Protein 2W5E (pdb70)

Solvent-accessible surface area: 39804 Å² total; per-residue (Å²): 202,41,34,24,12,43,119,22,58,21,22,0,2,1,5,0,25,14,118,139,35,135,8,0,0,0,1,6,53,71,12,0,0,0,0,20,109,14,3,34,159,31,77,110,4,58,0,20,20,42,44,34,97,20,124,6,111,22,84,49,88,22,182,43,82,0,0,0,0,58,14,18,44,80,2,19,10,83,20,82,2,126,29,23,165,104,60,50,57,67,17,0,2,3,2,0,24,0,105,86,21,4,1,1,2,3,4,66,11,114,64,122,72,92,56,0,26,5,61,8,49,7,101,71,54,3,24,0,0,0,0,2,8,21,52,2,56,2,3,0,0,2,23,85,41,112,35,112,72,2,12,1,24,17,8,52,95,111,17,26,120,145,217,31,38,27,13,43,121,23,65,21,23,0,2,0,8,0,28,10,123,140,34,136,10,1,0,0,1,5,53,84,11,0,0,0,0,21,110,15,1,38,158,41,95,114,4,56,0,18,23,41,44,39,94,20,145,4,123,22,84,47,77,24,184,49,79,0,0,0,0,50,15,16,44,69,2,19,10,83,20,77,2,126,27,21,170,105,61,49,60,65,16,0,2,2,3,0,25,0,110,89,22,2,1,1,3,3,4,64,17,118,70,119,68,95,54,0,22,7,60,6,47,8,97,70,57,7,26,0,0,0,0,2,8,20,47,4,57,1,3,0,0,2,21,83,44,106,37,110,71,2,12,0,25,23,7,51,90,109,16,25,123,143,219,40,33,28,8,34,124,20,62,19,19,0,2,1,8,0,27,12,119,140,34,138,12,1,0,0,1,5,52,68,12,0,0,0,0,20,111,13,2,36,155,41,96,98,4,58,0,21,20,38,45,38,98,20,122,3,121,22,85,48,80,24,184,45,80,0,0,0,0,51,13,17,47,80,2,19,10,84,18,76,3,128,28,22,167,95,59,45,55,69,19,0,2,7,2,0,25,5,118,78,22,1,6,0,14,3,7,67,11,146,65,127,73,87,45,0,20,6,72,16,94,22,99,60,59,11,22,0,0,0,0,3,6,18,42,4,57,2,4,0,0,5,23,79,41,106,35,151,64,1,15,0,23,16,11,53,89,105,17,24,117,146,197,35,28,23,8,41,128,20,60,17,14,0,1,1,7,0,27,14,122,140,35,140,13,2,0,0,1,5,49,68,11,0,0,0,0,22,110,13,2,36,160,42,95,99,4,57,0,20,20,39,46,39,98,22,126,5,119,25,85,49,80,23,185,45,79,0,0,0,0,53,15,18,46,81,2,20,10,79,19,73,2,128,30,24,170,100,60,48,62,67,18,0,2,6,2,0,27,5,113,97,24,1,7,0,6,3,4,67,16,113,59,127,68,96,57,0,27,6,64,12,70,17,96,61,53,8,27,0,0,0,0,2,7,20,47,2,57,1,3,0,0,2,20,81,36,106,34,134,69,1,12,0,23,20,11,59,89,106,17,25,117,141,211,38,38,25,9,42,132,18,66,19,15,0,2,1,8,0,28,11,123,140,36,136,12,2,0,1,1,4,50,64,11,0,0,0,0,18,108,14,2,37,155,42,89,94,4,57,0,22,20,36,47,37,102,21,126,3,121,21,84,48,84,20,186,43,79,0,0,0,0,52,15,17,41,81,2,21,11,77,19,75,2,125,29,26,168,108,59,54,46,65,22,0,2,0,1,0,23,2,115,83,21,2,0,0,1,4,5,67,14,138,62,98,69,90,60,0,30,7,62,5,53,14,105,65,55,4,23,0,0,0,0,3,6,20,50,3,63,2,4,0,0,2,19,79,46,104,42,110,69,2,14,0,19,16,10,56,86,106,16,24,118,144,210,38,36,26,8,37,124,21,66,19,19,0,1,0,7,0,27,9,121,140,34,138,10,1,0,0,2,6,55,75,11,0,0,0,0,18,111,13,2,37,161,40,93,97,4,55,0,23,21,40,48,38,95,23,125,4,120,22,84,49,82,23,182,45,81,0,0,0,0,52,15,16,42,85,1,20,10,83,17,73,1,130,28,25,169,95,60,45,64,66,14,0,1,3,2,0,24,0,94,98,23,1,2,0,3,3,4,68,21,116,80,106,75,93,55,0,23,8,60,5,57,9,101,66,54,6,20,0,0,0,0,2,5,22,49,4,64,2,4,0,0,0,22,76,27,99,25,119,71,0,17,0,21,18,8,53,95,111,15,26,116,144

Organism: Human astrovirus-1 (NCBI:txid12456)

B-factor: mean 33.21, std 6.85, range [11.83, 95.43]

Nearest PDB structures (foldseek):
  2w5e-assembly1_F  TM=1.006E+00  e=2.285E-31  Human astrovirus 1
  3k6z-assembly1_B  TM=8.024E-01  e=6.263E-09  Mycobacterium tuberculosis
  3k6z-assembly1_A  TM=7.981E-01  e=1.425E-08  Mycobacterium tuberculosis
  3lgw-assembly1_A  TM=7.487E-01  e=9.607E-07  Escherichia coli K-12
  7ca8-assembly1_B  TM=6.163E-01  e=4.561E-04  Severe acute respiratory syndrome coronavirus 2

Sequence (972 aa):
KHHHHHHIKPGALCVIDTPEGKGTGFFSGNDIVTAAHVVGNNTFVNVCYEGLMYEAKVRYMPEKDIAFITCPGDLHPTARLKLSKNPDYSCVTVMAYVNEDLVVSTAAAMVYGNTLSYAVRTQDGMSGAPVCDKYCRVLAVHQTNTGYTGGAVIIDPTDFHPKHHHHHHIKPGALCVIDTPEGKGTGFFSGNDIVTAAHVVGNNTFVNVCYEGLMYEAKVRYMPEKDIAFITCPGDLHPTARLKLSKNPDYSCVTVMAYVNEDLVVSTAAAMVYGNTLSYAVRTQDGMSGAPVCDKYCRVLAVHQTNTGYTGGAVIIDPTDFHPKHHHHHHIKPGALCVIDTPEGKGTGFFSGNDIVTAAHVVGNNTFVNVCYEGLMYEAKVRYMPEKDIAFITCPGDLHPTARLKLSKNPDYSCVTVMAYVNEDLVVSTAAAMVYGNTLSYAVRTQDGMSGAPVCDKYCRVLAVHQTNTGYTGGAVIIDPTDFHPKHHHHHHIKPGALCVIDTPEGKGTGFFSGNDIVTAAHVVGNNTFVNVCYEGLMYEAKVRYMPEKDIAFITCPGDLHPTARLKLSKNPDYSCVTVMAYVNEDLVVSTAAAMVYGNTLSYAVRTQDGMSGAPVCDKYCRVLAVHQTNTGYTGGAVIIDPTDFHPKHHHHHHIKPGALCVIDTPEGKGTGFFSGNDIVTAAHVVGNNTFVNVCYEGLMYEAKVRYMPEKDIAFITCPGDLHPTARLKLSKNPDYSCVTVMAYVNEDLVVSTAAAMVYGNTLSYAVRTQDGMSGAPVCDKYCRVLAVHQTNTGYTGGAVIIDPTDFHPKHHHHHHIKPGALCVIDTPEGKGTGFFSGNDIVTAAHVVGNNTFVNVCYEGLMYEAKVRYMPEKDIAFITCPGDLHPTARLKLSKNPDYSCVTVMAYVNEDLVVSTAAAMVYGNTLSYAVRTQDGMSGAPVCDKYCRVLAVHQTNTGYTGGAVIIDPTDFHP

Radius of gyration: 29.02 Å; Cα contacts (8 Å, |Δi|>4): 2688; chains: 6; bounding box: 69×80×77 Å

Secondary structure (DSSP, 8-state):
---------GGGEEEEEETTEEEEEEEETTEEEEEHHHHTT-SEEEEEETTEEEEEEEEE--SSSEEEEEPPTT---S---PBPSS--TTEEEEEEEETTEEEEEEEEEEEETTEEEEE-S-SS--TT-EEE-TTS-EEEEEEEEETTEEEEEE--GGGG--/---------GGGEEEEEETTEEEEEEEETTEEEEEHHHHTT-SEEEEEETTEEEEEEEEE--SSSEEEEEPPTT---S--PPBPSS--TTEEEEEEEETTEEEEEEEEEEEETTEEEEE-S-SS--TT-EEE-TTS-EEEEEEEEETTEEEEEE--GGGS--/---------GGGEEEEEETTEEEEEEEETTEEEEEHHHHTT-SEEEEEETTEEEEEEEEE--SSSEEEEEPPTT---S--PPBPSS---SEEEEEEEETTEEEEEEEEEEEETTEEEEE-S--S--TT-EEE-TTS-EEEEEEEESSSEEEEEE--GGGG--/---------GGGEEEEE-SS-EEEEEEETTEEEEEHHHHTT-SEEEEEETTEEEEEEEEE--SSSEEEEEPPTT---S--PPBPSS--TTEEEEEEEETTEEEEEEEEEEEETTEEEEE-S-SS--TT-EEE-TTS-EEEEEEEEETTEEEEEE--GGGG--/---------GGGEEEEEETTEEEEEEEETTEEEEEHHHHTT-SEEEEEETTEEEEEEEEE--SSSEEEEEPPTT---S--PPBPSS---SEEEEEEEETTEEEEEEEEEE--TTEEEEE-S-SS--TT-EEE-TTS-EEEEEEEESSSEEEEEEP-GGGG--/---------GGGEEEEEETTEEEEEEEETTEEEEEHHHHTT-SEEEEEETTEEEEEEEEE--SSSEEEEEPPTT---S----B-SS--TTEEEEEEEETTEEEEEEEEEEEETTEEEEE-S-SS--TT-EEE-TTS-EEEEEEEEETTEEEEEE--GGGG--

Foldseek 3Di:
DDQQFADACLLQKKWKDDPVGIEIWGAADQWTKFFQVRCDPPQWIWIAHPRDIDIWGWDDDDPHRMTIIGHDPPDDGPDHAAADPDDDLQKWWWWTCFPPDIDIDIFGWDDDPQKIKTFAPDQGHHGGIFIGDRHRHGQFGWHHDDGRMTMTGGDDPVRNDD/DDQQFADACLLQWKWKADPVGIEIWGAADQWIKFFQVRCPPPQWIWIGHPHDIDIWGWDDDDPHRMTIIGHDPPDDTPDHAAADPDDDQQKWWWWADFPNDIDIDIFGWDDDPQKIKTFADDQGHHGGIFIGDRHRHGQFGWHHDDGRMTMTGGDDPVRVDD/DDLQFADADPLQKKWKQDPVGIAIWGAADQKIKFFQVRCPPPQWIWIGHPHDIDIWGWDDDDPHRMTIIGRDPPDDGPDHAAADPDDDLQKWWWWADFPPDIDIDIFGWDDDDQKIKTFAPDQTHHGGIFIGGRHRHGQFGWHHDDGRMTITGGDDPVRVDD/DDLQFADACLLQKKKKDDPVGIAIWGAADQWIKFFLVRCPPPQWIWIGHPHDIDIWGWDDDDPHRMTIIGDDPVDDGPDHAAADPPDDLQKWWWWADQPNDIDIDIFGWDDDPQKIKTFAPDQGDHGGIFIGDRHRHGFFGWHHDDPRMTMTGGDDPVRNDD/DDLQFADADLLQKKKKADPVGIEIWGAADQWIKFFQVRCDPPQWIWIGHPHDIDIWGWDDDDPHRMTIIGHDPPDDTPDHAAADPDDDQQKWWWWADFPNDIDIDIFGWDDPDQKIKTFAPDQGHHGQIFIGDSHRHGQFGWHHDDDRMTMTGGDDPVRNDD/DDQQFADACLLQKKKKADPVGIAIWGAADQWTKFFQVRCDPHQWIWIGHPHDIDIWGWDDDDPHRMTIIGHPPPDDTPDHAAADPDDDLQKWWWWADFPPDIDIDIFGWDDDPQKIKTFADDQGHHGGIFIGDSHRHGQFGWHHDDGRMTMTGGDDPVRPDD

GO terms:
  GO:0008236 serine-type peptidase activity (F, IMP)

Structure (mmCIF, N/CA/C/O backbone):
data_2W5E
#
_entry.id   2W5E
#
_cell.length_a   135.047
_cell.length_b   135.047
_cell.length_c   189.955
_cell.angle_alpha   90.00
_cell.angle_beta   90.00
_cell.angle_gamma   120.00
#
_symmetry.space_group_name_H-M   'P 31 2 1'
#
loop_
_entity.id
_entity.type
_entity.pdbx_description
1 polymer 'PUTATIVE SERINE PROTEASE'
2 non-polymer 'CADMIUM ION'
3 non-polymer 'CHLORIDE ION'
4 water water
#
loop_
_atom_site.group_PDB
_atom_site.id
_atom_site.type_symbol
_atom_site.label_atom_id
_atom_site.label_alt_id
_atom_site.label_comp_id
_atom_site.label_asym_id
_atom_site.label_entity_id
_atom_site.label_seq_id
_atom_site.pdbx_PDB_ins_code
_atom_site.Cartn_x
_atom_site.Cartn_y
_atom_site.Cartn_z
_atom_site.occupancy
_atom_site.B_iso_or_equiv
_atom_site.auth_seq_id
_atom_site.auth_comp_id
_atom_site.auth_asym_id
_atom_site.auth_atom_id
_atom_site.pdbx_PDB_model_num
ATOM 1 N N . LYS A 1 1 ? 82.354 15.515 16.473 1.00 35.17 -7 LYS A N 1
ATOM 2 C CA . LYS A 1 1 ? 83.258 15.303 15.298 1.00 35.38 -7 LYS A CA 1
ATOM 3 C C . LYS A 1 1 ? 82.621 14.434 14.208 1.00 34.39 -7 LYS A C 1
ATOM 4 O O . LYS A 1 1 ? 82.102 13.345 14.474 1.00 34.42 -7 LYS A O 1
ATOM 10 N N . HIS A 1 2 ? 82.657 14.944 12.983 1.00 33.20 -6 HIS A N 1
ATOM 11 C CA . HIS A 1 2 ? 82.059 14.270 11.834 1.00 31.96 -6 HIS A CA 1
ATOM 12 C C . HIS A 1 2 ? 82.963 14.366 10.612 1.00 31.02 -6 HIS A C 1
ATOM 13 O O . HIS A 1 2 ? 83.770 15.294 10.491 1.00 30.71 -6 HIS A O 1
ATOM 20 N N . HIS A 1 3 ? 82.823 13.398 9.710 1.00 29.87 -5 HIS A N 1
ATOM 21 C CA . HIS A 1 3 ? 83.549 13.414 8.449 1.00 28.74 -5 HIS A CA 1
ATOM 22 C C . HIS A 1 3 ? 82.811 14.275 7.432 1.00 27.99 -5 HIS A C 1
ATOM 23 O O . HIS A 1 3 ? 81.853 13.823 6.784 1.00 27.83 -5 HIS A O 1
ATOM 30 N N . HIS A 1 4 ? 83.244 15.531 7.323 1.00 26.87 -4 HIS A N 1
ATOM 31 C CA . HIS A 1 4 ? 82.661 16.466 6.368 1.00 25.76 -4 HIS A CA 1
ATOM 32 C C . HIS A 1 4 ? 83.561 16.563 5.133 1.00 25.37 -4 HIS A C 1
ATOM 33 O O . HIS A 1 4 ? 84.438 17.417 5.044 1.00 24.00 -4 HIS A O 1
ATOM 40 N N . HIS A 1 5 ? 83.347 15.648 4.187 1.00 24.23 -3 HIS A N 1
ATOM 41 C CA . HIS A 1 5 ? 84.217 15.513 3.017 1.00 23.70 -3 HIS A CA 1
ATOM 42 C C . HIS A 1 5 ? 83.733 16.330 1.812 1.00 23.50 -3 HIS A C 1
ATOM 43 O O . HIS A 1 5 ? 82.596 16.815 1.794 1.00 23.26 -3 HIS A O 1
ATOM 50 N N . HIS A 1 6 ? 84.596 16.467 0.807 1.00 23.61 -2 HIS A N 1
ATOM 51 C CA . HIS A 1 6 ? 84.371 17.412 -0.291 1.00 24.11 -2 HIS A CA 1
ATOM 52 C C . HIS A 1 6 ? 84.633 16.833 -1.686 1.00 24.49 -2 HIS A C 1
ATOM 53 O O . HIS A 1 6 ? 85.291 15.795 -1.831 1.00 24.02 -2 HIS A O 1
ATOM 60 N N . HIS A 1 7 ? 84.110 17.526 -2.699 1.00 24.94 -1 HIS A N 1
ATOM 61 C CA . HIS A 1 7 ? 84.277 17.158 -4.116 1.00 25.66 -1 HIS A CA 1
ATOM 62 C C . HIS A 1 7 ? 83.903 15.696 -4.392 1.00 25.44 -1 HIS A C 1
ATOM 63 O O . HIS A 1 7 ? 84.645 14.946 -5.035 1.00 25.04 -1 HIS A O 1
ATOM 70 N N . ILE A 1 8 ? 82.742 15.315 -3.869 1.00 25.01 432 ILE A N 1
ATOM 71 C CA . ILE A 1 8 ? 82.170 13.998 -4.083 1.00 25.03 432 ILE A CA 1
ATOM 72 C C . ILE A 1 8 ? 81.462 14.037 -5.432 1.00 24.65 432 ILE A C 1
ATOM 73 O O . ILE A 1 8 ? 80.528 14.822 -5.637 1.00 24.01 432 ILE A O 1
ATOM 78 N N . LYS A 1 9 ? 81.936 13.206 -6.357 1.00 24.37 433 LYS A N 1
ATOM 79 C CA . LYS A 1 9 ? 81.501 13.280 -7.751 1.00 24.63 433 LYS A CA 1
ATOM 80 C C . LYS A 1 9 ? 80.885 11.963 -8.255 1.00 24.28 433 LYS A C 1
ATOM 81 O O . LYS A 1 9 ? 81.570 11.174 -8.895 1.00 24.22 433 LYS A O 1
ATOM 87 N N . PRO A 1 10 ? 79.588 11.729 -7.968 1.00 24.33 434 PRO A N 1
ATOM 88 C CA . PRO A 1 10 ? 78.910 10.507 -8.417 1.00 24.18 434 PRO A CA 1
ATOM 89 C C . PRO A 1 10 ? 78.786 10.413 -9.942 1.00 24.06 434 PRO A C 1
ATOM 90 O O . PRO A 1 10 ? 78.644 9.312 -10.476 1.00 23.71 434 PRO A O 1
ATOM 94 N N . GLY A 1 11 ? 78.850 11.560 -10.623 1.00 23.63 435 GLY A N 1
ATOM 95 C CA . GLY A 1 11 ? 78.882 11.617 -12.086 1.00 23.10 435 GLY A CA 1
ATOM 96 C C . GLY A 1 11 ? 80.137 11.020 -12.705 1.00 22.68 435 GLY A C 1
ATOM 97 O O . GLY A 1 11 ? 80.204 10.835 -13.920 1.00 22.98 435 GLY A O 1
ATOM 98 N N . ALA A 1 12 ? 81.129 10.715 -11.872 1.00 21.95 436 ALA A N 1
ATOM 99 C CA . ALA A 1 12 ? 82.352 10.071 -12.329 1.00 21.88 436 ALA A CA 1
ATOM 100 C C . ALA A 1 12 ? 82.254 8.544 -12.266 1.00 21.67 436 ALA A C 1
ATOM 101 O O . ALA A 1 12 ? 83.230 7.855 -12.534 1.00 21.40 436 ALA A O 1
ATOM 103 N N . LEU A 1 13 ? 81.076 8.038 -11.908 1.00 21.88 437 LEU A N 1
ATOM 104 C CA . LEU A 1 13 ? 80.843 6.597 -11.789 1.00 22.49 437 LEU A CA 1
ATOM 105 C C . LEU A 1 13 ? 80.117 6.019 -13.001 1.00 22.41 437 LEU A C 1
ATOM 106 O O . LEU A 1 13 ? 79.298 6.687 -13.626 1.00 22.02 437 LEU A O 1
ATOM 111 N N . CYS A 1 14 ? 80.413 4.761 -13.309 1.00 22.94 438 CYS A N 1
ATOM 112 C CA . CYS A 1 14 ? 79.632 4.007 -14.280 1.00 23.56 438 CYS A CA 1
ATOM 113 C C . CYS A 1 14 ? 79.446 2.575 -13.779 1.00 24.07 438 CYS A C 1
ATOM 114 O O . CYS A 1 14 ? 80.026 2.180 -12.763 1.00 23.91 438 CYS A O 1
ATOM 117 N N . VAL A 1 15 ? 78.632 1.806 -14.488 1.00 24.67 439 VAL A N 1
ATOM 118 C CA . VAL A 1 15 ? 78.430 0.395 -14.151 1.00 25.77 439 VAL A CA 1
ATOM 119 C C . VAL A 1 15 ? 79.077 -0.474 -15.230 1.00 26.47 439 VAL A C 1
ATOM 120 O O . VAL A 1 15 ? 78.883 -0.231 -16.422 1.00 26.32 439 VAL A O 1
ATOM 124 N N . ILE A 1 16 ? 79.871 -1.456 -14.802 1.00 27.31 440 ILE A N 1
ATOM 125 C CA . ILE A 1 16 ? 80.469 -2.435 -15.709 1.00 28.62 440 ILE A CA 1
ATOM 126 C C . ILE A 1 16 ? 79.631 -3.721 -15.689 1.00 29.65 440 ILE A C 1
ATOM 127 O O . ILE A 1 16 ? 79.365 -4.281 -14.620 1.00 29.29 440 ILE A O 1
ATOM 132 N N . ASP A 1 17 ? 79.217 -4.166 -16.874 1.00 30.54 441 ASP A N 1
ATOM 133 C CA . ASP A 1 17 ? 78.365 -5.341 -17.035 1.00 31.98 441 ASP A CA 1
ATOM 134 C C . ASP A 1 17 ? 79.089 -6.427 -17.840 1.00 32.39 441 ASP A C 1
ATOM 135 O O . ASP A 1 17 ? 79.617 -6.161 -18.921 1.00 32.17 441 ASP A O 1
ATOM 140 N N . THR A 1 18 ? 79.136 -7.635 -17.276 1.00 33.19 442 THR A N 1
ATOM 141 C CA . THR A 1 18 ? 79.698 -8.819 -17.936 1.00 34.00 442 THR A CA 1
ATOM 142 C C . THR A 1 18 ? 78.743 -10.008 -17.734 1.00 34.44 442 THR A C 1
ATOM 143 O O . THR A 1 18 ? 77.797 -9.906 -16.947 1.00 34.01 442 THR A O 1
ATOM 147 N N . PRO A 1 19 ? 78.983 -11.138 -18.440 1.00 35.08 443 PRO A N 1
ATOM 148 C CA . PRO A 1 19 ? 78.140 -12.320 -18.208 1.00 35.67 443 PRO A CA 1
ATOM 149 C C . PRO A 1 19 ? 78.214 -12.865 -16.774 1.00 35.93 443 PRO A C 1
ATOM 150 O O . PRO A 1 19 ? 77.291 -13.553 -16.333 1.00 36.10 443 PRO A O 1
ATOM 154 N N . GLU A 1 20 ? 79.292 -12.554 -16.058 1.00 36.21 444 GLU A N 1
ATOM 155 C CA . GLU A 1 20 ? 79.473 -13.034 -14.684 1.00 36.61 444 GLU A CA 1
ATOM 156 C C . GLU A 1 20 ? 78.792 -12.160 -13.631 1.00 36.37 444 GLU A C 1
ATOM 157 O O . GLU A 1 20 ? 78.626 -12.584 -12.485 1.00 36.61 444 GLU A O 1
ATOM 163 N N . GLY A 1 21 ? 78.407 -10.944 -14.014 1.00 35.77 445 GLY A N 1
ATOM 164 C CA . GLY A 1 21 ? 77.758 -10.017 -13.091 1.00 34.75 445 GLY A CA 1
ATOM 165 C C . GLY A 1 21 ? 78.101 -8.560 -13.347 1.00 34.22 445 GLY A C 1
ATOM 166 O O . GLY A 1 21 ? 78.518 -8.192 -14.448 1.00 33.68 445 GLY A O 1
ATOM 167 N N . LYS A 1 22 ? 77.923 -7.733 -12.318 1.00 33.19 446 LYS A N 1
ATOM 168 C CA . LYS A 1 22 ? 78.103 -6.286 -12.448 1.00 32.44 446 LYS A CA 1
ATOM 169 C C . LYS A 1 22 ? 79.033 -5.706 -11.388 1.00 31.49 446 LYS A C 1
ATOM 170 O O . LYS A 1 22 ? 79.112 -6.211 -10.264 1.00 30.89 446 LYS A O 1
ATOM 176 N N . GLY A 1 23 ? 79.737 -4.641 -11.760 1.00 30.11 447 GLY A N 1
ATOM 177 C CA . GLY A 1 23 ? 80.612 -3.941 -10.828 1.00 28.72 447 GLY A CA 1
ATOM 178 C C . GLY A 1 23 ? 80.563 -2.446 -11.059 1.00 27.54 447 GLY A C 1
ATOM 179 O O . GLY A 1 23 ? 79.863 -1.972 -11.958 1.00 27.06 447 GLY A O 1
ATOM 180 N N . THR A 1 24 ? 81.314 -1.710 -10.246 1.00 26.31 448 THR A N 1
ATOM 181 C CA . THR A 1 24 ? 81.428 -0.263 -10.390 1.00 25.08 448 THR A CA 1
ATOM 182 C C . THR A 1 24 ? 82.716 0.081 -11.139 1.00 24.57 448 THR A C 1
ATOM 183 O O . THR A 1 24 ? 83.757 -0.557 -10.946 1.00 24.11 448 THR A O 1
ATOM 187 N N . GLY A 1 25 ? 82.629 1.080 -12.012 1.00 23.75 449 GLY A N 1
ATOM 188 C CA . GLY A 1 25 ? 83.803 1.642 -12.660 1.00 23.23 449 GLY A CA 1
ATOM 189 C C . GLY A 1 25 ? 83.839 3.143 -12.419 1.00 22.73 449 GLY A C 1
ATOM 190 O O . GLY A 1 25 ? 82.846 3.734 -12.000 1.00 22.71 449 GLY A O 1
ATOM 191 N N . PHE A 1 26 ? 84.981 3.762 -12.679 1.00 22.64 450 PHE A N 1
ATOM 192 C CA . PHE A 1 26 ? 85.072 5.214 -12.583 1.00 22.69 450 PHE A CA 1
ATOM 193 C C . PHE A 1 26 ? 85.995 5.819 -13.631 1.00 22.92 450 PHE A C 1
ATOM 194 O O . PHE A 1 26 ? 86.998 5.219 -14.024 1.00 22.75 450 PHE A O 1
ATOM 202 N N . PHE A 1 27 ? 85.643 7.026 -14.063 1.00 23.72 451 PHE A N 1
ATOM 203 C CA . PHE A 1 27 ? 86.369 7.724 -15.105 1.00 24.08 451 PHE A CA 1
ATOM 204 C C . PHE A 1 27 ? 87.577 8.436 -14.514 1.00 24.78 451 PHE A C 1
ATOM 205 O O . PHE A 1 27 ? 87.471 9.134 -13.493 1.00 24.85 451 PHE A O 1
ATOM 213 N N . SER A 1 28 ? 88.723 8.231 -15.154 1.00 25.46 452 SER A N 1
ATOM 214 C CA . SER A 1 28 ? 89.969 8.896 -14.791 1.00 26.55 452 SER A CA 1
ATOM 215 C C . SER A 1 28 ? 90.828 9.019 -16.046 1.00 27.24 452 SER A C 1
ATOM 216 O O . SER A 1 28 ? 91.114 8.019 -16.721 1.00 26.92 452 SER A O 1
ATOM 219 N N . GLY A 1 29 ? 91.226 10.250 -16.360 1.00 27.97 453 GLY A N 1
ATOM 220 C CA . GLY A 1 29 ? 91.872 10.546 -17.634 1.00 28.68 453 GLY A CA 1
ATOM 221 C C . GLY A 1 29 ? 90.986 10.103 -18.782 1.00 28.83 453 GLY A C 1
ATOM 222 O O . GLY A 1 29 ? 89.802 10.443 -18.827 1.00 28.84 453 GLY A O 1
ATOM 223 N N . ASN A 1 30 ? 91.558 9.323 -19.695 1.00 29.27 454 ASN A N 1
ATOM 224 C CA . ASN A 1 30 ? 90.809 8.754 -20.815 1.00 29.90 454 ASN A CA 1
ATOM 225 C C . ASN A 1 30 ? 90.365 7.310 -20.542 1.00 29.56 454 ASN A C 1
ATOM 226 O O . ASN A 1 30 ? 89.958 6.588 -21.453 1.00 29.70 454 ASN A O 1
ATOM 231 N N . ASP A 1 31 ? 90.430 6.901 -19.278 1.00 29.13 455 ASP A N 1
ATOM 232 C CA . ASP A 1 31 ? 90.131 5.525 -18.901 1.00 28.43 455 ASP A CA 1
ATOM 233 C C . ASP A 1 31 ? 88.866 5.375 -18.069 1.00 27.84 455 ASP A C 1
ATOM 234 O O . ASP A 1 31 ? 88.343 6.346 -17.517 1.00 27.01 455 ASP A O 1
ATOM 239 N N . ILE A 1 32 ? 88.384 4.134 -18.008 1.00 27.05 456 ILE A N 1
ATOM 240 C CA . ILE A 1 32 ? 87.460 3.692 -16.982 1.00 26.45 456 ILE A CA 1
ATOM 241 C C . ILE A 1 32 ? 88.245 2.689 -16.132 1.00 26.61 456 ILE A C 1
ATOM 242 O O . ILE A 1 32 ? 88.786 1.702 -16.656 1.00 26.34 456 ILE A O 1
ATOM 247 N N . VAL A 1 33 ? 88.326 2.961 -14.831 1.00 26.05 457 VAL A N 1
ATOM 248 C CA . VAL A 1 33 ? 89.088 2.132 -13.898 1.00 25.90 457 VAL A CA 1
ATOM 249 C C . VAL A 1 33 ? 88.130 1.262 -13.081 1.00 25.79 457 VAL A C 1
ATOM 250 O O . VAL A 1 33 ? 87.070 1.728 -12.659 1.00 25.28 457 VAL A O 1
ATOM 254 N N . THR A 1 34 ? 88.500 -0.002 -12.882 1.00 25.70 458 THR A N 1
ATOM 255 C CA . THR A 1 34 ? 87.723 -0.918 -12.031 1.00 25.97 458 THR A CA 1
ATOM 256 C C . THR A 1 34 ? 88.633 -1.976 -11.395 1.00 26.36 458 THR A C 1
ATOM 257 O O . THR A 1 34 ? 89.855 -1.919 -11.553 1.00 25.96 458 THR A O 1
ATOM 261 N N . ALA A 1 35 ? 88.041 -2.915 -10.658 1.00 26.98 459 ALA A N 1
ATOM 262 C CA . ALA A 1 35 ? 88.786 -4.035 -10.079 1.00 27.86 459 ALA A CA 1
ATOM 263 C C . ALA A 1 35 ? 88.959 -5.136 -11.124 1.00 28.36 459 ALA A C 1
ATOM 264 O O . ALA A 1 35 ? 88.078 -5.348 -11.958 1.00 28.14 459 ALA A O 1
ATOM 266 N N . ALA A 1 36 ? 90.088 -5.835 -11.073 1.00 29.23 460 ALA A N 1
ATOM 267 C CA . ALA A 1 36 ? 90.381 -6.896 -12.037 1.00 30.19 460 ALA A CA 1
ATOM 268 C C . ALA A 1 36 ? 89.258 -7.933 -12.142 1.00 30.69 460 ALA A C 1
ATOM 269 O O . ALA A 1 36 ? 88.890 -8.339 -13.244 1.00 30.61 460 ALA A O 1
ATOM 271 N N . HIS A 1 37 ? 88.698 -8.344 -11.006 1.00 31.53 461 HIS A N 1
ATOM 272 C CA . HIS A 1 37 ? 87.668 -9.392 -11.016 1.00 32.44 461 HIS A CA 1
ATOM 273 C C . HIS A 1 37 ? 86.306 -8.952 -11.575 1.00 32.65 461 HIS A C 1
ATOM 274 O O . HIS A 1 37 ? 85.467 -9.791 -11.890 1.00 32.46 461 HIS A O 1
ATOM 281 N N . VAL A 1 38 ? 86.096 -7.642 -11.701 1.00 32.76 462 VAL A N 1
ATOM 282 C CA . VAL A 1 38 ? 84.889 -7.111 -12.346 1.00 33.10 462 VAL A CA 1
ATOM 283 C C . VAL A 1 38 ? 84.950 -7.354 -13.861 1.00 33.65 462 VAL A C 1
ATOM 284 O O . VAL A 1 38 ? 83.944 -7.681 -14.495 1.00 33.22 462 VAL A O 1
ATOM 288 N N . VAL A 1 39 ? 86.146 -7.197 -14.415 1.00 34.19 463 VAL A N 1
ATOM 289 C CA . VAL A 1 39 ? 86.405 -7.420 -15.834 1.00 35.26 463 VAL A CA 1
ATOM 290 C C . VAL A 1 39 ? 86.507 -8.924 -16.146 1.00 35.84 463 VAL A C 1
ATOM 291 O O . VAL A 1 39 ? 85.983 -9.392 -17.165 1.00 35.56 463 VAL A O 1
ATOM 295 N N . GLY A 1 40 ? 87.163 -9.668 -15.255 1.00 36.26 464 GLY A N 1
ATOM 296 C CA . GLY A 1 40 ? 87.361 -11.110 -15.423 1.00 37.06 464 GLY A CA 1
ATOM 297 C C . GLY A 1 40 ? 88.125 -11.430 -16.695 1.00 37.44 464 GLY A C 1
ATOM 298 O O . GLY A 1 40 ? 89.163 -10.826 -16.970 1.00 37.27 464 GLY A O 1
ATOM 299 N N . ASN A 1 41 ? 87.595 -12.373 -17.472 1.00 37.90 465 ASN A N 1
ATOM 300 C CA . ASN A 1 41 ? 88.203 -12.784 -18.741 1.00 38.36 465 ASN A CA 1
ATOM 301 C C . ASN A 1 41 ? 87.451 -12.230 -19.957 1.00 38.26 465 ASN A C 1
ATOM 302 O O . ASN A 1 41 ? 87.384 -12.868 -21.010 1.00 37.96 465 ASN A O 1
ATOM 307 N N . ASN A 1 42 ? 86.886 -11.037 -19.792 1.00 37.94 466 ASN A N 1
ATOM 308 C CA . ASN A 1 42 ? 86.175 -10.352 -20.860 1.00 37.80 466 ASN A CA 1
ATOM 309 C C . ASN A 1 42 ? 87.003 -9.176 -21.377 1.00 37.51 466 ASN A C 1
ATOM 310 O O . ASN A 1 42 ? 87.078 -8.139 -20.717 1.00 36.91 466 ASN A O 1
ATOM 315 N N . THR A 1 43 ? 87.612 -9.358 -22.529 1.00 36.98 467 THR A N 1
ATOM 316 C CA . THR A 1 43 ? 88.305 -8.319 -23.241 1.00 36.70 467 THR A CA 1
ATOM 317 C C . THR A 1 43 ? 87.433 -7.128 -23.609 1.00 36.02 467 THR A C 1
ATOM 318 O O . THR A 1 43 ? 87.840 -6.024 -23.556 1.00 35.70 467 THR A O 1
ATOM 322 N N . PHE A 1 44 ? 86.220 -7.412 -23.966 1.00 35.19 468 PHE A N 1
ATOM 323 C CA . PHE A 1 44 ? 85.172 -6.422 -24.183 1.00 34.78 468 PHE A CA 1
ATOM 324 C C . PHE A 1 44 ? 84.115 -6.508 -23.084 1.00 34.07 468 PHE A C 1
ATOM 325 O O . PHE A 1 44 ? 83.585 -7.587 -22.795 1.00 33.48 468 PHE A O 1
ATOM 333 N N . VAL A 1 45 ? 83.819 -5.363 -22.474 1.00 33.01 469 VAL A N 1
ATOM 334 C CA . VAL A 1 45 ? 82.791 -5.279 -21.440 1.00 32.22 469 VAL A CA 1
ATOM 335 C C . VAL A 1 45 ? 81.702 -4.286 -21.845 1.00 31.83 469 VAL A C 1
ATOM 336 O O . VAL A 1 45 ? 81.908 -3.450 -22.732 1.00 31.40 469 VAL A O 1
ATOM 340 N N . ASN A 1 46 ? 80.541 -4.401 -21.212 1.00 30.81 470 ASN A N 1
ATOM 341 C CA . ASN A 1 46 ? 79.513 -3.384 -21.333 1.00 30.74 470 ASN A CA 1
ATOM 342 C C . ASN A 1 46 ? 79.691 -2.330 -20.241 1.00 30.13 470 ASN A C 1
ATOM 343 O O . ASN A 1 46 ? 80.020 -2.654 -19.097 1.00 29.40 470 ASN A O 1
ATOM 348 N N . VAL A 1 47 ? 79.503 -1.072 -20.619 1.00 29.60 471 VAL A N 1
ATOM 349 C CA . VAL A 1 47 ? 79.552 0.050 -19.681 1.00 28.98 471 VAL A CA 1
ATOM 350 C C . VAL A 1 47 ? 78.217 0.766 -19.765 1.00 28.48 471 VAL A C 1
ATOM 351 O O . VAL A 1 47 ? 77.753 1.085 -20.852 1.00 28.11 471 VAL A O 1
ATOM 355 N N . CYS A 1 48 ? 77.589 0.998 -18.619 1.00 28.15 472 CYS A N 1
ATOM 356 C CA . CYS A 1 48 ? 76.327 1.717 -18.584 1.00 27.76 472 CYS A CA 1
ATOM 357 C C . CYS A 1 48 ? 76.533 3.078 -17.927 1.00 27.49 472 CYS A C 1
ATOM 358 O O . CYS A 1 48 ? 77.057 3.158 -16.815 1.00 27.31 472 CYS A O 1
ATOM 361 N N . TYR A 1 49 ? 76.136 4.138 -18.628 1.00 26.85 473 TYR A N 1
ATOM 362 C CA . TYR A 1 49 ? 76.265 5.508 -18.119 1.00 26.51 473 TYR A CA 1
ATOM 363 C C . TYR A 1 49 ? 75.069 6.343 -18.542 1.00 26.47 473 TYR A C 1
ATOM 364 O O . TYR A 1 49 ? 74.724 6.401 -19.734 1.00 26.08 473 TYR A O 1
ATOM 373 N N . GLU A 1 50 ? 74.432 6.972 -17.555 1.00 26.31 474 GLU A N 1
ATOM 374 C CA . GLU A 1 50 ? 73.223 7.775 -17.769 1.00 26.45 474 GLU A CA 1
ATOM 375 C C . GLU A 1 50 ? 72.169 7.032 -18.615 1.00 27.02 474 GLU A C 1
ATOM 376 O O . GLU A 1 50 ? 71.466 7.626 -19.433 1.00 26.66 474 GLU A O 1
ATOM 382 N N . GLY A 1 51 ? 72.075 5.721 -18.399 1.00 27.57 475 GLY A N 1
ATOM 383 C CA . GLY A 1 51 ? 71.044 4.898 -19.034 1.00 28.76 475 GLY A CA 1
ATOM 384 C C . GLY A 1 51 ? 71.394 4.319 -20.401 1.00 29.37 475 GLY A C 1
ATOM 385 O O . GLY A 1 51 ? 70.625 3.528 -20.953 1.00 29.49 475 GLY A O 1
ATOM 386 N N . LEU A 1 52 ? 72.540 4.713 -20.953 1.00 29.63 476 LEU A N 1
ATOM 387 C CA . LEU A 1 52 ? 72.991 4.178 -22.237 1.00 30.33 476 LEU A CA 1
ATOM 388 C C . LEU A 1 52 ? 74.113 3.146 -22.069 1.00 30.78 476 LEU A C 1
ATOM 389 O O . LEU A 1 52 ? 75.086 3.379 -21.354 1.00 30.33 476 LEU A O 1
ATOM 394 N N . MET A 1 53 ? 73.950 1.998 -22.725 1.00 31.47 477 MET A N 1
ATOM 395 C CA . MET A 1 53 ? 74.952 0.936 -22.703 1.00 32.31 477 MET A CA 1
ATOM 396 C C . MET A 1 53 ? 75.954 1.109 -23.836 1.00 32.01 477 MET A C 1
ATOM 397 O O . MET A 1 53 ? 75.573 1.352 -24.978 1.00 31.57 477 MET A O 1
ATOM 402 N N . TYR A 1 54 ? 77.234 0.986 -23.499 1.00 31.82 478 TYR A N 1
ATOM 403 C CA . TYR A 1 54 ? 78.327 1.082 -24.458 1.00 32.24 478 TYR A CA 1
ATOM 404 C C . TYR A 1 54 ? 79.168 -0.183 -24.391 1.00 32.88 478 TYR A C 1
ATOM 405 O O . TYR A 1 54 ? 79.332 -0.765 -23.319 1.00 32.68 478 TYR A O 1
ATOM 414 N N . GLU A 1 55 ? 79.716 -0.593 -25.529 1.00 33.40 479 GLU A N 1
ATOM 415 C CA . GLU A 1 55 ? 80.753 -1.614 -25.540 1.00 34.52 479 GLU A CA 1
ATOM 416 C C . GLU A 1 55 ? 82.099 -0.915 -25.407 1.00 34.35 479 GLU A C 1
ATOM 417 O O . GLU A 1 55 ? 82.327 0.120 -26.034 1.00 34.27 479 GLU A O 1
ATOM 423 N N . ALA A 1 56 ? 82.974 -1.472 -24.577 1.00 34.16 480 ALA A N 1
ATOM 424 C CA . ALA A 1 56 ? 84.284 -0.887 -24.325 1.00 34.66 480 ALA A CA 1
ATOM 425 C C . ALA A 1 56 ? 85.333 -1.982 -24.197 1.00 34.78 480 ALA A C 1
ATOM 426 O O . ALA A 1 56 ? 85.026 -3.086 -23.762 1.00 34.66 480 ALA A O 1
ATOM 428 N N . LYS A 1 57 ? 86.567 -1.662 -24.567 1.00 35.23 481 LYS A N 1
ATOM 429 C CA . LYS A 1 57 ? 87.647 -2.638 -24.589 1.00 36.15 481 LYS A CA 1
ATOM 430 C C . LYS A 1 57 ? 88.646 -2.435 -23.459 1.00 36.24 481 LYS A C 1
ATOM 431 O O . LYS A 1 57 ? 89.135 -1.322 -23.239 1.00 35.77 481 LYS A O 1
ATOM 437 N N . VAL A 1 58 ? 88.953 -3.524 -22.757 1.00 36.58 482 VAL A N 1
ATOM 438 C CA . VAL A 1 58 ? 90.011 -3.526 -21.750 1.00 37.35 482 VAL A CA 1
ATOM 439 C C . VAL A 1 58 ? 91.328 -3.106 -22.407 1.00 37.90 482 VAL A C 1
ATOM 440 O O . VAL A 1 58 ? 91.684 -3.615 -23.470 1.00 37.86 482 VAL A O 1
ATOM 444 N N . ARG A 1 59 ? 92.021 -2.159 -21.778 1.00 38.53 483 ARG A N 1
ATOM 445 C CA . ARG A 1 59 ? 93.290 -1.629 -22.284 1.00 39.32 483 ARG A CA 1
ATOM 446 C C . ARG A 1 59 ? 94.505 -2.304 -21.643 1.00 39.81 483 ARG A C 1
ATOM 447 O O . ARG A 1 59 ? 95.440 -2.699 -22.343 1.00 40.03 483 ARG A O 1
ATOM 455 N N . TYR A 1 60 ? 94.485 -2.439 -20.317 1.00 40.30 484 TYR A N 1
ATOM 456 C CA . TYR A 1 60 ? 95.675 -2.837 -19.564 1.00 40.87 484 TYR A CA 1
ATOM 457 C C . TYR A 1 60 ? 95.334 -3.484 -18.218 1.00 41.25 484 TYR A C 1
ATOM 458 O O . TYR A 1 60 ? 94.490 -2.982 -17.470 1.00 41.05 484 TYR A O 1
ATOM 467 N N . MET A 1 61 ? 95.997 -4.604 -17.936 1.00 41.84 485 MET A N 1
ATOM 468 C CA . MET A 1 61 ? 95.824 -5.352 -16.694 1.00 42.61 485 MET A CA 1
ATOM 469 C C . MET A 1 61 ? 97.172 -5.473 -15.985 1.00 42.78 485 MET A C 1
ATOM 470 O O . MET A 1 61 ? 97.922 -6.411 -16.253 1.00 42.82 485 MET A O 1
ATOM 475 N N . PRO A 1 62 ? 97.488 -4.529 -15.078 1.00 43.02 486 PRO A N 1
ATOM 476 C CA . PRO A 1 62 ? 98.763 -4.589 -14.354 1.00 43.18 486 PRO A CA 1
ATOM 477 C C . PRO A 1 62 ? 98.814 -5.723 -13.326 1.00 43.36 486 PRO A C 1
ATOM 478 O O . PRO A 1 62 ? 97.855 -6.487 -13.194 1.00 43.25 486 PRO A O 1
ATOM 482 N N . GLU A 1 63 ? 99.935 -5.823 -12.613 1.00 43.63 487 GLU A N 1
ATOM 483 C CA . GLU A 1 63 ? 100.112 -6.815 -11.551 1.00 43.90 487 GLU A CA 1
ATOM 484 C C . GLU A 1 63 ? 99.091 -6.615 -10.431 1.00 43.20 487 GLU A C 1
ATOM 485 O O . GLU A 1 63 ? 98.549 -7.589 -9.905 1.00 43.30 487 GLU A O 1
ATOM 491 N N . LYS A 1 64 ? 98.831 -5.352 -10.079 1.00 42.42 488 LYS A N 1
ATOM 492 C CA . LYS A 1 64 ? 97.769 -5.005 -9.131 1.00 41.55 488 LYS A CA 1
ATOM 493 C C . LYS A 1 64 ? 96.407 -5.458 -9.649 1.00 40.72 488 LYS A C 1
ATOM 494 O O . LYS A 1 64 ? 96.174 -5.477 -10.859 1.00 40.42 488 LYS A O 1
ATOM 500 N N . ASP A 1 65 ? 95.517 -5.814 -8.727 1.00 39.60 489 ASP A N 1
ATOM 501 C CA . ASP A 1 65 ? 94.186 -6.305 -9.069 1.00 38.96 489 ASP A CA 1
ATOM 502 C C . ASP A 1 65 ? 93.257 -5.173 -9.532 1.00 38.16 489 ASP A C 1
ATOM 503 O O . ASP A 1 65 ? 92.158 -4.988 -9.007 1.00 37.86 489 ASP A O 1
ATOM 508 N N . ILE A 1 66 ? 93.725 -4.427 -10.529 1.00 37.18 490 ILE A N 1
ATOM 509 C CA . ILE A 1 66 ? 93.000 -3.299 -11.100 1.00 36.70 490 ILE A CA 1
ATOM 510 C C . ILE A 1 66 ? 92.965 -3.472 -12.622 1.00 35.82 490 ILE A C 1
ATOM 511 O O . ILE A 1 66 ? 93.871 -4.067 -13.205 1.00 35.64 490 ILE A O 1
ATOM 516 N N . ALA A 1 67 ? 91.907 -2.968 -13.250 1.00 34.91 491 ALA A N 1
ATOM 517 C CA . ALA A 1 67 ? 91.756 -3.025 -14.703 1.00 34.03 491 ALA A CA 1
ATOM 518 C C . ALA A 1 67 ? 91.537 -1.632 -15.298 1.00 33.45 491 ALA A C 1
ATOM 519 O O . ALA A 1 67 ? 90.803 -0.816 -14.741 1.00 32.80 491 ALA A O 1
ATOM 521 N N . PHE A 1 68 ? 92.183 -1.373 -16.432 1.00 32.72 492 PHE A N 1
ATOM 522 C CA . PHE A 1 68 ? 92.009 -0.118 -17.155 1.00 31.97 492 PHE A CA 1
ATOM 523 C C . PHE A 1 68 ? 91.302 -0.364 -18.484 1.00 31.47 492 PHE A C 1
ATOM 524 O O . PHE A 1 68 ? 91.767 -1.146 -19.314 1.00 30.84 492 PHE A O 1
ATOM 532 N N . ILE A 1 69 ? 90.177 0.317 -18.662 1.00 30.76 493 ILE A N 1
ATOM 533 C CA . ILE A 1 69 ? 89.334 0.191 -19.840 1.00 30.44 493 ILE A CA 1
ATOM 534 C C . ILE A 1 69 ? 89.360 1.518 -20.608 1.00 30.33 493 ILE A C 1
ATOM 535 O O . ILE A 1 69 ? 89.199 2.579 -20.013 1.00 30.03 493 ILE A O 1
ATOM 540 N N . THR A 1 70 ? 89.568 1.458 -21.924 1.00 29.90 494 THR A N 1
ATOM 541 C CA . THR A 1 70 ? 89.507 2.657 -22.766 1.00 29.59 494 THR A CA 1
ATOM 542 C C . THR A 1 70 ? 88.081 3.215 -22.776 1.00 29.04 494 THR A C 1
ATOM 543 O O . THR A 1 70 ? 87.130 2.493 -23.087 1.00 28.93 494 THR A O 1
ATOM 547 N N . CYS A 1 71 ? 87.923 4.484 -22.392 1.00 28.25 495 CYS A N 1
ATOM 548 C CA . CYS A 1 71 ? 86.605 5.116 -22.436 1.00 28.10 495 CYS A CA 1
ATOM 549 C C . CYS A 1 71 ? 86.144 5.224 -23.885 1.00 28.30 495 CYS A C 1
ATOM 550 O O . CYS A 1 71 ? 86.893 5.716 -24.733 1.00 28.56 495 CYS A O 1
ATOM 553 N N . PRO A 1 72 ? 84.925 4.734 -24.180 1.00 28.44 496 PRO A N 1
ATOM 554 C CA . PRO A 1 72 ? 84.344 4.869 -25.515 1.00 28.43 496 PRO A CA 1
ATOM 555 C C . PRO A 1 72 ? 84.351 6.322 -25.989 1.00 28.40 496 PRO A C 1
ATOM 556 O O . PRO A 1 72 ? 84.102 7.233 -25.194 1.00 28.26 496 PRO A O 1
ATOM 560 N N . GLY A 1 73 ? 84.633 6.519 -27.275 1.00 28.13 497 GLY A N 1
ATOM 561 C CA . GLY A 1 73 ? 84.757 7.855 -27.860 1.00 27.97 497 GLY A CA 1
ATOM 562 C C . GLY A 1 73 ? 83.495 8.692 -27.793 1.00 27.78 497 GLY A C 1
ATOM 563 O O . GLY A 1 73 ? 83.565 9.923 -27.740 1.00 28.37 497 GLY A O 1
ATOM 564 N N . ASP A 1 74 ? 82.345 8.025 -27.790 1.00 27.43 498 ASP A N 1
ATOM 565 C CA . ASP A 1 74 ? 81.047 8.693 -27.714 1.00 27.36 498 ASP A CA 1
ATOM 566 C C . ASP A 1 74 ? 80.492 8.827 -26.285 1.00 26.65 498 ASP A C 1
ATOM 567 O O . ASP A 1 74 ? 79.422 9.407 -26.086 1.00 26.39 498 ASP A O 1
ATOM 572 N N . LEU A 1 75 ? 81.219 8.284 -25.309 1.00 25.94 499 LEU A N 1
ATOM 573 C CA . LEU A 1 75 ? 80.868 8.426 -23.892 1.00 25.20 499 LEU A CA 1
ATOM 574 C C . LEU A 1 75 ? 81.565 9.652 -23.296 1.00 24.60 499 LEU A C 1
ATOM 575 O O . LEU A 1 75 ? 82.781 9.658 -23.112 1.00 23.92 499 LEU A O 1
ATOM 580 N N . HIS A 1 76 ? 80.773 10.675 -22.990 1.00 24.25 500 HIS A N 1
ATOM 581 C CA . HIS A 1 76 ? 81.295 11.950 -22.493 1.00 24.12 500 HIS A CA 1
ATOM 582 C C . HIS A 1 76 ? 80.848 12.153 -21.042 1.00 24.07 500 HIS A C 1
ATOM 583 O O . HIS A 1 76 ? 79.755 12.678 -20.799 1.00 23.85 500 HIS A O 1
ATOM 590 N N . PRO A 1 77 ? 81.680 11.709 -20.074 1.00 24.42 501 PRO A N 1
ATOM 591 C CA . PRO A 1 77 ? 81.283 11.761 -18.673 1.00 25.09 501 PRO A CA 1
ATOM 592 C C . PRO A 1 77 ? 81.288 13.194 -18.158 1.00 25.58 501 PRO A C 1
ATOM 593 O O . PRO A 1 77 ? 82.089 14.007 -18.610 1.00 25.44 501 PRO A O 1
ATOM 597 N N . THR A 1 78 ? 80.393 13.483 -17.222 1.00 26.14 502 THR A N 1
ATOM 598 C CA . THR A 1 78 ? 80.257 14.822 -16.653 1.00 26.73 502 THR A CA 1
ATOM 599 C C . THR A 1 78 ? 81.329 15.133 -15.605 1.00 27.14 502 THR A C 1
ATOM 600 O O . THR A 1 78 ? 81.515 16.293 -15.226 1.00 27.04 502 THR A O 1
ATOM 604 N N . ALA A 1 79 ? 82.022 14.092 -15.141 1.00 27.12 503 ALA A N 1
ATOM 605 C CA . ALA A 1 79 ? 83.064 14.216 -14.124 1.00 27.35 503 ALA A CA 1
ATOM 606 C C . ALA A 1 79 ? 84.071 13.087 -14.243 1.00 27.68 503 ALA A C 1
ATOM 607 O O . ALA A 1 79 ? 83.737 11.984 -14.687 1.00 27.25 503 ALA A O 1
ATOM 609 N N . ARG A 1 80 ? 85.308 13.381 -13.854 1.00 28.07 504 ARG A N 1
ATOM 610 C CA . ARG A 1 80 ? 86.365 12.387 -13.769 1.00 28.88 504 ARG A CA 1
ATOM 611 C C . ARG A 1 80 ? 87.089 12.574 -12.449 1.00 29.41 504 ARG A C 1
ATOM 612 O O . ARG A 1 80 ? 87.046 13.657 -11.850 1.00 29.58 504 ARG A O 1
ATOM 620 N N . LEU A 1 81 ? 87.772 11.525 -12.014 1.00 29.79 505 LEU A N 1
ATOM 621 C CA . LEU A 1 81 ? 88.493 11.552 -10.756 1.00 30.49 505 LEU A CA 1
ATOM 622 C C . LEU A 1 81 ? 89.992 11.673 -10.983 1.00 31.28 505 LEU A C 1
ATOM 623 O O . LEU A 1 81 ? 90.556 11.018 -11.855 1.00 31.20 505 LEU A O 1
ATOM 628 N N . LYS A 1 82 ? 90.625 12.527 -10.190 1.00 32.40 506 LYS A N 1
ATOM 629 C CA . LYS A 1 82 ? 92.074 12.669 -10.217 1.00 34.06 506 LYS A CA 1
ATOM 630 C C . LYS A 1 82 ? 92.704 11.924 -9.047 1.00 34.51 506 LYS A C 1
ATOM 631 O O . LYS A 1 82 ? 92.048 11.669 -8.037 1.00 34.09 506 LYS A O 1
ATOM 637 N N . LEU A 1 83 ? 93.969 11.547 -9.199 1.00 35.79 507 LEU A N 1
ATOM 638 C CA . LEU A 1 83 ? 94.699 10.898 -8.117 1.00 37.41 507 LEU A CA 1
ATOM 639 C C . LEU A 1 83 ? 95.299 11.933 -7.175 1.00 38.67 507 LEU A C 1
ATOM 640 O O . LEU A 1 83 ? 95.526 13.082 -7.567 1.00 38.56 507 LEU A O 1
ATOM 645 N N . SER A 1 84 ? 95.542 11.529 -5.932 1.00 40.23 508 SER A N 1
ATOM 646 C CA . SER A 1 84 ? 96.066 12.456 -4.934 1.00 41.99 508 SER A CA 1
ATOM 647 C C . SER A 1 84 ? 97.571 12.640 -5.044 1.00 42.84 508 SER A C 1
ATOM 648 O O . SER A 1 84 ? 98.314 11.679 -5.265 1.00 43.17 508 SER A O 1
ATOM 651 N N . LYS A 1 85 ? 98.005 13.887 -4.878 1.00 44.08 509 LYS A N 1
ATOM 652 C CA . LYS A 1 85 ? 99.423 14.231 -4.856 1.00 44.97 509 LYS A CA 1
ATOM 653 C C . LYS A 1 85 ? 99.999 13.955 -3.468 1.00 45.14 509 LYS A C 1
ATOM 654 O O . LYS A 1 85 ? 101.058 13.332 -3.340 1.00 45.57 509 LYS A O 1
ATOM 660 N N . ASN A 1 86 ? 99.293 14.426 -2.437 1.00 45.16 510 ASN A N 1
ATOM 661 C CA . ASN A 1 86 ? 99.696 14.235 -1.040 1.00 44.93 510 ASN A CA 1
ATOM 662 C C . ASN A 1 86 ? 98.609 13.484 -0.266 1.00 44.26 510 ASN A C 1
ATOM 663 O O . ASN A 1 86 ? 97.788 14.110 0.415 1.00 44.49 510 ASN A O 1
ATOM 668 N N . PRO A 1 87 ? 98.597 12.140 -0.374 1.00 43.39 511 PRO A N 1
ATOM 669 C CA . PRO A 1 87 ? 97.509 11.298 0.135 1.00 42.66 511 PRO A CA 1
ATOM 670 C C . PRO A 1 87 ? 97.410 11.210 1.660 1.00 41.88 511 PRO A C 1
ATOM 671 O O . PRO A 1 87 ? 98.352 10.770 2.325 1.00 41.91 511 PRO A O 1
ATOM 675 N N . ASP A 1 88 ? 96.268 11.642 2.193 1.00 40.81 512 ASP A N 1
ATOM 676 C CA . ASP A 1 88 ? 95.911 11.393 3.585 1.00 39.79 512 ASP A CA 1
ATOM 677 C C . ASP A 1 88 ? 94.994 10.164 3.648 1.00 39.01 512 ASP A C 1
ATOM 678 O O . ASP A 1 88 ? 93.823 10.226 3.256 1.00 38.77 512 ASP A O 1
ATOM 683 N N . TYR A 1 89 ? 95.540 9.055 4.141 1.00 37.81 513 TYR A N 1
ATOM 684 C CA . TYR A 1 89 ? 94.807 7.794 4.212 1.00 36.85 513 TYR A CA 1
ATOM 685 C C . TYR A 1 89 ? 93.985 7.628 5.492 1.00 35.79 513 TYR A C 1
ATOM 686 O O . TYR A 1 89 ? 93.360 6.584 5.690 1.00 35.80 513 TYR A O 1
ATOM 695 N N . SER A 1 90 ? 93.986 8.647 6.354 1.00 34.47 514 SER A N 1
ATOM 696 C CA . SER A 1 90 ? 93.307 8.553 7.653 1.00 33.14 514 SER A CA 1
ATOM 697 C C . SER A 1 90 ? 91.783 8.508 7.549 1.00 31.81 514 SER A C 1
ATOM 698 O O . SER A 1 90 ? 91.130 7.882 8.384 1.00 31.56 514 SER A O 1
ATOM 701 N N . CYS A 1 91 ? 91.223 9.187 6.547 1.00 30.59 515 CYS A N 1
ATOM 702 C CA . CYS A 1 91 ? 89.789 9.061 6.244 1.00 29.43 515 CYS A CA 1
ATOM 703 C C . CYS A 1 91 ? 89.448 9.108 4.746 1.00 27.99 515 CYS A C 1
ATOM 704 O O . CYS A 1 91 ? 90.213 9.638 3.934 1.00 27.36 515 CYS A O 1
ATOM 707 N N . VAL A 1 92 ? 88.296 8.530 4.402 1.00 26.60 516 VAL A N 1
ATOM 708 C CA . VAL A 1 92 ? 87.930 8.269 3.005 1.00 25.26 516 VAL A CA 1
ATOM 709 C C . VAL A 1 92 ? 86.462 8.552 2.727 1.00 24.56 516 VAL A C 1
ATOM 710 O O . VAL A 1 92 ? 85.653 8.623 3.651 1.00 24.41 516 VAL A O 1
ATOM 714 N N . THR A 1 93 ? 86.145 8.730 1.446 1.00 24.02 517 THR A N 1
ATOM 715 C CA . THR A 1 93 ? 84.779 8.686 0.936 1.00 23.49 517 THR A CA 1
ATOM 716 C C . THR A 1 93 ? 84.759 7.543 -0.088 1.00 23.54 517 THR A C 1
ATOM 717 O O . THR A 1 93 ? 85.592 7.504 -0.995 1.00 23.55 517 THR A O 1
ATOM 721 N N . VAL A 1 94 ? 83.839 6.600 0.083 1.00 23.87 518 VAL A N 1
ATOM 722 C CA . VAL A 1 94 ? 83.685 5.497 -0.874 1.00 24.19 518 VAL A CA 1
ATOM 723 C C . VAL A 1 94 ? 82.371 5.664 -1.635 1.00 24.27 518 VAL A C 1
ATOM 724 O O . VAL A 1 94 ? 81.318 5.825 -1.021 1.00 23.86 518 VAL A O 1
ATOM 728 N N . MET A 1 95 ? 82.446 5.636 -2.969 1.00 24.64 519 MET A N 1
ATOM 729 C CA . MET A 1 95 ? 81.268 5.787 -3.835 1.00 25.22 519 MET A CA 1
ATOM 730 C C . MET A 1 95 ? 81.125 4.555 -4.709 1.00 24.83 519 MET A C 1
ATOM 731 O O . MET A 1 95 ? 82.064 4.192 -5.419 1.00 24.67 519 MET A O 1
ATOM 736 N N . ALA A 1 96 ? 79.949 3.937 -4.678 1.00 25.00 520 ALA A N 1
ATOM 737 C CA . ALA A 1 96 ? 79.705 2.692 -5.401 1.00 25.30 520 ALA A CA 1
ATOM 738 C C . ALA A 1 96 ? 78.285 2.611 -5.940 1.00 25.63 520 ALA A C 1
ATOM 739 O O . ALA A 1 96 ? 77.366 3.241 -5.403 1.00 25.43 520 ALA A O 1
ATOM 741 N N . TYR A 1 97 ? 78.115 1.843 -7.015 1.00 25.94 521 TYR A N 1
ATOM 742 C CA . TYR A 1 97 ? 76.792 1.415 -7.438 1.00 26.54 521 TYR A CA 1
ATOM 743 C C . TYR A 1 97 ? 76.523 0.037 -6.850 1.00 26.77 521 TYR A C 1
ATOM 744 O O . TYR A 1 97 ? 77.247 -0.918 -7.117 1.00 26.50 521 TYR A O 1
ATOM 753 N N . VAL A 1 98 ? 75.496 -0.037 -6.014 1.00 27.37 522 VAL A N 1
ATOM 754 C CA . VAL A 1 98 ? 75.114 -1.277 -5.360 1.00 28.08 522 VAL A CA 1
ATOM 755 C C . VAL A 1 98 ? 73.735 -1.620 -5.886 1.00 28.11 522 VAL A C 1
ATOM 756 O O . VAL A 1 98 ? 72.762 -0.939 -5.572 1.00 27.68 522 VAL A O 1
ATOM 760 N N . ASN A 1 99 ? 73.666 -2.669 -6.705 1.00 28.66 523 ASN A N 1
ATOM 761 C CA . ASN A 1 99 ? 72.465 -2.971 -7.475 1.00 29.24 523 ASN A CA 1
ATOM 762 C C . ASN A 1 99 ? 72.049 -1.730 -8.279 1.00 29.17 523 ASN A C 1
ATOM 763 O O . ASN A 1 99 ? 72.875 -1.182 -9.003 1.00 29.15 523 ASN A O 1
ATOM 768 N N . GLU A 1 100 ? 70.817 -1.255 -8.147 1.00 29.02 524 GLU A N 1
ATOM 769 C CA . GLU A 1 100 ? 70.412 -0.078 -8.929 1.00 29.39 524 GLU A CA 1
ATOM 770 C C . GLU A 1 100 ? 70.756 1.279 -8.291 1.00 28.53 524 GLU A C 1
ATOM 771 O O . GLU A 1 100 ? 70.526 2.325 -8.902 1.00 28.03 524 GLU A O 1
ATOM 777 N N . ASP A 1 101 ? 71.326 1.252 -7.088 1.00 27.56 525 ASP A N 1
ATOM 778 C CA . ASP A 1 101 ? 71.453 2.460 -6.266 1.00 27.18 525 ASP A CA 1
ATOM 779 C C . ASP A 1 101 ? 72.877 2.965 -6.107 1.00 25.99 525 ASP A C 1
ATOM 780 O O . ASP A 1 101 ? 73.819 2.183 -5.977 1.00 25.17 525 ASP A O 1
ATOM 785 N N . LEU A 1 102 ? 73.015 4.288 -6.097 1.00 25.13 526 LEU A N 1
ATOM 786 C CA . LEU A 1 102 ? 74.233 4.917 -5.613 1.00 24.50 526 LEU A CA 1
ATOM 787 C C . LEU A 1 102 ? 74.303 4.755 -4.089 1.00 23.88 526 LEU A C 1
ATOM 788 O O . LEU A 1 102 ? 73.311 4.965 -3.403 1.00 23.21 526 LEU A O 1
ATOM 793 N N . VAL A 1 103 ? 75.471 4.369 -3.580 1.00 23.81 527 VAL A N 1
ATOM 794 C CA . VAL A 1 103 ? 75.748 4.397 -2.136 1.00 24.29 527 VAL A CA 1
ATOM 795 C C . VAL A 1 103 ? 77.080 5.106 -1.888 1.00 24.39 527 VAL A C 1
ATOM 796 O O . VAL A 1 103 ? 78.129 4.658 -2.361 1.00 24.32 527 VAL A O 1
ATOM 800 N N . VAL A 1 104 ? 77.018 6.211 -1.148 1.00 24.34 528 VAL A N 1
ATOM 801 C CA . VAL A 1 104 ? 78.204 6.996 -0.796 1.00 24.46 528 VAL A CA 1
ATOM 802 C C . VAL A 1 104 ? 78.322 7.097 0.726 1.00 24.74 528 VAL A C 1
ATOM 803 O O . VAL A 1 104 ? 77.352 7.449 1.412 1.00 24.51 528 VAL A O 1
ATOM 807 N N . SER A 1 105 ? 79.505 6.777 1.247 1.00 25.22 529 SER A N 1
ATOM 808 C CA . SER A 1 105 ? 79.758 6.901 2.680 1.00 26.13 529 SER A CA 1
ATOM 809 C C . SER A 1 105 ? 81.205 7.255 3.013 1.00 26.33 529 SER A C 1
ATOM 810 O O . SER A 1 105 ? 82.131 6.944 2.254 1.00 26.52 529 SER A O 1
ATOM 813 N N . THR A 1 106 ? 81.380 7.922 4.152 1.00 26.51 530 THR A N 1
ATOM 814 C CA . THR A 1 106 ? 82.701 8.247 4.679 1.00 26.93 530 THR A CA 1
ATOM 815 C C . THR A 1 106 ? 83.107 7.210 5.721 1.00 27.27 530 THR A C 1
ATOM 816 O O . THR A 1 106 ? 82.260 6.472 6.231 1.00 27.53 530 THR A O 1
ATOM 820 N N . ALA A 1 107 ? 84.402 7.155 6.029 1.00 27.53 531 ALA A N 1
ATOM 821 C CA . ALA A 1 107 ? 84.921 6.261 7.059 1.00 28.05 531 ALA A CA 1
ATOM 822 C C . ALA A 1 107 ? 86.352 6.608 7.425 1.00 28.47 531 ALA A C 1
ATOM 823 O O . ALA A 1 107 ? 87.107 7.104 6.597 1.00 28.55 531 ALA A O 1
ATOM 825 N N . ALA A 1 108 ? 86.728 6.333 8.670 1.00 29.31 532 ALA A N 1
ATOM 826 C CA . ALA A 1 108 ? 88.134 6.274 9.032 1.00 30.15 532 ALA A CA 1
ATOM 827 C C . ALA A 1 108 ? 88.750 5.071 8.322 1.00 30.83 532 ALA A C 1
ATOM 828 O O . ALA A 1 108 ? 88.083 4.050 8.125 1.00 30.77 532 ALA A O 1
ATOM 830 N N . ALA A 1 109 ? 90.010 5.200 7.917 1.00 31.85 533 ALA A N 1
ATOM 831 C CA . ALA A 1 109 ? 90.689 4.131 7.189 1.00 33.30 533 ALA A CA 1
ATOM 832 C C . ALA A 1 109 ? 92.091 3.849 7.727 1.00 34.63 533 ALA A C 1
ATOM 833 O O . ALA A 1 109 ? 92.682 4.684 8.418 1.00 34.33 533 ALA A O 1
ATOM 835 N N . MET A 1 110 ? 92.608 2.666 7.403 1.00 36.74 534 MET A N 1
ATOM 836 C CA . MET A 1 110 ? 93.945 2.254 7.816 1.00 39.58 534 MET A CA 1
ATOM 837 C C . MET A 1 110 ? 94.699 1.586 6.675 1.00 39.91 534 MET A C 1
ATOM 838 O O . MET A 1 110 ? 94.111 0.855 5.876 1.00 40.03 534 MET A O 1
ATOM 843 N N . VAL A 1 111 ? 96.003 1.846 6.612 1.00 40.98 535 VAL A N 1
ATOM 844 C CA . VAL A 1 111 ? 96.868 1.288 5.579 1.00 41.96 535 VAL A CA 1
ATOM 845 C C . VAL A 1 111 ? 97.641 0.081 6.105 1.00 42.73 535 VAL A C 1
ATOM 846 O O . VAL A 1 111 ? 98.253 0.137 7.176 1.00 42.95 535 VAL A O 1
ATOM 850 N N . TYR A 1 112 ? 97.600 -1.006 5.340 1.00 43.64 536 TYR A N 1
ATOM 851 C CA . TYR A 1 112 ? 98.376 -2.205 5.628 1.00 44.54 536 TYR A CA 1
ATOM 852 C C . TYR A 1 112 ? 99.095 -2.608 4.345 1.00 44.52 536 TYR A C 1
ATOM 853 O O . TYR A 1 112 ? 98.591 -3.422 3.568 1.00 44.79 536 TYR A O 1
ATOM 862 N N . GLY A 1 113 ? 100.264 -2.012 4.117 1.00 44.29 537 GLY A N 1
ATOM 863 C CA . GLY A 1 113 ? 101.015 -2.218 2.882 1.00 43.92 537 GLY A CA 1
ATOM 864 C C . GLY A 1 113 ? 100.367 -1.497 1.714 1.00 43.60 537 GLY A C 1
ATOM 865 O O . GLY A 1 113 ? 100.275 -0.268 1.710 1.00 43.71 537 GLY A O 1
ATOM 866 N N . ASN A 1 114 ? 99.920 -2.268 0.723 1.00 43.13 538 ASN A N 1
ATOM 867 C CA . ASN A 1 114 ? 99.200 -1.728 -0.434 1.00 42.54 538 ASN A CA 1
ATOM 868 C C . ASN A 1 114 ? 97.682 -1.793 -0.267 1.00 41.60 538 ASN A C 1
ATOM 869 O O . ASN A 1 114 ? 96.932 -1.516 -1.206 1.00 41.50 538 ASN A O 1
ATOM 874 N N . THR A 1 115 ? 97.244 -2.146 0.938 1.00 40.33 539 THR A N 1
ATOM 875 C CA . THR A 1 115 ? 95.833 -2.364 1.232 1.00 39.20 539 THR A CA 1
ATOM 876 C C . THR A 1 115 ? 95.276 -1.297 2.171 1.00 38.25 539 THR A C 1
ATOM 877 O O . THR A 1 115 ? 95.886 -0.960 3.190 1.00 38.22 539 THR A O 1
ATOM 881 N N . LEU A 1 116 ? 94.110 -0.774 1.809 1.00 36.98 540 LEU A N 1
ATOM 882 C CA . LEU A 1 116 ? 93.387 0.193 2.620 1.00 35.83 540 LEU A CA 1
ATOM 883 C C . LEU A 1 116 ? 92.140 -0.486 3.186 1.00 35.26 540 LEU A C 1
ATOM 884 O O . LEU A 1 116 ? 91.378 -1.106 2.442 1.00 35.02 540 LEU A O 1
ATOM 889 N N . SER A 1 117 ? 91.957 -0.395 4.503 1.00 34.44 541 SER A N 1
ATOM 890 C CA . SER A 1 117 ? 90.781 -0.950 5.177 1.00 33.71 541 SER A CA 1
ATOM 891 C C . SER A 1 117 ? 89.925 0.150 5.777 1.00 32.97 541 SER A C 1
ATOM 892 O O . SER A 1 117 ? 90.446 1.142 6.279 1.00 32.82 541 SER A O 1
ATOM 895 N N . TYR A 1 118 ? 88.609 -0.046 5.729 1.00 32.16 542 TYR A N 1
ATOM 896 C CA . TYR A 1 118 ? 87.637 0.982 6.095 1.00 31.73 542 TYR A CA 1
ATOM 897 C C . TYR A 1 118 ? 86.277 0.335 6.290 1.00 32.11 542 TYR A C 1
ATOM 898 O O . TYR A 1 118 ? 85.963 -0.681 5.656 1.00 31.87 542 TYR A O 1
ATOM 907 N N . ALA A 1 119 ? 85.473 0.930 7.163 1.00 32.48 543 ALA A N 1
ATOM 908 C CA . ALA A 1 119 ? 84.100 0.497 7.371 1.00 33.14 543 ALA A CA 1
ATOM 909 C C . ALA A 1 119 ? 83.269 0.769 6.116 1.00 33.77 543 ALA A C 1
ATOM 910 O O . ALA A 1 119 ? 83.453 1.797 5.449 1.00 33.56 543 ALA A O 1
ATOM 912 N N . VAL A 1 120 ? 82.376 -0.165 5.793 1.00 34.51 544 VAL A N 1
ATOM 913 C CA . VAL A 1 120 ? 81.458 -0.008 4.659 1.00 35.42 544 VAL A CA 1
ATOM 914 C C . VAL A 1 120 ? 80.007 -0.122 5.121 1.00 36.16 544 VAL A C 1
ATOM 915 O O . VAL A 1 120 ? 79.725 -0.722 6.156 1.00 36.15 544 VAL A O 1
ATOM 919 N N . ARG A 1 121 ? 79.096 0.463 4.350 1.00 37.28 545 ARG A N 1
ATOM 920 C CA . ARG A 1 121 ? 77.685 0.507 4.723 1.00 38.52 545 ARG A CA 1
ATOM 921 C C . ARG A 1 121 ? 76.875 -0.682 4.200 1.00 39.40 545 ARG A C 1
ATOM 922 O O . ARG A 1 121 ? 75.747 -0.915 4.647 1.00 39.72 545 ARG A O 1
ATOM 930 N N . THR A 1 122 ? 77.445 -1.425 3.257 1.00 40.29 546 THR A N 1
ATOM 931 C CA . THR A 1 122 ? 76.808 -2.650 2.774 1.00 41.34 546 THR A CA 1
ATOM 932 C C . THR A 1 122 ? 77.800 -3.802 2.649 1.00 41.89 546 THR A C 1
ATOM 933 O O . THR A 1 122 ? 79.000 -3.589 2.458 1.00 41.94 546 THR A O 1
ATOM 937 N N . GLN A 1 123 ? 77.289 -5.022 2.784 1.00 42.74 547 GLN A N 1
ATOM 938 C CA . GLN A 1 123 ? 78.085 -6.218 2.539 1.00 43.69 547 GLN A CA 1
ATOM 939 C C . GLN A 1 123 ? 78.018 -6.558 1.052 1.00 43.93 547 GLN A C 1
ATOM 940 O O . GLN A 1 123 ? 78.834 -7.329 0.547 1.00 44.45 547 GLN A O 1
ATOM 946 N N . ASP A 1 124 ? 77.050 -5.949 0.364 1.00 44.21 548 ASP A N 1
ATOM 947 C CA . ASP A 1 124 ? 76.794 -6.170 -1.066 1.00 44.24 548 ASP A CA 1
ATOM 948 C C . ASP A 1 124 ? 77.944 -5.763 -1.994 1.00 43.33 548 ASP A C 1
ATOM 949 O O . ASP A 1 124 ? 78.995 -5.304 -1.545 1.00 43.89 548 ASP A O 1
ATOM 954 N N . GLY A 1 125 ? 77.715 -5.930 -3.296 1.00 42.30 549 GLY A N 1
ATOM 955 C CA . GLY A 1 125 ? 78.725 -5.714 -4.325 1.00 40.44 549 GLY A CA 1
ATOM 956 C C . GLY A 1 125 ? 79.210 -4.286 -4.510 1.00 39.23 549 GLY A C 1
ATOM 957 O O . GLY A 1 125 ? 78.539 -3.462 -5.137 1.00 38.98 549 GLY A O 1
ATOM 958 N N . MET A 1 126 ? 80.396 -4.011 -3.976 1.00 37.82 550 MET A N 1
ATOM 959 C CA . MET A 1 126 ? 81.053 -2.718 -4.157 1.00 36.53 550 MET A CA 1
ATOM 960 C C . MET A 1 126 ? 82.317 -2.813 -5.010 1.00 34.80 550 MET A C 1
ATOM 961 O O . MET A 1 126 ? 83.053 -1.830 -5.131 1.00 34.12 550 MET A O 1
ATOM 966 N N . SER A 1 127 ? 82.570 -3.987 -5.595 1.00 33.00 551 SER A N 1
ATOM 967 C CA . SER A 1 127 ? 83.795 -4.222 -6.368 1.00 31.58 551 SER A CA 1
ATOM 968 C C . SER A 1 127 ? 84.015 -3.146 -7.431 1.00 30.19 551 SER A C 1
ATOM 969 O O . SER A 1 127 ? 83.096 -2.813 -8.182 1.00 29.50 551 SER A O 1
ATOM 972 N N . GLY A 1 128 ? 85.234 -2.608 -7.471 1.00 28.84 552 GLY A N 1
ATOM 973 C CA . GLY A 1 128 ? 85.620 -1.584 -8.443 1.00 27.51 552 GLY A CA 1
ATOM 974 C C . GLY A 1 128 ? 85.445 -0.144 -7.970 1.00 26.62 552 GLY A C 1
ATOM 975 O O . GLY A 1 128 ? 86.009 0.776 -8.564 1.00 26.26 552 GLY A O 1
ATOM 976 N N . ALA A 1 129 ? 84.675 0.048 -6.901 1.00 25.64 553 ALA A N 1
ATOM 977 C CA . ALA A 1 129 ? 84.369 1.385 -6.371 1.00 24.85 553 ALA A CA 1
ATOM 978 C C . ALA A 1 129 ? 85.623 2.199 -6.041 1.00 24.25 553 ALA A C 1
ATOM 979 O O . ALA A 1 129 ? 86.555 1.686 -5.419 1.00 23.74 553 ALA A O 1
ATOM 981 N N . PRO A 1 130 ? 85.645 3.480 -6.453 1.00 23.92 554 PRO A N 1
ATOM 982 C CA . PRO A 1 130 ? 86.761 4.334 -6.076 1.00 23.60 554 PRO A CA 1
ATOM 983 C C . PRO A 1 130 ? 86.715 4.645 -4.577 1.00 23.50 554 PRO A C 1
ATOM 984 O O . PRO A 1 130 ? 85.645 4.929 -4.026 1.00 23.20 554 PRO A O 1
ATOM 988 N N . VAL A 1 131 ? 87.868 4.554 -3.930 1.00 23.56 555 VAL A N 1
ATOM 989 C CA . VAL A 1 131 ? 88.013 4.982 -2.545 1.00 23.79 555 VAL A CA 1
ATOM 990 C C . VAL A 1 131 ? 88.784 6.295 -2.582 1.00 23.77 555 VAL A C 1
ATOM 991 O O . VAL A 1 131 ? 89.950 6.312 -2.955 1.00 23.86 555 VAL A O 1
ATOM 995 N N . CYS A 1 132 ? 88.116 7.386 -2.212 1.00 24.15 556 CYS A N 1
ATOM 996 C CA . CYS A 1 132 ? 88.680 8.740 -2.336 1.00 24.62 556 CYS A CA 1
ATOM 997 C C . CYS A 1 132 ? 89.123 9.329 -0.997 1.00 24.58 556 CYS A C 1
ATOM 998 O O . CYS A 1 132 ? 88.682 8.877 0.046 1.00 23.55 556 CYS A O 1
ATOM 1001 N N . ASP A 1 133 ? 89.999 10.337 -1.037 1.00 25.13 557 ASP A N 1
ATOM 1002 C CA . ASP A 1 133 ? 90.339 11.106 0.166 1.00 25.77 557 ASP A CA 1
ATOM 1003 C C . ASP A 1 133 ? 89.237 12.124 0.491 1.00 25.90 557 ASP A C 1
ATOM 1004 O O . ASP A 1 133 ? 88.203 12.157 -0.177 1.00 25.34 557 ASP A O 1
ATOM 1009 N N . LYS A 1 134 ? 89.465 12.952 1.512 1.00 26.45 558 LYS A N 1
ATOM 1010 C CA . LYS A 1 134 ? 88.473 13.950 1.957 1.00 27.25 558 LYS A CA 1
ATOM 1011 C C . LYS A 1 134 ? 88.217 15.059 0.934 1.00 26.87 558 LYS A C 1
ATOM 1012 O O . LYS A 1 134 ? 87.274 15.835 1.079 1.00 26.52 558 LYS A O 1
ATOM 1018 N N . TYR A 1 135 ? 89.065 15.122 -0.087 1.00 27.14 559 TYR A N 1
ATOM 1019 C CA . TYR A 1 135 ? 88.938 16.107 -1.158 1.00 27.87 559 TYR A CA 1
ATOM 1020 C C . TYR A 1 135 ? 88.483 15.498 -2.492 1.00 27.95 559 TYR A C 1
ATOM 1021 O O . TYR A 1 135 ? 88.515 16.162 -3.532 1.00 27.56 559 TYR A O 1
ATOM 1030 N N . CYS A 1 136 ? 88.063 14.233 -2.453 1.00 27.95 560 CYS A N 1
ATOM 1031 C CA . CYS A 1 136 ? 87.478 13.576 -3.621 1.00 27.91 560 CYS A CA 1
ATOM 1032 C C . CYS A 1 136 ? 88.457 13.069 -4.666 1.00 28.08 560 CYS A C 1
ATOM 1033 O O . CYS A 1 136 ? 88.063 12.777 -5.794 1.00 28.32 560 CYS A O 1
ATOM 1034 N N . ARG A 1 137 ? 89.727 12.949 -4.290 1.00 28.47 561 ARG A N 1
ATOM 1035 C CA . ARG A 1 137 ? 90.750 12.358 -5.154 1.00 29.00 561 ARG A CA 1
ATOM 1036 C C . ARG A 1 137 ? 90.897 10.866 -4.851 1.00 28.56 561 ARG A C 1
ATOM 1037 O O . ARG A 1 137 ? 90.917 10.474 -3.685 1.00 28.22 561 ARG A O 1
ATOM 1045 N N . VAL A 1 138 ? 91.010 10.045 -5.895 1.00 28.57 562 VAL A N 1
ATOM 1046 C CA . VAL A 1 138 ? 91.075 8.582 -5.739 1.00 28.62 562 VAL A CA 1
ATOM 1047 C C . VAL A 1 138 ? 92.370 8.136 -5.082 1.00 28.58 562 VAL A C 1
ATOM 1048 O O . VAL A 1 138 ? 93.460 8.502 -5.527 1.00 28.84 562 VAL A O 1
ATOM 1052 N N . LEU A 1 139 ? 92.233 7.336 -4.028 1.00 28.35 563 LEU A N 1
ATOM 1053 C CA . LEU A 1 139 ? 93.369 6.730 -3.339 1.00 28.25 563 LEU A CA 1
ATOM 1054 C C . LEU A 1 139 ? 93.519 5.252 -3.691 1.00 28.01 563 LEU A C 1
ATOM 1055 O O . LEU A 1 139 ? 94.629 4.718 -3.699 1.00 28.02 563 LEU A O 1
ATOM 1060 N N . ALA A 1 140 ? 92.391 4.595 -3.957 1.00 27.66 564 ALA A N 1
ATOM 1061 C CA . ALA A 1 140 ? 92.349 3.137 -4.054 1.00 27.32 564 ALA A CA 1
ATOM 1062 C C . ALA A 1 140 ? 91.104 2.627 -4.783 1.00 26.93 564 ALA A C 1
ATOM 1063 O O . ALA A 1 140 ? 90.159 3.375 -5.014 1.00 26.19 564 ALA A O 1
ATOM 1065 N N . VAL A 1 141 ? 91.123 1.341 -5.130 1.00 27.11 565 VAL A N 1
ATOM 1066 C CA . VAL A 1 141 ? 90.000 0.673 -5.802 1.00 27.39 565 VAL A CA 1
ATOM 1067 C C . VAL A 1 141 ? 89.453 -0.464 -4.922 1.00 27.71 565 VAL A C 1
ATOM 1068 O O . VAL A 1 141 ? 90.188 -1.395 -4.588 1.00 27.49 565 VAL A O 1
ATOM 1072 N N . HIS A 1 142 ? 88.206 -0.392 -4.548 1.00 28.37 566 HIS A N 1
ATOM 1073 C CA . HIS A 1 142 ? 87.613 -1.360 -3.684 1.00 29.43 566 HIS A CA 1
ATOM 1074 C C . HIS A 1 142 ? 87.616 -2.790 -4.234 1.00 30.24 566 HIS A C 1
ATOM 1075 O O . HIS A 1 142 ? 87.232 -3.030 -5.321 1.00 29.87 566 HIS A O 1
ATOM 1082 N N . GLN A 1 143 ? 88.070 -3.722 -3.432 1.00 31.30 567 GLN A N 1
ATOM 1083 C CA . GLN A 1 143 ? 88.297 -5.100 -3.868 1.00 32.68 567 GLN A CA 1
ATOM 1084 C C . GLN A 1 143 ? 87.336 -6.096 -3.231 1.00 33.59 567 GLN A C 1
ATOM 1085 O O . GLN A 1 143 ? 86.713 -6.895 -3.931 1.00 33.85 567 GLN A O 1
ATOM 1091 N N . THR A 1 144 ? 87.216 -6.046 -1.905 1.00 34.58 568 THR A N 1
ATOM 1092 C CA . THR A 1 144 ? 86.472 -7.066 -1.170 1.00 35.73 568 THR A CA 1
ATOM 1093 C C . THR A 1 144 ? 85.979 -6.583 0.194 1.00 35.99 568 THR A C 1
ATOM 1094 O O . THR A 1 144 ? 86.313 -5.481 0.636 1.00 35.78 568 THR A O 1
ATOM 1098 N N . ASN A 1 145 ? 85.175 -7.414 0.850 1.00 36.59 569 ASN A N 1
ATOM 1099 C CA . ASN A 1 145 ? 84.750 -7.149 2.221 1.00 37.31 569 ASN A CA 1
ATOM 1100 C C . ASN A 1 145 ? 84.649 -8.403 3.076 1.00 37.49 569 ASN A C 1
ATOM 1101 O O . A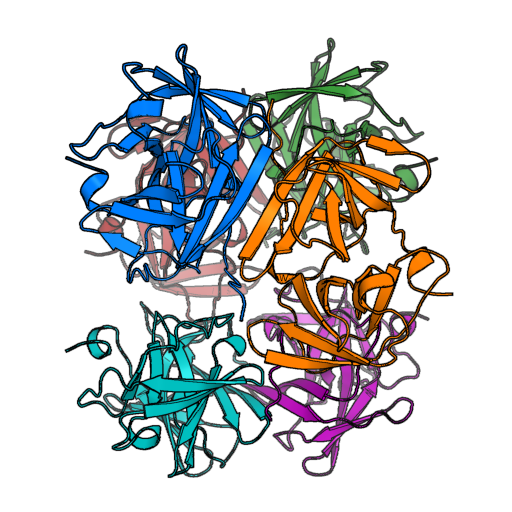SN A 1 145 ? 84.392 -9.497 2.565 1.00 37.63 569 ASN A O 1
ATOM 1106 N N . THR A 1 146 ? 84.883 -8.236 4.376 1.00 37.56 570 THR A N 1
ATOM 1107 C CA . THR A 1 146 ? 84.553 -9.259 5.361 1.00 37.76 570 THR A CA 1
ATOM 1108 C C . THR A 1 146 ? 83.582 -8.608 6.337 1.00 37.55 570 THR A C 1
ATOM 1109 O O . THR A 1 146 ? 83.988 -7.859 7.225 1.00 37.76 570 THR A O 1
ATOM 1113 N N . GLY A 1 147 ? 82.294 -8.876 6.139 1.00 37.70 571 GLY A N 1
ATOM 1114 C CA . GLY A 1 147 ? 81.235 -8.193 6.879 1.00 37.65 571 GLY A CA 1
ATOM 1115 C C . GLY A 1 147 ? 81.106 -6.745 6.441 1.00 37.57 571 GLY A C 1
ATOM 1116 O O . GLY A 1 147 ? 80.944 -6.459 5.250 1.00 37.62 571 GLY A O 1
ATOM 1117 N N . TYR A 1 148 ? 81.182 -5.833 7.407 1.00 37.32 572 TYR A N 1
ATOM 1118 C CA . TYR A 1 148 ? 81.123 -4.399 7.120 1.00 37.07 572 TYR A CA 1
ATOM 1119 C C . TYR A 1 148 ? 82.501 -3.729 7.128 1.00 36.32 572 TYR A C 1
ATOM 1120 O O . TYR A 1 148 ? 82.606 -2.508 7.280 1.00 36.20 572 TYR A O 1
ATOM 1129 N N . THR A 1 149 ? 83.552 -4.531 6.961 1.00 35.21 573 THR A N 1
ATOM 1130 C CA . THR A 1 149 ? 84.899 -4.004 6.749 1.00 34.43 573 THR A CA 1
ATOM 1131 C C . THR A 1 149 ? 85.292 -4.197 5.288 1.00 33.91 573 THR A C 1
ATOM 1132 O O . THR A 1 149 ? 85.382 -5.330 4.809 1.00 33.84 573 THR A O 1
ATOM 1136 N N . GLY A 1 150 ? 85.518 -3.085 4.589 1.00 33.16 574 GLY A N 1
ATOM 1137 C CA . GLY A 1 150 ? 85.945 -3.114 3.192 1.00 32.53 574 GLY A CA 1
ATOM 1138 C C . GLY A 1 150 ? 87.453 -3.074 3.044 1.00 32.28 574 GLY A C 1
ATOM 1139 O O . GLY A 1 150 ? 88.159 -2.589 3.928 1.00 32.34 574 GLY A O 1
ATOM 1140 N N . GLY A 1 151 ? 87.942 -3.591 1.920 1.00 31.88 575 GLY A N 1
ATOM 1141 C CA . GLY A 1 151 ? 89.367 -3.578 1.594 1.00 31.78 575 GLY A CA 1
ATOM 1142 C C . GLY A 1 151 ? 89.616 -3.166 0.153 1.00 31.91 575 GLY A C 1
ATOM 1143 O O . GLY A 1 151 ? 88.932 -3.626 -0.762 1.00 31.67 575 GLY A O 1
ATOM 1144 N N . ALA A 1 152 ? 90.599 -2.294 -0.046 1.00 32.01 576 ALA A N 1
ATOM 1145 C CA . ALA A 1 152 ? 90.908 -1.761 -1.370 1.00 32.51 576 ALA A CA 1
ATOM 1146 C C . ALA A 1 152 ? 92.401 -1.821 -1.649 1.00 32.85 576 ALA A C 1
ATOM 1147 O O . ALA A 1 152 ? 93.202 -1.830 -0.721 1.00 32.87 576 ALA A O 1
ATOM 1149 N N . VAL A 1 153 ? 92.769 -1.878 -2.928 1.00 33.57 577 VAL A N 1
ATOM 1150 C CA . VAL A 1 153 ? 94.173 -1.787 -3.332 1.00 34.52 577 VAL A CA 1
ATOM 1151 C C . VAL A 1 153 ? 94.508 -0.348 -3.714 1.00 34.81 577 VAL A C 1
ATOM 1152 O O . VAL A 1 153 ? 93.849 0.242 -4.576 1.00 34.57 577 VAL A O 1
ATOM 1156 N N . ILE A 1 154 ? 95.532 0.201 -3.064 1.00 35.57 578 ILE A N 1
ATOM 1157 C CA . ILE A 1 154 ? 96.024 1.552 -3.347 1.00 36.62 578 ILE A CA 1
ATOM 1158 C C . ILE A 1 154 ? 96.497 1.690 -4.799 1.00 37.16 578 ILE A C 1
ATOM 1159 O O . ILE A 1 154 ? 97.169 0.803 -5.336 1.00 37.08 578 ILE A O 1
ATOM 1164 N N . ILE A 1 155 ? 96.121 2.804 -5.422 1.00 37.79 579 ILE A N 1
ATOM 1165 C CA . ILE A 1 155 ? 96.486 3.096 -6.803 1.00 38.72 579 ILE A CA 1
ATOM 1166 C C . ILE A 1 155 ? 97.421 4.308 -6.865 1.00 39.47 579 ILE A C 1
ATOM 1167 O O . ILE A 1 155 ? 97.298 5.241 -6.067 1.00 39.59 579 ILE A O 1
ATOM 1172 N N . ASP A 1 156 ? 98.368 4.276 -7.798 1.00 40.45 580 ASP A N 1
ATOM 1173 C CA . ASP A 1 156 ? 99.220 5.434 -8.074 1.00 41.63 580 ASP A CA 1
ATOM 1174 C C . ASP A 1 156 ? 99.413 5.623 -9.592 1.00 41.96 580 ASP A C 1
ATOM 1175 O O . ASP A 1 156 ? 99.084 4.720 -10.364 1.00 41.79 580 ASP A O 1
ATOM 1180 N N . PRO A 1 157 ? 99.904 6.806 -10.027 1.00 42.45 581 PRO A N 1
ATOM 1181 C CA . PRO A 1 157 ? 100.018 7.101 -11.463 1.00 42.80 581 PRO A CA 1
ATOM 1182 C C . PRO A 1 157 ? 100.840 6.105 -12.297 1.00 43.13 581 PRO A C 1
ATOM 1183 O O . PRO A 1 157 ? 100.632 6.019 -13.512 1.00 43.25 581 PRO A O 1
ATOM 1187 N N . THR A 1 158 ? 101.747 5.362 -11.661 1.00 43.31 582 THR A N 1
ATOM 1188 C CA . THR A 1 158 ? 102.592 4.403 -12.380 1.00 43.61 582 THR A CA 1
ATOM 1189 C C . THR A 1 158 ? 101.852 3.108 -12.716 1.00 43.74 582 THR A C 1
ATOM 1190 O O . THR A 1 158 ? 102.348 2.290 -13.495 1.00 43.80 582 THR A O 1
ATOM 1194 N N . ASP A 1 159 ? 100.671 2.928 -12.125 1.00 43.72 583 ASP A N 1
ATOM 1195 C CA . ASP A 1 159 ? 99.845 1.745 -12.366 1.00 43.75 583 ASP A CA 1
ATOM 1196 C C . ASP A 1 159 ? 99.113 1.795 -13.703 1.00 43.69 583 ASP A C 1
ATOM 1197 O O . ASP A 1 159 ? 98.709 0.756 -14.227 1.00 43.74 583 ASP A O 1
ATOM 1202 N N . PHE A 1 160 ? 98.954 3.002 -14.242 1.00 43.74 584 PHE A N 1
ATOM 1203 C CA . PHE A 1 160 ? 98.202 3.243 -15.477 1.00 43.95 584 PHE A CA 1
ATOM 1204 C C . PHE A 1 160 ? 98.846 2.659 -16.740 1.00 44.32 584 PHE A C 1
ATOM 1205 O O . PHE A 1 160 ? 98.149 2.383 -17.719 1.00 44.33 584 PHE A O 1
ATOM 1213 N N . HIS A 1 161 ? 100.167 2.484 -16.719 1.00 44.75 585 HIS A N 1
ATOM 1214 C CA . HIS A 1 161 ? 100.914 2.063 -17.910 1.00 45.25 585 HIS A CA 1
ATOM 1215 C C . HIS A 1 161 ? 102.055 1.092 -17.595 1.00 45.64 585 HIS A C 1
ATOM 1216 O O . HIS A 1 161 ? 102.641 1.154 -16.510 1.00 45.78 585 HIS A O 1
ATOM 1223 N N . PRO A 1 162 ? 102.374 0.188 -18.546 1.00 46.01 586 PRO A N 1
ATOM 1224 C CA . PRO A 1 162 ? 103.515 -0.704 -18.365 1.00 46.24 586 PRO A CA 1
ATOM 1225 C C . PRO A 1 162 ? 104.824 0.011 -18.685 1.00 46.49 586 PRO A C 1
ATOM 1226 O O . PRO A 1 162 ? 105.509 0.472 -17.774 1.00 46.91 586 PRO A O 1
ATOM 1230 N N . LYS B 1 1 ? 69.309 -0.868 -15.310 1.00 35.60 -7 LYS B N 1
ATOM 1231 C CA . LYS B 1 1 ? 68.514 0.265 -14.742 1.00 35.40 -7 LYS B CA 1
ATOM 1232 C C . LYS B 1 1 ? 69.101 0.774 -13.422 1.00 34.57 -7 LYS B C 1
ATOM 1233 O O . LYS B 1 1 ? 68.943 0.143 -12.383 1.00 35.08 -7 LYS B O 1
ATOM 1239 N N . HIS B 1 2 ? 69.777 1.915 -13.467 1.00 33.52 -6 HIS B N 1
ATOM 1240 C CA . HIS B 1 2 ? 70.369 2.497 -12.267 1.00 32.24 -6 HIS B CA 1
ATOM 1241 C C . HIS B 1 2 ? 69.864 3.911 -12.024 1.00 31.33 -6 HIS B C 1
ATOM 1242 O O . HIS B 1 2 ? 69.401 4.578 -12.952 1.00 31.39 -6 HIS B O 1
ATOM 1249 N N . HIS B 1 3 ? 69.951 4.354 -10.772 1.00 30.05 -5 HIS B N 1
ATOM 1250 C CA . HIS B 1 3 ? 69.596 5.716 -10.396 1.00 28.92 -5 HIS B CA 1
ATOM 1251 C C . HIS B 1 3 ? 70.803 6.651 -10.497 1.00 28.11 -5 HIS B C 1
ATOM 1252 O O . HIS B 1 3 ? 71.664 6.676 -9.611 1.00 28.51 -5 HIS B O 1
ATOM 1259 N N . HIS B 1 4 ? 70.850 7.416 -11.582 1.00 26.73 -4 HIS B N 1
ATOM 1260 C CA . HIS B 1 4 ? 71.941 8.358 -11.835 1.00 25.32 -4 HIS B CA 1
ATOM 1261 C C . HIS B 1 4 ? 71.450 9.779 -11.530 1.00 24.57 -4 HIS B C 1
ATOM 1262 O O . HIS B 1 4 ? 70.964 10.487 -12.410 1.00 23.67 -4 HIS B O 1
ATOM 1269 N N . HIS B 1 5 ? 71.556 10.168 -10.258 1.00 23.74 -3 HIS B N 1
ATOM 1270 C CA . HIS B 1 5 ? 70.994 11.430 -9.777 1.00 23.60 -3 HIS B CA 1
ATOM 1271 C C . HIS B 1 5 ? 72.027 12.556 -9.781 1.00 23.24 -3 HIS B C 1
ATOM 1272 O O . HIS B 1 5 ? 73.216 12.308 -9.957 1.00 22.72 -3 HIS B O 1
ATOM 1279 N N . HIS B 1 6 ? 71.557 13.785 -9.582 1.00 23.34 -2 HIS B N 1
ATOM 1280 C CA . HIS B 1 6 ? 72.389 14.967 -9.798 1.00 23.75 -2 HIS B CA 1
ATOM 1281 C C . HIS B 1 6 ? 72.255 16.016 -8.690 1.00 24.03 -2 HIS B C 1
ATOM 1282 O O . HIS B 1 6 ? 71.297 15.996 -7.904 1.00 23.90 -2 HIS B O 1
ATOM 1289 N N . HIS B 1 7 ? 73.234 16.918 -8.655 1.00 24.60 -1 HIS B N 1
ATOM 1290 C CA . HIS B 1 7 ? 73.299 18.041 -7.709 1.00 25.15 -1 HIS B CA 1
ATOM 1291 C C . HIS B 1 7 ? 73.175 17.585 -6.256 1.00 24.83 -1 HIS B C 1
ATOM 1292 O O . HIS B 1 7 ? 72.389 18.125 -5.469 1.00 24.55 -1 HIS B O 1
ATOM 1299 N N . ILE B 1 8 ? 73.966 16.564 -5.931 1.00 24.64 432 ILE B N 1
ATOM 1300 C CA . ILE B 1 8 ? 74.029 16.005 -4.586 1.00 25.11 432 ILE B CA 1
ATOM 1301 C C . ILE B 1 8 ? 74.986 16.874 -3.779 1.00 24.62 432 ILE B C 1
ATOM 1302 O O . ILE B 1 8 ? 76.161 16.988 -4.113 1.00 24.32 432 ILE B O 1
ATOM 1307 N N . LYS B 1 9 ? 74.469 17.481 -2.717 1.00 24.86 433 LYS B N 1
ATOM 1308 C CA . LYS B 1 9 ? 75.200 18.525 -2.000 1.00 24.98 433 LYS B CA 1
ATOM 1309 C C . LYS B 1 9 ? 75.339 18.221 -0.509 1.00 24.68 433 LYS B C 1
ATOM 1310 O O . LYS B 1 9 ? 74.538 18.695 0.302 1.00 24.84 433 LYS B O 1
ATOM 1316 N N . PRO B 1 10 ? 76.359 17.422 -0.141 1.00 24.60 434 PRO B N 1
ATOM 1317 C CA . PRO B 1 10 ? 76.586 17.065 1.260 1.00 24.45 434 PRO B CA 1
ATOM 1318 C C . PRO B 1 10 ? 76.980 18.257 2.134 1.00 24.42 434 PRO B C 1
ATOM 1319 O O . PRO B 1 10 ? 76.896 18.169 3.359 1.00 24.29 434 PRO B O 1
ATOM 1323 N N . GLY B 1 11 ? 77.404 19.353 1.501 1.00 24.54 435 GLY B N 1
ATOM 1324 C CA . GLY B 1 11 ? 77.775 20.584 2.207 1.00 23.96 435 GLY B CA 1
ATOM 1325 C C . GLY B 1 11 ? 76.575 21.384 2.671 1.00 23.67 435 GLY B C 1
ATOM 1326 O O . GLY B 1 11 ? 76.719 22.348 3.427 1.00 23.85 435 GLY B O 1
ATOM 1327 N N . ALA B 1 12 ? 75.388 20.987 2.215 1.00 22.87 436 ALA B N 1
ATOM 1328 C CA . ALA B 1 12 ? 74.140 21.544 2.711 1.00 22.20 436 ALA B CA 1
ATOM 1329 C C . ALA B 1 12 ? 73.679 20.884 4.015 1.00 22.02 436 ALA B C 1
ATOM 1330 O O . ALA B 1 12 ? 72.639 21.239 4.547 1.00 21.62 436 ALA B O 1
ATOM 1332 N N . LEU B 1 13 ? 74.457 19.934 4.525 1.00 22.16 437 LEU B N 1
ATOM 1333 C CA . LEU B 1 13 ? 74.098 19.228 5.758 1.00 22.77 437 LEU B CA 1
ATOM 1334 C C . LEU B 1 13 ? 74.810 19.788 6.983 1.00 22.89 437 LEU B C 1
ATOM 1335 O O . LEU B 1 13 ? 75.944 20.248 6.897 1.00 22.46 437 LEU B O 1
ATOM 1340 N N . CYS B 1 14 ? 74.132 19.719 8.124 1.00 23.70 438 CYS B N 1
ATOM 1341 C CA . CYS B 1 14 ? 74.739 19.995 9.424 1.00 24.25 438 CYS B CA 1
ATOM 1342 C C . CYS B 1 14 ? 74.214 18.986 10.450 1.00 25.00 438 CYS B C 1
ATOM 1343 O O . CYS B 1 14 ? 73.313 18.196 10.156 1.00 24.86 438 CYS B O 1
ATOM 1346 N N . VAL B 1 15 ? 74.795 18.998 11.645 1.00 25.86 439 VAL B N 1
ATOM 1347 C CA . VAL B 1 15 ? 74.297 18.170 12.739 1.00 26.76 439 VAL B CA 1
ATOM 1348 C C . VAL B 1 15 ? 73.621 19.058 13.790 1.00 27.78 439 VAL B C 1
ATOM 1349 O O . VAL B 1 15 ? 74.184 20.090 14.205 1.00 27.41 439 VAL B O 1
ATOM 1353 N N . ILE B 1 16 ? 72.408 18.669 14.185 1.00 28.68 440 ILE B N 1
ATOM 1354 C CA . I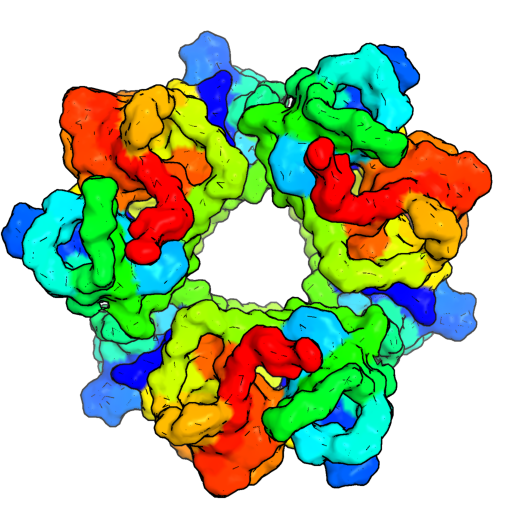LE B 1 16 ? 71.666 19.346 15.250 1.00 29.86 440 ILE B CA 1
ATOM 1355 C C . ILE B 1 16 ? 71.916 18.594 16.560 1.00 30.96 440 ILE B C 1
ATOM 1356 O O . ILE B 1 16 ? 71.837 17.364 16.601 1.00 30.85 440 ILE B O 1
ATOM 1361 N N . ASP B 1 17 ? 72.239 19.342 17.615 1.00 31.98 441 ASP B N 1
ATOM 1362 C CA . ASP B 1 17 ? 72.499 18.776 18.938 1.00 33.24 441 ASP B CA 1
ATOM 1363 C C . ASP B 1 17 ? 71.595 19.425 19.983 1.00 33.84 441 ASP B C 1
ATOM 1364 O O . ASP B 1 17 ? 71.463 20.653 20.031 1.00 33.57 441 ASP B O 1
ATOM 1369 N N . THR B 1 18 ? 70.952 18.580 20.789 1.00 34.65 442 THR B N 1
ATOM 1370 C CA . THR B 1 18 ? 70.118 19.008 21.912 1.00 35.42 442 THR B CA 1
ATOM 1371 C C . THR B 1 18 ? 70.468 18.144 23.129 1.00 36.09 442 THR B C 1
ATOM 1372 O O . THR B 1 18 ? 71.156 17.126 22.983 1.00 35.97 442 THR B O 1
ATOM 1376 N N . PRO B 1 19 ? 70.008 18.545 24.337 1.00 36.71 443 PRO B N 1
ATOM 1377 C CA . PRO B 1 19 ? 70.224 17.701 25.519 1.00 37.16 443 PRO B CA 1
ATOM 1378 C C . PRO B 1 19 ? 69.674 16.281 25.347 1.00 37.40 443 PRO B C 1
ATOM 1379 O O . PRO B 1 19 ? 70.268 15.329 25.858 1.00 37.75 443 PRO B O 1
ATOM 1383 N N . GLU B 1 20 ? 68.572 16.150 24.607 1.00 37.72 444 GLU B N 1
ATOM 1384 C CA . GLU B 1 20 ? 67.896 14.861 24.393 1.00 37.99 444 GLU B CA 1
ATOM 1385 C C . GLU B 1 20 ? 68.551 13.950 23.346 1.00 37.67 444 GLU B C 1
ATOM 1386 O O . GLU B 1 20 ? 68.361 12.731 23.376 1.00 37.90 444 GLU B O 1
ATOM 1392 N N . GLY B 1 21 ? 69.310 14.534 22.419 1.00 37.09 445 GLY B N 1
ATOM 1393 C CA . GLY B 1 21 ? 69.969 13.754 21.366 1.00 36.13 445 GLY B CA 1
ATOM 1394 C C . GLY B 1 21 ? 70.413 14.569 20.161 1.00 35.47 445 GLY B C 1
ATOM 1395 O O . GLY B 1 21 ? 70.468 15.801 20.220 1.00 35.46 445 GLY B O 1
ATOM 1396 N N . LYS B 1 22 ? 70.739 13.874 19.071 1.00 34.61 446 LYS B N 1
ATOM 1397 C CA . LYS B 1 22 ? 71.224 14.511 17.839 1.00 33.89 446 LYS B CA 1
ATOM 1398 C C . LYS B 1 22 ? 70.386 14.128 16.620 1.00 32.83 446 LYS B C 1
ATOM 1399 O O . LYS B 1 22 ? 69.795 13.041 16.573 1.00 32.94 446 LYS B O 1
ATOM 1405 N N . GLY B 1 23 ? 70.349 15.026 15.636 1.00 31.32 447 GLY B N 1
ATOM 1406 C CA . GLY B 1 23 ? 69.721 14.757 14.341 1.00 29.49 447 GLY B CA 1
ATOM 1407 C C . GLY B 1 23 ? 70.509 15.361 13.186 1.00 28.20 447 GLY B C 1
ATOM 1408 O O . GLY B 1 23 ? 71.567 15.964 13.385 1.00 27.81 447 GLY B O 1
ATOM 1409 N N . THR B 1 24 ? 69.997 15.182 11.973 1.00 26.98 448 THR B N 1
ATOM 1410 C CA . THR B 1 24 ? 70.556 15.824 10.788 1.00 25.80 448 THR B CA 1
ATOM 1411 C C . THR B 1 24 ? 69.739 17.074 10.501 1.00 25.18 448 THR B C 1
ATOM 1412 O O . THR B 1 24 ? 68.522 17.068 10.651 1.00 24.75 448 THR B O 1
ATOM 1416 N N . GLY B 1 25 ? 70.420 18.146 10.104 1.00 24.58 449 GLY B N 1
ATOM 1417 C CA . GLY B 1 25 ? 69.756 19.358 9.632 1.00 23.82 449 GLY B CA 1
ATOM 1418 C C . GLY B 1 25 ? 70.229 19.696 8.225 1.00 23.40 449 GLY B C 1
ATOM 1419 O O . GLY B 1 25 ? 71.244 19.170 7.767 1.00 22.96 449 GLY B O 1
ATOM 1420 N N . PHE B 1 26 ? 69.488 20.556 7.530 1.00 22.70 450 PHE B N 1
ATOM 1421 C CA . PHE B 1 26 ? 69.915 21.020 6.212 1.00 22.86 450 PHE B CA 1
ATOM 1422 C C . PHE B 1 26 ? 69.569 22.477 5.956 1.00 22.87 450 PHE B C 1
ATOM 1423 O O . PHE B 1 26 ? 68.530 22.956 6.395 1.00 22.97 450 PHE B O 1
ATOM 1431 N N . PHE B 1 27 ? 70.459 23.175 5.251 1.00 23.50 451 PHE B N 1
ATOM 1432 C CA . PHE B 1 27 ? 70.276 24.597 4.963 1.00 23.64 451 PHE B CA 1
ATOM 1433 C C . PHE B 1 27 ? 69.352 24.790 3.774 1.00 24.27 451 PHE B C 1
ATOM 1434 O O . PHE B 1 27 ? 69.521 24.149 2.738 1.00 24.36 451 PHE B O 1
ATOM 1442 N N . SER B 1 28 ? 68.365 25.659 3.948 1.00 25.02 452 SER B N 1
ATOM 1443 C CA . SER B 1 28 ? 67.452 26.049 2.882 1.00 26.44 452 SER B CA 1
ATOM 1444 C C . SER B 1 28 ? 67.028 27.485 3.149 1.00 26.90 452 SER B C 1
ATOM 1445 O O . SER B 1 28 ? 66.477 27.782 4.206 1.00 26.99 452 SER B O 1
ATOM 1448 N N . GLY B 1 29 ? 67.302 28.371 2.194 1.00 27.98 453 GLY B N 1
ATOM 1449 C CA . GLY B 1 29 ? 67.053 29.811 2.373 1.00 28.69 453 GLY B CA 1
ATOM 1450 C C . GLY B 1 29 ? 67.866 30.359 3.529 1.00 28.86 453 GLY B C 1
ATOM 1451 O O . GLY B 1 29 ? 69.077 30.158 3.587 1.00 29.03 453 GLY B O 1
ATOM 1452 N N . ASN B 1 30 ? 67.198 31.046 4.453 1.00 29.66 454 ASN B N 1
ATOM 1453 C CA . ASN B 1 30 ? 67.845 31.535 5.675 1.00 30.11 454 ASN B CA 1
ATOM 1454 C C . ASN B 1 30 ? 67.662 30.566 6.856 1.00 29.83 454 ASN B C 1
ATOM 1455 O O . ASN B 1 30 ? 68.033 30.872 8.000 1.00 29.93 454 ASN B O 1
ATOM 1460 N N . ASP B 1 31 ? 67.108 29.390 6.566 1.00 29.11 455 ASP B N 1
ATOM 1461 C CA . ASP B 1 31 ? 66.773 28.418 7.600 1.00 28.70 455 ASP B CA 1
ATOM 1462 C C . ASP B 1 31 ? 67.711 27.217 7.653 1.00 27.93 455 ASP B C 1
ATOM 1463 O O . ASP B 1 31 ? 68.457 26.930 6.705 1.00 27.31 455 ASP B O 1
ATOM 1468 N N . ILE B 1 32 ? 67.691 26.561 8.811 1.00 27.28 456 ILE B N 1
ATOM 1469 C CA . ILE B 1 32 ? 68.144 25.192 8.973 1.00 26.61 456 ILE B CA 1
ATOM 1470 C C . ILE B 1 32 ? 66.866 24.388 9.231 1.00 26.76 456 ILE B C 1
ATOM 1471 O O . ILE B 1 32 ? 66.059 24.746 10.105 1.00 26.76 456 ILE B O 1
ATOM 1476 N N . VAL B 1 33 ? 66.675 23.327 8.449 1.00 26.42 457 VAL B N 1
ATOM 1477 C CA . VAL B 1 33 ? 65.453 22.521 8.489 1.00 26.20 457 VAL B CA 1
ATOM 1478 C C . VAL B 1 33 ? 65.775 21.136 9.051 1.00 26.04 457 VAL B C 1
ATOM 1479 O O . VAL B 1 33 ? 66.826 20.569 8.761 1.00 25.59 457 VAL B O 1
ATOM 1483 N N . THR B 1 34 ? 64.871 20.606 9.871 1.00 26.08 458 THR B N 1
ATOM 1484 C CA . THR B 1 34 ? 65.046 19.282 10.466 1.00 26.11 458 THR B CA 1
ATOM 1485 C C . THR B 1 34 ? 63.675 18.688 10.831 1.00 26.34 458 THR B C 1
ATOM 1486 O O . THR B 1 34 ? 62.636 19.312 10.590 1.00 25.66 458 THR B O 1
ATOM 1490 N N . ALA B 1 35 ? 63.680 17.482 11.390 1.00 27.09 459 ALA B N 1
ATOM 1491 C CA . ALA B 1 35 ? 62.448 16.860 11.877 1.00 28.12 459 ALA B CA 1
ATOM 1492 C C . ALA B 1 35 ? 62.052 17.510 13.202 1.00 28.78 459 ALA B C 1
ATOM 1493 O O . ALA B 1 35 ? 62.916 17.816 14.025 1.00 28.43 459 ALA B O 1
ATOM 1495 N N . ALA B 1 36 ? 60.751 17.718 13.397 1.00 29.73 460 ALA B N 1
ATOM 1496 C CA . ALA B 1 36 ? 60.231 18.325 14.633 1.00 30.78 460 ALA B CA 1
ATOM 1497 C C . ALA B 1 36 ? 60.740 17.643 15.897 1.00 31.38 460 ALA B C 1
ATOM 1498 O O . ALA B 1 36 ? 61.102 18.314 16.865 1.00 31.56 460 ALA B O 1
ATOM 1500 N N . HIS B 1 37 ? 60.791 16.312 15.879 1.00 32.04 461 HIS B N 1
ATOM 1501 C CA . HIS B 1 37 ? 61.168 15.553 17.071 1.00 32.95 461 HIS B CA 1
ATOM 1502 C C . HIS B 1 37 ? 62.649 15.676 17.448 1.00 33.40 461 HIS B C 1
ATOM 1503 O O . HIS B 1 37 ? 63.021 15.401 18.588 1.00 33.68 461 HIS B O 1
ATOM 1510 N N . VAL B 1 38 ? 63.482 16.098 16.496 1.00 33.69 462 VAL B N 1
ATOM 1511 C CA . VAL B 1 38 ? 64.884 16.429 16.775 1.00 34.11 462 VAL B CA 1
ATOM 1512 C C . VAL B 1 38 ? 64.953 17.650 17.707 1.00 34.61 462 VAL B C 1
ATOM 1513 O O . VAL B 1 38 ? 65.726 17.669 18.663 1.00 34.44 462 VAL B O 1
ATOM 1517 N N . VAL B 1 39 ? 64.120 18.647 17.417 1.00 35.26 463 VAL B N 1
ATOM 1518 C CA . VAL B 1 39 ? 64.066 19.895 18.177 1.00 36.34 463 VAL B CA 1
ATOM 1519 C C . VAL B 1 39 ? 63.267 19.751 19.474 1.00 37.04 463 VAL B C 1
ATOM 1520 O O . VAL B 1 39 ? 63.670 20.282 20.515 1.00 37.12 463 VAL B O 1
ATOM 1524 N N . GLY B 1 40 ? 62.144 19.035 19.405 1.00 37.62 464 GLY B N 1
ATOM 1525 C CA . GLY B 1 40 ? 61.255 18.865 20.553 1.00 38.31 464 GLY B CA 1
ATOM 1526 C C . GLY B 1 40 ? 60.702 20.191 21.041 1.00 38.82 464 GLY B C 1
ATOM 1527 O O . GLY B 1 40 ? 60.187 20.982 20.249 1.00 38.96 464 GLY B O 1
ATOM 1528 N N . ASN B 1 41 ? 60.822 20.434 22.345 1.00 39.33 465 ASN B N 1
ATOM 1529 C CA . ASN B 1 41 ? 60.309 21.659 22.965 1.00 39.87 465 ASN B CA 1
ATOM 1530 C C . ASN B 1 41 ? 61.349 22.773 23.101 1.00 39.80 465 ASN B C 1
ATOM 1531 O O . ASN B 1 41 ? 61.040 23.864 23.601 1.00 39.79 465 ASN B O 1
ATOM 1536 N N . ASN B 1 42 ? 62.570 22.496 22.648 1.00 39.49 466 ASN B N 1
ATOM 1537 C CA . ASN B 1 42 ? 63.674 23.451 22.729 1.00 39.12 466 ASN B CA 1
ATOM 1538 C C . ASN B 1 42 ? 63.435 24.746 21.959 1.00 38.72 466 ASN B C 1
ATOM 1539 O O . ASN B 1 42 ? 62.834 24.749 20.881 1.00 38.76 466 ASN B O 1
ATOM 1544 N N . THR B 1 43 ? 63.898 25.848 22.543 1.00 38.11 467 THR B N 1
ATOM 1545 C CA . THR B 1 43 ? 63.821 27.162 21.916 1.00 37.48 467 THR B CA 1
ATOM 1546 C C . THR B 1 43 ? 65.129 27.474 21.192 1.00 36.72 467 THR B C 1
ATOM 1547 O O . THR B 1 43 ? 65.153 28.251 20.239 1.00 36.55 467 THR B O 1
ATOM 1551 N N . PHE B 1 44 ? 66.210 26.864 21.666 1.00 35.98 468 PHE B N 1
ATOM 1552 C CA . PHE B 1 44 ? 67.519 26.981 21.043 1.00 35.49 468 PHE B CA 1
ATOM 1553 C C . PHE B 1 44 ? 68.136 25.600 20.883 1.00 34.84 468 PHE B C 1
ATOM 1554 O O . PHE B 1 44 ? 67.906 24.712 21.706 1.00 34.60 468 PHE B O 1
ATOM 1562 N N . VAL B 1 45 ? 68.913 25.427 19.816 1.00 33.85 469 VAL B N 1
ATOM 1563 C CA . VAL B 1 45 ? 69.628 24.176 19.558 1.00 32.98 469 VAL B CA 1
ATOM 1564 C C . VAL B 1 45 ? 71.092 24.438 19.214 1.00 32.47 469 VAL B C 1
ATOM 1565 O O . VAL B 1 45 ? 71.447 25.530 18.765 1.00 32.31 469 VAL B O 1
ATOM 1569 N N . ASN B 1 46 ? 71.937 23.435 19.434 1.00 31.69 470 ASN B N 1
ATOM 1570 C CA . ASN B 1 46 ? 73.315 23.488 18.976 1.00 31.42 470 ASN B CA 1
ATOM 1571 C C . ASN B 1 46 ? 73.419 22.987 17.531 1.00 30.88 470 ASN B C 1
ATOM 1572 O O . ASN B 1 46 ? 72.787 21.992 17.158 1.00 30.47 470 ASN B O 1
ATOM 1577 N N . VAL B 1 47 ? 74.200 23.696 16.722 1.00 30.12 471 VAL B N 1
ATOM 1578 C CA . VAL B 1 47 ? 74.410 23.325 15.323 1.00 29.45 471 VAL B CA 1
ATOM 1579 C C . VAL B 1 47 ? 75.897 23.120 15.083 1.00 29.24 471 VAL B C 1
ATOM 1580 O O . VAL B 1 47 ? 76.716 23.991 15.410 1.00 28.87 471 VAL B O 1
ATOM 1584 N N . CYS B 1 48 ? 76.240 21.964 14.529 1.00 28.32 472 CYS B N 1
ATOM 1585 C CA . CYS B 1 48 ? 77.616 21.655 14.188 1.00 27.90 472 CYS B CA 1
ATOM 1586 C C . CYS B 1 48 ? 77.819 21.667 12.673 1.00 27.60 472 CYS B C 1
ATOM 1587 O O . CYS B 1 48 ? 77.085 21.004 11.932 1.00 27.21 472 CYS B O 1
ATOM 1590 N N . TYR B 1 49 ? 78.798 22.446 12.216 1.00 27.05 473 TYR B N 1
ATOM 1591 C CA . TYR B 1 49 ? 79.102 22.556 10.785 1.00 26.77 473 TYR B CA 1
ATOM 1592 C C . TYR B 1 49 ? 80.585 22.811 10.589 1.00 26.98 473 TYR B C 1
ATOM 1593 O O . TYR B 1 49 ? 81.136 23.749 11.160 1.00 26.52 473 TYR B O 1
ATOM 1602 N N . GLU B 1 50 ? 81.214 21.951 9.788 1.00 26.88 474 GLU B N 1
ATOM 1603 C CA . GLU B 1 50 ? 82.650 21.981 9.517 1.00 27.08 474 GLU B CA 1
ATOM 1604 C C . GLU B 1 50 ? 83.520 22.071 10.788 1.00 27.73 474 GLU B C 1
ATOM 1605 O O . GLU B 1 50 ? 84.575 22.722 10.798 1.00 27.24 474 GLU B O 1
ATOM 1611 N N . GLY B 1 51 ? 83.062 21.405 11.851 1.00 27.79 475 GLY B N 1
ATOM 1612 C CA . GLY B 1 51 ? 83.809 21.314 13.107 1.00 28.78 475 GLY B CA 1
ATOM 1613 C C . GLY B 1 51 ? 83.578 22.415 14.138 1.00 29.36 475 GLY B C 1
ATOM 1614 O O . GLY B 1 51 ? 84.198 22.400 15.202 1.00 29.43 475 GLY B O 1
ATOM 1615 N N . LEU B 1 52 ? 82.700 23.368 13.832 1.00 29.92 476 LEU B N 1
ATOM 1616 C CA . LEU B 1 52 ? 82.384 24.455 14.765 1.00 30.60 476 LEU B CA 1
ATOM 1617 C C . LEU B 1 52 ? 80.933 24.386 15.236 1.00 31.01 476 LEU B C 1
ATOM 1618 O O . LEU B 1 52 ? 80.013 24.234 14.424 1.00 30.68 476 LEU B O 1
ATOM 1623 N N . MET B 1 53 ? 80.733 24.464 16.533 1.00 31.53 477 MET B N 1
ATOM 1624 C CA . MET B 1 53 ? 79.409 24.537 17.102 1.00 32.46 477 MET B CA 1
ATOM 1625 C C . MET B 1 53 ? 78.829 25.920 17.269 1.00 32.37 477 MET B C 1
ATOM 1626 O O . MET B 1 53 ? 79.487 26.812 17.726 1.00 32.05 477 MET B O 1
ATOM 1631 N N . TYR B 1 54 ? 77.583 26.066 16.891 1.00 32.13 478 TYR B N 1
ATOM 1632 C CA . TYR B 1 54 ? 76.877 27.332 16.991 1.00 32.53 478 TYR B CA 1
ATOM 1633 C C . TYR B 1 54 ? 75.636 27.135 17.851 1.00 33.25 478 TYR B C 1
ATOM 1634 O O . TYR B 1 54 ? 75.120 26.017 17.961 1.00 33.04 478 TYR B O 1
ATOM 1643 N N . GLU B 1 55 ? 75.165 28.221 18.456 1.00 33.67 479 GLU B N 1
ATOM 1644 C CA . GLU B 1 55 ? 73.849 28.250 19.076 1.00 34.85 479 GLU B CA 1
ATOM 1645 C C . GLU B 1 55 ? 72.881 28.883 18.087 1.00 34.68 479 GLU B C 1
ATOM 1646 O O . GLU B 1 55 ? 73.190 29.905 17.466 1.00 34.77 479 GLU B O 1
ATOM 1652 N N . ALA B 1 56 ? 71.721 28.262 17.923 1.00 34.73 480 ALA B N 1
ATOM 1653 C CA . ALA B 1 56 ? 70.743 28.722 16.948 1.00 35.00 480 ALA B CA 1
ATOM 1654 C C . ALA B 1 56 ? 69.336 28.726 17.530 1.00 35.29 480 ALA B C 1
ATOM 1655 O O . ALA B 1 56 ? 68.978 27.843 18.302 1.00 35.08 480 ALA B O 1
ATOM 1657 N N . LYS B 1 57 ? 68.547 29.725 17.140 1.00 35.86 481 LYS B N 1
ATOM 1658 C CA . LYS B 1 57 ? 67.187 29.892 17.635 1.00 36.70 481 LYS B CA 1
ATOM 1659 C C . LYS B 1 57 ? 66.154 29.218 16.731 1.00 36.79 481 LYS B C 1
ATOM 1660 O O . LYS B 1 57 ? 66.173 29.394 15.510 1.00 36.49 481 LYS B O 1
ATOM 1666 N N . VAL B 1 58 ? 65.250 28.457 17.348 1.00 37.05 482 VAL B N 1
ATOM 1667 C CA . VAL B 1 58 ? 64.119 27.859 16.643 1.00 37.59 482 VAL B CA 1
ATOM 1668 C C . VAL B 1 58 ? 63.167 28.969 16.199 1.00 38.00 482 VAL B C 1
ATOM 1669 O O . VAL B 1 58 ? 62.737 29.791 17.012 1.00 38.16 482 VAL B O 1
ATOM 1673 N N . ARG B 1 59 ? 62.861 28.994 14.905 1.00 38.41 483 ARG B N 1
ATOM 1674 C CA . ARG B 1 59 ? 62.012 30.029 14.324 1.00 39.08 483 ARG B CA 1
ATOM 1675 C C . ARG B 1 59 ? 60.531 29.643 14.271 1.00 39.52 483 ARG B C 1
ATOM 1676 O O . ARG B 1 59 ? 59.669 30.424 14.680 1.00 39.34 483 ARG B O 1
ATOM 1684 N N . TYR B 1 60 ? 60.235 28.447 13.766 1.00 40.10 484 TYR B N 1
ATOM 1685 C CA . TYR B 1 60 ? 58.852 28.074 13.468 1.00 40.77 484 TYR B CA 1
ATOM 1686 C C . TYR B 1 60 ? 58.610 26.567 13.534 1.00 41.24 484 TYR B C 1
ATOM 1687 O O . TYR B 1 60 ? 59.381 25.772 12.986 1.00 40.79 484 TYR B O 1
ATOM 1696 N N . MET B 1 61 ? 57.534 26.196 14.225 1.00 41.74 485 MET B N 1
ATOM 1697 C CA . MET B 1 61 ? 57.120 24.806 14.365 1.00 42.57 485 MET B CA 1
ATOM 1698 C C . MET B 1 61 ? 55.679 24.676 13.880 1.00 42.81 485 MET B C 1
ATOM 1699 O O . MET B 1 61 ? 54.743 24.916 14.647 1.00 42.92 485 MET B O 1
ATOM 1704 N N . PRO B 1 62 ? 55.491 24.314 12.597 1.00 43.05 486 PRO B N 1
ATOM 1705 C CA . PRO B 1 62 ? 54.145 24.124 12.053 1.00 43.15 486 PRO B CA 1
ATOM 1706 C C . PRO B 1 62 ? 53.499 22.833 12.562 1.00 43.34 486 PRO B C 1
ATOM 1707 O O . PRO B 1 62 ? 54.107 22.107 13.357 1.00 43.27 486 PRO B O 1
ATOM 1711 N N . GLU B 1 63 ? 52.279 22.555 12.100 1.00 43.54 487 GLU B N 1
ATOM 1712 C CA . GLU B 1 63 ? 51.566 21.327 12.458 1.00 43.84 487 GLU B CA 1
ATOM 1713 C C . GLU B 1 63 ? 52.283 20.075 11.930 1.00 43.09 487 GLU B C 1
ATOM 1714 O O . GLU B 1 63 ? 52.362 19.065 12.633 1.00 43.13 487 GLU B O 1
ATOM 1720 N N . LYS B 1 64 ? 52.807 20.156 10.704 1.00 42.44 488 LYS B N 1
ATOM 1721 C CA . LYS B 1 64 ? 53.690 19.122 10.139 1.00 41.64 488 LYS B CA 1
ATOM 1722 C C . LYS B 1 64 ? 54.900 18.855 11.031 1.00 40.82 488 LYS B C 1
ATOM 1723 O O . LYS B 1 64 ? 55.394 19.759 11.707 1.00 40.66 488 LYS B O 1
ATOM 1729 N N . ASP B 1 65 ? 55.383 17.615 11.015 1.00 39.84 489 ASP B N 1
ATOM 1730 C CA . ASP B 1 65 ? 56.519 17.213 11.840 1.00 38.99 489 ASP B CA 1
ATOM 1731 C C . ASP B 1 65 ? 57.859 17.712 11.279 1.00 38.09 489 ASP B C 1
ATOM 1732 O O . ASP B 1 65 ? 58.813 16.944 11.134 1.00 37.61 489 ASP B O 1
ATOM 1737 N N . ILE B 1 66 ? 57.912 19.008 10.979 1.00 37.15 490 ILE B N 1
ATOM 1738 C CA . ILE B 1 66 ? 59.125 19.682 10.511 1.00 36.56 490 ILE B CA 1
ATOM 1739 C C . ILE B 1 66 ? 59.421 20.882 11.427 1.00 35.99 490 ILE B C 1
ATOM 1740 O O . ILE B 1 66 ? 58.505 21.468 12.009 1.00 36.03 490 ILE B O 1
ATOM 1745 N N . ALA B 1 67 ? 60.699 21.222 11.565 1.00 35.01 491 ALA B N 1
ATOM 1746 C CA . ALA B 1 67 ? 61.126 22.363 12.376 1.00 34.13 491 ALA B CA 1
ATOM 1747 C C . ALA B 1 67 ? 61.998 23.315 11.561 1.00 33.53 491 ALA B C 1
ATOM 1748 O O . ALA B 1 67 ? 62.844 22.875 10.780 1.00 33.20 491 ALA B O 1
ATOM 1750 N N . PHE B 1 68 ? 61.788 24.616 11.753 1.00 32.88 492 PHE B N 1
ATOM 1751 C CA . PHE B 1 68 ? 62.591 25.641 11.089 1.00 32.16 492 PHE B CA 1
ATOM 1752 C C . PHE B 1 68 ? 63.421 26.428 12.100 1.00 31.83 492 PHE B C 1
ATOM 1753 O O . PHE B 1 68 ? 62.882 27.030 13.036 1.00 31.65 492 PHE B O 1
ATOM 1761 N N . ILE B 1 69 ? 64.734 26.402 11.897 1.00 30.98 493 ILE B N 1
ATOM 1762 C CA . ILE B 1 69 ? 65.711 27.034 12.775 1.00 30.50 493 ILE B CA 1
ATOM 1763 C C . ILE B 1 69 ? 66.394 28.166 11.998 1.00 30.38 493 ILE B C 1
ATOM 1764 O O . ILE B 1 69 ? 66.852 27.951 10.873 1.00 30.08 493 ILE B O 1
ATOM 1769 N N . THR B 1 70 ? 66.458 29.364 12.585 1.00 29.89 494 THR B N 1
ATOM 1770 C CA . THR B 1 70 ? 67.171 30.481 11.961 1.00 29.42 494 THR B CA 1
ATOM 1771 C C . THR B 1 70 ? 68.660 30.153 11.886 1.00 28.63 494 THR B C 1
ATOM 1772 O O . THR B 1 70 ? 69.280 29.854 12.904 1.00 28.20 494 THR B O 1
ATOM 1776 N N . CYS B 1 71 ? 69.224 30.180 10.680 1.00 28.00 495 CYS B N 1
ATOM 1777 C CA . CYS B 1 71 ? 70.656 29.928 10.515 1.00 27.98 495 CYS B CA 1
ATOM 1778 C C . CYS B 1 71 ? 71.436 31.051 11.213 1.00 28.06 495 CYS B C 1
ATOM 1779 O O . CYS B 1 71 ? 71.140 32.227 10.991 1.00 27.68 495 CYS B O 1
ATOM 1782 N N . PRO B 1 72 ? 72.404 30.688 12.081 1.00 28.37 496 PRO B N 1
ATOM 1783 C CA . PRO B 1 72 ? 73.229 31.696 12.753 1.00 28.49 496 PRO B CA 1
ATOM 1784 C C . PRO B 1 72 ? 73.888 32.621 11.731 1.00 28.36 496 PRO B C 1
ATOM 1785 O O . PRO B 1 72 ? 74.283 32.167 10.655 1.00 28.38 496 PRO B O 1
ATOM 1789 N N . GLY B 1 73 ? 73.983 33.906 12.065 1.00 28.19 497 GLY B N 1
ATOM 1790 C CA . GLY B 1 73 ? 74.538 34.911 11.163 1.00 27.83 497 GLY B CA 1
ATOM 1791 C C . GLY B 1 73 ? 75.979 34.674 10.745 1.00 27.53 497 GLY B C 1
ATOM 1792 O O . GLY B 1 73 ? 76.378 35.075 9.650 1.00 27.55 497 GLY B O 1
ATOM 1793 N N . ASP B 1 74 ? 76.753 34.025 11.617 1.00 27.20 498 ASP B N 1
ATOM 1794 C CA . ASP B 1 74 ? 78.163 33.726 11.368 1.00 27.25 498 ASP B CA 1
ATOM 1795 C C . ASP B 1 74 ? 78.417 32.346 10.738 1.00 26.60 498 ASP B C 1
ATOM 1796 O O . ASP B 1 74 ? 79.560 31.996 10.426 1.00 26.15 498 ASP B O 1
ATOM 1801 N N . LEU B 1 75 ? 77.351 31.570 10.566 1.00 25.87 499 LEU B N 1
ATOM 1802 C CA . LEU B 1 75 ? 77.433 30.270 9.886 1.00 25.26 499 LEU B CA 1
ATOM 1803 C C . LEU B 1 75 ? 77.116 30.462 8.402 1.00 24.58 499 LEU B C 1
ATOM 1804 O O . LEU B 1 75 ? 75.967 30.715 8.038 1.00 24.51 499 LEU B O 1
ATOM 1809 N N . HIS B 1 76 ? 78.141 30.352 7.560 1.00 24.37 500 HIS B N 1
ATOM 1810 C CA . HIS B 1 76 ? 78.009 30.604 6.123 1.00 24.16 500 HIS B CA 1
ATOM 1811 C C . HIS B 1 76 ? 78.157 29.295 5.340 1.00 24.47 500 HIS B C 1
ATOM 1812 O O . HIS B 1 76 ? 79.274 28.906 4.992 1.00 24.38 500 HIS B O 1
ATOM 1819 N N . PRO B 1 77 ? 77.026 28.612 5.063 1.00 24.83 501 PRO B N 1
ATOM 1820 C CA . PRO B 1 77 ? 77.105 27.275 4.461 1.00 25.26 501 PRO B CA 1
ATOM 1821 C C . PRO B 1 77 ? 77.579 27.327 3.005 1.00 25.72 501 PRO B C 1
ATOM 1822 O O . PRO B 1 77 ? 77.298 28.297 2.297 1.00 25.96 501 PRO B O 1
ATOM 1826 N N . THR B 1 78 ? 78.296 26.293 2.575 1.00 26.15 502 THR B N 1
ATOM 1827 C CA . THR B 1 78 ? 78.830 26.230 1.213 1.00 26.67 502 THR B CA 1
ATOM 1828 C C . THR B 1 78 ? 77.769 25.815 0.197 1.00 27.00 502 THR B C 1
ATOM 1829 O O . THR B 1 78 ? 77.980 25.939 -1.009 1.00 26.98 502 THR B O 1
ATOM 1833 N N . ALA B 1 79 ? 76.636 25.318 0.694 1.00 27.26 503 ALA B N 1
ATOM 1834 C CA . ALA B 1 79 ? 75.535 24.868 -0.148 1.00 27.54 503 ALA B CA 1
ATOM 1835 C C . ALA B 1 79 ? 74.219 24.908 0.611 1.00 27.77 503 ALA B C 1
ATOM 1836 O O . ALA B 1 79 ? 74.190 24.750 1.836 1.00 27.65 503 ALA B O 1
ATOM 1838 N N . ARG B 1 80 ? 73.140 25.137 -0.126 1.00 28.01 504 ARG B N 1
ATOM 1839 C CA . ARG B 1 80 ? 71.779 25.111 0.411 1.00 28.89 504 ARG B CA 1
ATOM 1840 C C . ARG B 1 80 ? 70.875 24.331 -0.531 1.00 29.24 504 ARG B C 1
ATOM 1841 O O . ARG B 1 80 ? 71.145 24.242 -1.730 1.00 29.11 504 ARG B O 1
ATOM 1849 N N . LEU B 1 81 ? 69.784 23.799 0.008 1.00 29.70 505 LEU B N 1
ATOM 1850 C CA . LEU B 1 81 ? 68.822 23.064 -0.801 1.00 30.29 505 LEU B CA 1
ATOM 1851 C C . LEU B 1 81 ? 67.631 23.936 -1.176 1.00 31.10 505 LEU B C 1
ATOM 1852 O O . LEU B 1 81 ? 67.100 24.674 -0.343 1.00 31.14 505 LEU B O 1
ATOM 1857 N N . LYS B 1 82 ? 67.240 23.860 -2.445 1.00 31.97 506 LYS B N 1
ATOM 1858 C CA . LYS B 1 82 ? 66.013 24.488 -2.920 1.00 33.39 506 LYS B CA 1
ATOM 1859 C C . LYS B 1 82 ? 64.906 23.443 -2.986 1.00 34.16 506 LYS B C 1
ATOM 1860 O O . LYS B 1 82 ? 65.179 22.248 -3.065 1.00 33.78 506 LYS B O 1
ATOM 1866 N N . LEU B 1 83 ? 63.662 23.894 -2.934 1.00 35.44 507 LEU B N 1
ATOM 1867 C CA . LEU B 1 83 ? 62.520 23.002 -3.083 1.00 37.29 507 LEU B CA 1
ATOM 1868 C C . LEU B 1 83 ? 62.196 22.797 -4.562 1.00 38.40 507 LEU B C 1
ATOM 1869 O O . LEU B 1 83 ? 62.586 23.605 -5.405 1.00 38.28 507 LEU B O 1
ATOM 1874 N N . SER B 1 84 ? 61.505 21.703 -4.874 1.00 40.09 508 SER B N 1
ATOM 1875 C CA . SER B 1 84 ? 61.158 21.392 -6.260 1.00 41.65 508 SER B CA 1
ATOM 1876 C C . SER B 1 84 ? 59.884 22.106 -6.696 1.00 42.33 508 SER B C 1
ATOM 1877 O O . SER B 1 84 ? 58.908 22.162 -5.949 1.00 42.55 508 SER B O 1
ATOM 1880 N N . LYS B 1 85 ? 59.914 22.657 -7.906 1.00 43.39 509 LYS B N 1
ATOM 1881 C CA . LYS B 1 85 ? 58.739 23.267 -8.523 1.00 44.46 509 LYS B CA 1
ATOM 1882 C C . LYS B 1 85 ? 57.855 22.195 -9.178 1.00 44.51 509 LYS B C 1
ATOM 1883 O O . LYS B 1 85 ? 56.628 22.212 -9.021 1.00 44.89 509 LYS B O 1
ATOM 1889 N N . ASN B 1 86 ? 58.490 21.270 -9.902 1.00 44.32 510 ASN B N 1
ATOM 1890 C CA . ASN B 1 86 ? 57.809 20.135 -10.535 1.00 44.10 510 ASN B CA 1
ATOM 1891 C C . ASN B 1 86 ? 58.258 18.806 -9.911 1.00 43.46 510 ASN B C 1
ATOM 1892 O O . ASN B 1 86 ? 59.093 18.103 -10.486 1.00 43.65 510 ASN B O 1
ATOM 1897 N N . PRO B 1 87 ? 57.707 18.457 -8.733 1.00 42.81 511 PRO B N 1
ATOM 1898 C CA . PRO B 1 87 ? 58.228 17.337 -7.943 1.00 42.13 511 PRO B CA 1
ATOM 1899 C C . PRO B 1 87 ? 57.927 15.953 -8.522 1.00 41.36 511 PRO B C 1
ATOM 1900 O O . PRO B 1 87 ? 56.761 15.590 -8.704 1.00 41.36 511 PRO B O 1
ATOM 1904 N N . ASP B 1 88 ? 58.986 15.198 -8.807 1.00 40.32 512 ASP B N 1
ATOM 1905 C CA . ASP B 1 88 ? 58.863 13.787 -9.155 1.00 39.30 512 ASP B CA 1
ATOM 1906 C C . ASP B 1 88 ? 59.257 12.943 -7.943 1.00 38.39 512 ASP B C 1
ATOM 1907 O O . ASP B 1 88 ? 60.440 12.843 -7.600 1.00 38.20 512 ASP B O 1
ATOM 1912 N N . TYR B 1 89 ? 58.257 12.339 -7.307 1.00 37.28 513 TYR B N 1
ATOM 1913 C CA . TYR B 1 89 ? 58.464 11.542 -6.098 1.00 36.22 513 TYR B CA 1
ATOM 1914 C C . TYR B 1 89 ? 58.898 10.095 -6.359 1.00 35.01 513 TYR B C 1
ATOM 1915 O O . TYR B 1 89 ? 59.112 9.339 -5.409 1.00 34.96 513 TYR B O 1
ATOM 1924 N N . SER B 1 90 ? 59.036 9.722 -7.632 1.00 33.49 514 SER B N 1
ATOM 1925 C CA . SER B 1 90 ? 59.309 8.325 -8.022 1.00 32.37 514 SER B CA 1
ATOM 1926 C C . SER B 1 90 ? 60.700 7.833 -7.632 1.00 31.18 514 SER B C 1
ATOM 1927 O O . SER B 1 90 ? 60.900 6.638 -7.415 1.00 30.94 514 SER B O 1
ATOM 1930 N N . CYS B 1 91 ? 61.663 8.748 -7.558 1.00 29.62 515 CYS B N 1
ATOM 1931 C CA . CYS B 1 91 ? 62.981 8.396 -7.047 1.00 28.69 515 CYS B CA 1
ATOM 1932 C C . CYS B 1 91 ? 63.657 9.543 -6.297 1.00 27.21 515 CYS B C 1
ATOM 1933 O O . CYS B 1 91 ? 63.358 10.715 -6.527 1.00 26.79 515 CYS B O 1
ATOM 1936 N N . VAL B 1 92 ? 64.548 9.180 -5.383 1.00 25.51 516 VAL B N 1
ATOM 1937 C CA . VAL B 1 92 ? 65.082 10.120 -4.407 1.00 24.23 516 VAL B CA 1
ATOM 1938 C C . VAL B 1 92 ? 66.571 9.919 -4.174 1.00 23.58 516 VAL B C 1
ATOM 1939 O O . VAL B 1 92 ? 67.137 8.881 -4.542 1.00 22.50 516 VAL B O 1
ATOM 1943 N N . THR B 1 93 ? 67.190 10.945 -3.589 1.00 22.93 517 THR B N 1
ATOM 1944 C CA . THR B 1 93 ? 68.517 10.865 -2.998 1.00 22.66 517 THR B CA 1
ATOM 1945 C C . THR B 1 93 ? 68.363 11.277 -1.528 1.00 22.82 517 THR B C 1
ATOM 1946 O O . THR B 1 93 ? 67.780 12.322 -1.236 1.00 22.57 517 THR B O 1
ATOM 1950 N N . VAL B 1 94 ? 68.857 10.449 -0.611 1.00 22.96 518 VAL B N 1
ATOM 1951 C CA . VAL B 1 94 ? 68.796 10.761 0.823 1.00 23.56 518 VAL B CA 1
ATOM 1952 C C . VAL B 1 94 ? 70.202 11.024 1.349 1.00 23.64 518 VAL B C 1
ATOM 1953 O O . VAL B 1 94 ? 71.115 10.237 1.100 1.00 23.09 518 VAL B O 1
ATOM 1957 N N . MET B 1 95 ? 70.373 12.137 2.066 1.00 23.82 519 MET B N 1
ATOM 1958 C CA . MET B 1 95 ? 71.680 12.505 2.622 1.00 24.58 519 MET B CA 1
ATOM 1959 C C . MET B 1 95 ? 71.558 12.702 4.125 1.00 24.07 519 MET B C 1
ATOM 1960 O O . MET B 1 95 ? 70.633 13.365 4.585 1.00 23.75 519 MET B O 1
ATOM 1965 N N . ALA B 1 96 ? 72.501 12.141 4.875 1.00 24.18 520 ALA B N 1
ATOM 1966 C CA . ALA B 1 96 ? 72.438 12.156 6.334 1.00 24.53 520 ALA B CA 1
ATOM 1967 C C . ALA B 1 96 ? 73.805 12.019 6.981 1.00 24.83 520 ALA B C 1
ATOM 1968 O O . ALA B 1 96 ? 74.722 11.407 6.417 1.00 24.54 520 ALA B O 1
ATOM 1970 N N . TYR B 1 97 ? 73.929 12.600 8.171 1.00 25.26 521 TYR B N 1
ATOM 1971 C CA . TYR B 1 97 ? 75.006 12.248 9.080 1.00 26.31 521 TYR B CA 1
ATOM 1972 C C . TYR B 1 97 ? 74.503 11.148 10.014 1.00 26.80 521 TYR B C 1
ATOM 1973 O O . TYR B 1 97 ? 73.475 11.297 10.676 1.00 27.05 521 TYR B O 1
ATOM 1982 N N . VAL B 1 98 ? 75.214 10.031 10.025 1.00 27.22 522 VAL B N 1
ATOM 1983 C CA . VAL B 1 98 ? 74.845 8.888 10.849 1.00 27.91 522 VAL B CA 1
ATOM 1984 C C . VAL B 1 98 ? 76.052 8.618 11.724 1.00 28.15 522 VAL B C 1
ATOM 1985 O O . VAL B 1 98 ? 77.099 8.181 11.239 1.00 27.80 522 VAL B O 1
ATOM 1989 N N . ASN B 1 99 ? 75.904 8.915 13.013 1.00 28.83 523 ASN B N 1
ATOM 1990 C CA . ASN B 1 99 ? 77.033 8.963 13.933 1.00 29.50 523 ASN B CA 1
ATOM 1991 C C . ASN B 1 99 ? 78.098 9.914 13.374 1.00 29.39 523 ASN B C 1
ATOM 1992 O O . ASN B 1 99 ? 77.807 11.088 13.175 1.00 29.48 523 ASN B O 1
ATOM 1997 N N . GLU B 1 100 ? 79.300 9.420 13.100 1.00 29.38 524 GLU B N 1
ATOM 1998 C CA . GLU B 1 100 ? 80.389 10.270 12.606 1.00 30.13 524 GLU B CA 1
ATOM 1999 C C . GLU B 1 100 ? 80.407 10.414 11.080 1.00 29.06 524 GLU B C 1
ATOM 2000 O O . GLU B 1 100 ? 81.134 11.257 10.538 1.00 29.04 524 GLU B O 1
ATOM 2006 N N . ASP B 1 101 ? 79.599 9.603 10.398 1.00 27.93 525 ASP B N 1
ATOM 2007 C CA . ASP B 1 101 ? 79.734 9.408 8.951 1.00 27.23 525 ASP B CA 1
ATOM 2008 C C . ASP B 1 101 ? 78.659 10.057 8.092 1.00 26.14 525 ASP B C 1
ATOM 2009 O O . ASP B 1 101 ? 77.498 10.140 8.484 1.00 25.60 525 ASP B O 1
ATOM 2014 N N . LEU B 1 102 ? 79.062 10.483 6.898 1.00 25.13 526 LEU B N 1
ATOM 2015 C CA . LEU B 1 102 ? 78.110 10.857 5.866 1.00 24.92 526 LEU B CA 1
ATOM 2016 C C . LEU B 1 102 ? 77.571 9.571 5.237 1.00 24.22 526 LEU B C 1
ATOM 2017 O O . LEU B 1 102 ? 78.332 8.652 4.962 1.00 23.75 526 LEU B O 1
ATOM 2022 N N . VAL B 1 103 ? 76.263 9.511 5.031 1.00 24.32 527 VAL B N 1
ATOM 2023 C CA . VAL B 1 103 ? 75.659 8.408 4.282 1.00 24.29 527 VAL B CA 1
ATOM 2024 C C . VAL B 1 103 ? 74.709 8.985 3.240 1.00 24.30 527 VAL B C 1
ATOM 2025 O O . VAL B 1 103 ? 73.722 9.652 3.579 1.00 24.50 527 VAL B O 1
ATOM 2029 N N . VAL B 1 104 ? 75.027 8.733 1.975 1.00 23.95 528 VAL B N 1
ATOM 2030 C CA . VAL B 1 104 ? 74.203 9.166 0.853 1.00 23.94 528 VAL B CA 1
ATOM 2031 C C . VAL B 1 104 ? 73.773 7.944 0.047 1.00 24.22 528 VAL B C 1
ATOM 2032 O O . VAL B 1 104 ? 74.591 7.072 -0.253 1.00 23.74 528 VAL B O 1
ATOM 2036 N N . SER B 1 105 ? 72.481 7.874 -0.272 1.00 24.58 529 SER B N 1
ATOM 2037 C CA . SER B 1 105 ? 71.971 6.800 -1.116 1.00 25.41 529 SER B CA 1
ATOM 2038 C C . SER B 1 105 ? 70.796 7.242 -1.970 1.00 25.48 529 SER B C 1
ATOM 2039 O O . SER B 1 105 ? 69.993 8.090 -1.566 1.00 25.70 529 SER B O 1
ATOM 2042 N N . THR B 1 106 ? 70.706 6.659 -3.159 1.00 25.67 530 THR B N 1
ATOM 2043 C CA . THR B 1 106 ? 69.534 6.832 -3.996 1.00 25.85 530 THR B CA 1
ATOM 2044 C C . THR B 1 106 ? 68.567 5.682 -3.727 1.00 26.40 530 THR B C 1
ATOM 2045 O O . THR B 1 106 ? 68.977 4.613 -3.279 1.00 26.57 530 THR B O 1
ATOM 2049 N N . ALA B 1 107 ? 67.287 5.910 -3.994 1.00 26.74 531 ALA B N 1
ATOM 2050 C CA . ALA B 1 107 ? 66.277 4.863 -3.908 1.00 27.46 531 ALA B CA 1
ATOM 2051 C C . ALA B 1 107 ? 65.077 5.256 -4.755 1.00 28.11 531 ALA B C 1
ATOM 2052 O O . ALA B 1 107 ? 64.868 6.436 -5.027 1.00 27.62 531 ALA B O 1
ATOM 2054 N N . ALA B 1 108 ? 64.302 4.260 -5.187 1.00 28.67 532 ALA B N 1
ATOM 2055 C CA . ALA B 1 108 ? 62.962 4.513 -5.694 1.00 29.47 532 ALA B CA 1
ATOM 2056 C C . ALA B 1 108 ? 62.075 4.721 -4.479 1.00 29.95 532 ALA B C 1
ATOM 2057 O O . ALA B 1 108 ? 62.353 4.184 -3.409 1.00 30.02 532 ALA B O 1
ATOM 2059 N N . ALA B 1 109 ? 61.027 5.520 -4.628 1.00 30.82 533 ALA B N 1
ATOM 2060 C CA . ALA B 1 109 ? 60.172 5.857 -3.496 1.00 32.00 533 ALA B CA 1
ATOM 2061 C C . ALA B 1 109 ? 58.691 5.762 -3.846 1.00 32.83 533 ALA B C 1
ATOM 2062 O O . ALA B 1 109 ? 58.322 5.873 -5.011 1.00 32.51 533 ALA B O 1
ATOM 2064 N N . MET B 1 110 ? 57.857 5.551 -2.828 1.00 34.11 534 MET B N 1
ATOM 2065 C CA . MET B 1 110 ? 56.396 5.532 -3.000 1.00 36.19 534 MET B CA 1
ATOM 2066 C C . MET B 1 110 ? 55.680 6.501 -2.063 1.00 36.04 534 MET B C 1
ATOM 2067 O O . MET B 1 110 ? 56.077 6.681 -0.912 1.00 36.03 534 MET B O 1
ATOM 2072 N N . VAL B 1 111 ? 54.621 7.118 -2.579 1.00 36.83 535 VAL B N 1
ATOM 2073 C CA . VAL B 1 111 ? 53.846 8.121 -1.852 1.00 37.60 535 VAL B CA 1
ATOM 2074 C C . VAL B 1 111 ? 52.609 7.508 -1.187 1.00 38.19 535 VAL B C 1
ATOM 2075 O O . VAL B 1 111 ? 51.896 6.717 -1.806 1.00 37.97 535 VAL B O 1
ATOM 2079 N N . TYR B 1 112 ? 52.377 7.872 0.076 1.00 39.13 536 TYR B N 1
ATOM 2080 C CA . TYR B 1 112 ? 51.116 7.594 0.775 1.00 40.11 536 TYR B CA 1
ATOM 2081 C C . TYR B 1 112 ? 50.639 8.857 1.469 1.00 40.19 536 TYR B C 1
ATOM 2082 O O . TYR B 1 112 ? 51.107 9.186 2.562 1.00 40.43 536 TYR B O 1
ATOM 2091 N N . GLY B 1 113 ? 49.709 9.562 0.833 1.00 40.30 537 GLY B N 1
ATOM 2092 C CA . GLY B 1 113 ? 49.214 10.829 1.360 1.00 40.48 537 GLY B CA 1
ATOM 2093 C C . GLY B 1 113 ? 50.325 11.857 1.423 1.00 40.48 537 GLY B C 1
ATOM 2094 O O . GLY B 1 113 ? 50.890 12.228 0.393 1.00 40.71 537 GLY B O 1
ATOM 2095 N N . ASN B 1 114 ? 50.641 12.297 2.640 1.00 40.53 538 ASN B N 1
ATOM 2096 C CA . ASN B 1 114 ? 51.684 13.294 2.889 1.00 40.56 538 ASN B CA 1
ATOM 2097 C C . ASN B 1 114 ? 53.048 12.660 3.148 1.00 39.86 538 ASN B C 1
ATOM 2098 O O . ASN B 1 114 ? 54.023 13.363 3.429 1.00 39.58 538 ASN B O 1
ATOM 2103 N N . THR B 1 115 ? 53.109 11.335 3.048 1.00 39.01 539 THR B N 1
ATOM 2104 C CA . THR B 1 115 ? 54.287 10.571 3.448 1.00 38.31 539 THR B CA 1
ATOM 2105 C C . THR B 1 115 ? 54.995 9.919 2.255 1.00 37.37 539 THR B C 1
ATOM 2106 O O . THR B 1 115 ? 54.369 9.594 1.244 1.00 37.46 539 THR B O 1
ATOM 2110 N N . LEU B 1 116 ? 56.305 9.739 2.394 1.00 36.12 540 LEU B N 1
ATOM 2111 C CA . LEU B 1 116 ? 57.137 9.093 1.395 1.00 35.21 540 LEU B CA 1
ATOM 2112 C C . LEU B 1 116 ? 57.809 7.877 2.037 1.00 34.47 540 LEU B C 1
ATOM 2113 O O . LEU B 1 116 ? 58.253 7.952 3.183 1.00 34.11 540 LEU B O 1
ATOM 2118 N N . SER B 1 117 ? 57.861 6.761 1.308 1.00 33.60 541 SER B N 1
ATOM 2119 C CA . SER B 1 117 ? 58.595 5.562 1.744 1.00 32.61 541 SER B CA 1
ATOM 2120 C C . SER B 1 117 ? 59.654 5.170 0.735 1.00 31.84 541 SER B C 1
ATOM 2121 O O . SER B 1 117 ? 59.420 5.225 -0.468 1.00 31.76 541 SER B O 1
ATOM 2124 N N . TYR B 1 118 ? 60.811 4.749 1.238 1.00 30.92 542 TYR B N 1
ATOM 2125 C CA . TYR B 1 118 ? 61.984 4.466 0.419 1.00 30.48 542 TYR B CA 1
ATOM 2126 C C . TYR B 1 118 ? 62.930 3.602 1.243 1.00 30.66 542 TYR B C 1
ATOM 2127 O O . TYR B 1 118 ? 62.867 3.606 2.474 1.00 30.62 542 TYR B O 1
ATOM 2136 N N . ALA B 1 119 ? 63.808 2.874 0.565 1.00 30.82 543 ALA B N 1
ATOM 2137 C CA . ALA B 1 119 ? 64.855 2.106 1.230 1.00 31.50 543 ALA B CA 1
ATOM 2138 C C . ALA B 1 119 ? 65.980 3.010 1.750 1.00 32.04 543 ALA B C 1
ATOM 2139 O O . ALA B 1 119 ? 66.344 4.000 1.101 1.00 31.54 543 ALA B O 1
ATOM 2141 N N . VAL B 1 120 ? 66.513 2.660 2.921 1.00 32.52 544 VAL B N 1
ATOM 2142 C CA . VAL B 1 120 ? 67.689 3.324 3.504 1.00 33.19 544 VAL B CA 1
ATOM 2143 C C . VAL B 1 120 ? 68.816 2.313 3.731 1.00 33.58 544 VAL B C 1
ATOM 2144 O O . VAL B 1 120 ? 68.582 1.098 3.727 1.00 33.32 544 VAL B O 1
ATOM 2148 N N . ARG B 1 121 ? 70.029 2.818 3.937 1.00 33.22 545 ARG B N 1
ATOM 2149 C CA . ARG B 1 121 ? 71.219 1.973 4.015 1.00 33.86 545 ARG B CA 1
ATOM 2150 C C . ARG B 1 121 ? 71.719 1.732 5.441 1.00 34.22 545 ARG B C 1
ATOM 2151 O O . ARG B 1 121 ? 72.713 1.039 5.649 1.00 34.40 545 ARG B O 1
ATOM 2159 N N . THR B 1 122 ? 71.029 2.317 6.414 1.00 34.93 546 THR B N 1
ATOM 2160 C CA . THR B 1 122 ? 71.350 2.127 7.827 1.00 35.88 546 THR B CA 1
ATOM 2161 C C . THR B 1 122 ? 70.082 2.183 8.669 1.00 36.34 546 THR B C 1
ATOM 2162 O O . THR B 1 122 ? 69.099 2.818 8.286 1.00 36.30 546 THR B O 1
ATOM 2166 N N . GLN B 1 123 ? 70.113 1.505 9.812 1.00 37.40 547 GLN B N 1
ATOM 2167 C CA . GLN B 1 123 ? 68.998 1.515 10.754 1.00 38.44 547 GLN B CA 1
ATOM 2168 C C . GLN B 1 123 ? 69.241 2.541 11.850 1.00 38.95 547 GLN B C 1
ATOM 2169 O O . GLN B 1 123 ? 68.319 2.907 12.582 1.00 39.47 547 GLN B O 1
ATOM 2175 N N . ASP B 1 124 ? 70.487 3.002 11.956 1.00 39.38 548 ASP B N 1
ATOM 2176 C CA . ASP B 1 124 ? 70.859 4.043 12.919 1.00 39.81 548 ASP B CA 1
ATOM 2177 C C . ASP B 1 124 ? 70.166 5.373 12.599 1.00 39.40 548 ASP B C 1
ATOM 2178 O O . ASP B 1 124 ? 69.397 5.466 11.640 1.00 39.82 548 ASP B O 1
ATOM 2183 N N . GLY B 1 125 ? 70.435 6.390 13.411 1.00 39.09 549 GLY B N 1
ATOM 2184 C CA . GLY B 1 125 ? 69.715 7.662 13.336 1.00 38.25 549 GLY B CA 1
ATOM 2185 C C . GLY B 1 125 ? 69.897 8.478 12.069 1.00 37.33 549 GLY B C 1
ATOM 2186 O O . GLY B 1 125 ? 71.012 8.873 11.733 1.00 37.62 549 GLY B O 1
ATOM 2187 N N . MET B 1 126 ? 68.782 8.743 11.388 1.00 36.59 550 MET B N 1
ATOM 2188 C CA . MET B 1 126 ? 68.746 9.576 10.182 1.00 35.46 550 MET B CA 1
ATOM 2189 C C . MET B 1 126 ? 67.755 10.742 10.304 1.00 34.12 550 MET B C 1
ATOM 2190 O O . MET B 1 126 ? 67.537 11.475 9.341 1.00 33.24 550 MET B O 1
ATOM 2195 N N . SER B 1 127 ? 67.148 10.900 11.481 1.00 32.63 551 SER B N 1
ATOM 2196 C CA . SER B 1 127 ? 66.093 11.896 11.684 1.00 31.54 551 SER B CA 1
ATOM 2197 C C . SER B 1 127 ? 66.516 13.282 11.190 1.00 30.27 551 SER B C 1
ATOM 2198 O O . SER B 1 127 ? 67.611 13.754 11.516 1.00 29.69 551 SER B O 1
ATOM 2201 N N . GLY B 1 128 ? 65.650 13.906 10.395 1.00 28.80 552 GLY B N 1
ATOM 2202 C CA . GLY B 1 128 ? 65.893 15.243 9.848 1.00 27.53 552 GLY B CA 1
ATOM 2203 C C . GLY B 1 128 ? 66.517 15.287 8.458 1.00 26.55 552 GLY B C 1
ATOM 2204 O O . GLY B 1 128 ? 66.458 16.319 7.786 1.00 26.14 552 GLY B O 1
ATOM 2205 N N . ALA B 1 129 ? 67.116 14.177 8.030 1.00 25.33 553 ALA B N 1
ATOM 2206 C CA . ALA B 1 129 ? 67.743 14.078 6.703 1.00 24.54 553 ALA B CA 1
ATOM 2207 C C . ALA B 1 129 ? 66.849 14.596 5.570 1.00 23.87 553 ALA B C 1
ATOM 2208 O O . ALA B 1 129 ? 65.649 14.294 5.529 1.00 23.32 553 ALA B O 1
ATOM 2210 N N . PRO B 1 130 ? 67.425 15.399 4.656 1.00 23.30 554 PRO B N 1
ATOM 2211 C CA . PRO B 1 130 ? 66.670 15.814 3.480 1.00 23.21 554 PRO B CA 1
ATOM 2212 C C . PRO B 1 130 ? 66.515 14.646 2.500 1.00 23.00 554 PRO B C 1
ATOM 2213 O O . PRO B 1 130 ? 67.460 13.897 2.270 1.00 22.93 554 PRO B O 1
ATOM 2217 N N . VAL B 1 131 ? 65.315 14.494 1.960 1.00 23.21 555 VAL B N 1
ATOM 2218 C CA . VAL B 1 131 ? 65.043 13.531 0.902 1.00 23.27 555 VAL B CA 1
ATOM 2219 C C . VAL B 1 131 ? 64.838 14.348 -0.373 1.00 23.24 555 VAL B C 1
ATOM 2220 O O . VAL B 1 131 ? 63.862 15.082 -0.493 1.00 23.54 555 VAL B O 1
ATOM 2224 N N . CYS B 1 132 ? 65.787 14.244 -1.298 1.00 23.78 556 CYS B N 1
ATOM 2225 C CA . CYS B 1 132 ? 65.809 15.080 -2.495 1.00 24.27 556 CYS B CA 1
ATOM 2226 C C . CYS B 1 132 ? 65.358 14.321 -3.729 1.00 24.66 556 CYS B C 1
ATOM 2227 O O . CYS B 1 132 ? 65.449 13.096 -3.763 1.00 24.43 556 CYS B O 1
ATOM 2230 N N . ASP B 1 133 ? 64.892 15.055 -4.743 1.00 24.95 557 ASP B N 1
ATOM 2231 C CA . ASP B 1 133 ? 64.629 14.476 -6.060 1.00 25.37 557 ASP B CA 1
ATOM 2232 C C . ASP B 1 133 ? 65.931 14.169 -6.823 1.00 25.45 557 ASP B C 1
ATOM 2233 O O . ASP B 1 133 ? 67.029 14.388 -6.301 1.00 25.28 557 ASP B O 1
ATOM 2238 N N . LYS B 1 134 ? 65.800 13.674 -8.053 1.00 25.83 558 LYS B N 1
ATOM 2239 C CA . LYS B 1 134 ? 66.951 13.277 -8.889 1.00 26.84 558 LYS B CA 1
ATOM 2240 C C . LYS B 1 134 ? 67.825 14.461 -9.309 1.00 26.27 558 LYS B C 1
ATOM 2241 O O . LYS B 1 134 ? 68.918 14.275 -9.835 1.00 25.67 558 LYS B O 1
ATOM 2247 N N . TYR B 1 135 ? 67.311 15.669 -9.093 1.00 26.88 559 TYR B N 1
ATOM 2248 C CA . TYR B 1 135 ? 68.031 16.909 -9.392 1.00 27.45 559 TYR B CA 1
ATOM 2249 C C . TYR B 1 135 ? 68.540 17.635 -8.135 1.00 27.70 559 TYR B C 1
ATOM 2250 O O . TYR B 1 135 ? 69.086 18.739 -8.230 1.00 27.24 559 TYR B O 1
ATOM 2259 N N . CYS B 1 136 ? 68.362 17.014 -6.968 1.00 27.47 560 CYS B N 1
ATOM 2260 C CA . CYS B 1 136 ? 68.905 17.545 -5.712 1.00 27.37 560 CYS B CA 1
ATOM 2261 C C . CYS B 1 136 ? 68.055 18.578 -4.987 1.00 27.60 560 CYS B C 1
ATOM 2262 O O . CYS B 1 136 ? 68.516 19.211 -4.037 1.00 27.69 560 CYS B O 1
ATOM 2263 N N . ARG B 1 137 ? 66.842 18.786 -5.424 1.00 27.88 561 ARG B N 1
ATOM 2264 C CA . ARG B 1 137 ? 65.904 19.615 -4.725 1.00 28.62 561 ARG B CA 1
ATOM 2265 C C . ARG B 1 137 ? 65.169 18.826 -3.661 1.00 28.37 561 ARG B C 1
ATOM 2266 O O . ARG B 1 137 ? 64.784 17.739 -3.894 1.00 28.18 561 ARG B O 1
ATOM 2274 N N . VAL B 1 138 ? 64.977 19.412 -2.507 1.00 28.18 562 VAL B N 1
ATOM 2275 C CA . VAL B 1 138 ? 64.381 18.700 -1.372 1.00 28.27 562 VAL B CA 1
ATOM 2276 C C . VAL B 1 138 ? 62.862 18.501 -1.537 1.00 28.38 562 VAL B C 1
ATOM 2277 O O . VAL B 1 138 ? 62.122 19.448 -1.820 1.00 28.12 562 VAL B O 1
ATOM 2281 N N . LEU B 1 139 ? 62.429 17.248 -1.384 1.00 28.16 563 LEU B N 1
ATOM 2282 C CA . LEU B 1 139 ? 61.020 16.869 -1.470 1.00 28.05 563 LEU B CA 1
ATOM 2283 C C . LEU B 1 139 ? 60.405 16.645 -0.096 1.00 27.73 563 LEU B C 1
ATOM 2284 O O . LEU B 1 139 ? 59.207 16.840 0.087 1.00 27.87 563 LEU B O 1
ATOM 2289 N N . ALA B 1 140 ? 61.227 16.215 0.860 1.00 27.65 564 ALA B N 1
ATOM 2290 C CA . ALA B 1 140 ? 60.725 15.697 2.129 1.00 27.37 564 ALA B CA 1
ATOM 2291 C C . ALA B 1 140 ? 61.789 15.685 3.220 1.00 27.33 564 ALA B C 1
ATOM 2292 O O . ALA B 1 140 ? 62.984 15.816 2.939 1.00 27.03 564 ALA B O 1
ATOM 2294 N N . VAL B 1 141 ? 61.339 15.499 4.462 1.00 27.32 565 VAL B N 1
ATOM 2295 C CA . VAL B 1 141 ? 62.217 15.413 5.624 1.00 27.53 565 VAL B CA 1
ATOM 2296 C C . VAL B 1 141 ? 62.089 14.039 6.291 1.00 27.90 565 VAL B C 1
ATOM 2297 O O . VAL B 1 141 ? 61.007 13.670 6.753 1.00 27.57 565 VAL B O 1
ATOM 2301 N N . HIS B 1 142 ? 63.168 13.308 6.378 1.00 28.26 566 HIS B N 1
ATOM 2302 C CA . HIS B 1 142 ? 63.173 11.992 6.953 1.00 29.28 566 HIS B CA 1
ATOM 2303 C C . HIS B 1 142 ? 62.750 12.003 8.417 1.00 30.09 566 HIS B C 1
ATOM 2304 O O . HIS B 1 142 ? 63.229 12.769 9.191 1.00 29.52 566 HIS B O 1
ATOM 2311 N N . GLN B 1 143 ? 61.824 11.139 8.753 1.00 30.85 567 GLN B N 1
ATOM 2312 C CA . GLN B 1 143 ? 61.241 11.087 10.083 1.00 32.15 567 GLN B CA 1
ATOM 2313 C C . GLN B 1 143 ? 61.712 9.852 10.841 1.00 33.15 567 GLN B C 1
ATOM 2314 O O . GLN B 1 143 ? 62.325 9.953 11.906 1.00 33.27 567 GLN B O 1
ATOM 2320 N N . THR B 1 144 ? 61.440 8.680 10.275 1.00 33.80 568 THR B N 1
ATOM 2321 C CA . THR B 1 144 ? 61.660 7.434 10.991 1.00 34.83 568 THR B CA 1
ATOM 2322 C C . THR B 1 144 ? 62.026 6.285 10.049 1.00 34.97 568 THR B C 1
ATOM 2323 O O . THR B 1 144 ? 61.926 6.412 8.828 1.00 34.80 568 THR B O 1
ATOM 2327 N N . ASN B 1 145 ? 62.470 5.177 10.632 1.00 35.48 569 ASN B N 1
ATOM 2328 C CA . ASN B 1 145 ? 62.693 3.944 9.887 1.00 35.94 569 ASN B CA 1
ATOM 2329 C C . ASN B 1 145 ? 62.121 2.727 10.614 1.00 35.89 569 ASN B C 1
ATOM 2330 O O . ASN B 1 145 ? 62.058 2.700 11.846 1.00 35.94 569 ASN B O 1
ATOM 2335 N N . THR B 1 146 ? 61.682 1.742 9.835 1.00 35.45 570 THR B N 1
ATOM 2336 C CA . THR B 1 146 ? 61.345 0.416 10.350 1.00 35.11 570 THR B CA 1
ATOM 2337 C C . THR B 1 146 ? 62.245 -0.554 9.600 1.00 34.26 570 THR B C 1
ATOM 2338 O O . THR B 1 146 ? 62.048 -0.796 8.409 1.00 34.11 570 THR B O 1
ATOM 2342 N N . GLY B 1 147 ? 63.251 -1.082 10.290 1.00 33.12 571 GLY B N 1
ATOM 2343 C CA . GLY B 1 147 ? 64.337 -1.802 9.630 1.00 32.25 571 GLY B CA 1
ATOM 2344 C C . GLY B 1 147 ? 64.985 -0.896 8.593 1.00 31.75 571 GLY B C 1
ATOM 2345 O O . GLY B 1 147 ? 65.328 0.246 8.898 1.00 31.05 571 GLY B O 1
ATOM 2346 N N . TYR B 1 148 ? 65.108 -1.392 7.362 1.00 31.36 572 TYR B N 1
ATOM 2347 C CA . TYR B 1 148 ? 65.744 -0.643 6.276 1.00 31.33 572 TYR B CA 1
ATOM 2348 C C . TYR B 1 148 ? 64.769 0.131 5.383 1.00 31.03 572 TYR B C 1
ATOM 2349 O O . TYR B 1 148 ? 65.138 0.568 4.292 1.00 30.63 572 TYR B O 1
ATOM 2358 N N . THR B 1 149 ? 63.534 0.293 5.850 1.00 31.17 573 THR B N 1
ATOM 2359 C CA . THR B 1 149 ? 62.538 1.103 5.156 1.00 31.47 573 THR B CA 1
ATOM 2360 C C . THR B 1 149 ? 62.421 2.450 5.861 1.00 31.34 573 THR B C 1
ATOM 2361 O O . THR B 1 149 ? 62.125 2.511 7.055 1.00 31.00 573 THR B O 1
ATOM 2365 N N . GLY B 1 150 ? 62.669 3.521 5.111 1.00 31.27 574 GLY B N 1
ATOM 2366 C CA . GLY B 1 150 ? 62.596 4.883 5.641 1.00 30.93 574 GLY B CA 1
ATOM 2367 C C . GLY B 1 150 ? 61.253 5.527 5.374 1.00 30.98 574 GLY B C 1
ATOM 2368 O O . GLY B 1 150 ? 60.531 5.124 4.459 1.00 30.68 574 GLY B O 1
ATOM 2369 N N . GLY B 1 151 ? 60.921 6.530 6.182 1.00 30.78 575 GLY B N 1
ATOM 2370 C CA . GLY B 1 151 ? 59.696 7.297 6.014 1.00 30.98 575 GLY B CA 1
ATOM 2371 C C . GLY B 1 151 ? 59.939 8.776 6.253 1.00 31.24 575 GLY B C 1
ATOM 2372 O O . GLY B 1 151 ? 60.591 9.155 7.227 1.00 30.46 575 GLY B O 1
ATOM 2373 N N . ALA B 1 152 ? 59.410 9.600 5.352 1.00 31.57 576 ALA B N 1
ATOM 2374 C CA . ALA B 1 152 ? 59.574 11.050 5.407 1.00 32.12 576 ALA B CA 1
ATOM 2375 C C . ALA B 1 152 ? 58.240 11.769 5.212 1.00 32.55 576 ALA B C 1
ATOM 2376 O O . ALA B 1 152 ? 57.294 11.198 4.665 1.00 32.38 576 ALA B O 1
ATOM 2378 N N . VAL B 1 153 ? 58.168 13.020 5.663 1.00 33.18 577 VAL B N 1
ATOM 2379 C CA . VAL B 1 153 ? 57.000 13.874 5.436 1.00 34.00 577 VAL B CA 1
ATOM 2380 C C . VAL B 1 153 ? 57.318 14.899 4.349 1.00 34.48 577 VAL B C 1
ATOM 2381 O O . VAL B 1 153 ? 58.340 15.587 4.421 1.00 34.05 577 VAL B O 1
ATOM 2385 N N . ILE B 1 154 ? 56.434 14.993 3.353 1.00 35.46 578 ILE B N 1
ATOM 2386 C CA . ILE B 1 154 ? 56.587 15.927 2.234 1.00 36.52 578 ILE B CA 1
ATOM 2387 C C . ILE B 1 154 ? 56.580 17.381 2.711 1.00 37.06 578 ILE B C 1
ATOM 2388 O O . ILE B 1 154 ? 55.753 17.770 3.539 1.00 37.07 578 ILE B O 1
ATOM 2393 N N . ILE B 1 155 ? 57.525 18.163 2.191 1.00 37.87 579 ILE B N 1
ATOM 2394 C CA . ILE B 1 155 ? 57.645 19.593 2.489 1.00 38.82 579 ILE B CA 1
ATOM 2395 C C . ILE B 1 155 ? 57.296 20.414 1.242 1.00 39.51 579 ILE B C 1
ATOM 2396 O O . ILE B 1 155 ? 57.637 20.032 0.120 1.00 39.62 579 ILE B O 1
ATOM 2401 N N . ASP B 1 156 ? 56.587 21.522 1.433 1.00 40.45 580 ASP B N 1
ATOM 2402 C CA . ASP B 1 156 ? 56.339 22.457 0.339 1.00 41.53 580 ASP B CA 1
ATOM 2403 C C . ASP B 1 156 ? 56.545 23.901 0.822 1.00 41.83 580 ASP B C 1
ATOM 2404 O O . ASP B 1 156 ? 56.575 24.136 2.032 1.00 41.63 580 ASP B O 1
ATOM 2409 N N . PRO B 1 157 ? 56.715 24.862 -0.114 1.00 42.35 581 PRO B N 1
ATOM 2410 C CA . PRO B 1 157 ? 57.025 26.256 0.244 1.00 42.81 581 PRO B CA 1
ATOM 2411 C C . PRO B 1 157 ? 56.130 26.875 1.324 1.00 43.11 581 PRO B C 1
ATOM 2412 O O . PRO B 1 157 ? 56.606 27.701 2.105 1.00 43.21 581 PRO B O 1
ATOM 2416 N N . THR B 1 158 ? 54.863 26.463 1.378 1.00 43.43 582 THR B N 1
ATOM 2417 C CA . THR B 1 158 ? 53.899 27.019 2.336 1.00 43.68 582 THR B CA 1
ATOM 2418 C C . THR B 1 158 ? 54.151 26.589 3.786 1.00 43.79 582 THR B C 1
ATOM 2419 O O . THR B 1 158 ? 53.592 27.179 4.717 1.00 43.88 582 THR B O 1
ATOM 2423 N N . ASP B 1 159 ? 54.989 25.569 3.973 1.00 43.71 583 ASP B N 1
ATOM 2424 C CA . ASP B 1 159 ? 55.331 25.082 5.310 1.00 43.66 583 ASP B CA 1
ATOM 2425 C C . ASP B 1 159 ? 56.272 26.025 6.062 1.00 43.69 583 ASP B C 1
ATOM 2426 O O . ASP B 1 159 ? 56.308 26.011 7.290 1.00 43.77 583 ASP B O 1
ATOM 2431 N N . PHE B 1 160 ? 57.016 26.840 5.318 1.00 43.78 584 PHE B N 1
ATOM 2432 C CA . PHE B 1 160 ? 58.040 27.729 5.879 1.00 43.84 584 PHE B CA 1
ATOM 2433 C C . PHE B 1 160 ? 57.492 28.851 6.770 1.00 44.20 584 PHE B C 1
ATOM 2434 O O . PHE B 1 160 ? 58.163 29.280 7.714 1.00 44.15 584 PHE B O 1
ATOM 2442 N N . HIS B 1 161 ? 56.286 29.325 6.468 1.00 44.55 585 HIS B N 1
ATOM 2443 C CA . HIS B 1 161 ? 55.689 30.435 7.209 1.00 45.12 585 HIS B CA 1
ATOM 2444 C C . HIS B 1 161 ? 54.211 30.193 7.515 1.00 45.45 585 HIS B C 1
ATOM 2445 O O . HIS B 1 161 ? 53.514 29.553 6.723 1.00 45.44 585 HIS B O 1
ATOM 2452 N N . PRO B 1 162 ? 53.728 30.702 8.668 1.00 45.86 586 PRO B N 1
ATOM 2453 C CA . PRO B 1 162 ? 52.299 30.622 8.972 1.00 46.12 586 PRO B CA 1
ATOM 2454 C C . PRO B 1 162 ? 51.499 31.657 8.189 1.00 46.35 586 PRO B C 1
ATOM 2455 O O . PRO B 1 162 ? 50.507 31.311 7.545 1.00 46.76 586 PRO B O 1
ATOM 2459 N N . LYS C 1 1 ? 83.398 45.895 -36.277 1.00 36.03 -7 LYS C N 1
ATOM 2460 C CA . LYS C 1 1 ? 82.270 45.345 -35.468 1.00 36.18 -7 LYS C CA 1
ATOM 2461 C C . LYS C 1 1 ? 82.098 43.850 -35.696 1.00 34.91 -7 LYS C C 1
ATOM 2462 O O . LYS C 1 1 ? 82.043 43.381 -36.833 1.00 35.18 -7 LYS C O 1
ATOM 2468 N N . HIS C 1 2 ? 82.008 43.115 -34.599 1.00 33.66 -6 HIS C N 1
ATOM 2469 C CA . HIS C 1 2 ? 81.744 41.686 -34.639 1.00 32.51 -6 HIS C CA 1
ATOM 2470 C C . HIS C 1 2 ? 80.714 41.358 -33.578 1.00 31.54 -6 HIS C C 1
ATOM 2471 O O . HIS C 1 2 ? 80.587 42.076 -32.583 1.00 31.33 -6 HIS C O 1
ATOM 2478 N N . HIS C 1 3 ? 79.945 40.302 -33.817 1.00 30.39 -5 HIS C N 1
ATOM 2479 C CA . HIS C 1 3 ? 78.992 39.831 -32.832 1.00 29.24 -5 HIS C CA 1
ATOM 2480 C C . HIS C 1 3 ? 79.727 38.920 -31.867 1.00 28.77 -5 HIS C C 1
ATOM 2481 O O . HIS C 1 3 ? 79.968 37.745 -32.169 1.00 29.03 -5 HIS C O 1
ATOM 2488 N N . HIS C 1 4 ? 80.098 39.471 -30.717 1.00 27.53 -4 HIS C N 1
ATOM 2489 C CA . HIS C 1 4 ? 80.772 38.702 -29.677 1.00 26.66 -4 HIS C CA 1
ATOM 2490 C C . HIS C 1 4 ? 79.754 38.280 -28.616 1.00 26.30 -4 HIS C C 1
ATOM 2491 O O . HIS C 1 4 ? 79.523 38.985 -27.642 1.00 26.02 -4 HIS C O 1
ATOM 2498 N N . HIS C 1 5 ? 79.129 37.125 -28.836 1.00 25.54 -3 HIS C N 1
ATOM 2499 C CA . HIS C 1 5 ? 78.001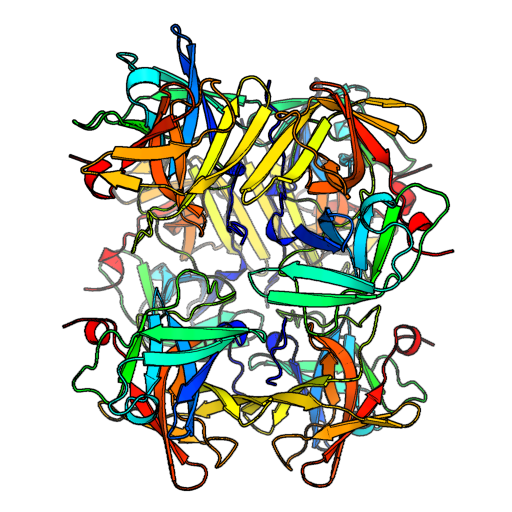 36.687 -28.025 1.00 24.97 -3 HIS C CA 1
ATOM 2500 C C . HIS C 1 5 ? 78.460 35.740 -26.910 1.00 24.79 -3 HIS C C 1
ATOM 2501 O O . HIS C 1 5 ? 79.604 35.298 -26.918 1.00 24.52 -3 HIS C O 1
ATOM 2508 N N . HIS C 1 6 ? 77.573 35.460 -25.952 1.00 24.96 -2 HIS C N 1
ATOM 2509 C CA . HIS C 1 6 ? 77.935 34.708 -24.730 1.00 25.35 -2 HIS C CA 1
ATOM 2510 C C . HIS C 1 6 ? 76.931 33.623 -24.334 1.00 25.55 -2 HIS C C 1
ATOM 2511 O O . HIS C 1 6 ? 75.835 33.543 -24.893 1.00 25.30 -2 HIS C O 1
ATOM 2518 N N . HIS C 1 7 ? 77.334 32.803 -23.360 1.00 26.24 -1 HIS C N 1
ATOM 2519 C CA . HIS C 1 7 ? 76.529 31.695 -22.812 1.00 26.87 -1 HIS C CA 1
ATOM 2520 C C . HIS C 1 7 ? 75.829 30.834 -23.868 1.00 26.60 -1 HIS C C 1
ATOM 2521 O O . HIS C 1 7 ? 74.623 30.604 -23.808 1.00 26.67 -1 HIS C O 1
ATOM 2528 N N . ILE C 1 8 ? 76.610 30.367 -24.833 1.00 26.57 432 ILE C N 1
ATOM 2529 C CA . ILE C 1 8 ? 76.118 29.474 -25.878 1.00 26.74 432 ILE C CA 1
ATOM 2530 C C . ILE C 1 8 ? 76.182 28.033 -25.365 1.00 26.33 432 ILE C C 1
ATOM 2531 O O . ILE C 1 8 ? 77.253 27.542 -25.003 1.00 26.30 432 ILE C O 1
ATOM 2536 N N . LYS C 1 9 ? 75.032 27.366 -25.329 1.00 26.25 433 LYS C N 1
ATOM 2537 C CA . LYS C 1 9 ? 74.927 26.060 -24.672 1.00 26.20 433 LYS C CA 1
ATOM 2538 C C . LYS C 1 9 ? 74.395 24.934 -25.575 1.00 25.71 433 LYS C C 1
ATOM 2539 O O . LYS C 1 9 ? 73.201 24.641 -25.563 1.00 25.73 433 LYS C O 1
ATOM 2545 N N . PRO C 1 10 ? 75.285 24.294 -26.361 1.00 25.80 434 PRO C N 1
ATOM 2546 C CA . PRO C 1 10 ? 74.900 23.172 -27.237 1.00 25.53 434 PRO C CA 1
ATOM 2547 C C . PRO C 1 10 ? 74.336 21.966 -26.479 1.00 25.38 434 PRO C C 1
ATOM 2548 O O . PRO C 1 10 ? 73.649 21.134 -27.076 1.00 25.36 434 PRO C O 1
ATOM 2552 N N . GLY C 1 11 ? 74.631 21.878 -25.180 1.00 25.21 435 GLY C N 1
ATOM 2553 C CA . GLY C 1 11 ? 74.120 20.810 -24.323 1.00 24.59 435 GLY C CA 1
ATOM 2554 C C . GLY C 1 11 ? 72.635 20.933 -24.049 1.00 24.35 435 GLY C C 1
ATOM 2555 O O . GLY C 1 11 ? 72.012 20.004 -23.543 1.00 24.37 435 GLY C O 1
ATOM 2556 N N . ALA C 1 12 ? 72.067 22.089 -24.388 1.00 23.90 436 ALA C N 1
ATOM 2557 C CA . ALA C 1 12 ? 70.637 22.307 -24.270 1.00 23.48 436 ALA C CA 1
ATOM 2558 C C . ALA C 1 12 ? 69.872 21.885 -25.534 1.00 23.66 436 ALA C C 1
ATOM 2559 O O . ALA C 1 12 ? 68.655 22.076 -25.614 1.00 23.21 436 ALA C O 1
ATOM 2561 N N . LEU C 1 13 ? 70.586 21.304 -26.501 1.00 23.64 437 LEU C N 1
ATOM 2562 C CA . LEU C 1 13 ? 69.985 20.876 -27.773 1.00 24.05 437 LEU C CA 1
ATOM 2563 C C . LEU C 1 13 ? 69.766 19.374 -27.830 1.00 24.32 437 LEU C C 1
ATOM 2564 O O . LEU C 1 13 ? 70.544 18.604 -27.268 1.00 24.03 437 LEU C O 1
ATOM 2569 N N . CYS C 1 14 ? 68.704 18.980 -28.530 1.00 24.88 438 CYS C N 1
ATOM 2570 C CA . CYS C 1 14 ? 68.434 17.582 -28.852 1.00 25.52 438 CYS C CA 1
ATOM 2571 C C . CYS C 1 14 ? 67.798 17.470 -30.245 1.00 25.68 438 CYS C C 1
ATOM 2572 O O . CYS C 1 14 ? 67.408 18.471 -30.837 1.00 25.42 438 CYS C O 1
ATOM 2575 N N . VAL C 1 15 ? 67.702 16.249 -30.763 1.00 26.64 439 VAL C N 1
ATOM 2576 C CA . VAL C 1 15 ? 67.055 16.017 -32.060 1.00 27.34 439 VAL C CA 1
ATOM 2577 C C . VAL C 1 15 ? 65.707 15.334 -31.844 1.00 28.18 439 VAL C C 1
ATOM 2578 O O . VAL C 1 15 ? 65.612 14.363 -31.089 1.00 28.19 439 VAL C O 1
ATOM 2582 N N . ILE C 1 16 ? 64.667 15.872 -32.478 1.00 29.17 440 ILE C N 1
ATOM 2583 C CA . ILE C 1 16 ? 63.326 15.287 -32.438 1.00 30.05 440 ILE C CA 1
ATOM 2584 C C . ILE C 1 16 ? 63.124 14.433 -33.693 1.00 31.03 440 ILE C C 1
ATOM 2585 O O . ILE C 1 16 ? 63.419 14.878 -34.800 1.00 31.06 440 ILE C O 1
ATOM 2590 N N . ASP C 1 17 ? 62.626 13.214 -33.507 1.00 32.15 441 ASP C N 1
ATOM 2591 C CA . ASP C 1 17 ? 62.418 12.274 -34.610 1.00 33.65 441 ASP C CA 1
ATOM 2592 C C . ASP C 1 17 ? 60.960 11.843 -34.693 1.00 34.27 441 ASP C C 1
ATOM 2593 O O . ASP C 1 17 ? 60.373 11.405 -33.700 1.00 34.33 441 ASP C O 1
ATOM 2598 N N . THR C 1 18 ? 60.377 11.994 -35.879 1.00 35.13 442 THR C N 1
ATOM 2599 C CA . THR C 1 18 ? 59.008 11.551 -36.141 1.00 35.86 442 THR C CA 1
ATOM 2600 C C . THR C 1 18 ? 58.972 10.717 -37.434 1.00 36.34 442 THR C C 1
ATOM 2601 O O . THR C 1 18 ? 59.961 10.682 -38.171 1.00 36.18 442 THR C O 1
ATOM 2605 N N . PRO C 1 19 ? 57.848 10.019 -37.699 1.00 37.03 443 PRO C N 1
ATOM 2606 C CA . PRO C 1 19 ? 57.695 9.305 -38.980 1.00 37.48 443 PRO C CA 1
ATOM 2607 C C . PRO C 1 19 ? 57.869 10.203 -40.214 1.00 37.90 443 PRO C C 1
ATOM 2608 O O . PRO C 1 19 ? 58.253 9.718 -41.283 1.00 38.22 443 PRO C O 1
ATOM 2612 N N . GLU C 1 20 ? 57.599 11.498 -40.057 1.00 38.28 444 GLU C N 1
ATOM 2613 C CA . GLU C 1 20 ? 57.673 12.457 -41.161 1.00 38.37 444 GLU C CA 1
ATOM 2614 C C . GLU C 1 20 ? 59.067 13.068 -41.342 1.00 38.21 444 GLU C C 1
ATOM 2615 O O . GLU C 1 20 ? 59.378 13.620 -42.406 1.00 38.28 444 GLU C O 1
ATOM 2621 N N . GLY C 1 21 ? 59.902 12.972 -40.307 1.00 37.75 445 GLY C N 1
ATOM 2622 C CA . GLY C 1 21 ? 61.278 13.460 -40.381 1.00 36.94 445 GLY C CA 1
ATOM 2623 C C . GLY C 1 21 ? 61.852 13.925 -39.053 1.00 36.39 445 GLY C C 1
ATOM 2624 O O . GLY C 1 21 ? 61.334 13.577 -37.988 1.00 36.60 445 GLY C O 1
ATOM 2625 N N . LYS C 1 22 ? 62.922 14.716 -39.132 1.00 35.60 446 LYS C N 1
ATOM 2626 C CA . LYS C 1 22 ? 63.655 15.200 -37.961 1.00 34.60 446 LYS C CA 1
ATOM 2627 C C . LYS C 1 22 ? 63.617 16.730 -37.819 1.00 33.65 446 LYS C C 1
ATOM 2628 O O . LYS C 1 22 ? 63.310 17.453 -38.774 1.00 33.73 446 LYS C O 1
ATOM 2634 N N . GLY C 1 23 ? 63.937 17.207 -36.616 1.00 32.17 447 GLY C N 1
ATOM 2635 C CA . GLY C 1 23 ? 64.069 18.635 -36.331 1.00 30.27 447 GLY C CA 1
ATOM 2636 C C . GLY C 1 23 ? 64.880 18.856 -35.065 1.00 29.03 447 GLY C C 1
ATOM 2637 O O . GLY C 1 23 ? 65.316 17.896 -34.427 1.00 28.93 447 GLY C O 1
ATOM 2638 N N . THR C 1 24 ? 65.101 20.119 -34.708 1.00 27.73 448 THR C N 1
ATOM 2639 C CA . THR C 1 24 ? 65.842 20.449 -33.491 1.00 26.23 448 THR C CA 1
ATOM 2640 C C . THR C 1 24 ? 64.873 20.741 -32.354 1.00 25.88 448 THR C C 1
ATOM 2641 O O . THR C 1 24 ? 63.791 21.302 -32.562 1.00 25.80 448 THR C O 1
ATOM 2645 N N . GLY C 1 25 ? 65.260 20.332 -31.153 1.00 25.18 449 GLY C N 1
ATOM 2646 C CA . GLY C 1 25 ? 64.525 20.674 -29.947 1.00 24.74 449 GLY C CA 1
ATOM 2647 C C . GLY C 1 25 ? 65.487 21.272 -28.941 1.00 24.12 449 GLY C C 1
ATOM 2648 O O . GLY C 1 25 ? 66.707 21.133 -29.077 1.00 24.36 449 GLY C O 1
ATOM 2649 N N . PHE C 1 26 ? 64.945 21.941 -27.931 1.00 23.89 450 PHE C N 1
ATOM 2650 C CA . PHE C 1 26 ? 65.782 22.473 -26.864 1.00 23.35 450 PHE C CA 1
ATOM 2651 C C . PHE C 1 26 ? 65.128 22.366 -25.488 1.00 23.35 450 PHE C C 1
ATOM 2652 O O . PHE C 1 26 ? 63.905 22.442 -25.353 1.00 23.42 450 PHE C O 1
ATOM 2660 N N . PHE C 1 27 ? 65.962 22.159 -24.475 1.00 23.57 451 PHE C N 1
ATOM 2661 C CA . PHE C 1 27 ? 65.500 21.986 -23.108 1.00 24.02 451 PHE C CA 1
ATOM 2662 C C . PHE C 1 27 ? 65.289 23.344 -22.454 1.00 24.62 451 PHE C C 1
ATOM 2663 O O . PHE C 1 27 ? 66.153 24.219 -22.525 1.00 24.50 451 PHE C O 1
ATOM 2671 N N . SER C 1 28 ? 64.128 23.501 -21.830 1.00 25.60 452 SER C N 1
ATOM 2672 C CA . SER C 1 28 ? 63.777 24.693 -21.071 1.00 26.74 452 SER C CA 1
ATOM 2673 C C . SER C 1 28 ? 62.781 24.277 -19.999 1.00 27.30 452 SER C C 1
ATOM 2674 O O . SER C 1 28 ? 61.711 23.756 -20.311 1.00 27.57 452 SER C O 1
ATOM 2677 N N . GLY C 1 29 ? 63.138 24.502 -18.738 1.00 28.08 453 GLY C N 1
ATOM 2678 C CA . GLY C 1 29 ? 62.335 24.028 -17.611 1.00 28.83 453 GLY C CA 1
ATOM 2679 C C . GLY C 1 29 ? 62.285 22.513 -17.617 1.00 29.12 453 GLY C C 1
ATOM 2680 O O . GLY C 1 29 ? 63.313 21.859 -17.790 1.00 29.42 453 GLY C O 1
ATOM 2681 N N . ASN C 1 30 ? 61.087 21.962 -17.452 1.00 29.56 454 ASN C N 1
ATOM 2682 C CA . ASN C 1 30 ? 60.869 20.518 -17.539 1.00 30.13 454 ASN C CA 1
ATOM 2683 C C . ASN C 1 30 ? 60.399 20.096 -18.936 1.00 29.86 454 ASN C C 1
ATOM 2684 O O . ASN C 1 30 ? 59.894 18.989 -19.130 1.00 29.83 454 ASN C O 1
ATOM 2689 N N . ASP C 1 31 ? 60.580 20.985 -19.908 1.00 29.63 455 ASP C N 1
ATOM 2690 C CA . ASP C 1 31 ? 60.088 20.757 -21.261 1.00 29.35 455 ASP C CA 1
ATOM 2691 C C . ASP C 1 31 ? 61.194 20.607 -22.297 1.00 28.80 455 ASP C C 1
ATOM 2692 O O . ASP C 1 31 ? 62.329 21.032 -22.087 1.00 28.37 455 ASP C O 1
ATOM 2697 N N . ILE C 1 32 ? 60.843 19.969 -23.410 1.00 28.42 456 ILE C N 1
ATOM 2698 C CA . ILE C 1 32 ? 61.586 20.105 -24.653 1.00 27.80 456 ILE C CA 1
ATOM 2699 C C . ILE C 1 32 ? 60.727 20.973 -25.574 1.00 27.64 456 ILE C C 1
ATOM 2700 O O . ILE C 1 32 ? 59.537 20.703 -25.770 1.00 27.89 456 ILE C O 1
ATOM 2705 N N . VAL C 1 33 ? 61.327 22.031 -26.109 1.00 27.39 457 VAL C N 1
ATOM 2706 C CA . VAL C 1 33 ? 60.606 22.983 -26.948 1.00 27.36 457 VAL C CA 1
ATOM 2707 C C . VAL C 1 33 ? 61.034 22.824 -28.407 1.00 27.02 457 VAL C C 1
ATOM 2708 O O . VAL C 1 33 ? 62.210 22.610 -28.691 1.00 26.89 457 VAL C O 1
ATOM 2712 N N . THR C 1 34 ? 60.068 22.907 -29.322 1.00 27.02 458 THR C N 1
ATOM 2713 C CA . THR C 1 34 ? 60.351 22.829 -30.759 1.00 27.11 458 THR C CA 1
ATOM 2714 C C . THR C 1 34 ? 59.291 23.588 -31.580 1.00 27.44 458 THR C C 1
ATOM 2715 O O . THR C 1 34 ? 58.371 24.186 -31.013 1.00 27.13 458 THR C O 1
ATOM 2719 N N . ALA C 1 35 ? 59.434 23.572 -32.905 1.00 27.97 459 ALA C N 1
ATOM 2720 C CA . ALA C 1 35 ? 58.426 24.149 -33.793 1.00 28.77 459 ALA C CA 1
ATOM 2721 C C . ALA C 1 35 ? 57.252 23.181 -33.940 1.00 29.40 459 ALA C C 1
ATOM 2722 O O . ALA C 1 35 ? 57.435 21.961 -33.939 1.00 29.43 459 ALA C O 1
ATOM 2724 N N . ALA C 1 36 ? 56.044 23.729 -34.049 1.00 30.44 460 ALA C N 1
ATOM 2725 C CA . ALA C 1 36 ? 54.828 22.911 -34.130 1.00 31.32 460 ALA C CA 1
ATOM 2726 C C . ALA C 1 36 ? 54.849 21.888 -35.266 1.00 32.02 460 ALA C C 1
ATOM 2727 O O . ALA C 1 36 ? 54.375 20.763 -35.093 1.00 32.36 460 ALA C O 1
ATOM 2729 N N . HIS C 1 37 ? 55.409 22.270 -36.414 1.00 32.82 461 HIS C N 1
ATOM 2730 C CA . HIS C 1 37 ? 55.390 21.404 -37.598 1.00 33.60 461 HIS C CA 1
ATOM 2731 C C . HIS C 1 37 ? 56.364 20.228 -37.521 1.00 34.06 461 HIS C C 1
ATOM 2732 O O . HIS C 1 37 ? 56.234 19.265 -38.281 1.00 34.01 461 HIS C O 1
ATOM 2739 N N . VAL C 1 38 ? 57.333 20.312 -36.608 1.00 34.47 462 VAL C N 1
ATOM 2740 C CA . VAL C 1 38 ? 58.231 19.189 -36.324 1.00 34.89 462 VAL C CA 1
ATOM 2741 C C . VAL C 1 38 ? 57.437 18.062 -35.658 1.00 35.46 462 VAL C C 1
ATOM 2742 O O . VAL C 1 38 ? 57.651 16.883 -35.948 1.00 35.80 462 VAL C O 1
ATOM 2746 N N . VAL C 1 39 ? 56.507 18.444 -34.787 1.00 36.04 463 VAL C N 1
ATOM 2747 C CA . VAL C 1 39 ? 55.670 17.505 -34.049 1.00 36.92 463 VAL C CA 1
ATOM 2748 C C . VAL C 1 39 ? 54.439 17.098 -34.869 1.00 37.71 463 VAL C C 1
ATOM 2749 O O . VAL C 1 39 ? 54.123 15.911 -34.972 1.00 37.93 463 VAL C O 1
ATOM 2753 N N . GLY C 1 40 ? 53.761 18.087 -35.451 1.00 38.41 464 GLY C N 1
ATOM 2754 C CA . GLY C 1 40 ? 52.580 17.854 -36.279 1.00 39.18 464 GLY C CA 1
ATOM 2755 C C . GLY C 1 40 ? 51.384 17.429 -35.457 1.00 39.60 464 GLY C C 1
ATOM 2756 O O . GLY C 1 40 ? 50.951 18.151 -34.556 1.00 39.98 464 GLY C O 1
ATOM 2757 N N . ASN C 1 41 ? 50.851 16.252 -35.771 1.00 40.15 465 ASN C N 1
ATOM 2758 C CA . ASN C 1 41 ? 49.724 15.693 -35.030 1.00 40.58 465 ASN C CA 1
ATOM 2759 C C . ASN C 1 41 ? 50.115 14.456 -34.217 1.00 40.49 465 ASN C C 1
ATOM 2760 O O . ASN C 1 41 ? 49.255 13.791 -33.630 1.00 40.79 465 ASN C O 1
ATOM 2765 N N . ASN C 1 42 ? 51.416 14.158 -34.188 1.00 40.32 466 ASN C N 1
ATOM 2766 C CA . ASN C 1 42 ? 51.960 13.098 -33.338 1.00 40.09 466 ASN C CA 1
ATOM 2767 C C . ASN C 1 42 ? 51.710 13.384 -31.860 1.00 39.72 466 ASN C C 1
ATOM 2768 O O . ASN C 1 42 ? 51.885 14.516 -31.398 1.00 40.18 466 ASN C O 1
ATOM 2773 N N . THR C 1 43 ? 51.279 12.360 -31.130 1.00 39.20 467 THR C N 1
ATOM 2774 C CA . THR C 1 43 ? 51.085 12.458 -29.683 1.00 38.69 467 THR C CA 1
ATOM 2775 C C . THR C 1 43 ? 52.374 12.087 -28.949 1.00 38.01 467 THR C C 1
ATOM 2776 O O . THR C 1 43 ? 52.662 12.611 -27.870 1.00 38.02 467 THR C O 1
ATOM 2780 N N . PHE C 1 44 ? 53.138 11.177 -29.550 1.00 37.37 468 PHE C N 1
ATOM 2781 C CA . PHE C 1 44 ? 54.443 10.776 -29.041 1.00 36.67 468 PHE C CA 1
ATOM 2782 C C . PHE C 1 44 ? 55.519 11.019 -30.096 1.00 36.01 468 PHE C C 1
ATOM 2783 O O . PHE C 1 44 ? 55.274 10.853 -31.300 1.00 36.08 468 PHE C O 1
ATOM 2791 N N . VAL C 1 45 ? 56.699 11.434 -29.645 1.00 34.91 469 VAL C N 1
ATOM 2792 C CA . VAL C 1 45 ? 57.849 11.633 -30.532 1.00 33.91 469 VAL C CA 1
ATOM 2793 C C . VAL C 1 45 ? 59.093 10.946 -29.972 1.00 33.47 469 VAL C C 1
ATOM 2794 O O . VAL C 1 45 ? 59.140 10.593 -28.792 1.00 33.11 469 VAL C O 1
ATOM 2798 N N . ASN C 1 46 ? 60.089 10.744 -30.827 1.00 32.91 470 ASN C N 1
ATOM 2799 C CA . ASN C 1 46 ? 61.393 10.266 -30.385 1.00 32.60 470 ASN C CA 1
ATOM 2800 C C . ASN C 1 46 ? 62.342 11.440 -30.189 1.00 31.97 470 ASN C C 1
ATOM 2801 O O . ASN C 1 46 ? 62.353 12.384 -30.987 1.00 31.92 470 ASN C O 1
ATOM 2806 N N . VAL C 1 47 ? 63.126 11.375 -29.119 1.00 31.29 471 VAL C N 1
ATOM 2807 C CA . VAL C 1 47 ? 64.073 12.430 -28.772 1.00 30.43 471 VAL C CA 1
ATOM 2808 C C . VAL C 1 47 ? 65.450 11.795 -28.663 1.00 30.10 471 VAL C C 1
ATOM 2809 O O . VAL C 1 47 ? 65.616 10.784 -27.978 1.00 30.10 471 VAL C O 1
ATOM 2813 N N . CYS C 1 48 ? 66.426 12.380 -29.348 1.00 29.70 472 CYS C N 1
ATOM 2814 C CA . CYS C 1 48 ? 67.790 11.868 -29.341 1.00 29.24 472 CYS C CA 1
ATOM 2815 C C . CYS C 1 48 ? 68.742 12.822 -28.621 1.00 28.90 472 CYS C C 1
ATOM 2816 O O . CYS C 1 48 ? 68.846 13.992 -28.988 1.00 28.70 472 CYS C O 1
ATOM 2819 N N . TYR C 1 49 ? 69.431 12.315 -27.596 1.00 28.09 473 TYR C N 1
ATOM 2820 C CA . TYR C 1 49 ? 70.343 13.130 -26.791 1.00 27.65 473 TYR C CA 1
ATOM 2821 C C . TYR C 1 49 ? 71.536 12.321 -26.289 1.00 27.62 473 TYR C C 1
ATOM 2822 O O . TYR C 1 49 ? 71.360 11.278 -25.646 1.00 27.75 473 TYR C O 1
ATOM 2831 N N . GLU C 1 50 ? 72.738 12.821 -26.582 1.00 27.47 474 GLU C N 1
ATOM 2832 C CA . GLU C 1 50 ? 74.005 12.172 -26.223 1.00 27.66 474 GLU C CA 1
ATOM 2833 C C . GLU C 1 50 ? 74.022 10.669 -26.576 1.00 28.26 474 GLU C C 1
ATOM 2834 O O . GLU C 1 50 ? 74.582 9.848 -25.849 1.00 28.32 474 GLU C O 1
ATOM 2840 N N . GLY C 1 51 ? 73.383 10.330 -27.696 1.00 28.80 475 GLY C N 1
ATOM 2841 C CA . GLY C 1 51 ? 73.445 8.985 -28.270 1.00 29.41 475 GLY C CA 1
ATOM 2842 C C . GLY C 1 51 ? 72.330 8.032 -27.879 1.00 30.03 475 GLY C C 1
ATOM 2843 O O . GLY C 1 51 ? 72.291 6.897 -28.352 1.00 30.36 475 GLY C O 1
ATOM 2844 N N . LEU C 1 52 ? 71.434 8.479 -27.006 1.00 30.59 476 LEU C N 1
ATOM 2845 C CA . LEU C 1 52 ? 70.319 7.652 -26.569 1.00 31.25 476 LEU C CA 1
ATOM 2846 C C . LEU C 1 52 ? 68.994 8.196 -27.084 1.00 31.90 476 LEU C C 1
ATOM 2847 O O . LEU C 1 52 ? 68.754 9.406 -27.047 1.00 31.76 476 LEU C O 1
ATOM 2852 N N . MET C 1 53 ? 68.146 7.286 -27.563 1.00 32.62 477 MET C N 1
ATOM 2853 C CA . MET C 1 53 ? 66.809 7.621 -28.032 1.00 33.50 477 MET C CA 1
ATOM 2854 C C . MET C 1 53 ? 65.776 7.402 -26.935 1.00 33.36 477 MET C C 1
ATOM 2855 O O . MET C 1 53 ? 65.797 6.385 -26.239 1.00 33.29 477 MET C O 1
ATOM 2860 N N . TYR C 1 54 ? 64.876 8.370 -26.784 1.00 33.10 478 TYR C N 1
ATOM 2861 C CA . TYR C 1 54 ? 63.816 8.304 -25.790 1.00 33.32 478 TYR C CA 1
ATOM 2862 C C . TYR C 1 54 ? 62.484 8.508 -26.492 1.00 34.02 478 TYR C C 1
ATOM 2863 O O . TYR C 1 54 ? 62.412 9.208 -27.504 1.00 34.04 478 TYR C O 1
ATOM 2872 N N . GLU C 1 55 ? 61.426 7.921 -25.946 1.00 34.64 479 GLU C N 1
ATOM 2873 C CA . GLU C 1 55 ? 60.080 8.264 -26.377 1.00 35.75 479 GLU C CA 1
ATOM 2874 C C . GLU C 1 55 ? 59.563 9.361 -25.459 1.00 35.59 479 GLU C C 1
ATOM 2875 O O . GLU C 1 55 ? 59.726 9.290 -24.241 1.00 35.82 479 GLU C O 1
ATOM 2881 N N . ALA C 1 56 ? 58.954 10.383 -26.049 1.00 35.70 480 ALA C N 1
ATOM 2882 C CA . ALA C 1 56 ? 58.490 11.538 -25.295 1.00 35.94 480 ALA C CA 1
ATOM 2883 C C . ALA C 1 56 ? 57.090 11.947 -25.719 1.00 36.33 480 ALA C C 1
ATOM 2884 O O . ALA C 1 56 ? 56.745 11.888 -26.903 1.00 36.44 480 ALA C O 1
ATOM 2886 N N . LYS C 1 57 ? 56.293 12.374 -24.746 1.00 36.83 481 LYS C N 1
ATOM 2887 C CA . LYS C 1 57 ? 54.909 12.750 -24.991 1.00 37.42 481 LYS C CA 1
ATOM 2888 C C . LYS C 1 57 ? 54.760 14.257 -25.171 1.00 37.63 481 LYS C C 1
ATOM 2889 O O . LYS C 1 57 ? 55.264 15.043 -24.367 1.00 37.57 481 LYS C O 1
ATOM 2895 N N . VAL C 1 58 ? 54.061 14.643 -26.236 1.00 37.99 482 VAL C N 1
ATOM 2896 C CA . VAL C 1 58 ? 53.723 16.042 -26.494 1.00 38.34 482 VAL C CA 1
ATOM 2897 C C . VAL C 1 58 ? 52.784 16.545 -25.397 1.00 38.75 482 VAL C C 1
ATOM 2898 O O . VAL C 1 58 ? 51.732 15.951 -25.149 1.00 38.88 482 VAL C O 1
ATOM 2902 N N . ARG C 1 59 ? 53.178 17.632 -24.737 1.00 39.29 483 ARG C N 1
ATOM 2903 C CA . ARG C 1 59 ? 52.416 18.174 -23.614 1.00 39.91 483 ARG C CA 1
ATOM 2904 C C . ARG C 1 59 ? 51.353 19.183 -24.050 1.00 40.46 483 ARG C C 1
ATOM 2905 O O . ARG C 1 59 ? 50.185 19.051 -23.683 1.00 40.57 483 ARG C O 1
ATOM 2913 N N . TYR C 1 60 ? 51.765 20.184 -24.828 1.00 41.04 484 TYR C N 1
ATOM 2914 C CA . TYR C 1 60 ? 50.929 21.352 -25.098 1.00 41.60 484 TYR C CA 1
ATOM 2915 C C . TYR C 1 60 ? 51.258 22.001 -26.442 1.00 42.06 484 TYR C C 1
ATOM 2916 O O . TYR C 1 60 ? 52.429 22.216 -26.772 1.00 41.82 484 TYR C O 1
ATOM 2925 N N . MET C 1 61 ? 50.206 22.301 -27.205 1.00 42.55 485 MET C N 1
ATOM 2926 C CA . MET C 1 61 ? 50.316 22.962 -28.505 1.00 43.04 485 MET C CA 1
ATOM 2927 C C . MET C 1 61 ? 49.474 24.238 -28.499 1.00 43.23 485 MET C C 1
ATOM 2928 O O . MET C 1 61 ? 48.266 24.184 -28.754 1.00 43.14 485 MET C O 1
ATOM 2933 N N . PRO C 1 62 ? 50.104 25.393 -28.207 1.00 43.37 486 PRO C N 1
ATOM 2934 C CA . PRO C 1 62 ? 49.377 26.664 -28.171 1.00 43.54 486 PRO C CA 1
ATOM 2935 C C . PRO C 1 62 ? 48.991 27.179 -29.563 1.00 43.80 486 PRO C C 1
ATOM 2936 O O . PRO C 1 62 ? 49.228 26.499 -30.570 1.00 43.91 486 PRO C O 1
ATOM 2940 N N . GLU C 1 63 ? 48.393 28.370 -29.608 1.00 44.00 487 GLU C N 1
ATOM 2941 C CA . GLU C 1 63 ? 48.022 29.012 -30.870 1.00 44.21 487 GLU C CA 1
ATOM 2942 C C . GLU C 1 63 ? 49.264 29.304 -31.721 1.00 43.47 487 GLU C C 1
ATOM 2943 O O . GLU C 1 63 ? 49.255 29.078 -32.937 1.00 43.45 487 GLU C O 1
ATOM 2949 N N . LYS C 1 64 ? 50.325 29.795 -31.074 1.00 42.75 488 LYS C N 1
ATOM 2950 C CA . LYS C 1 64 ? 51.633 29.971 -31.714 1.00 41.93 488 LYS C CA 1
ATOM 2951 C C . LYS C 1 64 ? 52.157 28.646 -32.267 1.00 41.28 488 LYS C C 1
ATOM 2952 O O . LYS C 1 64 ? 51.834 27.573 -31.747 1.00 41.18 488 LYS C O 1
ATOM 2958 N N . ASP C 1 65 ? 52.972 28.731 -33.317 1.00 40.44 489 ASP C N 1
ATOM 2959 C CA . ASP C 1 65 ? 53.524 27.550 -33.977 1.00 39.68 489 ASP C CA 1
ATOM 2960 C C . ASP C 1 65 ? 54.737 26.989 -33.219 1.00 38.87 489 ASP C C 1
ATOM 2961 O O . ASP C 1 65 ? 55.824 26.815 -33.776 1.00 38.43 489 ASP C O 1
ATOM 2966 N N . ILE C 1 66 ? 54.509 26.707 -31.940 1.00 38.01 490 ILE C N 1
ATOM 2967 C CA . ILE C 1 66 ? 55.508 26.156 -31.031 1.00 37.35 490 ILE C CA 1
ATOM 2968 C C . ILE C 1 66 ? 54.892 24.918 -30.378 1.00 36.67 490 ILE C C 1
ATOM 2969 O O . ILE C 1 66 ? 53.680 24.871 -30.146 1.00 36.79 490 ILE C O 1
ATOM 2974 N N . ALA C 1 67 ? 55.722 23.914 -30.104 1.00 35.79 491 ALA C N 1
ATOM 2975 C CA . ALA C 1 67 ? 55.269 22.695 -29.437 1.00 34.98 491 ALA C CA 1
ATOM 2976 C C . ALA C 1 67 ? 56.049 22.462 -28.146 1.00 34.48 491 ALA C C 1
ATOM 2977 O O . ALA C 1 67 ? 57.269 22.606 -28.121 1.00 34.07 491 ALA C O 1
ATOM 2979 N N . PHE C 1 68 ? 55.336 22.104 -27.080 1.00 33.90 492 PHE C N 1
ATOM 2980 C CA . PHE C 1 68 ? 55.972 21.737 -25.812 1.00 33.40 492 PHE C CA 1
ATOM 2981 C C . PHE C 1 68 ? 55.881 20.233 -25.564 1.00 32.93 492 PHE C C 1
ATOM 2982 O O . PHE C 1 68 ? 54.792 19.648 -25.595 1.00 33.04 492 PHE C O 1
ATOM 2990 N N . ILE C 1 69 ? 57.042 19.619 -25.345 1.00 32.41 493 ILE C N 1
ATOM 2991 C CA . ILE C 1 69 ? 57.154 18.189 -25.063 1.00 31.67 493 ILE C CA 1
ATOM 2992 C C . ILE C 1 69 ? 57.661 17.994 -23.629 1.00 31.35 493 ILE C C 1
ATOM 2993 O O . ILE C 1 69 ? 58.604 18.659 -23.207 1.00 31.10 493 ILE C O 1
ATOM 2998 N N . THR C 1 70 ? 57.032 17.085 -22.885 1.00 30.97 494 THR C N 1
ATOM 2999 C CA . THR C 1 70 ? 57.498 16.734 -21.546 1.00 30.60 494 THR C CA 1
ATOM 3000 C C . THR C 1 70 ? 58.838 16.008 -21.652 1.00 30.04 494 THR C C 1
ATOM 3001 O O . THR C 1 70 ? 58.947 14.975 -22.329 1.00 29.83 494 THR C O 1
ATOM 3005 N N . CYS C 1 71 ? 59.864 16.561 -21.005 1.00 29.41 495 CYS C N 1
ATOM 3006 C CA . CYS C 1 71 ? 61.161 15.901 -20.980 1.00 28.96 495 CYS C CA 1
ATOM 3007 C C . CYS C 1 71 ? 60.999 14.550 -20.293 1.00 28.94 495 CYS C C 1
ATOM 3008 O O . CYS C 1 71 ? 60.466 14.489 -19.181 1.00 29.14 495 CYS C O 1
ATOM 3011 N N . PRO C 1 72 ? 61.445 13.464 -20.956 1.00 28.87 496 PRO C N 1
ATOM 3012 C CA . PRO C 1 72 ? 61.398 12.132 -20.336 1.00 29.00 496 PRO C CA 1
ATOM 3013 C C . PRO C 1 72 ? 62.093 12.152 -18.975 1.00 28.94 496 PRO C C 1
ATOM 3014 O O . PRO C 1 72 ? 63.089 12.861 -18.798 1.00 28.88 496 PRO C O 1
ATOM 3018 N N . GLY C 1 73 ? 61.561 11.385 -18.027 1.00 28.80 497 GLY C N 1
ATOM 3019 C CA . GLY C 1 73 ? 62.078 11.356 -16.660 1.00 28.50 497 GLY C CA 1
ATOM 3020 C C . GLY C 1 73 ? 63.515 10.890 -16.521 1.00 28.10 497 GLY C C 1
ATOM 3021 O O . GLY C 1 73 ? 64.198 11.264 -15.569 1.00 28.37 497 GLY C O 1
ATOM 3022 N N . ASP C 1 74 ? 63.969 10.073 -17.467 1.00 27.89 498 ASP C N 1
ATOM 3023 C CA . ASP C 1 74 ? 65.307 9.484 -17.424 1.00 27.78 498 ASP C CA 1
ATOM 3024 C C . ASP C 1 74 ? 66.346 10.261 -18.236 1.00 26.94 498 ASP C C 1
ATOM 3025 O O . ASP C 1 74 ? 67.528 9.916 -18.234 1.00 26.25 498 ASP C O 1
ATOM 3030 N N . LEU C 1 75 ? 65.890 11.300 -18.933 1.00 26.46 499 LEU C N 1
ATOM 3031 C CA . LEU C 1 75 ? 66.768 12.180 -19.703 1.00 25.98 499 LEU C CA 1
ATOM 3032 C C . LEU C 1 75 ? 67.123 13.408 -18.859 1.00 25.28 499 LEU C C 1
ATOM 3033 O O . LEU C 1 75 ? 66.259 14.222 -18.542 1.00 25.05 499 LEU C O 1
ATOM 3038 N N . HIS C 1 76 ? 68.404 13.525 -18.518 1.00 24.71 500 HIS C N 1
ATOM 3039 C CA . HIS C 1 76 ? 68.897 14.560 -17.617 1.00 24.30 500 HIS C CA 1
ATOM 3040 C C . HIS C 1 76 ? 69.853 15.490 -18.382 1.00 24.50 500 HIS C C 1
ATOM 3041 O O . HIS C 1 76 ? 71.059 15.243 -18.413 1.00 24.11 500 HIS C O 1
ATOM 3048 N N . PRO C 1 77 ? 69.313 16.551 -19.024 1.00 24.83 501 PRO C N 1
ATOM 3049 C CA . PRO C 1 77 ? 70.162 17.391 -19.880 1.00 25.46 501 PRO C CA 1
ATOM 3050 C C . PRO C 1 77 ? 71.228 18.135 -19.072 1.00 25.88 501 PRO C C 1
ATOM 3051 O O . PRO C 1 77 ? 70.985 18.510 -17.925 1.00 25.74 501 PRO C O 1
ATOM 3055 N N . THR C 1 78 ? 72.396 18.338 -19.672 1.00 26.74 502 THR C N 1
ATOM 3056 C CA . THR C 1 78 ? 73.495 19.035 -18.997 1.00 27.23 502 THR C CA 1
ATOM 3057 C C . THR C 1 78 ? 73.294 20.543 -18.986 1.00 27.69 502 THR C C 1
ATOM 3058 O O . THR C 1 78 ? 73.951 21.259 -18.220 1.00 27.77 502 THR C O 1
ATOM 3062 N N . ALA C 1 79 ? 72.401 21.023 -19.847 1.00 27.60 503 ALA C N 1
ATOM 3063 C CA . ALA C 1 79 ? 72.084 22.445 -19.927 1.00 27.76 503 ALA C CA 1
ATOM 3064 C C . ALA C 1 79 ? 70.631 22.649 -20.343 1.00 28.13 503 ALA C C 1
ATOM 3065 O O . ALA C 1 79 ? 70.033 21.800 -21.025 1.00 27.44 503 ALA C O 1
ATOM 3067 N N . ARG C 1 80 ? 70.069 23.765 -19.889 1.00 28.25 504 ARG C N 1
ATOM 3068 C CA . ARG C 1 80 ? 68.736 24.200 -20.257 1.00 29.11 504 ARG C CA 1
ATOM 3069 C C . ARG C 1 80 ? 68.804 25.680 -20.616 1.00 29.63 504 ARG C C 1
ATOM 3070 O O . ARG C 1 80 ? 69.700 26.393 -20.167 1.00 29.61 504 ARG C O 1
ATOM 3078 N N . LEU C 1 81 ? 67.849 26.137 -21.416 1.00 30.03 505 LEU C N 1
ATOM 3079 C CA . LEU C 1 81 ? 67.786 27.537 -21.802 1.00 30.56 505 LEU C CA 1
ATOM 3080 C C . LEU C 1 81 ? 66.724 28.290 -21.006 1.00 31.39 505 LEU C C 1
ATOM 3081 O O . LEU C 1 81 ? 65.627 27.778 -20.768 1.00 31.30 505 LEU C O 1
ATOM 3086 N N . LYS C 1 82 ? 67.074 29.496 -20.569 1.00 32.67 506 LYS C N 1
ATOM 3087 C CA . LYS C 1 82 ? 66.123 30.377 -19.897 1.00 34.39 506 LYS C CA 1
ATOM 3088 C C . LYS C 1 82 ? 65.648 31.460 -20.859 1.00 34.94 506 LYS C C 1
ATOM 3089 O O . LYS C 1 82 ? 66.353 31.812 -21.798 1.00 34.69 506 LYS C O 1
ATOM 3095 N N . LEU C 1 83 ? 64.451 31.981 -20.618 1.00 36.19 507 LEU C N 1
ATOM 3096 C CA . LEU C 1 83 ? 63.924 33.065 -21.430 1.00 37.59 507 LEU C CA 1
ATOM 3097 C C . LEU C 1 83 ? 64.516 34.411 -21.006 1.00 38.78 507 LEU C C 1
ATOM 3098 O O . LEU C 1 83 ? 64.942 34.587 -19.859 1.00 38.64 507 LEU C O 1
ATOM 3103 N N . SER C 1 84 ? 64.570 35.346 -21.951 1.00 40.31 508 SER C N 1
ATOM 3104 C CA . SER C 1 84 ? 65.128 36.671 -21.693 1.00 41.77 508 SER C CA 1
ATOM 3105 C C . SER C 1 84 ? 64.134 37.561 -20.955 1.00 42.47 508 SER C C 1
ATOM 3106 O O . SER C 1 84 ? 62.939 37.574 -21.268 1.00 42.40 508 SER C O 1
ATOM 3109 N N . LYS C 1 85 ? 64.642 38.296 -19.969 1.00 43.50 509 LYS C N 1
ATOM 3110 C CA . LYS C 1 85 ? 63.822 39.213 -19.180 1.00 44.39 509 LYS C CA 1
ATOM 3111 C C . LYS C 1 85 ? 63.605 40.518 -19.945 1.00 44.50 509 LYS C C 1
ATOM 3112 O O . LYS C 1 85 ? 62.464 40.961 -20.123 1.00 44.90 509 LYS C O 1
ATOM 3118 N N . ASN C 1 86 ? 64.704 41.123 -20.396 1.00 44.37 510 ASN C N 1
ATOM 3119 C CA . ASN C 1 86 ? 64.657 42.355 -21.180 1.00 44.22 510 ASN C CA 1
ATOM 3120 C C . ASN C 1 86 ? 65.275 42.100 -22.551 1.00 43.53 510 ASN C C 1
ATOM 3121 O O . ASN C 1 86 ? 66.466 42.355 -22.760 1.00 43.42 510 ASN C O 1
ATOM 3126 N N . PRO C 1 87 ? 64.459 41.584 -23.490 1.00 42.91 511 PRO C N 1
ATOM 3127 C CA . PRO C 1 87 ? 64.932 41.075 -24.774 1.00 42.23 511 PRO C CA 1
ATOM 3128 C C . PRO C 1 87 ? 65.490 42.154 -25.695 1.00 41.39 511 PRO C C 1
ATOM 3129 O O . PRO C 1 87 ? 64.808 43.135 -25.999 1.00 41.51 511 PRO C O 1
ATOM 3133 N N . ASP C 1 88 ? 66.739 41.969 -26.107 1.00 40.46 512 ASP C N 1
ATOM 3134 C CA . ASP C 1 88 ? 67.325 42.745 -27.188 1.00 39.42 512 ASP C CA 1
ATOM 3135 C C . ASP C 1 88 ? 67.233 41.905 -28.462 1.00 38.54 512 ASP C C 1
ATOM 3136 O O . ASP C 1 88 ? 67.929 40.896 -28.603 1.00 38.12 512 ASP C O 1
ATOM 3141 N N . TYR C 1 89 ? 66.364 42.332 -29.377 1.00 37.42 513 TYR C N 1
ATOM 3142 C CA . TYR C 1 89 ? 66.116 41.614 -30.629 1.00 36.24 513 TYR C CA 1
ATOM 3143 C C . TYR C 1 89 ? 67.031 42.055 -31.774 1.00 35.15 513 TYR C C 1
ATOM 3144 O O . TYR C 1 89 ? 66.882 41.573 -32.897 1.00 34.96 513 TYR C O 1
ATOM 3153 N N . SER C 1 90 ? 67.969 42.960 -31.497 1.00 33.50 514 SER C N 1
ATOM 3154 C CA . SER C 1 90 ? 68.820 43.532 -32.550 1.00 32.59 514 SER C CA 1
ATOM 3155 C C . SER C 1 90 ? 69.864 42.553 -33.097 1.00 31.60 514 SER C C 1
ATOM 3156 O O . SER C 1 90 ? 70.358 42.722 -34.215 1.00 30.98 514 SER C O 1
ATOM 3159 N N . CYS C 1 91 ? 70.214 41.551 -32.297 1.00 30.46 515 CYS C N 1
ATOM 3160 C CA . CYS C 1 91 ? 71.066 40.461 -32.775 1.00 29.54 515 CYS C CA 1
ATOM 3161 C C . CYS C 1 91 ? 70.835 39.155 -32.009 1.00 28.29 515 CYS C C 1
ATOM 3162 O O . CYS C 1 91 ? 70.289 39.153 -30.891 1.00 28.27 515 CYS C O 1
ATOM 3165 N N . VAL C 1 92 ? 71.224 38.046 -32.638 1.00 26.82 516 VAL C N 1
ATOM 3166 C CA . VAL C 1 92 ? 70.870 36.707 -32.162 1.00 25.27 516 VAL C CA 1
ATOM 3167 C C . VAL C 1 92 ? 72.021 35.705 -32.268 1.00 24.49 516 VAL C C 1
ATOM 3168 O O . VAL C 1 92 ? 73.003 35.940 -32.967 1.00 23.81 516 VAL C O 1
ATOM 3172 N N . THR C 1 93 ? 71.875 34.597 -31.546 1.00 24.13 517 THR C N 1
ATOM 3173 C CA . THR C 1 93 ? 72.679 33.396 -31.742 1.00 23.75 517 THR C CA 1
ATOM 3174 C C . THR C 1 93 ? 71.699 32.264 -32.050 1.00 23.71 517 THR C C 1
ATOM 3175 O O . THR C 1 93 ? 70.760 32.037 -31.289 1.00 23.34 517 THR C O 1
ATOM 3179 N N . VAL C 1 94 ? 71.907 31.573 -33.171 1.00 23.97 518 VAL C N 1
ATOM 3180 C CA . VAL C 1 94 ? 71.078 30.412 -33.529 1.00 24.30 518 VAL C CA 1
ATOM 3181 C C . VAL C 1 94 ? 71.928 29.152 -33.411 1.00 24.22 518 VAL C C 1
ATOM 3182 O O . VAL C 1 94 ? 73.027 29.110 -33.951 1.00 23.70 518 VAL C O 1
ATOM 3186 N N . MET C 1 95 ? 71.422 28.139 -32.702 1.00 24.88 519 MET C N 1
ATOM 3187 C CA . MET C 1 95 ? 72.107 26.836 -32.599 1.00 25.94 519 MET C CA 1
ATOM 3188 C C . MET C 1 95 ? 71.177 25.758 -33.093 1.00 25.20 519 MET C C 1
ATOM 3189 O O . MET C 1 95 ? 70.015 25.732 -32.706 1.00 25.17 519 MET C O 1
ATOM 3194 N N . ALA C 1 96 ? 71.691 24.838 -33.904 1.00 25.51 520 ALA C N 1
ATOM 3195 C CA . ALA C 1 96 ? 70.871 23.736 -34.404 1.00 25.66 520 ALA C CA 1
ATOM 3196 C C . ALA C 1 96 ? 71.685 22.488 -34.701 1.00 25.74 520 ALA C C 1
ATOM 3197 O O . ALA C 1 96 ? 72.907 22.544 -34.834 1.00 25.60 520 ALA C O 1
ATOM 3199 N N . TYR C 1 97 ? 70.993 21.355 -34.792 1.00 26.29 521 TYR C N 1
ATOM 3200 C CA . TYR C 1 97 ? 71.571 20.178 -35.431 1.00 26.97 521 TYR C CA 1
ATOM 3201 C C . TYR C 1 97 ? 71.131 20.134 -36.892 1.00 27.39 521 TYR C C 1
ATOM 3202 O O . TYR C 1 97 ? 69.938 20.198 -37.189 1.00 27.33 521 TYR C O 1
ATOM 3211 N N . VAL C 1 98 ? 72.113 20.060 -37.789 1.00 27.88 522 VAL C N 1
ATOM 3212 C CA . VAL C 1 98 ? 71.870 19.869 -39.216 1.00 28.25 522 VAL C CA 1
ATOM 3213 C C . VAL C 1 98 ? 72.506 18.538 -39.609 1.00 28.43 522 VAL C C 1
ATOM 3214 O O . VAL C 1 98 ? 73.732 18.407 -39.636 1.00 27.92 522 VAL C O 1
ATOM 3218 N N . ASN C 1 99 ? 71.662 17.552 -39.901 1.00 28.97 523 ASN C N 1
ATOM 3219 C CA . ASN C 1 99 ? 72.118 16.177 -40.112 1.00 29.80 523 ASN C CA 1
ATOM 3220 C C . ASN C 1 99 ? 72.945 15.710 -38.908 1.00 29.66 523 ASN C C 1
ATOM 3221 O O . ASN C 1 99 ? 72.420 15.685 -37.798 1.00 29.73 523 ASN C O 1
ATOM 3226 N N . GLU C 1 100 ? 74.223 15.386 -39.100 1.00 29.64 524 GLU C N 1
ATOM 3227 C CA . GLU C 1 100 ? 75.057 14.889 -37.997 1.00 30.31 524 GLU C CA 1
ATOM 3228 C C . GLU C 1 100 ? 75.743 16.001 -37.185 1.00 29.21 524 GLU C C 1
ATOM 3229 O O . GLU C 1 100 ? 76.381 15.728 -36.159 1.00 28.83 524 GLU C O 1
ATOM 3235 N N . ASP C 1 101 ? 75.616 17.243 -37.645 1.00 28.32 525 ASP C N 1
ATOM 3236 C CA . ASP C 1 101 ? 76.475 18.323 -37.160 1.00 27.71 525 ASP C CA 1
ATOM 3237 C C . ASP C 1 101 ? 75.761 19.371 -36.319 1.00 26.86 525 ASP C C 1
ATOM 3238 O O . ASP C 1 101 ? 74.615 1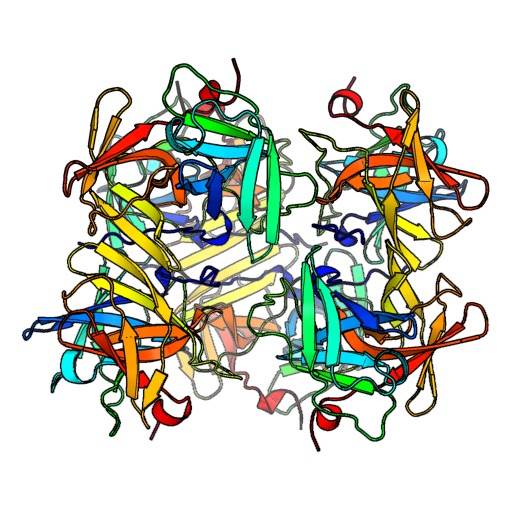9.732 -36.598 1.00 26.23 525 ASP C O 1
ATOM 3243 N N . LEU C 1 102 ? 76.458 19.842 -35.285 1.00 26.06 526 LEU C N 1
ATOM 3244 C CA . LEU C 1 102 ? 76.066 21.055 -34.572 1.00 25.67 526 LEU C CA 1
ATOM 3245 C C . LEU C 1 102 ? 76.456 22.244 -35.438 1.00 25.51 526 LEU C C 1
ATOM 3246 O O . LEU C 1 102 ? 77.536 22.250 -36.024 1.00 25.23 526 LEU C O 1
ATOM 3251 N N . VAL C 1 103 ? 75.563 23.227 -35.540 1.00 25.28 527 VAL C N 1
ATOM 3252 C CA . VAL C 1 103 ? 75.832 24.465 -36.273 1.00 25.22 527 VAL C CA 1
ATOM 3253 C C . VAL C 1 103 ? 75.396 25.653 -35.409 1.00 25.30 527 VAL C C 1
ATOM 3254 O O . VAL C 1 103 ? 74.250 25.713 -34.961 1.00 25.20 527 VAL C O 1
ATOM 3258 N N . VAL C 1 104 ? 76.322 26.579 -35.170 1.00 25.22 528 VAL C N 1
ATOM 3259 C CA . VAL C 1 104 ? 76.035 27.801 -34.410 1.00 25.60 528 VAL C CA 1
ATOM 3260 C C . VAL C 1 104 ? 76.433 29.003 -35.255 1.00 25.70 528 VAL C C 1
ATOM 3261 O O . VAL C 1 104 ? 77.521 29.020 -35.833 1.00 25.69 528 VAL C O 1
ATOM 3265 N N . SER C 1 105 ? 75.549 29.997 -35.332 1.00 26.11 529 SER C N 1
ATOM 3266 C CA . SER C 1 105 ? 75.884 31.267 -35.980 1.00 26.61 529 SER C CA 1
ATOM 3267 C C . SER C 1 105 ? 75.218 32.476 -35.317 1.00 26.79 529 SER C C 1
ATOM 3268 O O . SER C 1 105 ? 74.145 32.367 -34.709 1.00 27.01 529 SER C O 1
ATOM 3271 N N . THR C 1 106 ? 75.874 33.625 -35.441 1.00 26.99 530 THR C N 1
ATOM 3272 C CA . THR C 1 106 ? 75.297 34.905 -35.031 1.00 27.11 530 THR C CA 1
ATOM 3273 C C . THR C 1 106 ? 74.729 35.642 -36.247 1.00 27.49 530 THR C C 1
ATOM 3274 O O . THR C 1 106 ? 75.073 35.323 -37.390 1.00 27.47 530 THR C O 1
ATOM 3278 N N . ALA C 1 107 ? 73.850 36.612 -35.996 1.00 27.76 531 ALA C N 1
ATOM 3279 C CA . ALA C 1 107 ? 73.266 37.440 -37.053 1.00 28.12 531 ALA C CA 1
ATOM 3280 C C . ALA C 1 107 ? 72.573 38.671 -36.478 1.00 28.40 531 ALA C C 1
ATOM 3281 O O . ALA C 1 107 ? 72.116 38.655 -35.336 1.00 28.09 531 ALA C O 1
ATOM 3283 N N . ALA C 1 108 ? 72.492 39.725 -37.289 1.00 28.85 532 ALA C N 1
ATOM 3284 C CA . ALA C 1 108 ? 71.602 40.849 -37.014 1.00 29.53 532 ALA C CA 1
ATOM 3285 C C . ALA C 1 108 ? 70.178 40.344 -37.173 1.00 29.87 532 ALA C C 1
ATOM 3286 O O . ALA C 1 108 ? 69.927 39.454 -37.982 1.00 29.91 532 ALA C O 1
ATOM 3288 N N . ALA C 1 109 ? 69.250 40.896 -36.397 1.00 30.53 533 ALA C N 1
ATOM 3289 C CA . ALA C 1 109 ? 67.858 40.462 -36.451 1.00 31.24 533 ALA C CA 1
ATOM 3290 C C . ALA C 1 109 ? 66.875 41.632 -36.406 1.00 31.98 533 ALA C C 1
ATOM 3291 O O . ALA C 1 109 ? 67.220 42.733 -35.972 1.00 31.70 533 ALA C O 1
ATOM 3293 N N . MET C 1 110 ? 65.651 41.374 -36.861 1.00 32.72 534 MET C N 1
ATOM 3294 C CA . MET C 1 110 ? 64.573 42.358 -36.806 1.00 34.05 534 MET C CA 1
ATOM 3295 C C . MET C 1 110 ? 63.291 41.694 -36.341 1.00 34.18 534 MET C C 1
ATOM 3296 O O . MET C 1 110 ? 62.894 40.649 -36.863 1.00 34.10 534 MET C O 1
ATOM 3301 N N . VAL C 1 111 ? 62.650 42.307 -35.354 1.00 34.94 535 VAL C N 1
ATOM 3302 C CA . VAL C 1 111 ? 61.383 41.813 -34.835 1.00 35.67 535 VAL C CA 1
ATOM 3303 C C . VAL C 1 111 ? 60.211 42.581 -35.459 1.00 36.09 535 VAL C C 1
ATOM 3304 O O . VAL C 1 111 ? 60.309 43.781 -35.720 1.00 36.22 535 VAL C O 1
ATOM 3308 N N . TYR C 1 112 ? 59.121 41.868 -35.726 1.00 36.77 536 TYR C N 1
ATOM 3309 C CA . TYR C 1 112 ? 57.897 42.475 -36.247 1.00 37.45 536 TYR C CA 1
ATOM 3310 C C . TYR C 1 112 ? 56.696 41.612 -35.895 1.00 37.58 536 TYR C C 1
ATOM 3311 O O . TYR C 1 112 ? 56.543 40.487 -36.389 1.00 37.73 536 TYR C O 1
ATOM 3320 N N . GLY C 1 113 ? 55.855 42.145 -35.014 1.00 37.74 537 GLY C N 1
ATOM 3321 C CA . GLY C 1 113 ? 54.794 41.369 -34.395 1.00 38.06 537 GLY C CA 1
ATOM 3322 C C . GLY C 1 113 ? 55.422 40.238 -33.609 1.00 38.11 537 GLY C C 1
ATOM 3323 O O . GLY C 1 113 ? 56.313 40.467 -32.791 1.00 38.26 537 GLY C O 1
ATOM 3324 N N . ASN C 1 114 ? 54.978 39.017 -33.887 1.00 38.28 538 ASN C N 1
ATOM 3325 C CA . ASN C 1 114 ? 55.516 37.821 -33.234 1.00 38.40 538 ASN C CA 1
ATOM 3326 C C . ASN C 1 114 ? 56.595 37.083 -34.037 1.00 38.08 538 ASN C C 1
ATOM 3327 O O . ASN C 1 114 ? 56.993 35.975 -33.674 1.00 38.00 538 ASN C O 1
ATOM 3332 N N . THR C 1 115 ? 57.068 37.703 -35.117 1.00 37.79 539 THR C N 1
ATOM 3333 C CA . THR C 1 115 ? 58.110 37.109 -35.957 1.00 37.36 539 THR C CA 1
ATOM 3334 C C . THR C 1 115 ? 59.458 37.795 -35.746 1.00 36.70 539 THR C C 1
ATOM 3335 O O . THR C 1 115 ? 59.533 39.020 -35.619 1.00 36.64 539 THR C O 1
ATOM 3339 N N . LEU C 1 116 ? 60.513 36.985 -35.690 1.00 35.68 540 LEU C N 1
ATOM 3340 C CA . LEU C 1 116 ? 61.889 37.469 -35.671 1.00 34.81 540 LEU C CA 1
ATOM 3341 C C . LEU C 1 116 ? 62.594 37.007 -36.944 1.00 34.14 540 LEU C C 1
ATOM 3342 O O . LEU C 1 116 ? 62.545 35.826 -37.288 1.00 33.79 540 LEU C O 1
ATOM 3347 N N . SER C 1 117 ? 63.243 37.943 -37.633 1.00 33.41 541 SER C N 1
ATOM 3348 C CA . SER C 1 117 ? 63.907 37.671 -38.908 1.00 32.89 541 SER C CA 1
ATOM 3349 C C . SER C 1 117 ? 65.396 37.955 -38.840 1.00 32.17 541 SER C C 1
ATOM 3350 O O . SER C 1 117 ? 65.811 38.912 -38.207 1.00 31.79 541 SER C O 1
ATOM 3353 N N . TYR C 1 118 ? 66.182 37.115 -39.514 1.00 31.49 542 TYR C N 1
ATOM 3354 C CA . TYR C 1 118 ? 67.645 37.121 -39.439 1.00 31.38 542 TYR C CA 1
ATOM 3355 C C . TYR C 1 118 ? 68.216 36.341 -40.623 1.00 31.72 542 TYR C C 1
ATOM 3356 O O . TYR C 1 118 ? 67.590 35.402 -41.120 1.00 31.66 542 TYR C O 1
ATOM 3365 N N . ALA C 1 119 ? 69.408 36.722 -41.065 1.00 32.54 543 ALA C N 1
ATOM 3366 C CA . ALA C 1 119 ? 70.091 35.996 -42.131 1.00 33.36 543 ALA C CA 1
ATOM 3367 C C . ALA C 1 119 ? 70.579 34.642 -41.626 1.00 34.11 543 ALA C C 1
ATOM 3368 O O . ALA C 1 119 ? 71.030 34.520 -40.485 1.00 33.91 543 ALA C O 1
ATOM 3370 N N . VAL C 1 120 ? 70.460 33.624 -42.477 1.00 35.15 544 VAL C N 1
ATOM 3371 C CA . VAL C 1 120 ? 71.022 32.303 -42.193 1.00 36.36 544 VAL C CA 1
ATOM 3372 C C . VAL C 1 120 ? 72.132 31.995 -43.195 1.00 37.58 544 VAL C C 1
ATOM 3373 O O . VAL C 1 120 ? 72.003 32.290 -44.380 1.00 37.78 544 VAL C O 1
ATOM 3377 N N . ARG C 1 121 ? 73.229 31.420 -42.709 1.00 39.66 545 ARG C N 1
ATOM 3378 C CA . ARG C 1 121 ? 74.385 31.113 -43.554 1.00 41.41 545 ARG C CA 1
ATOM 3379 C C . ARG C 1 121 ? 74.091 29.923 -44.471 1.00 42.19 545 ARG C C 1
ATOM 3380 O O . ARG C 1 121 ? 74.748 29.736 -45.499 1.00 42.55 545 ARG C O 1
ATOM 3388 N N . THR C 1 122 ? 73.084 29.140 -44.088 1.00 43.07 546 THR C N 1
ATOM 3389 C CA . THR C 1 122 ? 72.722 27.899 -44.770 1.00 43.93 546 THR C CA 1
ATOM 3390 C C . THR C 1 122 ? 71.211 27.773 -44.962 1.00 44.15 546 THR C C 1
ATOM 3391 O O . THR C 1 122 ? 70.431 28.269 -44.147 1.00 44.56 546 THR C O 1
ATOM 3395 N N . GLN C 1 123 ? 70.810 27.082 -46.027 1.00 44.40 547 GLN C N 1
ATOM 3396 C CA . GLN C 1 123 ? 69.395 26.814 -46.291 1.00 44.55 547 GLN C CA 1
ATOM 3397 C C . GLN C 1 123 ? 68.907 25.474 -45.736 1.00 44.46 547 GLN C C 1
ATOM 3398 O O . GLN C 1 123 ? 67.750 25.085 -45.955 1.00 44.63 547 GLN C O 1
ATOM 3404 N N . ASP C 1 124 ? 69.788 24.782 -45.015 1.00 44.13 548 ASP C N 1
ATOM 3405 C CA . ASP C 1 124 ? 69.456 23.515 -44.367 1.00 43.75 548 ASP C CA 1
ATOM 3406 C C . ASP C 1 124 ? 68.356 23.695 -43.324 1.00 43.02 548 ASP C C 1
ATOM 3407 O O . ASP C 1 124 ? 68.165 24.794 -42.788 1.00 42.94 548 ASP C O 1
ATOM 3412 N N . GLY C 1 125 ? 67.646 22.605 -43.045 1.00 42.10 549 GLY C N 1
ATOM 3413 C CA . GLY C 1 125 ? 66.536 22.606 -42.095 1.00 41.01 549 GLY C CA 1
ATOM 3414 C C . GLY C 1 125 ? 66.981 22.834 -40.663 1.00 39.92 549 GLY C C 1
ATOM 3415 O O . GLY C 1 125 ? 67.805 22.084 -40.128 1.00 40.05 549 GLY C O 1
ATOM 3416 N N . MET C 1 126 ? 66.436 23.881 -40.049 1.00 38.65 550 MET C N 1
ATOM 3417 C CA . MET C 1 126 ? 66.742 24.210 -38.660 1.00 37.42 550 MET C CA 1
ATOM 3418 C C . MET C 1 126 ? 65.477 24.325 -37.827 1.00 35.89 550 MET C C 1
ATOM 3419 O O . MET C 1 126 ? 65.484 24.933 -36.759 1.00 35.72 550 MET C O 1
ATOM 3424 N N . SER C 1 127 ? 64.397 23.722 -38.316 1.00 34.31 551 SER C N 1
ATOM 3425 C CA . SER C 1 127 ? 63.101 23.796 -37.651 1.00 32.90 551 SER C CA 1
ATOM 3426 C C . SER C 1 127 ? 63.177 23.418 -36.169 1.00 31.64 551 SER C C 1
ATOM 3427 O O . SER C 1 127 ? 63.651 22.335 -35.815 1.00 31.41 551 SER C O 1
ATOM 3430 N N . GLY C 1 128 ? 62.716 24.330 -35.317 1.00 29.98 552 GLY C N 1
ATOM 3431 C CA . GLY C 1 128 ? 62.700 24.111 -33.873 1.00 28.57 552 GLY C CA 1
ATOM 3432 C C . GLY C 1 128 ? 63.927 24.614 -33.128 1.00 27.41 552 GLY C C 1
ATOM 3433 O O . GLY C 1 128 ? 63.946 24.614 -31.898 1.00 27.62 552 GLY C O 1
ATOM 3434 N N . ALA C 1 129 ? 64.951 25.029 -33.868 1.00 26.37 553 ALA C N 1
ATOM 3435 C CA . ALA C 1 129 ? 66.170 25.571 -33.278 1.00 25.53 553 ALA C CA 1
ATOM 3436 C C . ALA C 1 129 ? 65.885 26.785 -32.384 1.00 25.00 553 ALA C C 1
ATOM 3437 O O . ALA C 1 129 ? 65.072 27.641 -32.744 1.00 24.82 553 ALA C O 1
ATOM 3439 N N . PRO C 1 130 ? 66.541 26.853 -31.207 1.00 24.54 554 PRO C N 1
ATOM 3440 C CA . PRO C 1 130 ? 66.414 28.043 -30.359 1.00 24.27 554 PRO C CA 1
ATOM 3441 C C . PRO C 1 130 ? 67.131 29.244 -30.961 1.00 24.10 554 PRO C C 1
ATOM 3442 O O . PRO C 1 130 ? 68.252 29.115 -31.463 1.00 24.16 554 PRO C O 1
ATOM 3446 N N . VAL C 1 131 ? 66.480 30.402 -30.922 1.00 24.07 555 VAL C N 1
ATOM 3447 C CA . VAL C 1 131 ? 67.099 31.645 -31.369 1.00 24.07 555 VAL C CA 1
ATOM 3448 C C . VAL C 1 131 ? 67.322 32.488 -30.112 1.00 24.28 555 VAL C C 1
ATOM 3449 O O . VAL C 1 131 ? 66.370 32.932 -29.476 1.00 24.40 555 VAL C O 1
ATOM 3453 N N . CYS C 1 132 ? 68.584 32.657 -29.734 1.00 24.60 556 CYS C N 1
ATOM 3454 C CA . CYS C 1 132 ? 68.918 33.260 -28.445 1.00 25.36 556 CYS C CA 1
ATOM 3455 C C . CYS C 1 132 ? 69.393 34.699 -28.598 1.00 25.61 556 CYS C C 1
ATOM 3456 O O . CYS C 1 132 ? 69.807 35.102 -29.686 1.00 25.61 556 CYS C O 1
ATOM 3459 N N . ASP C 1 133 ? 69.329 35.469 -27.510 1.00 25.86 557 ASP C N 1
ATOM 3460 C CA . ASP C 1 133 ? 69.938 36.803 -27.483 1.00 26.25 557 ASP C CA 1
ATOM 3461 C C . ASP C 1 133 ? 71.449 36.695 -27.277 1.00 26.36 557 ASP C C 1
ATOM 3462 O O . ASP C 1 133 ? 71.990 35.581 -27.184 1.00 25.68 557 ASP C O 1
ATOM 3467 N N . LYS C 1 134 ? 72.116 37.846 -27.214 1.00 26.43 558 LYS C N 1
ATOM 3468 C CA . LYS C 1 134 ? 73.570 37.924 -27.060 1.00 27.08 558 LYS C CA 1
ATOM 3469 C C . LYS C 1 134 ? 74.089 37.282 -25.772 1.00 27.23 558 LYS C C 1
ATOM 3470 O O . LYS C 1 134 ? 75.289 37.055 -25.636 1.00 27.07 558 LYS C O 1
ATOM 3476 N N . TYR C 1 135 ? 73.180 37.003 -24.842 1.00 27.77 559 TYR C N 1
ATOM 3477 C CA . TYR C 1 135 ? 73.521 36.398 -23.551 1.00 28.47 559 TYR C CA 1
ATOM 3478 C C . TYR C 1 135 ? 73.073 34.940 -23.401 1.00 28.54 559 TYR C C 1
ATOM 3479 O O . TYR C 1 135 ? 73.143 34.373 -22.307 1.00 28.29 559 TYR C O 1
ATOM 3488 N N . CYS C 1 136 ? 72.604 34.342 -24.493 1.00 28.35 560 CYS C N 1
ATOM 3489 C CA . CYS C 1 136 ? 72.262 32.921 -24.508 1.00 28.53 560 CYS C CA 1
ATOM 3490 C C . CYS C 1 136 ? 70.881 32.578 -23.984 1.00 28.57 560 CYS C C 1
ATOM 3491 O O . CYS C 1 136 ? 70.579 31.408 -23.768 1.00 28.86 560 CYS C O 1
ATOM 3492 N N . ARG C 1 137 ? 70.042 33.590 -23.784 1.00 28.81 561 ARG C N 1
ATOM 3493 C CA . ARG C 1 137 ? 68.647 33.387 -23.384 1.00 29.12 561 ARG C CA 1
ATOM 3494 C C . ARG C 1 137 ? 67.768 33.273 -24.629 1.00 28.92 561 ARG C C 1
ATOM 3495 O O . ARG C 1 137 ? 67.957 34.030 -25.577 1.00 28.61 561 ARG C O 1
ATOM 3503 N N . VAL C 1 138 ? 66.800 32.354 -24.623 1.00 28.67 562 VAL C N 1
ATOM 3504 C CA . VAL C 1 138 ? 65.965 32.102 -25.809 1.00 28.89 562 VAL C CA 1
ATOM 3505 C C . VAL C 1 138 ? 64.970 33.226 -26.058 1.00 28.87 562 VAL C C 1
ATOM 3506 O O . VAL C 1 138 ? 64.220 33.599 -25.156 1.00 29.10 562 VAL C O 1
ATOM 3510 N N . LEU C 1 139 ? 64.963 33.736 -27.286 1.00 28.67 563 LEU C N 1
ATOM 3511 C CA . LEU C 1 139 ? 64.016 34.764 -27.723 1.00 28.71 563 LEU C CA 1
ATOM 3512 C C . LEU C 1 139 ? 62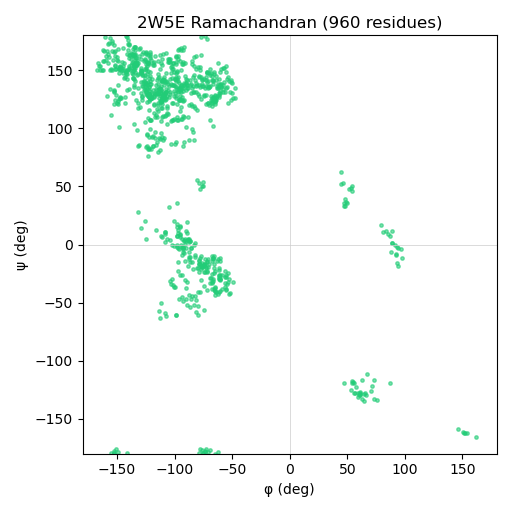.879 34.183 -28.559 1.00 28.54 563 LEU C C 1
ATOM 3513 O O . LEU C 1 139 ? 61.745 34.664 -28.496 1.00 28.85 563 LEU C O 1
ATOM 3518 N N . ALA C 1 140 ? 63.191 33.152 -29.348 1.00 28.13 564 ALA C N 1
ATOM 3519 C CA . ALA C 1 140 ? 62.275 32.647 -30.371 1.00 27.92 564 ALA C CA 1
ATOM 3520 C C . ALA C 1 140 ? 62.581 31.209 -30.794 1.00 27.79 564 ALA C C 1
ATOM 3521 O O . ALA C 1 140 ? 63.655 30.682 -30.494 1.00 27.50 564 ALA C O 1
ATOM 3523 N N . VAL C 1 141 ? 61.629 30.592 -31.500 1.00 27.82 565 VAL C N 1
ATOM 3524 C CA . VAL C 1 141 ? 61.790 29.240 -32.039 1.00 28.01 565 VAL C CA 1
ATOM 3525 C C . VAL C 1 141 ? 61.795 29.281 -33.573 1.00 28.45 565 VAL C C 1
ATOM 3526 O O . VAL C 1 141 ? 60.795 29.665 -34.194 1.00 28.43 565 VAL C O 1
ATOM 3530 N N . HIS C 1 142 ? 62.899 28.925 -34.180 1.00 28.95 566 HIS C N 1
ATOM 3531 C CA . HIS C 1 142 ? 63.035 28.926 -35.612 1.00 29.71 566 HIS C CA 1
ATOM 3532 C C . HIS C 1 142 ? 62.012 28.086 -36.358 1.00 30.55 566 HIS C C 1
ATOM 3533 O O . HIS C 1 142 ? 61.776 26.986 -36.019 1.00 30.33 566 HIS C O 1
ATOM 3540 N N . GLN C 1 143 ? 61.398 28.657 -37.380 1.00 31.58 567 GLN C N 1
ATOM 3541 C CA . GLN C 1 143 ? 60.270 28.057 -38.091 1.00 32.69 567 GLN C CA 1
ATOM 3542 C C . GLN C 1 143 ? 60.664 27.554 -39.474 1.00 33.48 567 GLN C C 1
ATOM 3543 O O . GLN C 1 143 ? 60.580 26.359 -39.761 1.00 33.67 567 GLN C O 1
ATOM 3549 N N . THR C 1 144 ? 61.113 28.479 -40.315 1.00 34.23 568 THR C N 1
ATOM 3550 C CA . THR C 1 144 ? 61.425 28.187 -41.703 1.00 35.24 568 THR C CA 1
ATOM 3551 C C . THR C 1 144 ? 62.390 29.226 -42.259 1.00 35.46 568 THR C C 1
ATOM 3552 O O . THR C 1 144 ? 62.697 30.224 -41.596 1.00 35.37 568 THR C O 1
ATOM 3556 N N . ASN C 1 145 ? 62.871 28.976 -43.472 1.00 35.95 569 ASN C N 1
ATOM 3557 C CA . ASN C 1 145 ? 63.705 29.924 -44.195 1.00 36.54 569 ASN C CA 1
ATOM 3558 C C . ASN C 1 145 ? 63.096 30.270 -45.553 1.00 36.70 569 ASN C C 1
ATOM 3559 O O . ASN C 1 145 ? 62.402 29.448 -46.158 1.00 36.65 569 ASN C O 1
ATOM 3564 N N . THR C 1 146 ? 63.350 31.495 -46.009 1.00 36.87 570 THR C N 1
ATOM 3565 C CA . THR C 1 146 ? 63.010 31.934 -47.364 1.00 37.15 570 THR C CA 1
ATOM 3566 C C . THR C 1 146 ? 64.022 32.975 -47.856 1.00 36.97 570 THR C C 1
ATOM 3567 O O . THR C 1 146 ? 63.998 34.108 -47.399 1.00 37.40 570 THR C O 1
ATOM 3571 N N . GLY C 1 147 ? 64.980 32.598 -48.696 1.00 37.27 571 GLY C N 1
ATOM 3572 C CA . GLY C 1 147 ? 65.559 31.273 -48.718 1.00 36.85 571 GLY C CA 1
ATOM 3573 C C . GLY C 1 147 ? 66.721 31.407 -47.749 1.00 36.49 571 GLY C C 1
ATOM 3574 O O . GLY C 1 147 ? 66.885 30.577 -46.859 1.00 36.72 571 GLY C O 1
ATOM 3575 N N . TYR C 1 148 ? 67.500 32.484 -47.900 1.00 36.13 572 TYR C N 1
ATOM 3576 C CA . TYR C 1 148 ? 68.589 32.810 -46.964 1.00 35.74 572 TYR C CA 1
ATOM 3577 C C . TYR C 1 148 ? 68.155 33.709 -45.788 1.00 35.24 572 TYR C C 1
ATOM 3578 O O . TYR C 1 148 ? 68.999 34.235 -45.053 1.00 35.19 572 TYR C O 1
ATOM 3587 N N . THR C 1 149 ? 66.849 33.890 -45.619 1.00 34.36 573 THR C N 1
ATOM 3588 C CA . THR C 1 149 ? 66.323 34.633 -44.479 1.00 33.86 573 THR C CA 1
ATOM 3589 C C . THR C 1 149 ? 65.530 33.689 -43.584 1.00 33.25 573 THR C C 1
ATOM 3590 O O . THR C 1 149 ? 64.563 33.067 -44.023 1.00 32.97 573 THR C O 1
ATOM 3594 N N . GLY C 1 150 ? 65.965 33.569 -42.332 1.00 32.75 574 GLY C N 1
ATOM 3595 C CA . GLY C 1 150 ? 65.268 32.745 -41.349 1.00 32.13 574 GLY C CA 1
ATOM 3596 C C . GLY C 1 150 ? 64.086 33.469 -40.731 1.00 32.09 574 GLY C C 1
ATOM 3597 O O . GLY C 1 150 ? 64.077 34.697 -40.636 1.00 31.84 574 GLY C O 1
ATOM 3598 N N . GLY C 1 151 ? 63.080 32.700 -40.329 1.00 31.89 575 GLY C N 1
ATOM 3599 C CA . GLY C 1 151 ? 61.930 33.232 -39.615 1.00 31.92 575 GLY C CA 1
ATOM 3600 C C . GLY C 1 151 ? 61.670 32.422 -38.364 1.00 32.11 575 GLY C C 1
ATOM 3601 O O . GLY C 1 151 ? 61.620 31.189 -38.412 1.00 31.89 575 GLY C O 1
ATOM 3602 N N . ALA C 1 152 ? 61.510 33.117 -37.243 1.00 32.16 576 ALA C N 1
ATOM 3603 C CA . ALA C 1 152 ? 61.247 32.481 -35.958 1.00 32.77 576 ALA C CA 1
ATOM 3604 C C . ALA C 1 152 ? 60.046 33.117 -35.282 1.00 33.17 576 ALA C C 1
ATOM 3605 O O . ALA C 1 152 ? 59.788 34.310 -35.466 1.00 33.44 576 ALA C O 1
ATOM 3607 N N . VAL C 1 153 ? 59.322 32.317 -34.503 1.00 33.65 577 VAL C N 1
ATOM 3608 C CA . VAL C 1 153 ? 58.216 32.804 -33.677 1.00 34.41 577 VAL C CA 1
ATOM 3609 C C . VAL C 1 153 ? 58.732 33.130 -32.276 1.00 35.00 577 VAL C C 1
ATOM 3610 O O . VAL C 1 153 ? 59.319 32.269 -31.610 1.00 34.48 577 VAL C O 1
ATOM 3614 N N . ILE C 1 154 ? 58.508 34.370 -31.840 1.00 35.57 578 ILE C N 1
ATOM 3615 C CA . ILE C 1 154 ? 58.918 34.828 -30.511 1.00 36.58 578 ILE C CA 1
ATOM 3616 C C . ILE C 1 154 ? 58.240 34.016 -29.405 1.00 37.08 578 ILE C C 1
ATOM 3617 O O . ILE C 1 154 ? 57.040 33.717 -29.481 1.00 37.01 578 ILE C O 1
ATOM 3622 N N . ILE C 1 155 ? 59.026 33.655 -28.393 1.00 37.81 579 ILE C N 1
ATOM 3623 C CA . ILE C 1 155 ? 58.543 32.851 -27.273 1.00 38.69 579 ILE C CA 1
ATOM 3624 C C . ILE C 1 155 ? 58.451 33.666 -25.973 1.00 39.32 579 ILE C C 1
ATOM 3625 O O . ILE C 1 155 ? 59.283 34.532 -25.698 1.00 39.24 579 ILE C O 1
ATOM 3630 N N . ASP C 1 156 ? 57.431 33.354 -25.181 1.00 40.44 580 ASP C N 1
ATOM 3631 C CA . ASP C 1 156 ? 57.052 34.128 -24.009 1.00 41.71 580 ASP C CA 1
ATOM 3632 C C . ASP C 1 156 ? 56.742 33.158 -22.858 1.00 41.97 580 ASP C C 1
ATOM 3633 O O . ASP C 1 156 ? 56.257 32.054 -23.107 1.00 42.01 580 ASP C O 1
ATOM 3638 N N . PRO C 1 157 ? 57.032 33.556 -21.597 1.00 42.50 581 PRO C N 1
ATOM 3639 C CA . PRO C 1 157 ? 56.710 32.699 -20.449 1.00 42.77 581 PRO C CA 1
ATOM 3640 C C . PRO C 1 157 ? 55.238 32.281 -20.376 1.00 43.10 581 PRO C C 1
ATOM 3641 O O . PRO C 1 157 ? 54.938 31.207 -19.855 1.00 43.14 581 PRO C O 1
ATOM 3645 N N . THR C 1 158 ? 54.344 33.112 -20.912 1.00 43.37 582 THR C N 1
ATOM 3646 C CA . THR C 1 158 ? 52.908 32.807 -20.950 1.00 43.79 582 THR C CA 1
ATOM 3647 C C . THR C 1 158 ? 52.558 31.737 -21.988 1.00 43.84 582 THR C C 1
ATOM 3648 O O . THR C 1 158 ? 51.476 31.146 -21.935 1.00 44.09 582 THR C O 1
ATOM 3652 N N . ASP C 1 159 ? 53.472 31.493 -22.927 1.00 43.80 583 ASP C N 1
ATOM 3653 C CA . ASP C 1 159 ? 53.258 30.503 -23.987 1.00 43.83 583 ASP C CA 1
ATOM 3654 C C . ASP C 1 159 ? 53.322 29.061 -23.486 1.00 43.81 583 ASP C C 1
ATOM 3655 O O . ASP C 1 159 ? 52.774 28.161 -24.120 1.00 43.87 583 ASP C O 1
ATOM 3660 N N . PHE C 1 160 ? 53.990 28.854 -22.353 1.00 43.86 584 PHE C N 1
ATOM 3661 C CA . PHE C 1 160 ? 54.214 27.515 -21.798 1.00 44.06 584 PHE C CA 1
ATOM 3662 C C . PHE C 1 160 ? 52.936 26.817 -21.320 1.00 44.44 584 PHE C C 1
ATOM 3663 O O . PHE C 1 160 ? 52.853 25.588 -21.355 1.00 44.49 584 PHE C O 1
ATOM 3671 N N . HIS C 1 161 ? 51.953 27.600 -20.877 1.00 44.90 585 HIS C N 1
ATOM 3672 C CA . HIS C 1 161 ? 50.709 27.060 -20.312 1.00 45.44 585 HIS C CA 1
ATOM 3673 C C . HIS C 1 161 ? 49.480 27.877 -20.728 1.00 45.84 585 HIS C C 1
ATOM 3674 O O . HIS C 1 161 ? 49.580 29.095 -20.894 1.00 45.98 585 HIS C O 1
ATOM 3681 N N . PRO C 1 162 ? 48.316 27.211 -20.893 1.00 46.25 586 PRO C N 1
ATOM 3682 C CA . PRO C 1 162 ? 47.070 27.913 -21.227 1.00 46.46 586 PRO C CA 1
ATOM 3683 C C . PRO C 1 162 ? 46.402 28.544 -20.002 1.00 46.64 586 PRO C C 1
ATOM 3684 O O . PRO C 1 162 ? 46.983 29.424 -19.362 1.00 46.94 586 PRO C O 1
ATOM 3688 N N . LYS D 1 1 ? 72.949 9.342 -35.096 1.00 35.08 -7 LYS D N 1
ATOM 3689 C CA . LYS D 1 1 ? 74.383 9.703 -34.860 1.00 35.52 -7 LYS D CA 1
ATOM 3690 C C . LYS D 1 1 ? 74.594 11.207 -35.034 1.00 34.32 -7 LYS D C 1
ATOM 3691 O O . LYS D 1 1 ? 74.357 11.753 -36.116 1.00 34.47 -7 LYS D O 1
ATOM 3697 N N . HIS D 1 2 ? 75.030 11.868 -33.965 1.00 32.94 -6 HIS D N 1
ATOM 3698 C CA . HIS D 1 2 ? 75.295 13.309 -33.997 1.00 31.65 -6 HIS D CA 1
ATOM 3699 C C . HIS D 1 2 ? 76.572 13.667 -33.252 1.00 30.75 -6 HIS D C 1
ATOM 3700 O O . HIS D 1 2 ? 76.967 12.975 -32.314 1.00 30.33 -6 HIS D O 1
ATOM 3707 N N . HIS D 1 3 ? 77.224 14.741 -33.691 1.00 29.60 -5 HIS D N 1
ATOM 3708 C CA . HIS D 1 3 ? 78.407 15.255 -33.011 1.00 28.42 -5 HIS D CA 1
ATOM 3709 C C . HIS D 1 3 ? 77.993 16.153 -31.842 1.00 27.91 -5 HIS D C 1
ATOM 3710 O O . HIS D 1 3 ? 77.788 17.362 -32.007 1.00 27.84 -5 HIS D O 1
ATOM 3717 N N . HIS D 1 4 ? 77.837 15.547 -30.671 1.00 26.98 -4 HIS D N 1
ATOM 3718 C CA . HIS D 1 4 ? 77.485 16.292 -29.464 1.00 26.22 -4 HIS D CA 1
ATOM 3719 C C . HIS D 1 4 ? 78.753 16.698 -28.694 1.00 25.64 -4 HIS D C 1
ATOM 3720 O O . HIS D 1 4 ? 79.200 16.010 -27.781 1.00 25.36 -4 HIS D O 1
ATOM 3727 N N . HIS D 1 5 ? 79.345 17.817 -29.100 1.00 25.09 -3 HIS D N 1
ATOM 3728 C CA . HIS D 1 5 ? 80.642 18.236 -28.577 1.00 24.68 -3 HIS D CA 1
ATOM 3729 C C . HIS D 1 5 ? 80.499 19.152 -27.356 1.00 24.56 -3 HIS D C 1
ATOM 3730 O O . HIS D 1 5 ? 79.396 19.591 -27.033 1.00 24.42 -3 HIS D O 1
ATOM 3737 N N . HIS D 1 6 ? 81.615 19.422 -26.680 1.00 24.84 -2 HIS D N 1
ATOM 3738 C CA . HIS D 1 6 ? 81.588 20.112 -25.380 1.00 25.20 -2 HIS D CA 1
ATOM 3739 C C . HIS D 1 6 ? 82.639 21.204 -25.225 1.00 25.39 -2 HIS D C 1
ATOM 3740 O O . HIS D 1 6 ? 83.550 21.318 -26.038 1.00 25.24 -2 HIS D O 1
ATOM 3747 N N . HIS D 1 7 ? 82.485 21.996 -24.164 1.00 26.22 -1 HIS D N 1
ATOM 3748 C CA . HIS D 1 7 ? 83.404 23.085 -23.802 1.00 26.56 -1 HIS D CA 1
ATOM 3749 C C . HIS D 1 7 ? 83.783 23.967 -24.996 1.00 26.32 -1 HIS D C 1
ATOM 3750 O O . HIS D 1 7 ? 84.964 24.198 -25.277 1.00 26.29 -1 HIS D O 1
ATOM 3757 N N . ILE D 1 8 ? 82.756 24.449 -25.686 1.00 25.93 432 ILE D N 1
ATOM 3758 C CA . ILE D 1 8 ? 82.920 25.351 -26.816 1.00 26.46 432 ILE D CA 1
ATOM 3759 C C . ILE D 1 8 ? 82.977 26.785 -26.297 1.00 26.04 432 ILE D C 1
ATOM 3760 O O . ILE D 1 8 ? 82.037 27.268 -25.662 1.00 26.33 432 ILE D O 1
ATOM 3765 N N . LYS D 1 9 ? 84.096 27.447 -26.573 1.00 26.08 433 LYS D N 1
ATOM 3766 C CA . LYS D 1 9 ? 84.416 28.742 -25.961 1.00 25.87 433 LYS D CA 1
ATOM 3767 C C . LYS D 1 9 ? 84.638 29.869 -26.983 1.00 25.46 433 LYS D C 1
ATOM 3768 O O . LYS D 1 9 ? 85.775 30.172 -27.324 1.00 25.50 433 LYS D O 1
ATOM 3774 N N . PRO D 1 10 ? 83.548 30.496 -27.466 1.00 25.22 434 PRO D N 1
ATOM 3775 C CA . PRO D 1 10 ? 83.614 31.586 -28.442 1.00 25.34 434 PRO D CA 1
ATOM 3776 C C . PRO D 1 10 ? 84.281 32.838 -27.875 1.00 25.05 434 PRO D C 1
ATOM 3777 O O . PRO D 1 10 ? 84.825 33.638 -28.638 1.00 24.94 434 PRO D O 1
ATOM 3781 N N . GLY D 1 11 ? 84.238 32.989 -26.549 1.00 24.61 435 GLY D N 1
ATOM 3782 C CA . GLY D 1 11 ? 84.963 34.049 -25.850 1.00 24.10 435 GLY D CA 1
ATOM 3783 C C . GLY D 1 11 ? 86.476 33.894 -25.901 1.00 23.66 435 GLY D C 1
ATOM 3784 O O . GLY D 1 11 ? 87.206 34.807 -25.510 1.00 23.41 435 GLY D O 1
ATOM 3785 N N . ALA D 1 12 ? 86.952 32.744 -26.377 1.00 22.94 436 ALA D N 1
ATOM 3786 C CA . ALA D 1 12 ? 88.385 32.536 -26.580 1.00 22.72 436 ALA D CA 1
ATOM 3787 C C . ALA D 1 12 ? 88.867 33.025 -27.959 1.00 22.66 436 ALA D C 1
ATOM 3788 O O . ALA D 1 12 ? 90.038 32.870 -28.303 1.00 22.11 436 ALA D O 1
ATOM 3790 N N . LEU D 1 13 ? 87.960 33.611 -28.738 1.00 22.75 437 LEU D N 1
ATOM 3791 C CA . LEU D 1 13 ? 88.288 34.090 -30.078 1.00 23.39 437 LEU D CA 1
ATOM 3792 C C . LEU D 1 13 ? 88.502 35.602 -30.112 1.00 23.83 437 LEU D C 1
ATOM 3793 O O . LEU D 1 13 ? 87.904 36.337 -29.327 1.00 23.81 437 LEU D O 1
ATOM 3798 N N . CYS D 1 14 ? 89.342 36.049 -31.043 1.00 24.57 438 CYS D N 1
ATOM 3799 C CA . CYS D 1 14 ? 89.477 37.471 -31.362 1.00 25.39 438 CYS D CA 1
ATOM 3800 C C . CYS D 1 14 ? 89.655 37.648 -32.867 1.00 25.76 438 CYS D C 1
ATOM 3801 O O . CYS D 1 14 ? 89.673 36.670 -33.615 1.00 25.82 438 CYS D O 1
ATOM 3804 N N . VAL D 1 15 ? 89.768 38.899 -33.305 1.00 26.78 439 VAL D N 1
ATOM 3805 C CA . VAL D 1 15 ? 90.014 39.209 -34.709 1.00 27.65 439 VAL D CA 1
ATOM 3806 C C . VAL D 1 15 ? 91.355 39.934 -34.849 1.00 28.49 439 VAL D C 1
ATOM 3807 O O . VAL D 1 15 ? 91.631 40.886 -34.118 1.00 28.54 439 VAL D O 1
ATOM 3811 N N . ILE D 1 16 ? 92.182 39.449 -35.771 1.00 29.40 440 ILE D N 1
ATOM 3812 C CA . ILE D 1 16 ? 93.497 40.019 -36.046 1.00 30.64 440 ILE D CA 1
ATOM 3813 C C . ILE D 1 16 ? 93.390 40.879 -37.300 1.00 31.57 440 ILE D C 1
ATOM 3814 O O . ILE D 1 16 ? 92.827 40.446 -38.307 1.00 31.40 440 ILE D O 1
ATOM 3819 N N . ASP D 1 17 ? 93.927 42.097 -37.220 1.00 32.87 441 ASP D N 1
ATOM 3820 C CA . ASP D 1 17 ? 93.847 43.068 -38.308 1.00 34.01 441 ASP D CA 1
ATOM 3821 C C . ASP D 1 17 ? 95.236 43.517 -38.752 1.00 34.68 441 ASP D C 1
ATOM 3822 O O . ASP D 1 17 ? 96.095 43.850 -37.928 1.00 34.62 441 ASP D O 1
ATOM 3827 N N . THR D 1 18 ? 95.449 43.495 -40.065 1.00 35.52 442 THR D N 1
ATOM 3828 C CA . THR D 1 18 ? 96.693 43.965 -40.677 1.00 36.42 442 THR D CA 1
ATOM 3829 C C . THR D 1 18 ? 96.345 44.845 -41.887 1.00 36.73 442 THR D C 1
ATOM 3830 O O . THR D 1 18 ? 95.172 44.922 -42.278 1.00 36.89 442 THR D O 1
ATOM 3834 N N . PRO D 1 19 ? 97.346 45.541 -42.468 1.00 37.39 443 PRO D N 1
ATOM 3835 C CA . PRO D 1 19 ? 97.105 46.218 -43.749 1.00 37.69 443 PRO D CA 1
ATOM 3836 C C . PRO D 1 19 ? 96.712 45.244 -44.869 1.00 38.03 443 PRO D C 1
ATOM 3837 O O . PRO D 1 19 ? 95.969 45.613 -45.784 1.00 38.40 443 PRO D O 1
ATOM 3841 N N . GLU D 1 20 ? 97.196 44.009 -44.780 1.00 38.37 444 GLU D N 1
ATOM 3842 C CA . GLU D 1 20 ? 96.950 43.000 -45.809 1.00 38.67 444 GLU D CA 1
ATOM 3843 C C . GLU D 1 20 ? 95.568 42.346 -45.697 1.00 38.37 444 GLU D C 1
ATOM 3844 O O . GLU D 1 20 ? 95.074 41.762 -46.669 1.00 38.71 444 GLU D O 1
ATOM 3850 N N . GLY D 1 21 ? 94.953 42.437 -44.517 1.00 37.83 445 GLY D N 1
ATOM 3851 C CA . GLY D 1 21 ? 93.614 41.888 -44.297 1.00 36.93 445 GLY D CA 1
ATOM 3852 C C . GLY D 1 21 ? 93.320 41.515 -42.855 1.00 36.29 445 GLY D C 1
ATOM 3853 O O . GLY D 1 21 ? 94.011 41.962 -41.931 1.00 36.36 445 GLY D O 1
ATOM 3854 N N . LYS D 1 22 ? 92.286 40.694 -42.673 1.00 35.51 446 LYS D N 1
ATOM 3855 C CA . LYS D 1 22 ? 91.835 40.251 -41.350 1.00 34.59 446 LYS D CA 1
ATOM 3856 C C . LYS D 1 22 ? 91.824 38.725 -41.231 1.00 33.57 446 LYS D C 1
ATOM 3857 O O . LYS D 1 22 ? 91.733 38.012 -42.236 1.00 33.62 446 LYS D O 1
ATOM 3863 N N . GLY D 1 23 ? 91.914 38.234 -39.995 1.00 32.32 447 GLY D N 1
ATOM 3864 C CA . GLY D 1 23 ? 91.843 36.797 -39.714 1.00 30.60 447 GLY D CA 1
ATOM 3865 C C . GLY D 1 23 ? 91.342 36.514 -38.305 1.00 29.53 447 GLY D C 1
ATOM 3866 O O . GLY D 1 23 ? 91.154 37.439 -37.506 1.00 29.22 447 GLY D O 1
ATOM 3867 N N . THR D 1 24 ? 91.107 35.237 -38.008 1.00 28.14 448 THR D N 1
ATOM 3868 C CA . THR D 1 24 ? 90.738 34.822 -36.656 1.00 26.82 448 THR D CA 1
ATOM 3869 C C . THR D 1 24 ? 91.991 34.501 -35.850 1.00 26.11 448 THR D C 1
ATOM 3870 O O . THR D 1 24 ? 92.955 33.943 -36.380 1.00 26.17 448 THR D O 1
ATOM 3874 N N . GLY D 1 25 ? 91.964 34.868 -34.570 1.00 25.49 449 GLY D N 1
ATOM 3875 C CA . GLY D 1 25 ? 92.972 34.445 -33.605 1.00 24.45 449 GLY D CA 1
ATOM 3876 C C . GLY D 1 25 ? 92.294 33.829 -32.392 1.00 24.01 449 GLY D C 1
ATOM 3877 O O . GLY D 1 25 ? 91.079 33.961 -32.219 1.00 23.85 449 GLY D O 1
ATOM 3878 N N . PHE D 1 26 ? 93.067 33.141 -31.557 1.00 23.61 450 PHE D N 1
ATOM 3879 C CA . PHE D 1 26 ? 92.521 32.583 -30.323 1.00 23.61 450 PHE D CA 1
ATOM 3880 C C . PHE D 1 26 ? 93.506 32.630 -29.162 1.00 23.64 450 PHE D C 1
ATOM 3881 O O . PHE D 1 26 ? 94.710 32.456 -29.343 1.00 23.28 450 PHE D O 1
ATOM 3889 N N . PHE D 1 27 ? 92.979 32.876 -27.966 1.00 24.07 451 PHE D N 1
ATOM 3890 C CA . PHE D 1 27 ? 93.812 32.944 -26.768 1.00 24.65 451 PHE D CA 1
ATOM 3891 C C . PHE D 1 27 ? 94.172 31.549 -26.272 1.00 25.31 451 PHE D C 1
ATOM 3892 O O . PHE D 1 27 ? 93.304 30.701 -26.093 1.00 25.33 451 PHE D O 1
ATOM 3900 N N . SER D 1 28 ? 95.463 31.326 -26.067 1.00 26.23 452 SER D N 1
ATOM 3901 C CA . SER D 1 28 ? 95.961 30.114 -25.428 1.00 27.13 452 SER D CA 1
ATOM 3902 C C . SER D 1 28 ? 97.146 30.511 -24.554 1.00 27.61 452 SER D C 1
ATOM 3903 O O . SER D 1 28 ? 98.119 31.089 -25.041 1.00 28.01 452 SER D O 1
ATOM 3906 N N . GLY D 1 29 ? 97.052 30.213 -23.261 1.00 28.34 453 GLY D N 1
ATOM 3907 C CA . GLY D 1 29 ? 98.067 30.629 -22.297 1.00 29.15 453 GLY D CA 1
ATOM 3908 C C . GLY D 1 29 ? 98.193 32.141 -22.282 1.00 29.49 453 GLY D C 1
ATOM 3909 O O . GLY D 1 29 ? 97.194 32.853 -22.164 1.00 29.60 453 GLY D O 1
ATOM 3910 N N . ASN D 1 30 ? 99.422 32.628 -22.429 1.00 30.06 454 ASN D N 1
ATOM 3911 C CA . ASN D 1 30 ? 99.690 34.064 -22.482 1.00 30.47 454 ASN D CA 1
ATOM 3912 C C . ASN D 1 30 ? 99.684 34.594 -23.925 1.00 30.34 454 ASN D C 1
ATOM 3913 O O . ASN D 1 30 ? 99.948 35.777 -24.162 1.00 30.51 454 ASN D O 1
ATOM 3918 N N . ASP D 1 31 ? 99.366 33.719 -24.880 1.00 29.85 455 ASP D N 1
ATOM 3919 C CA . ASP D 1 31 ? 99.455 34.055 -26.302 1.00 29.37 455 ASP D CA 1
ATOM 3920 C C . ASP D 1 31 ? 98.116 34.248 -27.006 1.00 28.82 455 ASP D C 1
ATOM 3921 O O . ASP D 1 31 ? 97.056 33.882 -26.484 1.00 28.39 455 ASP D O 1
ATOM 3926 N N . ILE D 1 32 ? 98.196 34.850 -28.192 1.00 28.35 456 ILE D N 1
ATOM 3927 C CA . ILE D 1 32 ? 97.150 34.793 -29.203 1.00 27.94 456 ILE D CA 1
ATOM 3928 C C . ILE D 1 32 ? 97.747 34.009 -30.368 1.00 28.06 456 ILE D C 1
ATOM 3929 O O . ILE D 1 32 ? 98.830 34.339 -30.860 1.00 28.40 456 ILE D O 1
ATOM 3934 N N . VAL D 1 33 ? 97.047 32.956 -30.783 1.00 27.83 457 VAL D N 1
ATOM 3935 C CA . VAL D 1 33 ? 97.528 32.061 -31.828 1.00 27.51 457 VAL D CA 1
ATOM 3936 C C . VAL D 1 33 ? 96.726 32.282 -33.107 1.00 27.42 457 VAL D C 1
ATOM 3937 O O . VAL D 1 33 ? 95.508 32.504 -33.065 1.00 27.51 457 VAL D O 1
ATOM 3941 N N . THR D 1 34 ? 97.418 32.241 -34.241 1.00 27.40 458 THR D N 1
ATOM 3942 C CA . THR D 1 34 ? 96.780 32.402 -35.540 1.00 27.69 458 THR D CA 1
ATOM 3943 C C . THR D 1 34 ? 97.589 31.673 -36.621 1.00 28.09 458 THR D C 1
ATOM 3944 O O . THR D 1 34 ? 98.602 31.036 -36.317 1.00 27.77 458 THR D O 1
ATOM 3948 N N . ALA D 1 35 ? 97.125 31.743 -37.868 1.00 28.63 459 ALA D N 1
ATOM 3949 C CA . ALA D 1 35 ? 97.868 31.176 -38.990 1.00 29.37 459 ALA D CA 1
ATOM 3950 C C . ALA D 1 35 ? 99.000 32.125 -39.377 1.00 30.04 459 ALA D C 1
ATOM 3951 O O . ALA D 1 35 ? 98.842 33.347 -39.304 1.00 30.09 459 ALA D O 1
ATOM 3953 N N . ALA D 1 36 ? 100.134 31.557 -39.784 1.00 30.97 460 ALA D N 1
ATOM 3954 C CA . ALA D 1 36 ? 101.318 32.346 -40.149 1.00 32.03 460 ALA D CA 1
ATOM 3955 C C . ALA D 1 36 ? 101.039 33.405 -41.211 1.00 32.72 460 ALA D C 1
ATOM 3956 O O . ALA D 1 36 ? 101.626 34.487 -41.166 1.00 33.16 460 ALA D O 1
ATOM 3958 N N . HIS D 1 37 ? 100.132 33.101 -42.143 1.00 33.49 461 HIS D N 1
ATOM 3959 C CA . HIS D 1 37 ? 99.826 34.012 -43.250 1.00 34.16 461 HIS D CA 1
ATOM 3960 C C . HIS D 1 37 ? 98.841 35.138 -42.911 1.00 34.55 461 HIS D C 1
ATOM 3961 O O . HIS D 1 37 ? 98.636 36.046 -43.720 1.00 34.76 461 HIS D O 1
ATOM 3968 N N . VAL D 1 38 ? 98.224 35.071 -41.733 1.00 34.97 462 VAL D N 1
ATOM 3969 C CA . VAL D 1 38 ? 97.402 36.177 -41.229 1.00 35.11 462 VAL D CA 1
ATOM 3970 C C . VAL D 1 38 ? 98.317 37.319 -40.761 1.00 35.65 462 VAL D C 1
ATOM 3971 O O . VAL D 1 38 ? 97.989 38.498 -40.919 1.00 35.49 462 VAL D O 1
ATOM 3975 N N . VAL D 1 39 ? 99.465 36.948 -40.199 1.00 36.22 463 VAL D N 1
ATOM 3976 C CA . VAL D 1 39 ? 100.460 37.901 -39.720 1.00 37.22 463 VAL D CA 1
ATOM 3977 C C . VAL D 1 39 ? 101.347 38.370 -40.877 1.00 37.98 463 VAL D C 1
ATOM 3978 O O . VAL D 1 39 ? 101.505 39.575 -41.099 1.00 38.52 463 VAL D O 1
ATOM 3982 N N . GLY D 1 40 ? 101.910 37.415 -41.616 1.00 38.59 464 GLY D N 1
ATOM 3983 C CA . GLY D 1 40 ? 102.854 37.725 -42.682 1.00 39.25 464 GLY D CA 1
ATOM 3984 C C . GLY D 1 40 ? 104.183 38.162 -42.101 1.00 39.65 464 GLY D C 1
ATOM 3985 O O . GLY D 1 40 ? 104.708 37.525 -41.184 1.00 39.80 464 GLY D O 1
ATOM 3986 N N . ASN D 1 41 ? 104.721 39.259 -42.628 1.00 40.17 465 ASN D N 1
ATOM 3987 C CA . ASN D 1 41 ? 106.010 39.785 -42.172 1.00 40.68 465 ASN D CA 1
ATOM 3988 C C . ASN D 1 41 ? 105.878 40.925 -41.150 1.00 40.68 465 ASN D C 1
ATOM 3989 O O . ASN D 1 41 ? 106.876 41.547 -40.762 1.00 40.99 465 ASN D O 1
ATOM 3994 N N . ASN D 1 42 ? 104.645 41.176 -40.711 1.00 40.45 466 ASN D N 1
ATOM 3995 C CA . ASN D 1 42 ? 104.353 42.206 -39.717 1.00 40.31 466 ASN D CA 1
ATOM 3996 C C . ASN D 1 42 ? 104.953 41.862 -38.360 1.00 40.01 466 ASN D C 1
ATOM 3997 O O . ASN D 1 42 ? 104.915 40.703 -37.934 1.00 40.25 466 ASN D O 1
ATOM 4002 N N . THR D 1 43 ? 105.524 42.865 -37.693 1.00 39.55 467 THR D N 1
ATOM 4003 C CA . THR D 1 43 ? 106.065 42.683 -36.343 1.00 39.06 467 THR D CA 1
ATOM 4004 C C . THR D 1 43 ? 105.011 43.047 -35.300 1.00 38.35 467 THR D C 1
ATOM 4005 O O . THR D 1 43 ? 105.032 42.542 -34.176 1.00 38.44 467 THR D O 1
ATOM 4009 N N . PHE D 1 44 ? 104.094 43.927 -35.688 1.00 37.74 468 PHE D N 1
ATOM 4010 C CA . PHE D 1 44 ? 102.983 44.331 -34.842 1.00 37.03 468 PHE D CA 1
ATOM 4011 C C . PHE D 1 44 ? 101.672 44.137 -35.585 1.00 36.33 468 PHE D C 1
ATOM 4012 O O . PHE D 1 44 ? 101.585 44.380 -36.795 1.00 36.52 468 PHE D O 1
ATOM 4020 N N . VAL D 1 45 ? 100.656 43.680 -34.860 1.00 35.36 469 VAL D N 1
ATOM 4021 C CA . VAL D 1 45 ? 99.321 43.511 -35.427 1.00 34.26 469 VAL D CA 1
ATOM 4022 C C . VAL D 1 45 ? 98.263 44.174 -34.548 1.00 33.63 469 VAL D C 1
ATOM 4023 O O . VAL D 1 45 ? 98.498 44.439 -33.368 1.00 33.71 469 VAL D O 1
ATOM 4027 N N . ASN D 1 46 ? 97.109 44.454 -35.139 1.00 32.91 470 ASN D N 1
ATOM 4028 C CA . ASN D 1 46 ? 95.951 44.911 -34.388 1.00 32.61 470 ASN D CA 1
ATOM 4029 C C . ASN D 1 46 ? 95.069 43.736 -33.961 1.00 32.07 470 ASN D C 1
ATOM 4030 O O . ASN D 1 46 ? 94.830 42.812 -34.740 1.00 32.03 470 ASN D O 1
ATOM 4035 N N . VAL D 1 47 ? 94.608 43.778 -32.714 1.00 31.51 471 VAL D N 1
ATOM 4036 C CA . VAL D 1 47 ? 93.758 42.732 -32.148 1.00 30.81 471 VAL D CA 1
ATOM 4037 C C . VAL D 1 47 ? 92.448 43.366 -31.709 1.00 30.54 471 VAL D C 1
ATOM 4038 O O . VAL D 1 47 ? 92.445 44.336 -30.945 1.00 30.31 471 VAL D O 1
ATOM 4042 N N . CYS D 1 48 ? 91.343 42.826 -32.207 1.00 30.24 472 CYS D N 1
ATOM 4043 C CA . CYS D 1 48 ? 90.018 43.310 -31.845 1.00 29.75 472 CYS D CA 1
ATOM 4044 C C . CYS D 1 48 ? 89.286 42.309 -30.949 1.00 29.37 472 CYS D C 1
ATOM 4045 O O . CYS D 1 48 ? 89.136 41.138 -31.315 1.00 29.60 472 CYS D O 1
ATOM 4048 N N . TYR D 1 49 ? 88.855 42.771 -29.774 1.00 28.69 473 TYR D N 1
ATOM 4049 C CA . TYR D 1 49 ? 88.191 41.923 -28.780 1.00 28.27 473 TYR D CA 1
ATOM 4050 C C . TYR D 1 49 ? 87.148 42.700 -27.993 1.00 28.38 473 TYR D C 1
ATOM 4051 O O . TYR D 1 49 ? 87.445 43.765 -27.428 1.00 28.70 473 TYR D O 1
ATOM 4060 N N . GLU D 1 50 ? 85.928 42.160 -27.967 1.00 28.28 474 GLU D N 1
ATOM 4061 C CA . GLU D 1 50 ? 84.785 42.759 -27.268 1.00 28.15 474 GLU D CA 1
ATOM 4062 C C . GLU D 1 50 ? 84.603 44.263 -27.573 1.00 28.99 474 GLU D C 1
ATOM 4063 O O . GLU D 1 50 ? 84.164 45.038 -26.714 1.00 28.96 474 GLU D O 1
ATOM 4069 N N . GLY D 1 51 ? 84.945 44.659 -28.800 1.00 29.38 475 GLY D N 1
ATOM 4070 C CA . GLY D 1 51 ? 84.769 46.039 -29.267 1.00 30.35 475 GLY D CA 1
ATOM 4071 C C . GLY D 1 51 ? 85.954 46.983 -29.105 1.00 30.93 475 GLY D C 1
ATOM 4072 O O . GLY D 1 51 ? 85.880 48.150 -29.508 1.00 31.22 475 GLY D O 1
ATOM 4073 N N . LEU D 1 52 ? 87.041 46.494 -28.514 1.00 31.39 476 LEU D N 1
ATOM 4074 C CA . LEU D 1 52 ? 88.241 47.305 -28.309 1.00 31.95 476 LEU D CA 1
ATOM 4075 C C . LEU D 1 52 ? 89.410 46.769 -29.127 1.00 32.41 476 LEU D C 1
ATOM 4076 O O . LEU D 1 52 ? 89.705 45.567 -29.095 1.00 32.36 476 LEU D O 1
ATOM 4081 N N . MET D 1 53 ? 90.051 47.669 -29.871 1.00 32.96 477 MET D N 1
ATOM 4082 C CA . MET D 1 53 ? 91.233 47.344 -30.662 1.00 33.79 477 MET D CA 1
ATOM 4083 C C . MET D 1 53 ? 92.491 47.563 -29.831 1.00 33.59 477 MET D C 1
ATOM 4084 O O . MET D 1 53 ? 92.610 48.569 -29.126 1.00 33.54 477 MET D O 1
ATOM 4089 N N . TYR D 1 54 ? 93.425 46.620 -29.928 1.00 33.42 478 TYR D N 1
ATOM 4090 C CA . TYR D 1 54 ? 94.705 46.688 -29.228 1.00 33.53 478 TYR D CA 1
ATOM 4091 C C . TYR D 1 54 ? 95.829 46.557 -30.240 1.00 34.16 478 TYR D C 1
ATOM 4092 O O . TYR D 1 54 ? 95.643 45.967 -31.305 1.00 34.03 478 TYR D O 1
ATOM 4101 N N . GLU D 1 55 ? 97.001 47.090 -29.904 1.00 34.83 479 GLU D N 1
ATOM 4102 C CA . GLU D 1 55 ? 98.207 46.769 -30.648 1.00 35.78 479 GLU D CA 1
ATOM 4103 C C . GLU D 1 55 ? 98.926 45.638 -29.929 1.00 35.57 479 GLU D C 1
ATOM 4104 O O . GLU D 1 55 ? 99.058 45.651 -28.705 1.00 35.96 479 GLU D O 1
ATOM 4110 N N . ALA D 1 56 ? 99.378 44.650 -30.690 1.00 35.72 480 ALA D N 1
ATOM 4111 C CA . ALA D 1 56 ? 100.064 43.505 -30.113 1.00 36.03 480 ALA D CA 1
ATOM 4112 C C . ALA D 1 56 ? 101.298 43.158 -30.925 1.00 36.36 480 ALA D C 1
ATOM 4113 O O . ALA D 1 56 ? 101.356 43.436 -32.124 1.00 36.59 480 ALA D O 1
ATOM 4115 N N . LYS D 1 57 ? 102.274 42.543 -30.264 1.00 36.88 481 LYS D N 1
ATOM 4116 C CA . LYS D 1 57 ? 103.552 42.220 -30.879 1.00 37.46 481 LYS D CA 1
ATOM 4117 C C . LYS D 1 57 ? 103.689 40.728 -31.150 1.00 37.83 481 LYS D C 1
ATOM 4118 O O . LYS D 1 57 ? 103.411 39.897 -30.278 1.00 37.74 481 LYS D O 1
ATOM 4124 N N . VAL D 1 58 ? 104.145 40.408 -32.358 1.00 38.29 482 VAL D N 1
ATOM 4125 C CA . VAL D 1 58 ? 104.434 39.034 -32.751 1.00 38.75 482 VAL D CA 1
ATOM 4126 C C . VAL D 1 58 ? 105.616 38.511 -31.942 1.00 39.27 482 VAL D C 1
ATOM 4127 O O . VAL D 1 58 ? 106.678 39.136 -31.896 1.00 39.73 482 VAL D O 1
ATOM 4131 N N . ARG D 1 59 ? 105.415 37.367 -31.297 1.00 39.79 483 ARG D N 1
ATOM 4132 C CA . ARG D 1 59 ? 106.411 36.784 -30.408 1.00 40.34 483 ARG D CA 1
ATOM 4133 C C . ARG D 1 59 ? 107.310 35.778 -31.126 1.00 40.85 483 ARG D C 1
ATOM 4134 O O . ARG D 1 59 ? 108.533 35.802 -30.962 1.00 40.86 483 ARG D O 1
ATOM 4142 N N . TYR D 1 60 ? 106.699 34.901 -31.921 1.00 41.34 484 TYR D N 1
ATOM 4143 C CA . TYR D 1 60 ? 107.405 33.745 -32.465 1.00 41.86 484 TYR D CA 1
ATOM 4144 C C . TYR D 1 60 ? 106.721 33.176 -33.708 1.00 42.12 484 TYR D C 1
ATOM 4145 O O . TYR D 1 60 ? 105.519 32.904 -33.701 1.00 41.95 484 TYR D O 1
ATOM 4154 N N . MET D 1 61 ? 107.508 33.018 -34.772 1.00 42.70 485 MET D N 1
ATOM 4155 C CA . MET D 1 61 ? 107.066 32.374 -36.007 1.00 43.17 485 MET D CA 1
ATOM 4156 C C . MET D 1 61 ? 107.894 31.105 -36.244 1.00 43.33 485 MET D C 1
ATOM 4157 O O . MET D 1 61 ? 108.964 31.172 -36.860 1.00 43.34 485 MET D O 1
ATOM 4162 N N . PRO D 1 62 ? 107.410 29.942 -35.755 1.00 43.41 486 PRO D N 1
ATOM 4163 C CA . PRO D 1 62 ? 108.113 28.671 -35.982 1.00 43.51 486 PRO D CA 1
ATOM 4164 C C . PRO D 1 62 ? 108.071 28.213 -37.450 1.00 43.68 486 PRO D C 1
ATOM 4165 O O . PRO D 1 62 ? 107.537 28.927 -38.307 1.00 43.55 486 PRO D O 1
ATOM 4169 N N . GLU D 1 63 ? 108.635 27.038 -37.729 1.00 43.90 487 GLU D N 1
ATOM 4170 C CA . GLU D 1 63 ? 108.649 26.479 -39.088 1.00 44.21 487 GLU D CA 1
ATOM 4171 C C . GLU D 1 63 ? 107.238 26.136 -39.590 1.00 43.56 487 GLU D C 1
ATOM 4172 O O . GLU D 1 63 ? 106.931 26.336 -40.769 1.00 43.77 487 GLU D O 1
ATOM 4178 N N . LYS D 1 64 ? 106.394 25.625 -38.690 1.00 42.89 488 LYS D N 1
ATOM 4179 C CA . LYS D 1 64 ? 104.974 25.392 -38.972 1.00 42.08 488 LYS D CA 1
ATOM 4180 C C . LYS D 1 64 ? 104.268 26.694 -39.342 1.00 41.48 488 LYS D C 1
ATOM 4181 O O . LYS D 1 64 ? 104.665 27.773 -38.885 1.00 41.47 488 LYS D O 1
ATOM 4187 N N . ASP D 1 65 ? 103.217 26.586 -40.154 1.00 40.61 489 ASP D N 1
ATOM 4188 C CA . ASP D 1 65 ? 102.449 27.755 -40.596 1.00 39.94 489 ASP D CA 1
ATOM 4189 C C . ASP D 1 65 ? 101.523 28.316 -39.496 1.00 39.10 489 ASP D C 1
ATOM 4190 O O . ASP D 1 65 ? 100.333 28.552 -39.718 1.00 38.90 489 ASP D O 1
ATOM 4195 N N . ILE D 1 66 ? 102.102 28.544 -38.319 1.00 38.23 490 ILE D N 1
ATOM 4196 C CA . ILE D 1 66 ? 101.383 29.038 -37.142 1.00 37.53 490 ILE D CA 1
ATOM 4197 C C . ILE D 1 66 ? 102.127 30.263 -36.590 1.00 36.86 490 ILE D C 1
ATOM 4198 O O . ILE D 1 66 ? 103.354 30.330 -36.664 1.00 36.86 490 ILE D O 1
ATOM 4203 N N . ALA D 1 67 ? 101.382 31.225 -36.049 1.00 35.95 491 ALA D N 1
ATOM 4204 C CA . ALA D 1 67 ? 101.970 32.442 -35.485 1.00 35.17 491 ALA D CA 1
ATOM 4205 C C . ALA D 1 67 ? 101.565 32.678 -34.028 1.00 34.71 491 ALA D C 1
ATOM 4206 O O . ALA D 1 67 ? 100.401 32.507 -33.660 1.00 34.58 491 ALA D O 1
ATOM 4208 N N . PHE D 1 68 ? 102.538 33.090 -33.217 1.00 34.13 492 PHE D N 1
ATOM 4209 C CA . PHE D 1 68 ? 102.318 33.390 -31.805 1.00 33.45 492 PHE D CA 1
ATOM 4210 C C . PHE D 1 68 ? 102.496 34.876 -31.508 1.00 33.13 492 PHE D C 1
ATOM 4211 O O . PHE D 1 68 ? 103.542 35.460 -31.799 1.00 33.10 492 PHE D O 1
ATOM 4219 N N . ILE D 1 69 ? 101.447 35.474 -30.946 1.00 32.58 493 ILE D N 1
ATOM 4220 C CA . ILE D 1 69 ? 101.413 36.889 -30.599 1.00 31.86 493 ILE D CA 1
ATOM 4221 C C . ILE D 1 69 ? 101.247 37.013 -29.082 1.00 31.70 493 ILE D C 1
ATOM 4222 O O . ILE D 1 69 ? 100.369 36.377 -28.492 1.00 31.55 493 ILE D O 1
ATOM 4227 N N . THR D 1 70 ? 102.099 37.817 -28.449 1.00 31.29 494 THR D N 1
ATOM 4228 C CA . THR D 1 70 ? 101.955 38.113 -27.027 1.00 30.89 494 THR D CA 1
ATOM 4229 C C . THR D 1 70 ? 100.649 38.865 -26.793 1.00 30.31 494 THR D C 1
ATOM 4230 O O . THR D 1 70 ? 100.394 39.895 -27.422 1.00 30.26 494 THR D O 1
ATOM 4234 N N . CYS D 1 71 ? 99.814 38.322 -25.910 1.00 29.79 495 CYS D N 1
ATOM 4235 C CA . CYS D 1 71 ? 98.551 38.956 -25.551 1.00 29.46 495 CYS D CA 1
ATOM 4236 C C . CYS D 1 71 ? 98.846 40.270 -24.829 1.00 29.17 495 CYS D C 1
ATOM 4237 O O . CYS D 1 71 ? 99.588 40.272 -23.847 1.00 29.17 495 CYS D O 1
ATOM 4240 N N . PRO D 1 72 ? 98.277 41.390 -25.320 1.00 29.22 496 PRO D N 1
ATOM 4241 C CA . PRO D 1 72 ? 98.422 42.693 -24.651 1.00 29.22 496 PRO D CA 1
ATOM 4242 C C . PRO D 1 72 ? 98.066 42.623 -23.162 1.00 29.32 496 PRO D C 1
ATOM 4243 O O . PRO D 1 72 ? 97.114 41.933 -22.782 1.00 29.42 496 PRO D O 1
ATOM 4247 N N . GLY D 1 73 ? 98.825 43.341 -22.334 1.00 29.25 497 GLY D N 1
ATOM 4248 C CA . GLY D 1 73 ? 98.679 43.278 -20.876 1.00 28.90 497 GLY D CA 1
ATOM 4249 C C . GLY D 1 73 ? 97.328 43.698 -20.331 1.00 28.67 497 GLY D C 1
ATOM 4250 O O . GLY D 1 73 ? 96.924 43.256 -19.254 1.00 28.79 497 GLY D O 1
ATOM 4251 N N . ASP D 1 74 ? 96.631 44.546 -21.079 1.00 28.60 498 ASP D N 1
ATOM 4252 C CA . ASP D 1 74 ? 95.345 45.101 -20.660 1.00 28.70 498 ASP D CA 1
ATOM 4253 C C . ASP D 1 74 ? 94.143 44.362 -21.252 1.00 28.06 498 ASP D C 1
ATOM 4254 O O . ASP D 1 74 ? 92.993 44.719 -20.986 1.00 27.90 498 ASP D O 1
ATOM 4259 N N . LEU D 1 75 ? 94.425 43.344 -22.066 1.00 27.42 499 LEU D N 1
ATOM 4260 C CA . LEU D 1 75 ? 93.398 42.510 -22.688 1.00 26.56 499 LEU D CA 1
ATOM 4261 C C . LEU D 1 75 ? 93.239 41.237 -21.848 1.00 25.86 499 LEU D C 1
ATOM 4262 O O . LEU D 1 75 ? 94.120 40.379 -21.832 1.00 25.40 499 LEU D O 1
ATOM 4267 N N . HIS D 1 76 ? 92.126 41.157 -21.122 1.00 25.38 500 HIS D N 1
ATOM 4268 C CA . HIS D 1 76 ? 91.878 40.060 -20.189 1.00 24.95 500 HIS D CA 1
ATOM 4269 C C . HIS D 1 76 ? 90.778 39.169 -20.775 1.00 25.07 500 HIS D C 1
ATOM 4270 O O . HIS D 1 76 ? 89.587 39.425 -20.552 1.00 24.85 500 HIS D O 1
ATOM 4277 N N . PRO D 1 77 ? 91.168 38.131 -21.548 1.00 25.38 501 PRO D N 1
ATOM 4278 C CA . PRO D 1 77 ? 90.135 37.359 -22.236 1.00 25.88 501 PRO D CA 1
ATOM 4279 C C . PRO D 1 77 ? 89.289 36.553 -21.248 1.00 26.27 501 PRO D C 1
ATOM 4280 O O . PRO D 1 77 ? 89.805 36.089 -20.233 1.00 26.35 501 PRO D O 1
ATOM 4284 N N . THR D 1 78 ? 88.004 36.396 -21.543 1.00 26.90 502 THR D N 1
ATOM 4285 C CA . THR D 1 78 ? 87.113 35.614 -20.678 1.00 27.50 502 THR D CA 1
ATOM 4286 C C . THR D 1 78 ? 87.321 34.097 -20.811 1.00 27.85 502 THR D C 1
ATOM 4287 O O . THR D 1 78 ? 86.910 33.330 -19.933 1.00 27.91 502 THR D O 1
ATOM 4291 N N . ALA D 1 79 ? 87.961 33.671 -21.898 1.00 27.93 503 ALA D N 1
ATOM 4292 C CA . ALA D 1 79 ? 88.241 32.246 -22.121 1.00 28.03 503 ALA D CA 1
ATOM 4293 C C . ALA D 1 79 ? 89.549 32.024 -22.868 1.00 28.21 503 ALA D C 1
ATOM 4294 O O . ALA D 1 79 ? 89.987 32.873 -23.651 1.00 27.99 503 ALA D O 1
ATOM 4296 N N . ARG D 1 80 ? 90.175 30.883 -22.597 1.00 28.46 504 ARG D N 1
ATOM 4297 C CA . ARG D 1 80 ? 91.369 30.446 -23.303 1.00 29.43 504 ARG D CA 1
ATOM 4298 C C . ARG D 1 80 ? 91.230 28.979 -23.709 1.00 29.76 504 ARG D C 1
ATOM 4299 O O . ARG D 1 80 ? 90.509 28.212 -23.063 1.00 29.75 504 ARG D O 1
ATOM 4307 N N . LEU D 1 81 ? 91.933 28.585 -24.769 1.00 30.19 505 LEU D N 1
ATOM 4308 C CA . LEU D 1 81 ? 91.912 27.188 -25.197 1.00 30.75 505 LEU D CA 1
ATOM 4309 C C . LEU D 1 81 ? 93.157 26.460 -24.713 1.00 31.53 505 LEU D C 1
ATOM 4310 O O . LEU D 1 81 ? 94.265 26.994 -24.772 1.00 31.42 505 LEU D O 1
ATOM 4315 N N . LYS D 1 82 ? 92.955 25.247 -24.213 1.00 32.78 506 LYS D N 1
ATOM 4316 C CA . LYS D 1 82 ? 94.058 24.367 -23.852 1.00 34.45 506 LYS D CA 1
ATOM 4317 C C . LYS D 1 82 ? 94.254 23.322 -24.944 1.00 35.17 506 LYS D C 1
ATOM 4318 O O . LYS D 1 82 ? 93.327 23.022 -25.699 1.00 34.76 506 LYS D O 1
ATOM 4324 N N . LEU D 1 83 ? 95.465 22.784 -25.028 1.00 36.44 507 LEU D N 1
ATOM 4325 C CA . LEU D 1 83 ? 95.780 21.754 -26.007 1.00 38.02 507 LEU D CA 1
ATOM 4326 C C . LEU D 1 83 ? 95.364 20.372 -25.501 1.00 39.15 507 LEU D C 1
ATOM 4327 O O . LEU D 1 83 ? 95.141 20.180 -24.302 1.00 39.18 507 LEU D O 1
ATOM 4332 N N . SER D 1 84 ? 95.245 19.420 -26.422 1.00 40.55 508 SER D N 1
ATOM 4333 C CA . SER D 1 84 ? 94.733 18.091 -26.094 1.00 41.99 508 SER D CA 1
ATOM 4334 C C . SER D 1 84 ? 95.804 17.204 -25.458 1.00 42.60 508 SER D C 1
ATOM 4335 O O . SER D 1 84 ? 96.956 17.196 -25.897 1.00 42.81 508 SER D O 1
ATOM 4338 N N . LYS D 1 85 ? 95.412 16.472 -24.417 1.00 43.59 509 LYS D N 1
ATOM 4339 C CA . LYS D 1 85 ? 96.290 15.498 -23.765 1.00 44.26 509 LYS D CA 1
ATOM 4340 C C . LYS D 1 85 ? 96.296 14.186 -24.556 1.00 44.19 509 LYS D C 1
ATOM 4341 O O . LYS D 1 85 ? 97.355 13.713 -24.989 1.00 44.54 509 LYS D O 1
ATOM 4347 N N . ASN D 1 86 ? 95.106 13.608 -24.724 1.00 43.81 510 ASN D N 1
ATOM 4348 C CA . ASN D 1 86 ? 94.906 12.397 -25.519 1.00 43.52 510 ASN D CA 1
ATOM 4349 C C . ASN D 1 86 ? 94.075 12.723 -26.762 1.00 43.03 510 ASN D C 1
ATOM 4350 O O . ASN D 1 86 ? 92.861 12.484 -26.771 1.00 43.11 510 ASN D O 1
ATOM 4355 N N . PRO D 1 87 ? 94.730 13.254 -27.818 1.00 42.54 511 PRO D N 1
ATOM 4356 C CA . PRO D 1 87 ? 94.031 13.891 -28.941 1.00 41.94 511 PRO D CA 1
ATOM 4357 C C . PRO D 1 87 ? 93.281 12.908 -29.838 1.00 41.21 511 PRO D C 1
ATOM 4358 O O . PRO D 1 87 ? 93.879 11.977 -30.382 1.00 41.21 511 PRO D O 1
ATOM 4362 N N . ASP D 1 88 ? 91.974 13.123 -29.970 1.00 40.32 512 ASP D N 1
ATOM 4363 C CA . ASP D 1 88 ? 91.149 12.382 -30.913 1.00 39.34 512 ASP D CA 1
ATOM 4364 C C . ASP D 1 88 ? 90.862 13.267 -32.133 1.00 38.48 512 ASP D C 1
ATOM 4365 O O . ASP D 1 88 ? 90.068 14.214 -32.059 1.00 38.21 512 ASP D O 1
ATOM 4370 N N . TYR D 1 89 ? 91.518 12.947 -33.247 1.00 37.26 513 TYR D N 1
ATOM 4371 C CA . TYR D 1 89 ? 91.406 13.731 -34.480 1.00 36.16 513 TYR D CA 1
ATOM 4372 C C . TYR D 1 89 ? 90.253 13.292 -35.381 1.00 34.90 513 TYR D C 1
ATOM 4373 O O . TYR D 1 89 ? 90.099 13.817 -36.484 1.00 34.79 513 TYR D O 1
ATOM 4382 N N . SER D 1 90 ? 89.451 12.334 -34.920 1.00 33.23 514 SER D N 1
ATOM 4383 C CA . SER D 1 90 ? 88.411 11.731 -35.759 1.00 31.70 514 SER D CA 1
ATOM 4384 C C . SER D 1 90 ? 87.202 12.644 -35.980 1.00 30.43 514 SER D C 1
ATOM 4385 O O . SER D 1 90 ? 86.480 12.492 -36.965 1.00 29.67 514 SER D O 1
ATOM 4388 N N . CYS D 1 91 ? 86.992 13.584 -35.057 1.00 28.97 515 CYS D N 1
ATOM 4389 C CA . CYS D 1 91 ? 85.978 14.631 -35.215 1.00 27.60 515 CYS D CA 1
ATOM 4390 C C . CYS D 1 91 ? 86.387 15.931 -34.508 1.00 26.69 515 CYS D C 1
ATOM 4391 O O . CYS D 1 91 ? 87.231 15.921 -33.605 1.00 25.91 515 CYS D O 1
ATOM 4394 N N . VAL D 1 92 ? 85.798 17.042 -34.948 1.00 25.53 516 VAL D N 1
ATOM 4395 C CA . VAL D 1 92 ? 86.258 18.377 -34.547 1.00 24.63 516 VAL D CA 1
ATOM 4396 C C . VAL D 1 92 ? 85.126 19.372 -34.314 1.00 23.98 516 VAL D C 1
ATOM 4397 O O . VAL D 1 92 ? 83.988 19.142 -34.719 1.00 23.68 516 VAL D O 1
ATOM 4401 N N . THR D 1 93 ? 85.463 20.473 -33.643 1.00 23.61 517 THR D N 1
ATOM 4402 C CA . THR D 1 93 ? 84.621 21.663 -33.585 1.00 23.17 517 THR D CA 1
ATOM 4403 C C . THR D 1 93 ? 85.484 22.799 -34.122 1.00 23.27 517 THR D C 1
ATOM 4404 O O . THR D 1 93 ? 86.596 23.015 -33.636 1.00 22.54 517 THR D O 1
ATOM 4408 N N . VAL D 1 94 ? 84.994 23.480 -35.157 1.00 23.42 518 VAL D N 1
ATOM 4409 C CA . VAL D 1 94 ? 85.709 24.630 -35.723 1.00 24.17 518 VAL D CA 1
ATOM 4410 C C . VAL D 1 94 ? 84.951 25.898 -35.356 1.00 24.43 518 VAL D C 1
ATOM 4411 O O . VAL D 1 94 ? 83.737 25.977 -35.546 1.00 24.37 518 VAL D O 1
ATOM 4415 N N . MET D 1 95 ? 85.672 26.869 -34.805 1.00 25.04 519 MET D N 1
ATOM 4416 C CA . MET D 1 95 ? 85.100 28.143 -34.366 1.00 25.99 519 MET D CA 1
ATOM 4417 C C . MET D 1 95 ? 85.798 29.272 -35.100 1.00 25.42 519 MET D C 1
ATOM 4418 O O . MET D 1 95 ? 87.024 29.336 -35.088 1.00 24.97 519 MET D O 1
ATOM 4423 N N . ALA D 1 96 ? 85.030 30.171 -35.715 1.00 25.56 520 ALA D N 1
ATOM 4424 C CA . ALA D 1 96 ? 85.629 31.266 -36.486 1.00 25.93 520 ALA D CA 1
ATOM 4425 C C . ALA D 1 96 ? 84.771 32.514 -36.539 1.00 26.27 520 ALA D C 1
ATOM 4426 O O . ALA D 1 96 ? 83.543 32.439 -36.421 1.00 26.32 520 ALA D O 1
ATOM 4428 N N . TYR D 1 97 ? 85.433 33.657 -36.726 1.00 26.84 521 TYR D N 1
ATOM 4429 C CA . TYR D 1 97 ? 84.757 34.876 -37.163 1.00 27.55 521 TYR D CA 1
ATOM 4430 C C . TYR D 1 97 ? 84.793 34.952 -38.686 1.00 27.77 521 TYR D C 1
ATOM 4431 O O . TYR D 1 97 ? 85.855 34.875 -39.297 1.00 28.04 521 TYR D O 1
ATOM 4440 N N . VAL D 1 98 ? 83.614 35.069 -39.283 1.00 28.18 522 VAL D N 1
ATOM 4441 C CA . VAL D 1 98 ? 83.473 35.222 -40.727 1.00 28.66 522 VAL D CA 1
ATOM 4442 C C . VAL D 1 98 ? 82.734 36.534 -40.948 1.00 28.93 522 VAL D C 1
ATOM 4443 O O . VAL D 1 98 ? 81.532 36.636 -40.676 1.00 28.64 522 VAL D O 1
ATOM 4447 N N . ASN D 1 99 ? 83.472 37.539 -41.418 1.00 29.67 523 ASN D N 1
ATOM 4448 C CA . ASN D 1 99 ? 82.974 38.917 -41.477 1.00 30.33 523 ASN D CA 1
ATOM 4449 C C . ASN D 1 99 ? 82.554 39.363 -40.071 1.00 30.20 523 ASN D C 1
ATOM 4450 O O . ASN D 1 99 ? 83.365 39.302 -39.151 1.00 30.41 523 ASN D O 1
ATOM 4455 N N . GLU D 1 100 ? 81.300 39.769 -39.893 1.00 30.24 524 GLU D N 1
ATOM 4456 C CA . GLU D 1 100 ? 80.811 40.212 -38.579 1.00 30.92 524 GLU D CA 1
ATOM 4457 C C . GLU D 1 100 ? 80.391 39.067 -37.651 1.00 29.82 524 GLU D C 1
ATOM 4458 O O . GLU D 1 100 ? 80.157 39.283 -36.460 1.00 29.64 524 GLU D O 1
ATOM 4464 N N . ASP D 1 101 ? 80.305 37.854 -38.193 1.00 28.98 525 ASP D N 1
ATOM 4465 C CA . ASP D 1 101 ? 79.601 36.773 -37.507 1.00 28.15 525 ASP D CA 1
ATOM 4466 C C . ASP D 1 101 ? 80.492 35.665 -36.955 1.00 27.23 525 ASP D C 1
ATOM 4467 O O . ASP D 1 101 ? 81.472 35.262 -37.580 1.00 26.70 525 ASP D O 1
ATOM 4472 N N . LEU D 1 102 ? 80.119 35.171 -35.776 1.00 26.52 526 LEU D N 1
ATOM 4473 C CA . LEU D 1 102 ? 80.664 33.933 -35.259 1.00 25.84 526 LEU D CA 1
ATOM 4474 C C . LEU D 1 102 ? 80.059 32.773 -36.050 1.00 25.56 526 LEU D C 1
ATOM 4475 O O . LEU D 1 102 ? 78.857 32.746 -36.305 1.00 25.60 526 LEU D O 1
ATOM 4480 N N . VAL D 1 103 ? 80.902 31.829 -36.444 1.00 25.17 527 VAL D N 1
ATOM 4481 C CA . VAL D 1 103 ? 80.442 30.594 -37.069 1.00 25.26 527 VAL D CA 1
ATOM 4482 C C . VAL D 1 103 ? 81.086 29.429 -36.320 1.00 24.99 527 VAL D C 1
ATOM 4483 O O . VAL D 1 103 ? 82.302 29.386 -36.164 1.00 24.81 527 VAL D O 1
ATOM 4487 N N . VAL D 1 104 ? 80.254 28.521 -35.815 1.00 24.87 528 VAL D N 1
ATOM 4488 C CA . VAL D 1 104 ? 80.730 27.296 -35.165 1.00 24.87 528 VAL D CA 1
ATOM 4489 C C . VAL D 1 104 ? 80.067 26.106 -35.849 1.00 25.07 528 VAL D C 1
ATOM 4490 O O . VAL D 1 104 ? 78.862 26.125 -36.089 1.00 24.92 528 VAL D O 1
ATOM 4494 N N . SER D 1 105 ? 80.855 25.083 -36.166 1.00 25.23 529 SER D N 1
ATOM 4495 C CA . SER D 1 105 ? 80.306 23.833 -36.697 1.00 26.05 529 SER D CA 1
ATOM 4496 C C . SER D 1 105 ? 81.182 22.631 -36.358 1.00 25.79 529 SER D C 1
ATOM 4497 O O . SER D 1 105 ? 82.384 22.768 -36.145 1.00 26.16 529 SER D O 1
ATOM 4500 N N . THR D 1 106 ? 80.569 21.454 -36.303 1.00 25.78 530 THR D N 1
ATOM 4501 C CA . THR D 1 106 ? 81.324 20.223 -36.118 1.00 25.59 530 THR D CA 1
ATOM 4502 C C . THR D 1 106 ? 81.534 19.537 -37.468 1.00 25.96 530 THR D C 1
ATOM 4503 O O . THR D 1 106 ? 80.841 19.844 -38.446 1.00 25.77 530 THR D O 1
ATOM 4507 N N . ALA D 1 107 ? 82.497 18.621 -37.517 1.00 26.05 531 ALA D N 1
ATOM 4508 C CA . ALA D 1 107 ? 82.705 17.764 -38.685 1.00 26.76 531 ALA D CA 1
ATOM 4509 C C . ALA D 1 107 ? 83.538 16.557 -38.302 1.00 27.13 531 ALA D C 1
ATOM 4510 O O . ALA D 1 107 ? 84.271 16.589 -37.312 1.00 26.52 531 ALA D O 1
ATOM 4512 N N . ALA D 1 108 ? 83.421 15.497 -39.102 1.00 27.69 532 ALA D N 1
ATOM 4513 C CA . ALA D 1 108 ? 84.395 14.420 -39.090 1.00 28.30 532 ALA D CA 1
ATOM 4514 C C . ALA D 1 108 ? 85.696 14.958 -39.670 1.00 28.66 532 ALA D C 1
ATOM 4515 O O . ALA D 1 108 ? 85.680 15.880 -40.485 1.00 28.78 532 ALA D O 1
ATOM 4517 N N . ALA D 1 109 ? 86.820 14.398 -39.241 1.00 29.13 533 ALA D N 1
ATOM 4518 C CA . ALA D 1 109 ? 88.131 14.847 -39.705 1.00 30.08 533 ALA D CA 1
ATOM 4519 C C . ALA D 1 109 ? 89.078 13.664 -39.924 1.00 30.70 533 ALA D C 1
ATOM 4520 O O . ALA D 1 109 ? 88.776 12.541 -39.521 1.00 30.54 533 ALA D O 1
ATOM 4522 N N . MET D 1 110 ? 90.203 13.917 -40.588 1.00 31.19 534 MET D N 1
ATOM 4523 C CA . MET D 1 110 ? 91.227 12.894 -40.811 1.00 31.66 534 MET D CA 1
ATOM 4524 C C . MET D 1 110 ? 92.611 13.526 -40.871 1.00 32.78 534 MET D C 1
ATOM 4525 O O . MET D 1 110 ? 92.794 14.570 -41.504 1.00 32.54 534 MET D O 1
ATOM 4530 N N . VAL D 1 111 ? 93.576 12.881 -40.215 1.00 34.10 535 VAL D N 1
ATOM 4531 C CA . VAL D 1 111 ? 94.970 13.321 -40.214 1.00 35.67 535 VAL D CA 1
ATOM 4532 C C . VAL D 1 111 ? 95.715 12.864 -41.472 1.00 36.73 535 VAL D C 1
ATOM 4533 O O . VAL D 1 111 ? 95.569 11.720 -41.912 1.00 37.01 535 VAL D O 1
ATOM 4537 N N . TYR D 1 112 ? 96.497 13.779 -42.038 1.00 38.11 536 TYR D N 1
ATOM 4538 C CA . TYR D 1 112 ? 97.404 13.496 -43.147 1.00 39.42 536 TYR D CA 1
ATOM 4539 C C . TYR D 1 112 ? 98.757 14.091 -42.787 1.00 39.71 536 TYR D C 1
ATOM 4540 O O . TYR D 1 112 ? 99.076 15.218 -43.181 1.00 39.87 536 TYR D O 1
ATOM 4549 N N . GLY D 1 113 ? 99.545 13.333 -42.030 1.00 40.09 537 GLY D N 1
ATOM 4550 C CA . GLY D 1 113 ? 100.826 13.819 -41.524 1.00 40.51 537 GLY D CA 1
ATOM 4551 C C . GLY D 1 113 ? 100.624 14.943 -40.523 1.00 40.73 537 GLY D C 1
ATOM 4552 O O . GLY D 1 113 ? 100.117 14.720 -39.423 1.00 40.95 537 GLY D O 1
ATOM 4553 N N . ASN D 1 114 ? 101.017 16.153 -40.914 1.00 40.74 538 ASN D N 1
ATOM 4554 C CA . ASN D 1 114 ? 100.848 17.341 -40.078 1.00 40.70 538 ASN D CA 1
ATOM 4555 C C . ASN D 1 114 ? 99.539 18.080 -40.336 1.00 40.05 538 ASN D C 1
ATOM 4556 O O . ASN D 1 114 ? 99.197 19.024 -39.619 1.00 39.98 538 ASN D O 1
ATOM 4561 N N . THR D 1 115 ? 98.817 17.648 -41.365 1.00 39.26 539 THR D N 1
ATOM 4562 C CA . THR D 1 115 ? 97.593 18.314 -41.797 1.00 38.55 539 THR D CA 1
ATOM 4563 C C . THR D 1 115 ? 96.345 17.600 -41.271 1.00 37.54 539 THR D C 1
ATOM 4564 O O . THR D 1 115 ? 96.302 16.368 -41.181 1.00 37.54 539 THR D O 1
ATOM 4568 N N . LEU D 1 116 ? 95.343 18.393 -40.907 1.00 36.14 540 LEU D N 1
ATOM 4569 C CA . LEU D 1 116 ? 94.027 17.881 -40.571 1.00 34.98 540 LEU D CA 1
ATOM 4570 C C . LEU D 1 116 ? 93.017 18.423 -41.580 1.00 34.21 540 LEU D C 1
ATOM 4571 O O . LEU D 1 116 ? 92.992 19.624 -41.856 1.00 33.84 540 LEU D O 1
ATOM 4576 N N . SER D 1 117 ? 92.198 17.534 -42.136 1.00 33.12 541 SER D N 1
ATOM 4577 C CA . SER D 1 117 ? 91.187 17.926 -43.115 1.00 32.39 541 SER D CA 1
ATOM 4578 C C . SER D 1 117 ? 89.785 17.552 -42.650 1.00 31.69 541 SER D C 1
ATOM 4579 O O . SER D 1 117 ? 89.596 16.532 -41.989 1.00 31.29 541 SER D O 1
ATOM 4582 N N . TYR D 1 118 ? 88.812 18.394 -42.997 1.00 30.86 542 TYR D N 1
ATOM 4583 C CA . TYR D 1 118 ? 87.455 18.318 -42.451 1.00 30.34 542 TYR D CA 1
ATOM 4584 C C . TYR D 1 118 ? 86.517 19.149 -43.318 1.00 30.64 542 TYR D C 1
ATOM 4585 O O . TYR D 1 118 ? 86.946 20.115 -43.952 1.00 30.29 542 TYR D O 1
ATOM 4594 N N . ALA D 1 119 ? 85.238 18.784 -43.324 1.00 31.05 543 ALA D N 1
ATOM 4595 C CA . ALA D 1 119 ? 84.203 19.573 -43.983 1.00 31.91 543 ALA D CA 1
ATOM 4596 C C . ALA D 1 119 ? 84.004 20.919 -43.282 1.00 32.70 543 ALA D C 1
ATOM 4597 O O . ALA D 1 119 ? 84.074 21.004 -42.047 1.00 32.29 543 ALA D O 1
ATOM 4599 N N . VAL D 1 120 ? 83.778 21.966 -44.076 1.00 33.65 544 VAL D N 1
ATOM 4600 C CA . VAL D 1 120 ? 83.416 23.286 -43.548 1.00 34.91 544 VAL D CA 1
ATOM 4601 C C . VAL D 1 120 ? 82.062 23.718 -44.111 1.00 36.05 544 VAL D C 1
ATOM 4602 O O . VAL D 1 120 ? 81.701 23.348 -45.235 1.00 35.97 544 VAL D O 1
ATOM 4606 N N . ARG D 1 121 ? 81.315 24.479 -43.317 1.00 37.57 545 ARG D N 1
ATOM 4607 C CA . ARG D 1 121 ? 79.958 24.899 -43.684 1.00 39.22 545 ARG D CA 1
ATOM 4608 C C . ARG D 1 121 ? 79.952 26.036 -44.703 1.00 40.07 545 ARG D C 1
ATOM 4609 O O . ARG D 1 121 ? 79.034 26.144 -45.521 1.00 40.46 545 ARG D O 1
ATOM 4617 N N . THR D 1 122 ? 80.979 26.878 -44.649 1.00 40.87 546 THR D N 1
ATOM 4618 C CA . THR D 1 122 ? 81.112 27.973 -45.600 1.00 41.71 546 THR D CA 1
ATOM 4619 C C . THR D 1 122 ? 82.383 27.839 -46.441 1.00 41.83 546 THR D C 1
ATOM 4620 O O . THR D 1 122 ? 83.359 27.213 -46.018 1.00 41.74 546 THR D O 1
ATOM 4624 N N . GLN D 1 123 ? 82.358 28.419 -47.639 1.00 42.07 547 GLN D N 1
ATOM 4625 C CA . GLN D 1 123 ? 83.563 28.522 -48.461 1.00 42.09 547 GLN D CA 1
ATOM 4626 C C . GLN D 1 123 ? 84.294 29.832 -48.179 1.00 41.94 547 GLN D C 1
ATOM 4627 O O . GLN D 1 123 ? 85.337 30.117 -48.776 1.00 41.98 547 GLN D O 1
ATOM 4633 N N . ASP D 1 124 ? 83.736 30.622 -47.265 1.00 41.74 548 ASP D N 1
ATOM 4634 C CA . ASP D 1 124 ? 84.400 31.820 -46.759 1.00 41.43 548 ASP D CA 1
ATOM 4635 C C . ASP D 1 124 ? 85.653 31.428 -45.988 1.00 40.82 548 ASP D C 1
ATOM 4636 O O . ASP D 1 124 ? 85.709 30.354 -45.371 1.00 40.66 548 ASP D O 1
ATOM 4641 N N . GLY D 1 125 ? 86.653 32.305 -46.027 1.00 39.90 549 GLY D N 1
ATOM 4642 C CA . GLY D 1 125 ? 87.919 32.070 -45.347 1.00 38.88 549 GLY D CA 1
ATOM 4643 C C . GLY D 1 125 ? 87.793 32.082 -43.834 1.00 38.15 549 GLY D C 1
ATOM 4644 O O . GLY D 1 125 ? 87.039 32.873 -43.261 1.00 37.97 549 GLY D O 1
ATOM 4645 N N . MET D 1 126 ? 88.535 31.187 -43.190 1.00 37.43 550 MET D N 1
ATOM 4646 C CA . MET D 1 126 ? 88.541 31.081 -41.737 1.00 36.64 550 MET D CA 1
ATOM 4647 C C . MET D 1 126 ? 89.975 31.032 -41.219 1.00 35.09 550 MET D C 1
ATOM 4648 O O . MET D 1 126 ? 90.238 30.462 -40.165 1.00 34.65 550 MET D O 1
ATOM 4653 N N . SER D 1 127 ? 90.898 31.638 -41.964 1.00 33.72 551 SER D N 1
ATOM 4654 C CA . SER D 1 127 ? 92.327 31.597 -41.633 1.00 32.36 551 SER D CA 1
ATOM 4655 C C . SER D 1 127 ? 92.600 31.909 -40.162 1.00 31.10 551 SER D C 1
ATOM 4656 O O . SER D 1 127 ? 92.169 32.943 -39.652 1.00 30.74 551 SER D O 1
ATOM 4659 N N . GLY D 1 128 ? 93.314 31.003 -39.496 1.00 29.97 552 GLY D N 1
ATOM 4660 C CA . GLY D 1 128 ? 93.742 31.191 -38.110 1.00 28.48 552 GLY D CA 1
ATOM 4661 C C . GLY D 1 128 ? 92.792 30.641 -37.059 1.00 27.47 552 GLY D C 1
ATOM 4662 O O . GLY D 1 128 ? 93.124 30.611 -35.870 1.00 27.31 552 GLY D O 1
ATOM 4663 N N . ALA D 1 129 ? 91.612 30.210 -37.498 1.00 26.50 553 ALA D N 1
ATOM 4664 C CA . ALA D 1 129 ? 90.586 29.681 -36.598 1.00 25.64 553 ALA D CA 1
ATOM 4665 C C . ALA D 1 129 ? 91.046 28.403 -35.900 1.00 25.14 553 ALA D C 1
ATOM 4666 O O . ALA D 1 129 ? 91.729 27.577 -36.508 1.00 24.95 553 ALA D O 1
ATOM 4668 N N . PRO D 1 130 ? 90.686 28.246 -34.610 1.00 24.68 554 PRO D N 1
ATOM 4669 C CA . PRO D 1 130 ? 91.051 27.040 -33.885 1.00 24.29 554 PRO D CA 1
ATOM 4670 C C . PRO D 1 130 ? 90.182 25.848 -34.278 1.00 23.97 554 PRO D C 1
ATOM 4671 O O . PRO D 1 130 ? 88.969 25.975 -34.451 1.00 23.87 554 PRO D O 1
ATOM 4675 N N . VAL D 1 131 ? 90.825 24.703 -34.434 1.00 23.87 555 VAL D N 1
ATOM 4676 C CA . VAL D 1 131 ? 90.125 23.469 -34.736 1.00 23.76 555 VAL D CA 1
ATOM 4677 C C . VAL D 1 131 ? 90.260 22.611 -33.487 1.00 23.83 555 VAL D C 1
ATOM 4678 O O . VAL D 1 131 ? 91.352 22.151 -33.157 1.00 23.79 555 VAL D O 1
ATOM 4682 N N . CYS D 1 132 ? 89.146 22.430 -32.786 1.00 24.18 556 CYS D N 1
ATOM 4683 C CA . CYS D 1 132 ? 89.147 21.766 -31.485 1.00 25.00 556 CYS D CA 1
ATOM 4684 C C . CYS D 1 132 ? 88.608 20.332 -31.526 1.00 25.07 556 CYS D C 1
ATOM 4685 O O . CYS D 1 132 ? 87.849 19.977 -32.430 1.00 24.46 556 CYS D O 1
ATOM 4688 N N . ASP D 1 133 ? 88.989 19.527 -30.529 1.00 25.23 557 ASP D N 1
ATOM 4689 C CA . ASP D 1 133 ? 88.398 18.196 -30.338 1.00 25.75 557 ASP D CA 1
ATOM 4690 C C . ASP D 1 133 ? 86.994 18.285 -29.739 1.00 25.92 557 ASP D C 1
ATOM 4691 O O . ASP D 1 133 ? 86.485 19.385 -29.497 1.00 25.46 557 ASP D O 1
ATOM 4696 N N . LYS D 1 134 ? 86.371 17.126 -29.511 1.00 26.22 558 LYS D N 1
ATOM 4697 C CA . LYS D 1 134 ? 85.007 17.050 -28.974 1.00 26.78 558 LYS D CA 1
ATOM 4698 C C . LYS D 1 134 ? 84.870 17.636 -27.567 1.00 26.90 558 LYS D C 1
ATOM 4699 O O . LYS D 1 134 ? 83.763 17.882 -27.094 1.00 26.55 558 LYS D O 1
ATOM 4705 N N . TYR D 1 135 ? 86.005 17.853 -26.913 1.00 27.29 559 TYR D N 1
ATOM 4706 C CA . TYR D 1 135 ? 86.032 18.406 -25.561 1.00 28.29 559 TYR D CA 1
ATOM 4707 C C . TYR D 1 135 ? 86.433 19.882 -25.503 1.00 28.42 559 TYR D C 1
ATOM 4708 O O . TYR D 1 135 ? 86.566 20.441 -24.415 1.00 28.27 559 TYR D O 1
ATOM 4717 N N . CYS D 1 136 ? 86.630 20.502 -26.670 1.00 28.33 560 CYS D N 1
ATOM 4718 C CA . CYS D 1 136 ? 86.927 21.931 -26.747 1.00 28.41 560 CYS D CA 1
ATOM 4719 C C . CYS D 1 136 ? 88.393 22.297 -26.626 1.00 28.33 560 CYS D C 1
ATOM 4720 O O . CYS D 1 136 ? 88.735 23.478 -26.537 1.00 28.26 560 CYS D O 1
ATOM 4721 N N . ARG D 1 137 ? 89.257 21.288 -26.620 1.00 28.54 561 ARG D N 1
ATOM 4722 C CA . ARG D 1 137 ? 90.701 21.503 -26.611 1.00 28.99 561 ARG D CA 1
ATOM 4723 C C . ARG D 1 137 ? 91.198 21.669 -28.044 1.00 28.86 561 ARG D C 1
ATOM 4724 O O . ARG D 1 137 ? 90.721 20.975 -28.945 1.00 28.35 561 ARG D O 1
ATOM 4732 N N . VAL D 1 138 ? 92.155 22.577 -28.249 1.00 28.73 562 VAL D N 1
ATOM 4733 C CA . VAL D 1 138 ? 92.638 22.908 -29.595 1.00 28.91 562 VAL D CA 1
ATOM 4734 C C . VAL D 1 138 ? 93.599 21.845 -30.155 1.00 29.16 562 VAL D C 1
ATOM 4735 O O . VAL D 1 138 ? 94.606 21.504 -29.530 1.00 29.35 562 VAL D O 1
ATOM 4739 N N . LEU D 1 139 ? 93.260 21.335 -31.338 1.00 29.13 563 LEU D N 1
ATOM 4740 C CA . LEU D 1 139 ? 94.061 20.340 -32.050 1.00 29.12 563 LEU D CA 1
ATOM 4741 C C . LEU D 1 139 ? 94.925 20.964 -33.143 1.00 28.79 563 LEU D C 1
ATOM 4742 O O . LEU D 1 139 ? 96.050 20.526 -33.388 1.00 29.01 563 LEU D O 1
ATOM 4747 N N . ALA D 1 140 ? 94.386 21.983 -33.805 1.00 28.39 564 ALA D N 1
ATOM 4748 C CA . ALA D 1 140 ? 94.959 22.472 -35.048 1.00 27.97 564 ALA D CA 1
ATOM 4749 C C . ALA D 1 140 ? 94.557 23.912 -35.354 1.00 27.91 564 ALA D C 1
ATOM 4750 O O . ALA D 1 140 ? 93.598 24.436 -34.776 1.00 27.69 564 ALA D O 1
ATOM 4752 N N . VAL D 1 141 ? 95.287 24.532 -36.284 1.00 27.90 565 VAL D N 1
ATOM 4753 C CA . VAL D 1 141 ? 95.019 25.906 -36.718 1.00 28.21 565 VAL D CA 1
ATOM 4754 C C . VAL D 1 141 ? 94.590 25.935 -38.194 1.00 28.37 565 VAL D C 1
ATOM 4755 O O . VAL D 1 141 ? 95.366 25.566 -39.071 1.00 28.25 565 VAL D O 1
ATOM 4759 N N . HIS D 1 142 ? 93.382 26.354 -38.464 1.00 28.90 566 HIS D N 1
ATOM 4760 C CA . HIS D 1 142 ? 92.857 26.397 -39.799 1.00 29.69 566 HIS D CA 1
ATOM 4761 C C . HIS D 1 142 ? 93.680 27.243 -40.745 1.00 30.42 566 HIS D C 1
ATOM 4762 O O . HIS D 1 142 ? 94.051 28.324 -40.417 1.00 30.03 566 HIS D O 1
ATOM 4769 N N . GLN D 1 143 ? 93.953 26.718 -41.921 1.00 31.46 567 GLN D N 1
ATOM 4770 C CA . GLN D 1 143 ? 94.865 27.342 -42.879 1.00 32.58 567 GLN D CA 1
ATOM 4771 C C . GLN D 1 143 ? 94.138 27.814 -44.129 1.00 33.31 567 GLN D C 1
ATOM 4772 O O . GLN D 1 143 ? 94.199 28.989 -44.485 1.00 33.56 567 GLN D O 1
ATOM 4778 N N . THR D 1 144 ? 93.453 26.886 -44.790 1.00 34.21 568 THR D N 1
ATOM 4779 C CA . THR D 1 144 ? 92.808 27.162 -46.067 1.00 35.33 568 THR D CA 1
ATOM 4780 C C . THR D 1 144 ? 91.600 26.265 -46.312 1.00 35.53 568 THR D C 1
ATOM 4781 O O . THR D 1 144 ? 91.405 25.261 -45.623 1.00 35.27 568 THR D O 1
ATOM 4785 N N . ASN D 1 145 ? 90.790 26.642 -47.295 1.00 35.87 569 ASN D N 1
ATOM 4786 C CA . ASN D 1 145 ? 89.744 25.767 -47.797 1.00 36.41 569 ASN D CA 1
ATOM 4787 C C . ASN D 1 145 ? 89.797 25.646 -49.317 1.00 36.61 569 ASN D C 1
ATOM 4788 O O . ASN D 1 145 ? 90.195 26.583 -50.015 1.00 36.64 569 ASN D O 1
ATOM 4793 N N . THR D 1 146 ? 89.415 24.475 -49.812 1.00 36.55 570 THR D N 1
ATOM 4794 C CA . THR D 1 146 ? 89.214 24.254 -51.234 1.00 36.74 570 THR D CA 1
ATOM 4795 C C . THR D 1 146 ? 87.807 23.701 -51.368 1.00 36.37 570 THR D C 1
ATOM 4796 O O . THR D 1 146 ? 87.544 22.545 -51.025 1.00 36.46 570 THR D O 1
ATOM 4800 N N . GLY D 1 147 ? 86.894 24.545 -51.838 1.00 36.05 571 GLY D N 1
ATOM 4801 C CA . GLY D 1 147 ? 85.473 24.224 -51.813 1.00 35.62 571 GLY D CA 1
ATOM 4802 C C . GLY D 1 147 ? 84.997 24.118 -50.376 1.00 35.40 571 GLY D C 1
ATOM 4803 O O . GLY D 1 147 ? 85.343 24.957 -49.538 1.00 35.49 571 GLY D O 1
ATOM 4804 N N . TYR D 1 148 ? 84.220 23.076 -50.087 1.00 35.02 572 TYR D N 1
ATOM 4805 C CA . TYR D 1 148 ? 83.718 22.831 -48.734 1.00 34.77 572 TYR D CA 1
ATOM 4806 C C . TYR D 1 148 ? 84.649 21.960 -47.870 1.00 34.02 572 TYR D C 1
ATOM 4807 O O . TYR D 1 148 ? 84.214 21.389 -46.867 1.00 33.63 572 TYR D O 1
ATOM 4816 N N . THR D 1 149 ? 85.919 21.869 -48.255 1.00 33.33 573 THR D N 1
ATOM 4817 C CA . THR D 1 149 ? 86.914 21.121 -47.483 1.00 32.96 573 THR D CA 1
ATOM 4818 C C . THR D 1 149 ? 87.943 22.063 -46.876 1.00 32.50 573 THR D C 1
ATOM 4819 O O . THR D 1 149 ? 88.672 22.747 -47.593 1.00 32.21 573 THR D O 1
ATOM 4823 N N . GLY D 1 150 ? 87.994 22.093 -45.549 1.00 32.06 574 GLY D N 1
ATOM 4824 C CA . GLY D 1 150 ? 88.984 22.892 -44.840 1.00 31.80 574 GLY D CA 1
ATOM 4825 C C . GLY D 1 150 ? 90.242 22.095 -44.564 1.00 31.54 574 GLY D C 1
ATOM 4826 O O . GLY D 1 150 ? 90.209 20.864 -44.523 1.00 31.35 574 GLY D O 1
ATOM 4827 N N . GLY D 1 151 ? 91.350 22.806 -44.384 1.00 31.43 575 GLY D N 1
ATOM 4828 C CA . GLY D 1 151 ? 92.634 22.202 -44.041 1.00 31.52 575 GLY D CA 1
ATOM 4829 C C . GLY D 1 151 ? 93.318 22.979 -42.928 1.00 31.94 575 GLY D C 1
ATOM 4830 O O . GLY D 1 151 ? 93.323 24.217 -42.938 1.00 31.44 575 GLY D O 1
ATOM 4831 N N . ALA D 1 152 ? 93.892 22.248 -41.974 1.00 32.16 576 ALA D N 1
ATOM 4832 C CA . ALA D 1 152 ? 94.526 22.848 -40.798 1.00 32.82 576 ALA D CA 1
ATOM 4833 C C . ALA D 1 152 ? 95.870 22.206 -40.475 1.00 33.17 576 ALA D C 1
ATOM 4834 O O . ALA D 1 152 ? 96.124 21.067 -40.857 1.00 33.23 576 ALA D O 1
ATOM 4836 N N . VAL D 1 153 ? 96.721 22.946 -39.763 1.00 33.97 577 VAL D N 1
ATOM 4837 C CA . VAL D 1 153 ? 98.005 22.425 -39.285 1.00 34.63 577 VAL D CA 1
ATOM 4838 C C . VAL D 1 153 ? 97.898 22.059 -37.804 1.00 35.05 577 VAL D C 1
ATOM 4839 O O . VAL D 1 153 ? 97.565 22.912 -36.973 1.00 34.93 577 VAL D O 1
ATOM 4843 N N . ILE D 1 154 ? 98.169 20.791 -37.489 1.00 35.85 578 ILE D N 1
ATOM 4844 C CA . ILE D 1 154 ? 98.162 20.292 -36.107 1.00 36.86 578 ILE D CA 1
ATOM 4845 C C . ILE D 1 154 ? 99.181 21.037 -35.242 1.00 37.39 578 ILE D C 1
ATOM 4846 O O . ILE D 1 154 ? 100.300 21.310 -35.686 1.00 37.47 578 ILE D O 1
ATOM 4851 N N . ILE D 1 155 ? 98.778 21.369 -34.016 1.00 38.20 579 ILE D N 1
ATOM 4852 C CA . ILE D 1 155 ? 99.629 22.129 -33.094 1.00 39.14 579 ILE D CA 1
ATOM 4853 C C . ILE D 1 155 ? 100.106 21.281 -31.906 1.00 39.91 579 ILE D C 1
ATOM 4854 O O . ILE D 1 155 ? 99.354 20.459 -31.376 1.00 40.17 579 ILE D O 1
ATOM 4859 N N . ASP D 1 156 ? 101.369 21.483 -31.528 1.00 40.93 580 ASP D N 1
ATOM 4860 C CA . ASP D 1 156 ? 102.016 20.832 -30.380 1.00 41.96 580 ASP D CA 1
ATOM 4861 C C . ASP D 1 156 ? 102.275 21.870 -29.291 1.00 42.17 580 ASP D C 1
ATOM 4862 O O . ASP D 1 156 ? 102.432 23.051 -29.595 1.00 42.21 580 ASP D O 1
ATOM 4867 N N . PRO D 1 157 ? 102.350 21.429 -28.019 1.00 42.73 581 PRO D N 1
ATOM 4868 C CA . PRO D 1 157 ? 102.909 22.291 -26.972 1.00 43.06 581 PRO D CA 1
ATOM 4869 C C . PRO D 1 157 ? 104.347 22.715 -27.281 1.00 43.40 581 PRO D C 1
ATOM 4870 O O . PRO D 1 157 ? 104.787 23.772 -26.824 1.00 43.45 581 PRO D O 1
ATOM 4874 N N . THR D 1 158 ? 105.055 21.902 -28.067 1.00 43.75 582 THR D N 1
ATOM 4875 C CA . THR D 1 158 ? 106.449 22.170 -28.448 1.00 43.97 582 THR D CA 1
ATOM 4876 C C . THR D 1 158 ? 106.574 23.305 -29.469 1.00 44.09 582 THR D C 1
ATOM 4877 O O . THR D 1 158 ? 107.652 23.890 -29.631 1.00 44.27 582 THR D O 1
ATOM 4881 N N . ASP D 1 159 ? 105.472 23.608 -30.154 1.00 44.12 583 ASP D N 1
ATOM 4882 C CA . ASP D 1 159 ? 105.444 24.652 -31.180 1.00 44.06 583 ASP D CA 1
ATOM 4883 C C . ASP D 1 159 ? 105.457 26.062 -30.594 1.00 44.07 583 ASP D C 1
ATOM 4884 O O . ASP D 1 159 ? 105.760 27.026 -31.299 1.00 44.06 583 ASP D O 1
ATOM 4889 N N . PHE D 1 160 ? 105.124 26.169 -29.309 1.00 44.16 584 PHE D N 1
ATOM 4890 C CA . PHE D 1 160 ? 105.026 27.457 -28.621 1.00 44.38 584 PHE D CA 1
ATOM 4891 C C . PHE D 1 160 ? 106.368 28.174 -28.445 1.00 44.81 584 PHE D C 1
ATOM 4892 O O . PHE D 1 160 ? 106.417 29.407 -28.466 1.00 44.99 584 PHE D O 1
ATOM 4900 N N . HIS D 1 161 ? 107.445 27.404 -28.282 1.00 45.26 585 HIS D N 1
ATOM 4901 C CA . HIS D 1 161 ? 108.781 27.967 -28.044 1.00 45.64 585 HIS D CA 1
ATOM 4902 C C . HIS D 1 161 ? 109.872 27.273 -28.873 1.00 45.97 585 HIS D C 1
ATOM 4903 O O . HIS D 1 161 ? 109.755 26.080 -29.174 1.00 46.00 585 HIS D O 1
ATOM 4910 N N . PRO D 1 162 ? 110.936 28.018 -29.248 1.00 46.29 586 PRO D N 1
ATOM 4911 C CA . PRO D 1 162 ? 112.077 27.412 -29.945 1.00 46.46 586 PRO D CA 1
ATOM 4912 C C . PRO D 1 162 ? 113.041 26.716 -28.988 1.00 46.64 586 PRO D C 1
ATOM 4913 O O . PRO D 1 162 ? 112.618 25.891 -28.175 1.00 46.95 586 PRO D O 1
ATOM 4917 N N . LYS E 1 1 ? 87.303 37.547 16.198 1.00 35.35 -7 LYS E N 1
ATOM 4918 C CA . LYS E 1 1 ? 86.256 37.710 15.145 1.00 35.29 -7 LYS E CA 1
ATOM 4919 C C . LYS E 1 1 ? 86.740 38.519 13.951 1.00 34.47 -7 LYS E C 1
ATOM 4920 O O . LYS E 1 1 ? 87.348 39.581 14.104 1.00 34.64 -7 LYS E O 1
ATOM 4926 N N . HIS E 1 2 ? 86.445 38.007 12.762 1.00 33.41 -6 HIS E N 1
ATOM 4927 C CA . HIS E 1 2 ? 86.783 38.679 11.514 1.00 32.22 -6 HIS E CA 1
ATOM 4928 C C . HIS E 1 2 ? 85.578 38.650 10.593 1.00 31.37 -6 HIS E C 1
ATOM 4929 O O . HIS E 1 2 ? 84.715 37.788 10.738 1.00 31.40 -6 HIS E O 1
ATOM 4936 N N . HIS E 1 3 ? 85.501 39.610 9.673 1.00 30.18 -5 HIS E N 1
ATOM 4937 C CA . HIS E 1 3 ? 84.423 39.641 8.685 1.00 29.13 -5 HIS E CA 1
ATOM 4938 C C . HIS E 1 3 ? 84.811 38.799 7.469 1.00 28.44 -5 HIS E C 1
ATOM 4939 O O . HIS E 1 3 ? 85.409 39.307 6.512 1.00 28.08 -5 HIS E O 1
ATOM 4946 N N . HIS E 1 4 ? 84.471 37.513 7.505 1.00 27.66 -4 HIS E N 1
ATOM 4947 C CA . HIS E 1 4 ? 84.765 36.620 6.379 1.00 26.39 -4 HIS E CA 1
ATOM 4948 C C . HIS E 1 4 ? 83.587 36.582 5.405 1.00 26.15 -4 HIS E C 1
ATOM 4949 O O . HIS E 1 4 ? 82.692 35.736 5.512 1.00 25.40 -4 HIS E O 1
ATOM 4956 N N . HIS E 1 5 ? 83.594 37.520 4.456 1.00 25.11 -3 HIS E N 1
ATOM 4957 C CA . HIS E 1 5 ? 82.476 37.719 3.541 1.00 24.61 -3 HIS E CA 1
ATOM 4958 C C . HIS E 1 5 ? 82.668 36.962 2.222 1.00 24.51 -3 HIS E C 1
ATOM 4959 O O . HIS E 1 5 ? 83.757 36.468 1.939 1.00 24.34 -3 HIS E O 1
ATOM 4966 N N . HIS E 1 6 ? 81.603 36.857 1.431 1.00 24.80 -2 HIS E N 1
ATOM 4967 C CA . HIS E 1 6 ? 81.606 35.973 0.254 1.00 25.19 -2 HIS E CA 1
ATOM 4968 C C . HIS E 1 6 ? 81.029 36.617 -1.003 1.00 25.54 -2 HIS E C 1
ATOM 4969 O O . HIS E 1 6 ? 80.350 37.647 -0.935 1.00 25.64 -2 HIS E O 1
ATOM 4976 N N . HIS E 1 7 ? 81.312 35.987 -2.146 1.00 26.46 -1 HIS E N 1
ATOM 4977 C CA . HIS E 1 7 ? 80.796 36.387 -3.466 1.00 26.79 -1 HIS E CA 1
ATOM 4978 C C . HIS E 1 7 ? 81.072 37.852 -3.813 1.00 26.48 -1 HIS E C 1
ATOM 4979 O O . HIS E 1 7 ? 80.197 38.570 -4.303 1.00 26.19 -1 HIS E O 1
ATOM 4986 N N . ILE E 1 8 ? 82.311 38.263 -3.560 1.00 26.44 432 ILE E N 1
ATOM 4987 C CA . ILE E 1 8 ? 82.796 39.604 -3.871 1.00 26.60 432 ILE E CA 1
ATOM 4988 C C . ILE E 1 8 ? 83.151 39.674 -5.355 1.00 26.34 432 ILE E C 1
ATOM 4989 O O . ILE E 1 8 ? 84.069 38.991 -5.815 1.00 26.66 432 ILE E O 1
ATOM 4994 N N . LYS E 1 9 ? 82.422 40.510 -6.095 1.00 26.14 433 LYS E N 1
ATOM 4995 C CA . LYS E 1 9 ? 82.517 40.556 -7.564 1.00 26.02 433 LYS E CA 1
ATOM 4996 C C . LYS E 1 9 ? 82.986 41.914 -8.135 1.00 25.59 433 LYS E C 1
ATOM 4997 O O . LYS E 1 9 ? 82.159 42.745 -8.522 1.00 25.44 433 LYS E O 1
ATOM 5003 N N . PRO E 1 10 ? 84.311 42.140 -8.200 1.00 25.45 434 PRO E N 1
ATOM 5004 C CA . PRO E 1 10 ? 84.859 43.381 -8.770 1.00 25.55 434 PRO E CA 1
ATOM 5005 C C . PRO E 1 10 ? 84.507 43.609 -10.244 1.00 25.43 434 PRO E C 1
ATOM 5006 O O . PRO E 1 10 ? 84.464 44.755 -10.702 1.00 25.45 434 PRO E O 1
ATOM 5010 N N . GLY E 1 11 ? 84.255 42.527 -10.981 1.00 25.01 435 GLY E N 1
ATOM 5011 C CA . GLY E 1 11 ? 83.849 42.630 -12.380 1.00 24.35 435 GLY E CA 1
ATOM 5012 C C . GLY E 1 11 ? 82.480 43.256 -12.581 1.00 24.22 435 GLY E C 1
ATOM 5013 O O . GLY E 1 11 ? 82.115 43.592 -13.702 1.00 24.62 435 GLY E O 1
ATOM 5014 N N . ALA E 1 12 ? 81.716 43.408 -11.500 1.00 23.87 436 ALA E N 1
ATOM 5015 C CA . ALA E 1 12 ? 80.411 44.054 -11.574 1.00 23.56 436 ALA E CA 1
ATOM 5016 C C . ALA E 1 12 ? 80.515 45.577 -11.429 1.00 23.71 436 ALA E C 1
ATOM 5017 O O . ALA E 1 12 ? 79.501 46.270 -11.434 1.00 23.42 436 ALA E O 1
ATOM 5019 N N . LEU E 1 13 ? 81.743 46.083 -11.316 1.00 23.99 437 LEU E N 1
ATOM 5020 C CA . LEU E 1 13 ? 81.996 47.521 -11.167 1.00 24.49 437 LEU E CA 1
ATOM 5021 C C . LEU E 1 13 ? 82.371 48.214 -12.476 1.00 24.95 437 LEU E C 1
ATOM 5022 O O . LEU E 1 13 ? 83.001 47.618 -13.357 1.00 24.93 437 LEU E O 1
ATOM 5027 N N . CYS E 1 14 ? 81.983 49.483 -12.586 1.00 25.34 438 CYS E N 1
ATOM 5028 C CA . CYS E 1 14 ? 82.448 50.342 -13.662 1.00 26.03 438 CYS E CA 1
ATOM 5029 C C . CYS E 1 14 ? 82.720 51.746 -13.121 1.00 26.35 438 CYS E C 1
ATOM 5030 O O . CYS E 1 14 ? 82.442 52.032 -11.952 1.00 26.24 438 CYS E O 1
ATOM 5033 N N . VAL E 1 15 ? 83.298 52.595 -13.965 1.00 27.27 439 VAL E N 1
ATOM 5034 C CA . VAL E 1 15 ? 83.528 54.001 -13.626 1.00 28.26 439 VAL E CA 1
ATOM 5035 C C . VAL E 1 15 ? 82.625 54.874 -14.484 1.00 29.10 439 VAL E C 1
ATOM 5036 O O . VAL E 1 15 ? 82.528 54.674 -15.697 1.00 29.39 439 VAL E O 1
ATOM 5040 N N . ILE E 1 16 ? 81.948 55.827 -13.846 1.00 30.25 440 ILE E N 1
ATOM 5041 C CA . ILE E 1 16 ? 81.103 56.787 -14.557 1.00 31.13 440 ILE E CA 1
ATOM 5042 C C . ILE E 1 16 ? 81.861 58.113 -14.691 1.00 32.17 440 ILE E C 1
ATOM 5043 O O . ILE E 1 16 ? 82.516 58.552 -13.749 1.00 32.22 440 ILE E O 1
ATOM 5048 N N . ASP E 1 17 ? 81.778 58.726 -15.870 1.00 33.37 441 ASP E N 1
ATOM 5049 C CA . ASP E 1 17 ? 82.452 59.989 -16.153 1.00 34.62 441 ASP E CA 1
ATOM 5050 C C . ASP E 1 17 ? 81.455 61.031 -16.648 1.00 35.16 441 ASP E C 1
ATOM 5051 O O . ASP E 1 17 ? 80.659 60.769 -17.556 1.00 35.35 441 ASP E O 1
ATOM 5056 N N . THR E 1 18 ? 81.494 62.207 -16.027 1.00 36.07 442 THR E N 1
ATOM 5057 C CA . THR E 1 18 ? 80.701 63.356 -16.468 1.00 36.76 442 THR E CA 1
ATOM 5058 C C . THR E 1 18 ? 81.623 64.578 -16.581 1.00 37.22 442 THR E C 1
ATOM 5059 O O . THR E 1 18 ? 82.779 64.515 -16.146 1.00 37.40 442 THR E O 1
ATOM 5063 N N . PRO E 1 19 ? 81.136 65.681 -17.192 1.00 37.71 443 PRO E N 1
ATOM 5064 C CA . PRO E 1 19 ? 81.894 66.939 -17.168 1.00 38.01 443 PRO E CA 1
ATOM 5065 C C . PRO E 1 19 ? 82.230 67.422 -15.752 1.00 38.27 443 PRO E C 1
ATOM 5066 O O . PRO E 1 19 ? 83.248 68.097 -15.554 1.00 38.71 443 PRO E O 1
ATOM 5070 N N . GLU E 1 20 ? 81.395 67.052 -14.782 1.00 38.50 444 GLU E N 1
ATOM 5071 C CA . GLU E 1 20 ? 81.546 67.489 -13.392 1.00 38.65 444 GLU E CA 1
ATOM 5072 C C . GLU E 1 20 ? 82.521 66.640 -12.573 1.00 38.31 444 GLU E C 1
ATOM 5073 O O . GLU E 1 20 ? 83.021 67.090 -11.535 1.00 38.42 444 GLU E O 1
ATOM 5079 N N . GLY E 1 21 ? 82.781 65.413 -13.028 1.00 37.85 445 GLY E N 1
ATOM 5080 C CA . GLY E 1 21 ? 83.679 64.504 -12.315 1.00 36.86 445 GLY E CA 1
ATOM 5081 C C . GLY E 1 21 ? 83.390 63.026 -12.535 1.00 36.17 445 GLY E C 1
ATOM 5082 O O . GLY E 1 21 ? 82.700 62.653 -13.485 1.00 36.40 445 GLY E O 1
ATOM 5083 N N . LYS E 1 22 ? 83.920 62.190 -11.647 1.00 35.37 446 LYS E N 1
ATOM 5084 C CA . LYS E 1 22 ? 83.817 60.735 -11.784 1.00 34.60 446 LYS E CA 1
ATOM 5085 C C . LYS E 1 22 ? 83.183 60.067 -10.565 1.00 33.90 446 LYS E C 1
ATOM 5086 O O . LYS E 1 22 ? 83.193 60.620 -9.456 1.00 34.13 446 LYS E O 1
ATOM 5092 N N . GLY E 1 23 ? 82.635 58.872 -10.783 1.00 32.69 447 GLY E N 1
ATOM 5093 C CA . GLY E 1 23 ? 82.049 58.069 -9.714 1.00 30.97 447 GLY E CA 1
ATOM 5094 C C . GLY E 1 23 ? 82.067 56.585 -10.042 1.00 29.89 447 GLY E C 1
ATOM 5095 O O . GLY E 1 23 ? 82.456 56.182 -11.138 1.00 29.75 447 GLY E O 1
ATOM 5096 N N . THR E 1 24 ? 81.650 55.776 -9.075 1.00 29.02 448 THR E N 1
ATOM 5097 C CA . THR E 1 24 ? 81.567 54.333 -9.246 1.00 27.44 448 THR E CA 1
ATOM 5098 C C . THR E 1 24 ? 80.153 53.973 -9.668 1.00 27.05 448 THR E C 1
ATOM 5099 O O . THR E 1 24 ? 79.174 54.540 -9.163 1.00 27.03 448 THR E O 1
ATOM 5103 N N . GLY E 1 25 ? 80.050 53.063 -10.634 1.00 26.20 449 GLY E N 1
ATOM 5104 C CA . GLY E 1 25 ? 78.770 52.460 -10.974 1.00 25.28 449 GLY E CA 1
ATOM 5105 C C . GLY E 1 25 ? 78.854 50.950 -10.813 1.00 24.86 449 GLY E C 1
ATOM 5106 O O . GLY E 1 25 ? 79.948 50.387 -10.694 1.00 24.48 449 GLY E O 1
ATOM 5107 N N . PHE E 1 26 ? 77.702 50.292 -10.805 1.00 24.57 450 PHE E N 1
ATOM 5108 C CA . PHE E 1 26 ? 77.676 48.827 -10.784 1.00 24.23 450 PHE E CA 1
ATOM 5109 C C . PHE E 1 26 ? 76.549 48.245 -11.636 1.00 24.61 450 PHE E C 1
ATOM 5110 O O . PHE E 1 26 ? 75.483 48.855 -11.789 1.00 24.51 450 PHE E O 1
ATOM 5118 N N . PHE E 1 27 ? 76.798 47.062 -12.197 1.00 24.80 451 PHE E N 1
ATOM 5119 C CA . PHE E 1 27 ? 75.829 46.412 -13.071 1.00 25.07 451 PHE E CA 1
ATOM 5120 C C . PHE E 1 27 ? 74.823 45.603 -12.265 1.00 25.46 451 PHE E C 1
ATOM 5121 O O . PHE E 1 27 ? 75.194 44.816 -11.393 1.00 25.38 451 PHE E O 1
ATOM 5129 N N . SER E 1 28 ? 73.546 45.818 -12.554 1.00 26.53 452 SER E N 1
ATOM 5130 C CA . SER E 1 28 ? 72.470 45.056 -11.936 1.00 27.41 452 SER E CA 1
ATOM 5131 C C . SER E 1 28 ? 71.324 44.984 -12.929 1.00 28.12 452 SER E C 1
ATOM 5132 O O . SER E 1 28 ? 70.822 46.015 -13.379 1.00 28.24 452 SER E O 1
ATOM 5135 N N . GLY E 1 29 ? 70.928 43.761 -13.279 1.00 28.89 453 GLY E N 1
ATOM 5136 C CA . GLY E 1 29 ? 69.968 43.536 -14.360 1.00 29.43 453 GLY E CA 1
ATOM 5137 C C . GLY E 1 29 ? 70.488 44.065 -15.682 1.00 30.01 453 GLY E C 1
ATOM 5138 O O . GLY E 1 29 ? 71.618 43.761 -16.089 1.00 30.29 453 GLY E O 1
ATOM 5139 N N . ASN E 1 30 ? 69.663 44.869 -16.343 1.00 30.35 454 ASN E N 1
ATOM 5140 C CA . ASN E 1 30 ? 70.039 45.520 -17.591 1.00 31.01 454 ASN E CA 1
ATOM 5141 C C . ASN E 1 30 ? 70.566 46.945 -17.362 1.00 30.77 454 ASN E C 1
ATOM 5142 O O . ASN E 1 30 ? 70.832 47.683 -18.314 1.00 31.20 454 ASN E O 1
ATOM 5147 N N . ASP E 1 31 ? 70.734 47.315 -16.094 1.00 30.52 455 ASP E N 1
ATOM 5148 C CA . ASP E 1 31 ? 71.117 48.678 -15.730 1.00 30.33 455 ASP E CA 1
ATOM 5149 C C . ASP E 1 31 ? 72.533 48.810 -15.183 1.00 29.79 455 ASP E C 1
ATOM 5150 O O . ASP E 1 31 ? 73.172 47.821 -14.818 1.00 29.56 455 ASP E O 1
ATOM 5155 N N . ILE E 1 32 ? 73.009 50.054 -15.158 1.00 29.26 456 ILE E N 1
ATOM 5156 C CA . ILE E 1 32 ? 74.154 50.458 -14.348 1.00 28.63 456 ILE E CA 1
ATOM 5157 C C . ILE E 1 32 ? 73.602 51.385 -13.270 1.00 28.70 456 ILE E C 1
ATOM 5158 O O . ILE E 1 32 ? 72.883 52.344 -13.573 1.00 28.74 456 ILE E O 1
ATOM 5163 N N . VAL E 1 33 ? 73.932 51.086 -12.017 1.00 28.49 457 VAL E N 1
ATOM 5164 C CA . VAL E 1 33 ? 73.400 51.819 -10.872 1.00 28.19 457 VAL E CA 1
ATOM 5165 C C . VAL E 1 33 ? 74.500 52.673 -10.248 1.00 28.33 457 VAL E C 1
ATOM 5166 O O . VAL E 1 33 ? 75.657 52.249 -10.161 1.00 28.37 457 VAL E O 1
ATOM 5170 N N . THR E 1 34 ? 74.134 53.882 -9.825 1.00 28.58 458 THR E N 1
ATOM 5171 C CA . THR E 1 34 ? 75.061 54.783 -9.136 1.00 28.63 458 THR E CA 1
ATOM 5172 C C . THR E 1 34 ? 74.292 55.782 -8.263 1.00 28.99 458 THR E C 1
ATOM 5173 O O . THR E 1 34 ? 73.059 55.759 -8.227 1.00 28.87 458 THR E O 1
ATOM 5177 N N . ALA E 1 35 ? 75.022 56.636 -7.548 1.00 29.42 459 ALA E N 1
ATOM 5178 C CA . ALA E 1 35 ? 74.412 57.709 -6.763 1.00 30.13 459 ALA E CA 1
ATOM 5179 C C . ALA E 1 35 ? 73.887 58.808 -7.683 1.00 30.63 459 ALA E C 1
ATOM 5180 O O . ALA E 1 35 ? 74.499 59.113 -8.710 1.00 30.79 459 ALA E O 1
ATOM 5182 N N . ALA E 1 36 ? 72.758 59.407 -7.306 1.00 31.78 460 ALA E N 1
ATOM 5183 C CA . ALA E 1 36 ? 72.108 60.430 -8.136 1.00 32.55 460 ALA E CA 1
ATOM 5184 C C . ALA E 1 36 ? 73.036 61.591 -8.472 1.00 33.12 460 ALA E C 1
ATOM 5185 O O . ALA E 1 36 ? 72.983 62.125 -9.582 1.00 33.57 460 ALA E O 1
ATOM 5187 N N . HIS E 1 37 ? 73.891 61.967 -7.521 1.00 33.82 461 HIS E N 1
ATOM 5188 C CA . HIS E 1 37 ? 74.752 63.141 -7.689 1.00 34.48 461 HIS E CA 1
ATOM 5189 C C . HIS E 1 37 ? 75.950 62.893 -8.605 1.00 34.85 461 HIS E C 1
ATOM 5190 O O . HIS E 1 37 ? 76.558 63.844 -9.106 1.00 35.06 461 HIS E O 1
ATOM 5197 N N . VAL E 1 38 ? 76.284 61.620 -8.824 1.00 35.22 462 VAL E N 1
ATOM 5198 C CA . VAL E 1 38 ? 77.301 61.247 -9.813 1.00 35.39 462 VAL E CA 1
ATOM 5199 C C . VAL E 1 38 ? 76.801 61.627 -11.209 1.00 35.86 462 VAL E C 1
ATOM 5200 O O . VAL E 1 38 ? 77.572 62.080 -12.059 1.00 35.96 462 VAL E O 1
ATOM 5204 N N . VAL E 1 39 ? 75.500 61.454 -11.421 1.00 36.59 463 VAL E N 1
ATOM 5205 C CA . VAL E 1 39 ? 74.864 61.725 -12.702 1.00 37.51 463 VAL E CA 1
ATOM 5206 C C . VAL E 1 39 ? 74.430 63.193 -12.820 1.00 38.23 463 VAL E C 1
ATOM 5207 O O . VAL E 1 39 ? 74.641 63.829 -13.859 1.00 38.59 463 VAL E O 1
ATOM 5211 N N . GLY E 1 40 ? 73.836 63.725 -11.753 1.00 38.84 464 GLY E N 1
ATOM 5212 C CA . GLY E 1 40 ? 73.346 65.104 -11.746 1.00 39.57 464 GLY E CA 1
ATOM 5213 C C . GLY E 1 40 ? 72.199 65.314 -12.715 1.00 40.16 464 GLY E C 1
ATOM 5214 O O . GLY E 1 40 ? 71.224 64.551 -12.711 1.00 40.37 464 GLY E O 1
ATOM 5215 N N . ASN E 1 41 ? 72.324 66.344 -13.552 1.00 40.66 465 ASN E N 1
ATOM 5216 C CA . ASN E 1 41 ? 71.290 66.698 -14.531 1.00 40.99 465 ASN E CA 1
ATOM 5217 C C . ASN E 1 41 ? 71.562 66.132 -15.928 1.00 40.93 465 ASN E C 1
ATOM 5218 O O . ASN E 1 41 ? 70.745 66.298 -16.844 1.00 41.10 465 ASN E O 1
ATOM 5223 N N . ASN E 1 42 ? 72.707 65.463 -16.080 1.00 40.71 466 ASN E N 1
ATOM 5224 C CA . ASN E 1 42 ? 73.107 64.838 -17.341 1.00 40.37 466 ASN E CA 1
ATOM 5225 C C . ASN E 1 42 ? 72.127 63.762 -17.808 1.00 40.15 466 ASN E C 1
ATOM 5226 O O . ASN E 1 42 ? 71.630 62.972 -16.999 1.00 40.56 466 ASN E O 1
ATOM 5231 N N . THR E 1 43 ? 71.838 63.744 -19.108 1.00 39.67 467 THR E N 1
ATOM 5232 C CA . THR E 1 43 ? 70.974 62.708 -19.687 1.00 39.23 467 THR E CA 1
ATOM 5233 C C . THR E 1 43 ? 71.805 61.587 -20.305 1.00 38.58 467 THR E C 1
ATOM 5234 O O . THR E 1 43 ? 71.317 60.473 -20.487 1.00 38.63 467 THR E O 1
ATOM 5238 N N . PHE E 1 44 ? 73.052 61.910 -20.643 1.00 38.08 468 PHE E N 1
ATOM 5239 C CA . PHE E 1 44 ? 74.027 60.939 -21.131 1.00 37.45 468 PHE E CA 1
ATOM 5240 C C . PHE E 1 44 ? 75.297 61.043 -20.298 1.00 36.89 468 PHE E C 1
ATOM 5241 O O . PHE E 1 44 ? 75.760 62.147 -19.987 1.00 36.96 468 PHE E O 1
ATOM 5249 N N . VAL E 1 45 ? 75.850 59.888 -19.932 1.00 36.01 469 VAL E N 1
ATOM 5250 C CA . VAL E 1 45 ? 77.104 59.817 -19.182 1.00 34.89 469 VAL E CA 1
ATOM 5251 C C . VAL E 1 45 ? 78.110 58.919 -19.911 1.00 34.42 469 VAL E C 1
ATOM 5252 O O . VAL E 1 45 ? 77.729 58.116 -20.767 1.00 34.40 469 VAL E O 1
ATOM 5256 N N . ASN E 1 46 ? 79.392 59.076 -19.595 1.00 33.69 470 ASN E N 1
ATOM 5257 C CA . ASN E 1 46 ? 80.416 58.166 -20.103 1.00 33.29 470 ASN E CA 1
ATOM 5258 C C . ASN E 1 46 ? 80.693 57.030 -19.123 1.00 32.58 470 ASN E C 1
ATOM 5259 O O . ASN E 1 46 ? 80.816 57.251 -17.919 1.00 32.59 470 ASN E O 1
ATOM 5264 N N . VAL E 1 47 ? 80.783 55.812 -19.648 1.00 32.05 471 VAL E N 1
ATOM 5265 C CA . VAL E 1 47 ? 81.003 54.632 -18.814 1.00 31.32 471 VAL E CA 1
ATOM 5266 C C . VAL E 1 47 ? 82.296 53.946 -19.229 1.00 31.03 471 VAL E C 1
ATOM 5267 O O . VAL E 1 47 ? 82.522 53.685 -20.412 1.00 30.84 471 VAL E O 1
ATOM 5271 N N . CYS E 1 48 ? 83.150 53.670 -18.250 1.00 30.92 472 CYS E N 1
ATOM 5272 C CA . CYS E 1 48 ? 84.395 52.972 -18.514 1.00 30.34 472 CYS E CA 1
ATOM 5273 C C . CYS E 1 48 ? 84.397 51.566 -17.901 1.00 29.68 472 CYS E C 1
ATOM 5274 O O . CYS E 1 48 ? 84.095 51.386 -16.722 1.00 29.79 472 CYS E O 1
ATOM 5277 N N . TYR E 1 49 ? 84.740 50.578 -18.719 1.00 29.06 473 TYR E N 1
ATOM 5278 C CA . TYR E 1 49 ? 84.781 49.183 -18.291 1.00 28.41 473 TYR E CA 1
ATOM 5279 C C . TYR E 1 49 ? 85.823 48.429 -19.097 1.00 28.46 473 TYR E C 1
ATOM 5280 O O . TYR E 1 49 ? 85.821 48.485 -20.335 1.00 28.49 473 TYR E O 1
ATOM 5289 N N . GLU E 1 50 ? 86.710 47.736 -18.380 1.00 28.27 474 GLU E N 1
ATOM 5290 C CA . GLU E 1 50 ? 87.809 46.963 -18.961 1.00 28.27 474 GLU E CA 1
ATOM 5291 C C . GLU E 1 50 ? 88.595 47.734 -20.039 1.00 28.97 474 GLU E C 1
ATOM 5292 O O . GLU E 1 50 ? 89.085 47.148 -21.002 1.00 28.74 474 GLU E O 1
ATOM 5298 N N . GLY E 1 51 ? 88.706 49.051 -19.863 1.00 29.52 475 GLY E N 1
ATOM 5299 C CA . GLY E 1 51 ? 89.525 49.888 -20.742 1.00 30.39 475 GLY E CA 1
ATOM 5300 C C . GLY E 1 51 ? 88.848 50.510 -21.953 1.00 31.06 475 GLY E C 1
ATOM 5301 O O . GLY E 1 51 ? 89.499 51.218 -22.722 1.00 31.61 475 GLY E O 1
ATOM 5302 N N . LEU E 1 52 ? 87.557 50.246 -22.141 1.00 31.57 476 LEU E N 1
ATOM 5303 C CA . LEU E 1 52 ? 86.804 50.845 -23.243 1.00 32.28 476 LEU E CA 1
ATOM 5304 C C . LEU E 1 52 ? 85.741 51.818 -22.730 1.00 32.82 476 LEU E C 1
ATOM 5305 O O . LEU E 1 52 ? 85.011 51.508 -21.785 1.00 32.93 476 LEU E O 1
ATOM 5310 N N . MET E 1 53 ? 85.665 52.992 -23.361 1.00 33.51 477 MET E N 1
ATOM 5311 C CA . MET E 1 53 ? 84.686 54.020 -23.003 1.00 34.23 477 MET E CA 1
ATOM 5312 C C . MET E 1 53 ? 83.400 53.895 -23.811 1.00 33.97 477 MET E C 1
ATOM 5313 O O . MET E 1 53 ? 83.434 53.646 -25.016 1.00 34.21 477 MET E O 1
ATOM 5318 N N . TYR E 1 54 ? 82.272 54.085 -23.134 1.00 34.02 478 TYR E N 1
ATOM 5319 C CA . TYR E 1 54 ? 80.952 54.001 -23.748 1.00 34.15 478 TYR E CA 1
ATOM 5320 C C . TYR E 1 54 ? 80.139 55.244 -23.410 1.00 34.76 478 TYR E C 1
ATOM 5321 O O . TYR E 1 54 ? 80.308 55.822 -22.338 1.00 35.09 478 TYR E O 1
ATOM 5330 N N . GLU E 1 55 ? 79.243 55.636 -24.312 1.00 35.39 479 GLU E N 1
ATOM 5331 C CA . GLU E 1 55 ? 78.213 56.616 -23.992 1.00 36.28 479 GLU E CA 1
ATOM 5332 C C . GLU E 1 55 ? 76.938 55.882 -23.593 1.00 36.27 479 GLU E C 1
ATOM 5333 O O . GLU E 1 55 ? 76.457 55.007 -24.327 1.00 36.55 479 GLU E O 1
ATOM 5339 N N . ALA E 1 56 ? 76.397 56.244 -22.433 1.00 36.30 480 ALA E N 1
ATOM 5340 C CA . ALA E 1 56 ? 75.232 55.573 -21.876 1.00 36.67 480 ALA E CA 1
ATOM 5341 C C . ALA E 1 56 ? 74.147 56.574 -21.485 1.00 37.04 480 ALA E C 1
ATOM 5342 O O . ALA E 1 56 ? 74.440 57.638 -20.942 1.00 37.28 480 ALA E O 1
ATOM 5344 N N . LYS E 1 57 ? 72.898 56.218 -21.763 1.00 37.64 481 LYS E N 1
ATOM 5345 C CA . LYS E 1 57 ? 71.758 57.084 -21.480 1.00 38.27 481 LYS E CA 1
ATOM 5346 C C . LYS E 1 57 ? 71.136 56.783 -20.118 1.00 38.40 481 LYS E C 1
ATOM 5347 O O . LYS E 1 57 ? 70.794 55.633 -19.816 1.00 38.49 481 LYS E O 1
ATOM 5353 N N . VAL E 1 58 ? 70.992 57.830 -19.306 1.00 38.80 482 VAL E N 1
ATOM 5354 C CA . VAL E 1 58 ? 70.271 57.756 -18.034 1.00 39.03 482 VAL E CA 1
ATOM 5355 C C . VAL E 1 58 ? 68.822 57.350 -18.301 1.00 39.57 482 VAL E C 1
ATOM 5356 O O . VAL E 1 58 ? 68.162 57.913 -19.182 1.00 39.79 482 VAL E O 1
ATOM 5360 N N . ARG E 1 59 ? 68.338 56.377 -17.536 1.00 40.09 483 ARG E N 1
ATOM 5361 C CA . ARG E 1 59 ? 67.017 55.801 -17.746 1.00 40.67 483 ARG E CA 1
ATOM 5362 C C . ARG E 1 59 ? 65.971 56.395 -16.804 1.00 41.22 483 ARG E C 1
ATOM 5363 O O . ARG E 1 59 ? 64.985 56.989 -17.253 1.00 41.47 483 ARG E O 1
ATOM 5371 N N . TYR E 1 60 ? 66.195 56.230 -15.503 1.00 41.68 484 TYR E N 1
ATOM 5372 C CA . TYR E 1 60 ? 65.210 56.598 -14.494 1.00 42.21 484 TYR E CA 1
ATOM 5373 C C . TYR E 1 60 ? 65.860 57.224 -13.262 1.00 42.66 484 TYR E C 1
ATOM 5374 O O . TYR E 1 60 ? 66.858 56.716 -12.741 1.00 42.67 484 TYR E O 1
ATOM 5383 N N . MET E 1 61 ? 65.286 58.343 -12.823 1.00 43.21 485 MET E N 1
ATOM 5384 C CA . MET E 1 61 ? 65.712 59.033 -11.611 1.00 43.76 485 MET E CA 1
ATOM 5385 C C . MET E 1 61 ? 64.559 59.033 -10.610 1.00 43.99 485 MET E C 1
ATOM 5386 O O . MET E 1 61 ? 63.664 59.885 -10.697 1.00 44.17 485 MET E O 1
ATOM 5391 N N . PRO E 1 62 ? 64.563 58.073 -9.665 1.00 43.99 486 PRO E N 1
ATOM 5392 C CA . PRO E 1 62 ? 63.543 58.018 -8.619 1.00 44.13 486 PRO E CA 1
ATOM 5393 C C . PRO E 1 62 ? 63.739 59.117 -7.570 1.00 44.28 486 PRO E C 1
ATOM 5394 O O . PRO E 1 62 ? 64.687 59.905 -7.669 1.00 44.35 486 PRO E O 1
ATOM 5398 N N . GLU E 1 63 ? 62.847 59.160 -6.579 1.00 44.41 487 GLU E N 1
ATOM 5399 C CA . GLU E 1 63 ? 62.933 60.134 -5.484 1.00 44.61 487 GLU E CA 1
ATOM 5400 C C . GLU E 1 63 ? 64.181 59.908 -4.617 1.00 43.99 487 GLU E C 1
ATOM 5401 O O . GLU E 1 63 ? 64.833 60.870 -4.195 1.00 44.25 487 GLU E O 1
ATOM 5407 N N . LYS E 1 64 ? 64.507 58.638 -4.364 1.00 43.32 488 LYS E N 1
ATOM 5408 C CA . LYS E 1 64 ? 65.766 58.252 -3.712 1.00 42.46 488 LYS E CA 1
ATOM 5409 C C . LYS E 1 64 ? 66.974 58.803 -4.466 1.00 41.75 488 LYS E C 1
ATOM 5410 O O . LYS E 1 64 ? 66.902 59.024 -5.675 1.00 41.84 488 LYS E O 1
ATOM 5416 N N . ASP E 1 65 ? 68.083 59.007 -3.755 1.00 40.99 489 ASP E N 1
ATOM 5417 C CA . ASP E 1 65 ? 69.315 59.528 -4.365 1.00 40.33 489 ASP E CA 1
ATOM 5418 C C . ASP E 1 65 ? 70.100 58.456 -5.147 1.00 39.54 489 ASP E C 1
ATOM 5419 O O . ASP E 1 65 ? 71.320 58.325 -5.000 1.00 39.45 489 ASP E O 1
ATOM 5424 N N . ILE E 1 66 ? 69.386 57.712 -5.989 1.00 38.78 490 ILE E N 1
ATOM 5425 C CA . ILE E 1 66 ? 69.956 56.629 -6.795 1.00 37.93 490 ILE E CA 1
ATOM 5426 C C . ILE E 1 66 ? 69.663 56.896 -8.269 1.00 37.49 490 ILE E C 1
ATOM 5427 O O . ILE E 1 66 ? 68.568 57.344 -8.611 1.00 37.82 490 ILE E O 1
ATOM 5432 N N . ALA E 1 67 ? 70.640 56.625 -9.135 1.00 36.60 491 ALA E N 1
ATOM 5433 C CA . ALA E 1 67 ? 70.479 56.805 -10.578 1.00 35.73 491 ALA E CA 1
ATOM 5434 C C . ALA E 1 67 ? 70.570 55.485 -11.348 1.00 35.24 491 ALA E C 1
ATOM 5435 O O . ALA E 1 67 ? 71.473 54.674 -11.107 1.00 35.21 491 ALA E O 1
ATOM 5437 N N . PHE E 1 68 ? 69.636 55.286 -12.278 1.00 34.62 492 PHE E N 1
ATOM 5438 C CA . PHE E 1 68 ? 69.610 54.097 -13.129 1.00 34.05 492 PHE E CA 1
ATOM 5439 C C . PHE E 1 68 ? 69.937 54.442 -14.571 1.00 33.65 492 PHE E C 1
ATOM 5440 O O . PHE E 1 68 ? 69.212 55.209 -15.220 1.00 34.27 492 PHE E O 1
ATOM 5448 N N . ILE E 1 69 ? 71.039 53.873 -15.057 1.00 32.83 493 ILE E N 1
ATOM 5449 C CA . ILE E 1 69 ? 71.539 54.096 -16.412 1.00 32.17 493 ILE E CA 1
ATOM 5450 C C . ILE E 1 69 ? 71.337 52.814 -17.227 1.00 32.01 493 ILE E C 1
ATOM 5451 O O . ILE E 1 69 ? 71.579 51.712 -16.731 1.00 32.00 493 ILE E O 1
ATOM 5456 N N . THR E 1 70 ? 70.882 52.963 -18.468 1.00 31.78 494 THR E N 1
ATOM 5457 C CA . THR E 1 70 ? 70.738 51.830 -19.372 1.00 31.57 494 THR E CA 1
ATOM 5458 C C . THR E 1 70 ? 72.120 51.349 -19.798 1.00 31.16 494 THR E C 1
ATOM 5459 O O . THR E 1 70 ? 72.922 52.117 -20.337 1.00 31.48 494 THR E O 1
ATOM 5463 N N . CYS E 1 71 ? 72.407 50.081 -19.526 1.00 30.75 495 CYS E N 1
ATOM 5464 C CA . CYS E 1 71 ? 73.675 49.502 -19.932 1.00 30.40 495 CYS E CA 1
ATOM 5465 C C . CYS E 1 71 ? 73.749 49.489 -21.454 1.00 30.35 495 CYS E C 1
ATOM 5466 O O . CYS E 1 71 ? 72.828 48.983 -22.103 1.00 30.78 495 CYS E O 1
ATOM 5469 N N . PRO E 1 72 ? 74.829 50.060 -22.028 1.00 30.18 496 PRO E N 1
ATOM 5470 C CA . PRO E 1 72 ? 75.052 50.003 -23.476 1.00 30.13 496 PRO E CA 1
ATOM 5471 C C . PRO E 1 72 ? 74.914 48.573 -23.993 1.00 30.05 496 PRO E C 1
ATOM 5472 O O . PRO E 1 72 ? 75.372 47.634 -23.338 1.00 30.30 496 PRO E O 1
ATOM 5476 N N . GLY E 1 73 ? 74.279 48.413 -25.151 1.00 29.88 497 GLY E N 1
ATOM 5477 C CA . GLY E 1 73 ? 74.060 47.094 -25.737 1.00 29.46 497 GLY E CA 1
ATOM 5478 C C . GLY E 1 73 ? 75.329 46.321 -26.045 1.00 29.32 497 GLY E C 1
ATOM 5479 O O . GLY E 1 73 ? 75.332 45.093 -25.998 1.00 29.47 497 GLY E O 1
ATOM 5480 N N . ASP E 1 74 ? 76.404 47.038 -26.363 1.00 29.12 498 ASP E N 1
ATOM 5481 C CA . ASP E 1 74 ? 77.683 46.408 -26.694 1.00 29.09 498 ASP E CA 1
ATOM 5482 C C . ASP E 1 74 ? 78.587 46.196 -25.475 1.00 28.48 498 ASP E C 1
ATOM 5483 O O . ASP E 1 74 ? 79.679 45.622 -25.590 1.00 28.73 498 ASP E O 1
ATOM 5488 N N . LEU E 1 75 ? 78.130 46.657 -24.314 1.00 27.66 499 LEU E N 1
ATOM 5489 C CA . LEU E 1 75 ? 78.873 46.482 -23.069 1.00 27.03 499 LEU E CA 1
ATOM 5490 C C . LEU E 1 75 ? 78.372 45.234 -22.347 1.00 26.21 499 LEU E C 1
ATOM 5491 O O . LEU E 1 75 ? 77.264 45.215 -21.819 1.00 26.30 499 LEU E O 1
ATOM 5496 N N . HIS E 1 76 ? 79.197 44.193 -22.343 1.00 26.04 500 HIS E N 1
ATOM 5497 C CA . HIS E 1 76 ? 78.812 42.899 -21.767 1.00 25.50 500 HIS E CA 1
ATOM 5498 C C . HIS E 1 76 ? 79.633 42.619 -20.511 1.00 25.44 500 HIS E C 1
ATOM 5499 O O . HIS E 1 76 ? 80.754 42.125 -20.609 1.00 25.57 500 HIS E O 1
ATOM 5506 N N . PRO E 1 77 ? 79.083 42.944 -19.323 1.00 25.85 501 PRO E N 1
ATOM 5507 C CA . PRO E 1 77 ? 79.856 42.806 -18.088 1.00 26.29 501 PRO E CA 1
ATOM 5508 C C . PRO E 1 77 ? 80.056 41.339 -17.700 1.00 27.03 501 PRO E C 1
ATOM 5509 O O . PRO E 1 77 ? 79.193 40.503 -17.988 1.00 27.28 501 PRO E O 1
ATOM 5513 N N . THR E 1 78 ? 81.182 41.042 -17.055 1.00 27.73 502 THR E N 1
ATOM 5514 C CA . THR E 1 78 ? 81.491 39.679 -16.632 1.00 28.26 502 THR E CA 1
ATOM 5515 C C . THR E 1 78 ? 80.749 39.295 -15.357 1.00 28.44 502 THR E C 1
ATOM 5516 O O . THR E 1 78 ? 80.659 38.114 -15.019 1.00 28.61 502 THR E O 1
ATOM 5520 N N . ALA E 1 79 ? 80.231 40.296 -14.648 1.00 28.47 503 ALA E N 1
ATOM 5521 C CA . ALA E 1 79 ? 79.467 40.065 -13.429 1.00 28.45 503 ALA E CA 1
ATOM 5522 C C . ALA E 1 79 ? 78.391 41.126 -13.229 1.00 28.73 503 ALA E C 1
ATOM 5523 O O . ALA E 1 79 ? 78.529 42.264 -13.690 1.00 28.36 503 ALA E O 1
ATOM 5525 N N . ARG E 1 80 ? 77.316 40.728 -12.554 1.00 29.07 504 ARG E N 1
ATOM 5526 C CA . ARG E 1 80 ? 76.224 41.618 -12.177 1.00 29.89 504 ARG E CA 1
ATOM 5527 C C . ARG E 1 80 ? 75.867 41.349 -10.726 1.00 30.35 504 ARG E C 1
ATOM 5528 O O . ARG E 1 80 ? 76.041 40.235 -10.236 1.00 30.61 504 ARG E O 1
ATOM 5536 N N . LEU E 1 81 ? 75.351 42.364 -10.043 1.00 30.82 505 LEU E N 1
ATOM 5537 C CA . LEU E 1 81 ? 74.959 42.210 -8.654 1.00 31.26 505 LEU E CA 1
ATOM 5538 C C . LEU E 1 81 ? 73.455 42.019 -8.512 1.00 32.04 505 LEU E C 1
ATOM 5539 O O . LEU E 1 81 ? 72.665 42.689 -9.178 1.00 31.85 505 LEU E O 1
ATOM 5544 N N . LYS E 1 82 ? 73.075 41.089 -7.643 1.00 33.23 506 LYS E N 1
ATOM 5545 C CA . LYS E 1 82 ? 71.672 40.838 -7.332 1.00 34.84 506 LYS E CA 1
ATOM 5546 C C . LYS E 1 82 ? 71.311 41.445 -5.980 1.00 35.48 506 LYS E C 1
ATOM 5547 O O . LYS E 1 82 ? 72.169 41.612 -5.120 1.00 35.37 506 LYS E O 1
ATOM 5553 N N . LEU E 1 83 ? 70.040 41.789 -5.812 1.00 36.87 507 LEU E N 1
ATOM 5554 C CA . LEU E 1 83 ? 69.535 42.311 -4.547 1.00 38.36 507 LEU E CA 1
ATOM 5555 C C . LEU E 1 83 ? 69.203 41.163 -3.601 1.00 39.50 507 LEU E C 1
ATOM 5556 O O . LEU E 1 83 ? 68.919 40.047 -4.046 1.00 39.74 507 LEU E O 1
ATOM 5561 N N . SER E 1 84 ? 69.254 41.426 -2.298 1.00 40.97 508 SER E N 1
ATOM 5562 C CA . SER E 1 84 ? 68.975 40.378 -1.316 1.00 42.53 508 SER E CA 1
ATOM 5563 C C . SER E 1 84 ? 67.481 40.204 -1.050 1.00 43.40 508 SER E C 1
ATOM 5564 O O . SER E 1 84 ? 66.717 41.174 -1.054 1.00 43.68 508 SER E O 1
ATOM 5567 N N . LYS E 1 85 ? 67.081 38.955 -0.825 1.00 44.62 509 LYS E N 1
ATOM 5568 C CA . LYS E 1 85 ? 65.693 38.620 -0.526 1.00 45.49 509 LYS E CA 1
ATOM 5569 C C . LYS E 1 85 ? 65.343 39.023 0.908 1.00 45.65 509 LYS E C 1
ATOM 5570 O O . LYS E 1 85 ? 64.401 39.791 1.132 1.00 46.00 509 LYS E O 1
ATOM 5576 N N . ASN E 1 86 ? 66.111 38.502 1.866 1.00 45.57 510 ASN E N 1
ATOM 5577 C CA . ASN E 1 86 ? 65.952 38.836 3.281 1.00 45.30 510 ASN E CA 1
ATOM 557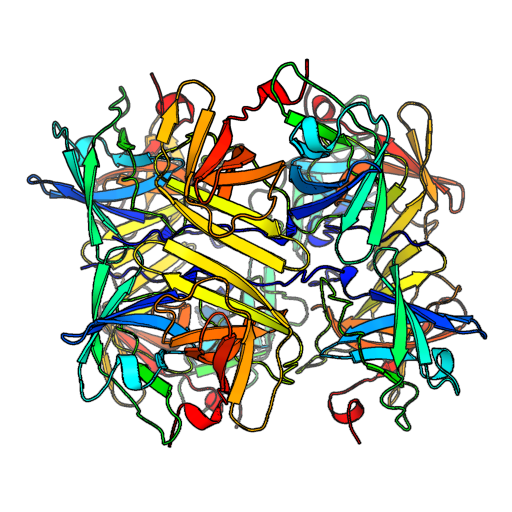8 C C . ASN E 1 86 ? 67.213 39.542 3.789 1.00 44.49 510 ASN E C 1
ATOM 5579 O O . ASN E 1 86 ? 68.112 38.895 4.339 1.00 44.55 510 ASN E O 1
ATOM 5584 N N . PRO E 1 87 ? 67.280 40.877 3.611 1.00 43.65 511 PRO E N 1
ATOM 5585 C CA . PRO E 1 87 ? 68.510 41.646 3.827 1.00 42.87 511 PRO E CA 1
ATOM 5586 C C . PRO E 1 87 ? 68.988 41.659 5.274 1.00 42.00 511 PRO E C 1
ATOM 5587 O O . PRO E 1 87 ? 68.240 42.036 6.179 1.00 42.17 511 PRO E O 1
ATOM 5591 N N . ASP E 1 88 ? 70.227 41.230 5.482 1.00 41.07 512 ASP E N 1
ATOM 5592 C CA . ASP E 1 88 ? 70.890 41.369 6.768 1.00 39.98 512 ASP E CA 1
ATOM 5593 C C . ASP E 1 88 ? 71.847 42.563 6.702 1.00 39.35 512 ASP E C 1
ATOM 5594 O O . ASP E 1 88 ? 72.911 42.490 6.072 1.00 39.09 512 ASP E O 1
ATOM 5599 N N . TYR E 1 89 ? 71.463 43.652 7.368 1.00 38.16 513 TYR E N 1
ATOM 5600 C CA . TYR E 1 89 ? 72.205 44.915 7.303 1.00 37.11 513 TYR E CA 1
ATOM 5601 C C . TYR E 1 89 ? 73.364 45.042 8.283 1.00 36.00 513 TYR E C 1
ATOM 5602 O O . TYR E 1 89 ? 74.081 46.045 8.252 1.00 36.31 513 TYR E O 1
ATOM 5611 N N . SER E 1 90 ? 73.551 44.040 9.140 1.00 34.63 514 SER E N 1
ATOM 5612 C CA . SER E 1 90 ? 74.519 44.122 10.234 1.00 33.32 514 SER E CA 1
ATOM 5613 C C . SER E 1 90 ? 75.979 44.162 9.784 1.00 32.40 514 SER E C 1
ATOM 5614 O O . SER E 1 90 ? 76.815 44.768 10.450 1.00 32.25 514 SER E O 1
ATOM 5617 N N . CYS E 1 91 ? 76.304 43.492 8.684 1.00 31.23 515 CYS E N 1
ATOM 5618 C CA . CYS E 1 91 ? 77.641 43.669 8.107 1.00 30.07 515 CYS E CA 1
ATOM 5619 C C . CYS E 1 91 ? 77.668 43.739 6.583 1.00 28.67 515 CYS E C 1
ATOM 5620 O O . CYS E 1 91 ? 76.792 43.194 5.900 1.00 28.44 515 CYS E O 1
ATOM 5623 N N . VAL E 1 92 ? 78.657 44.457 6.061 1.00 27.05 516 VAL E N 1
ATOM 5624 C CA . VAL E 1 92 ? 78.677 44.819 4.652 1.00 25.40 516 VAL E CA 1
ATOM 5625 C C . VAL E 1 92 ? 80.050 44.628 4.017 1.00 24.60 516 VAL E C 1
ATOM 5626 O O . VAL E 1 92 ? 81.057 44.500 4.712 1.00 24.03 516 VAL E O 1
ATOM 5630 N N . THR E 1 93 ? 80.057 44.592 2.689 1.00 24.25 517 THR E N 1
ATOM 5631 C CA . THR E 1 93 ? 81.267 44.662 1.884 1.00 24.04 517 THR E CA 1
ATOM 5632 C C . THR E 1 93 ? 81.072 45.835 0.932 1.00 24.19 517 THR E C 1
ATOM 5633 O O . THR E 1 93 ? 80.090 45.877 0.189 1.00 24.29 517 THR E O 1
ATOM 5637 N N . VAL E 1 94 ? 81.991 46.802 0.982 1.00 24.64 518 VAL E N 1
ATOM 5638 C CA . VAL E 1 94 ? 81.950 47.959 0.085 1.00 24.66 518 VAL E CA 1
ATOM 5639 C C . VAL E 1 94 ? 83.012 47.797 -0.999 1.00 24.83 518 VAL E C 1
ATOM 5640 O O . VAL E 1 94 ? 84.188 47.579 -0.690 1.00 24.80 518 VAL E O 1
ATOM 5644 N N . MET E 1 95 ? 82.590 47.911 -2.257 1.00 25.18 519 MET E N 1
ATOM 5645 C CA . MET E 1 95 ? 83.489 47.818 -3.413 1.00 26.34 519 MET E CA 1
ATOM 5646 C C . MET E 1 95 ? 83.439 49.097 -4.218 1.00 25.46 519 MET E C 1
ATOM 5647 O O . MET E 1 95 ? 82.366 49.511 -4.648 1.00 25.30 519 MET E O 1
ATOM 5652 N N . ALA E 1 96 ? 84.598 49.692 -4.471 1.00 25.80 520 ALA E N 1
ATOM 5653 C CA . ALA E 1 96 ? 84.657 50.940 -5.228 1.00 26.12 520 ALA E CA 1
ATOM 5654 C C . ALA E 1 96 ? 85.944 51.096 -6.027 1.00 26.37 520 ALA E C 1
ATOM 5655 O O . ALA E 1 96 ? 86.943 50.420 -5.765 1.00 26.13 520 ALA E O 1
ATOM 5657 N N . TYR E 1 97 ? 85.900 51.986 -7.017 1.00 26.90 521 TYR E N 1
ATOM 5658 C CA . TYR E 1 97 ? 87.112 52.509 -7.634 1.00 27.64 521 TYR E CA 1
ATOM 5659 C C . TYR E 1 97 ? 87.483 53.844 -6.987 1.00 28.12 521 TYR E C 1
ATOM 5660 O O . TYR E 1 97 ? 86.670 54.769 -6.940 1.00 28.33 521 TYR E O 1
ATOM 5669 N N . VAL E 1 98 ? 88.705 53.922 -6.472 1.00 28.58 522 VAL E N 1
ATOM 5670 C CA . VAL E 1 98 ? 89.258 55.174 -5.965 1.00 29.22 522 VAL E CA 1
ATOM 5671 C C . VAL E 1 98 ? 90.449 55.525 -6.849 1.00 29.32 522 VAL E C 1
ATOM 5672 O O . VAL E 1 98 ? 91.474 54.838 -6.824 1.00 29.21 522 VAL E O 1
ATOM 5676 N N . ASN E 1 99 ? 90.298 56.597 -7.625 1.00 30.00 523 ASN E N 1
ATOM 5677 C CA . ASN E 1 99 ? 91.243 56.951 -8.684 1.00 30.57 523 ASN E CA 1
ATOM 5678 C C . ASN E 1 99 ? 91.401 55.767 -9.646 1.00 30.32 523 ASN E C 1
ATOM 5679 O O . ASN E 1 99 ? 90.418 55.339 -10.240 1.00 30.65 523 ASN E O 1
ATOM 5684 N N . GLU E 1 100 ? 92.605 55.224 -9.778 1.00 30.12 524 GLU E N 1
ATOM 5685 C CA . GLU E 1 100 ? 92.839 54.119 -10.709 1.00 30.30 524 GLU E CA 1
ATOM 5686 C C . GLU E 1 100 ? 92.546 52.747 -10.099 1.00 29.49 524 GLU E C 1
ATOM 5687 O O . GLU E 1 100 ? 92.498 51.749 -10.816 1.00 29.32 524 GLU E O 1
ATOM 5693 N N . ASP E 1 101 ? 92.350 52.701 -8.785 1.00 28.58 525 ASP E N 1
ATOM 5694 C CA . ASP E 1 101 ? 92.445 51.438 -8.059 1.00 28.14 525 ASP E CA 1
ATOM 5695 C C . ASP E 1 101 ? 91.161 50.927 -7.425 1.00 26.94 525 ASP E C 1
ATOM 5696 O O . ASP E 1 101 ? 90.312 51.699 -6.990 1.00 26.64 525 ASP E O 1
ATOM 5701 N N . LEU E 1 102 ? 91.040 49.603 -7.390 1.00 26.40 526 LEU E N 1
ATOM 5702 C CA . LEU E 1 102 ? 89.959 48.935 -6.676 1.00 25.34 526 LEU E CA 1
ATOM 5703 C C . LEU E 1 102 ? 90.240 48.994 -5.181 1.00 25.11 526 LEU E C 1
ATOM 5704 O O . LEU E 1 102 ? 91.371 48.770 -4.747 1.00 24.59 526 LEU E O 1
ATOM 5709 N N . VAL E 1 103 ? 89.205 49.304 -4.405 1.00 24.72 527 VAL E N 1
ATOM 5710 C CA . VAL E 1 103 ? 89.285 49.249 -2.951 1.00 24.87 527 VAL E CA 1
ATOM 5711 C C . VAL E 1 103 ? 88.075 48.487 -2.431 1.00 24.68 527 VAL E C 1
ATOM 5712 O O . VAL E 1 103 ? 86.925 48.861 -2.698 1.00 24.55 527 VAL E O 1
ATOM 5716 N N . VAL E 1 104 ? 88.353 47.406 -1.706 1.00 24.60 528 VAL E N 1
ATOM 5717 C CA . VAL E 1 104 ? 87.319 46.593 -1.080 1.00 24.86 528 VAL E CA 1
ATOM 5718 C C . VAL E 1 104 ? 87.566 46.513 0.420 1.00 25.12 528 VAL E C 1
ATOM 5719 O O . VAL E 1 104 ? 88.676 46.216 0.863 1.00 25.17 528 VAL E O 1
ATOM 5723 N N . SER E 1 105 ? 86.527 46.793 1.197 1.00 25.62 529 SER E N 1
ATOM 5724 C CA . SER E 1 105 ? 86.617 46.687 2.647 1.00 26.58 529 SER E CA 1
ATOM 5725 C C . SER E 1 105 ? 85.308 46.219 3.245 1.00 26.51 529 SER E C 1
ATOM 5726 O O . SER E 1 105 ? 84.235 46.492 2.709 1.00 26.93 529 SER E O 1
ATOM 5729 N N . THR E 1 106 ? 85.413 45.513 4.365 1.00 27.05 530 THR E N 1
ATOM 5730 C CA . THR E 1 106 ? 84.250 45.114 5.142 1.00 27.33 530 THR E CA 1
ATOM 5731 C C . THR E 1 106 ? 84.032 46.095 6.301 1.00 27.79 530 THR E C 1
ATOM 5732 O O . THR E 1 106 ? 84.950 46.834 6.684 1.00 27.82 530 THR E O 1
ATOM 5736 N N . ALA E 1 107 ? 82.807 46.108 6.826 1.00 27.97 531 ALA E N 1
ATOM 5737 C CA . ALA E 1 107 ? 82.456 46.873 8.020 1.00 28.53 531 ALA E CA 1
ATOM 5738 C C . ALA E 1 107 ? 81.183 46.327 8.667 1.00 29.07 531 ALA E C 1
ATOM 5739 O O . ALA E 1 107 ? 80.386 45.646 8.020 1.00 28.71 531 ALA E O 1
ATOM 5741 N N . ALA E 1 108 ? 81.005 46.631 9.952 1.00 29.91 532 ALA E N 1
ATOM 5742 C CA . ALA E 1 108 ? 79.712 46.478 10.605 1.00 30.79 532 ALA E CA 1
ATOM 5743 C C . ALA E 1 108 ? 78.895 47.720 10.276 1.00 31.68 532 ALA E C 1
ATOM 5744 O O . ALA E 1 108 ? 79.445 48.825 10.207 1.00 32.05 532 ALA E O 1
ATOM 5746 N N . ALA E 1 109 ? 77.597 47.545 10.045 1.00 32.63 533 ALA E N 1
ATOM 5747 C CA . ALA E 1 109 ? 76.741 48.657 9.642 1.00 34.08 533 ALA E CA 1
ATOM 5748 C C . ALA E 1 109 ? 75.501 48.821 10.530 1.00 35.54 533 ALA E C 1
ATOM 5749 O O . ALA E 1 109 ? 75.086 47.879 11.205 1.00 35.16 533 ALA E O 1
ATOM 5751 N N . MET E 1 110 ? 74.934 50.028 10.525 1.00 38.12 534 MET E N 1
ATOM 5752 C CA . MET E 1 110 ? 73.705 50.348 11.263 1.00 41.00 534 MET E CA 1
ATOM 5753 C C . MET E 1 110 ? 72.615 50.710 10.262 1.00 41.57 534 MET E C 1
ATOM 5754 O O . MET E 1 110 ? 72.871 51.470 9.325 1.00 41.74 534 MET E O 1
ATOM 5759 N N . VAL E 1 111 ? 71.408 50.236 10.436 1.00 42.99 535 VAL E N 1
ATOM 5760 C CA . VAL E 1 111 ? 70.439 50.322 9.382 1.00 44.31 535 VAL E CA 1
ATOM 5761 C C . VAL E 1 111 ? 69.798 51.669 9.270 1.00 45.11 535 VAL E C 1
ATOM 5762 O O . VAL E 1 111 ? 69.853 52.268 8.239 1.00 45.77 535 VAL E O 1
ATOM 5766 N N . TYR E 1 112 ? 69.127 52.105 10.309 1.00 45.78 536 TYR E N 1
ATOM 5767 C CA . TYR E 1 112 ? 68.298 53.290 10.222 1.00 46.17 536 TYR E CA 1
ATOM 5768 C C . TYR E 1 112 ? 67.336 53.604 9.086 1.00 45.96 536 TYR E C 1
ATOM 5769 O O . TYR E 1 112 ? 67.534 54.640 8.509 1.00 45.86 536 TYR E O 1
ATOM 5778 N N . GLY E 1 113 ? 66.261 52.839 8.786 1.00 45.65 537 GLY E N 1
ATOM 5779 C CA . GLY E 1 113 ? 65.299 53.529 7.916 1.00 45.06 537 GLY E CA 1
ATOM 5780 C C . GLY E 1 113 ? 65.667 53.346 6.449 1.00 44.52 537 GLY E C 1
ATOM 5781 O O . GLY E 1 113 ? 65.717 52.217 5.957 1.00 44.80 537 GLY E O 1
ATOM 5782 N N . ASN E 1 114 ? 65.932 54.454 5.755 1.00 43.87 538 ASN E N 1
ATOM 5783 C CA . ASN E 1 114 ? 66.371 54.429 4.351 1.00 43.13 538 ASN E CA 1
ATOM 5784 C C . ASN E 1 114 ? 67.878 54.615 4.153 1.00 42.19 538 ASN E C 1
ATOM 5785 O O . ASN E 1 114 ? 68.366 54.595 3.017 1.00 42.13 538 ASN E O 1
ATOM 5790 N N . THR E 1 115 ? 68.604 54.800 5.252 1.00 40.77 539 THR E N 1
ATOM 5791 C CA . THR E 1 115 ? 70.027 55.125 5.202 1.00 39.52 539 THR E CA 1
ATOM 5792 C C . THR E 1 115 ? 70.831 54.033 5.894 1.00 38.51 539 THR E C 1
ATOM 5793 O O . THR E 1 115 ? 70.311 53.348 6.762 1.00 38.40 539 THR E O 1
ATOM 5797 N N . LEU E 1 116 ? 72.093 53.875 5.506 1.00 37.15 540 LEU E N 1
ATOM 5798 C CA . LEU E 1 116 ? 72.967 52.866 6.090 1.00 35.95 540 LEU E CA 1
ATOM 5799 C C . LEU E 1 116 ? 74.300 53.512 6.468 1.00 35.27 540 LEU E C 1
ATOM 5800 O O . LEU E 1 116 ? 74.857 54.273 5.680 1.00 35.15 540 LEU E O 1
ATOM 5805 N N . SER E 1 117 ? 74.798 53.217 7.670 1.00 34.48 541 SER E N 1
ATOM 5806 C CA . SER E 1 117 ? 76.065 53.785 8.155 1.00 33.90 541 SER E CA 1
ATOM 5807 C C . SER E 1 117 ? 77.108 52.737 8.495 1.00 33.29 541 SER E C 1
ATOM 5808 O O . SER E 1 117 ? 76.802 51.731 9.129 1.00 32.97 541 SER E O 1
ATOM 5811 N N . TYR E 1 118 ? 78.350 53.009 8.100 1.00 32.72 542 TYR E N 1
ATOM 5812 C CA . TYR E 1 118 ? 79.451 52.055 8.233 1.00 32.34 542 TYR E CA 1
ATOM 5813 C C . TYR E 1 118 ? 80.792 52.793 8.178 1.00 32.90 542 TYR E C 1
ATOM 5814 O O . TYR E 1 118 ? 80.857 53.939 7.731 1.00 33.18 542 TYR E O 1
ATOM 5823 N N . ALA E 1 119 ? 81.854 52.135 8.635 1.00 33.68 543 ALA E N 1
ATOM 5824 C CA . ALA E 1 119 ? 83.217 52.627 8.438 1.00 34.41 543 ALA E CA 1
ATOM 5825 C C . ALA E 1 119 ? 83.693 52.387 7.001 1.00 35.29 543 ALA E C 1
ATOM 5826 O O . ALA E 1 119 ? 83.372 51.361 6.387 1.00 35.56 543 ALA E O 1
ATOM 5828 N N . VAL E 1 120 ? 84.441 53.349 6.462 1.00 36.56 544 VAL E N 1
ATOM 5829 C CA . VAL E 1 120 ? 85.094 53.204 5.154 1.00 37.44 544 VAL E CA 1
ATOM 5830 C C . VAL E 1 120 ? 86.613 53.298 5.328 1.00 38.69 544 VAL E C 1
ATOM 5831 O O . VAL E 1 120 ? 87.092 53.868 6.313 1.00 38.51 544 VAL E O 1
ATOM 5835 N N . ARG E 1 121 ? 87.364 52.736 4.379 1.00 40.72 545 ARG E N 1
ATOM 5836 C CA . ARG E 1 121 ? 88.830 52.678 4.490 1.00 42.78 545 ARG E CA 1
ATOM 5837 C C . ARG E 1 121 ? 89.569 53.843 3.815 1.00 43.75 545 ARG E C 1
ATOM 5838 O O . ARG E 1 121 ? 90.784 53.994 3.985 1.00 44.02 545 ARG E O 1
ATOM 5846 N N . THR E 1 122 ? 88.835 54.658 3.057 1.00 45.03 546 THR E N 1
ATOM 5847 C CA . THR E 1 122 ? 89.388 55.879 2.453 1.00 45.96 546 THR E CA 1
ATOM 5848 C C . THR E 1 122 ? 88.409 57.049 2.593 1.00 46.52 546 THR E C 1
ATOM 5849 O O . THR E 1 122 ? 87.202 56.844 2.752 1.00 46.68 546 THR E O 1
ATOM 5853 N N . GLN E 1 123 ? 88.942 5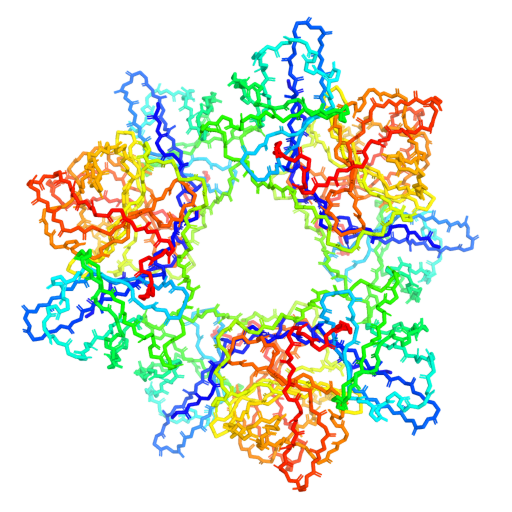8.269 2.550 1.00 47.11 547 GLN E N 1
ATOM 5854 C CA . GLN E 1 123 ? 88.130 59.490 2.618 1.00 47.69 547 GLN E CA 1
ATOM 5855 C C . GLN E 1 123 ? 87.771 59.985 1.215 1.00 47.55 547 GLN E C 1
ATOM 5856 O O . GLN E 1 123 ? 87.047 60.975 1.059 1.00 47.83 547 GLN E O 1
ATOM 5862 N N . ASP E 1 124 ? 88.276 59.282 0.202 1.00 47.37 548 ASP E N 1
ATOM 5863 C CA . ASP E 1 124 ? 88.126 59.680 -1.199 1.00 47.03 548 ASP E CA 1
ATOM 5864 C C . ASP E 1 124 ? 86.741 59.406 -1.790 1.00 46.27 548 ASP E C 1
ATOM 5865 O O . ASP E 1 124 ? 85.833 58.937 -1.095 1.00 46.53 548 ASP E O 1
ATOM 5870 N N . GLY E 1 125 ? 86.604 59.704 -3.083 1.00 45.22 549 GLY E N 1
ATOM 5871 C CA . GLY E 1 125 ? 85.356 59.527 -3.819 1.00 43.46 549 GLY E CA 1
ATOM 5872 C C . GLY E 1 125 ? 84.974 58.073 -4.026 1.00 42.15 549 GLY E C 1
ATOM 5873 O O . GLY E 1 125 ? 85.581 57.357 -4.833 1.00 42.38 549 GLY E O 1
ATOM 5874 N N . MET E 1 126 ? 83.957 57.647 -3.286 1.00 40.28 550 MET E N 1
ATOM 5875 C CA . MET E 1 126 ? 83.391 56.312 -3.409 1.00 38.48 550 MET E CA 1
ATOM 5876 C C . MET E 1 126 ? 81.945 56.391 -3.876 1.00 36.89 550 MET E C 1
ATOM 5877 O O . MET E 1 126 ? 81.221 55.399 -3.832 1.00 36.65 550 MET E O 1
ATOM 5882 N N . SER E 1 127 ? 81.536 57.577 -4.322 1.00 35.12 551 SER E N 1
ATOM 5883 C CA . SER E 1 127 ? 80.150 57.855 -4.689 1.00 33.60 551 SER E CA 1
ATOM 5884 C C . SER E 1 127 ? 79.599 56.852 -5.705 1.00 32.37 551 SER E C 1
ATOM 5885 O O . SER E 1 127 ? 80.150 56.697 -6.796 1.00 32.16 551 SER E O 1
ATOM 5888 N N . GLY E 1 128 ? 78.515 56.177 -5.326 1.00 31.19 552 GLY E N 1
ATOM 5889 C CA . GLY E 1 128 ? 77.801 55.257 -6.214 1.00 29.63 552 GLY E CA 1
ATOM 5890 C C . GLY E 1 128 ? 78.185 53.796 -6.047 1.00 28.68 552 GLY E C 1
ATOM 5891 O O . GLY E 1 128 ? 77.601 52.911 -6.691 1.00 28.61 552 GLY E O 1
ATOM 5892 N N . ALA E 1 129 ? 79.166 53.555 -5.182 1.00 27.58 553 ALA E N 1
ATOM 5893 C CA . ALA E 1 129 ? 79.684 52.220 -4.906 1.00 26.71 553 ALA E CA 1
ATOM 5894 C C . ALA E 1 129 ? 78.622 51.302 -4.303 1.00 26.04 553 ALA E C 1
ATOM 5895 O O . ALA E 1 129 ? 77.852 51.722 -3.435 1.00 25.95 553 ALA E O 1
ATOM 5897 N N . PRO E 1 130 ? 78.578 50.038 -4.756 1.00 25.32 554 PRO E N 1
ATOM 5898 C CA . PRO E 1 130 ? 77.613 49.119 -4.153 1.00 24.86 554 PRO E CA 1
ATOM 5899 C C . PRO E 1 130 ? 77.981 48.769 -2.725 1.00 24.42 554 PRO E C 1
ATOM 5900 O O . PRO E 1 130 ? 79.151 48.537 -2.419 1.00 24.42 554 PRO E O 1
ATOM 5904 N N . VAL E 1 131 ? 76.984 48.765 -1.850 1.00 24.42 555 VAL E N 1
ATOM 5905 C CA . VAL E 1 131 ? 77.172 48.270 -0.496 1.00 24.50 555 VAL E CA 1
ATOM 5906 C C . VAL E 1 131 ? 76.465 46.921 -0.431 1.00 24.63 555 VAL E C 1
ATOM 5907 O O . VAL E 1 131 ? 75.242 46.853 -0.546 1.00 24.77 555 VAL E O 1
ATOM 5911 N N . CYS E 1 132 ? 77.249 45.860 -0.268 1.00 25.09 556 CYS E N 1
ATOM 5912 C CA . CYS E 1 132 ? 76.737 44.485 -0.367 1.00 25.66 556 CYS E CA 1
ATOM 5913 C C . CYS E 1 132 ? 76.607 43.809 0.996 1.00 25.83 556 CYS E C 1
ATOM 5914 O O . CYS E 1 132 ? 77.283 44.196 1.946 1.00 25.50 556 CYS E O 1
ATOM 5917 N N . ASP E 1 133 ? 75.749 42.787 1.093 1.00 26.25 557 ASP E N 1
ATOM 5918 C CA . ASP E 1 133 ? 75.710 41.969 2.309 1.00 26.24 557 ASP E CA 1
ATOM 5919 C C . ASP E 1 133 ? 76.892 41.000 2.341 1.00 26.28 557 ASP E C 1
ATOM 5920 O O . ASP E 1 133 ? 77.703 40.980 1.413 1.00 26.18 557 ASP E O 1
ATOM 5925 N N . LYS E 1 134 ? 76.990 40.215 3.410 1.00 26.38 558 LYS E N 1
ATOM 5926 C CA . LYS E 1 134 ? 78.061 39.220 3.572 1.00 26.91 558 LYS E CA 1
ATOM 5927 C C . LYS E 1 134 ? 78.087 38.141 2.474 1.00 26.96 558 LYS E C 1
ATOM 5928 O O . LYS E 1 134 ? 79.047 37.379 2.372 1.00 26.50 558 LYS E O 1
ATOM 5934 N N . TYR E 1 135 ? 77.029 38.081 1.668 1.00 27.44 559 TYR E N 1
ATOM 5935 C CA . TYR E 1 135 ? 76.959 37.138 0.548 1.00 28.37 559 TYR E CA 1
ATOM 5936 C C . TYR E 1 135 ? 77.086 37.789 -0.829 1.00 28.48 559 TYR E C 1
ATOM 5937 O O . TYR E 1 135 ? 76.840 37.135 -1.849 1.00 28.48 559 TYR E O 1
ATOM 5946 N N . CYS E 1 136 ? 77.456 39.071 -0.862 1.00 28.41 560 CYS E N 1
ATOM 5947 C CA . CYS E 1 136 ? 77.712 39.766 -2.124 1.00 28.42 560 CYS E CA 1
ATOM 5948 C C . CYS E 1 136 ? 76.496 40.286 -2.867 1.00 28.57 560 CYS E C 1
ATOM 5949 O O . CYS E 1 136 ? 76.606 40.692 -4.025 1.00 28.89 560 CYS E O 1
ATOM 5950 N N . ARG E 1 137 ? 75.338 40.273 -2.211 1.00 28.73 561 ARG E N 1
ATOM 5951 C CA . ARG E 1 137 ? 74.120 40.875 -2.753 1.00 29.20 561 ARG E CA 1
ATOM 5952 C C . ARG E 1 137 ? 74.038 42.355 -2.363 1.00 28.96 561 ARG E C 1
ATOM 5953 O O . ARG E 1 137 ? 74.272 42.693 -1.207 1.00 28.71 561 ARG E O 1
ATOM 5961 N N . VAL E 1 138 ? 73.698 43.222 -3.319 1.00 29.07 562 VAL E N 1
ATOM 5962 C CA . VAL E 1 138 ? 73.633 44.673 -3.071 1.00 29.43 562 VAL E CA 1
ATOM 5963 C C . VAL E 1 138 ? 72.532 45.009 -2.087 1.00 29.53 562 VAL E C 1
ATOM 5964 O O . VAL E 1 138 ? 71.370 44.644 -2.308 1.00 29.75 562 VAL E O 1
ATOM 5968 N N . LEU E 1 139 ? 72.904 45.718 -1.022 1.00 29.53 563 LEU E N 1
ATOM 5969 C CA . LEU E 1 139 ? 71.956 46.269 -0.050 1.00 29.42 563 LEU E CA 1
ATOM 5970 C C . LEU E 1 139 ? 71.699 47.759 -0.273 1.00 29.32 563 LEU E C 1
ATOM 5971 O O . LEU E 1 139 ? 70.580 48.241 -0.075 1.00 29.39 563 LEU E O 1
ATOM 5976 N N . ALA E 1 140 ? 72.741 48.488 -0.667 1.00 29.08 564 ALA E N 1
ATOM 5977 C CA . ALA E 1 140 ? 72.666 49.946 -0.724 1.00 28.93 564 ALA E CA 1
ATOM 5978 C C . ALA E 1 140 ? 73.610 50.556 -1.754 1.00 28.92 564 ALA E C 1
ATOM 5979 O O . ALA E 1 140 ? 74.443 49.862 -2.336 1.00 28.80 564 ALA E O 1
ATOM 5981 N N . VAL E 1 141 ? 73.455 51.861 -1.976 1.00 29.13 565 VAL E N 1
ATOM 5982 C CA . VAL E 1 141 ? 74.301 52.629 -2.890 1.00 29.28 565 VAL E CA 1
ATOM 5983 C C . VAL E 1 141 ? 75.046 53.707 -2.088 1.00 29.89 565 VAL E C 1
ATOM 5984 O O . VAL E 1 141 ? 74.414 54.605 -1.522 1.00 30.10 565 VAL E O 1
ATOM 5988 N N . HIS E 1 142 ? 76.358 53.602 -1.986 1.00 30.44 566 HIS E N 1
ATOM 5989 C CA . HIS E 1 142 ? 77.160 54.568 -1.265 1.00 31.05 566 HIS E CA 1
ATOM 5990 C C . HIS E 1 142 ? 76.960 56.010 -1.712 1.00 31.68 566 HIS E C 1
ATOM 5991 O O . HIS E 1 142 ? 76.918 56.285 -2.863 1.00 31.50 566 HIS E O 1
ATOM 5998 N N . GLN E 1 143 ? 76.835 56.914 -0.760 1.00 32.78 567 GLN E N 1
ATOM 5999 C CA . GLN E 1 143 ? 76.510 58.313 -1.033 1.00 33.81 567 GLN E CA 1
ATOM 6000 C C . GLN E 1 143 ? 77.664 59.244 -0.700 1.00 34.47 567 GLN E C 1
ATOM 6001 O O . GLN E 1 143 ? 78.222 59.893 -1.587 1.00 34.83 567 GLN E O 1
ATOM 6007 N N . THR E 1 144 ? 78.032 59.287 0.576 1.00 35.28 568 THR E N 1
ATOM 6008 C CA . THR E 1 144 ? 79.000 60.262 1.056 1.00 36.29 568 THR E CA 1
ATOM 6009 C C . THR E 1 144 ? 79.794 59.768 2.264 1.00 36.66 568 THR E C 1
ATOM 6010 O O . THR E 1 144 ? 79.441 58.767 2.901 1.00 36.70 568 THR E O 1
ATOM 6014 N N . ASN E 1 145 ? 80.874 60.479 2.567 1.00 37.26 569 ASN E N 1
ATOM 6015 C CA . ASN E 1 145 ? 81.680 60.192 3.746 1.00 37.94 569 ASN E CA 1
ATOM 6016 C C . ASN E 1 145 ? 81.846 61.424 4.628 1.00 38.14 569 ASN E C 1
ATOM 6017 O O . ASN E 1 145 ? 82.035 62.532 4.124 1.00 38.56 569 ASN E O 1
ATOM 6022 N N . THR E 1 146 ? 81.748 61.224 5.940 1.00 38.38 570 THR E N 1
ATOM 6023 C CA . THR E 1 146 ? 82.084 62.264 6.913 1.00 38.70 570 THR E CA 1
ATOM 6024 C C . THR E 1 146 ? 83.212 61.728 7.788 1.00 38.91 570 THR E C 1
ATOM 6025 O O . THR E 1 146 ? 82.975 61.052 8.795 1.00 38.94 570 THR E O 1
ATOM 6029 N N . GLY E 1 147 ? 84.444 62.025 7.380 1.00 39.53 571 GLY E N 1
ATOM 6030 C CA . GLY E 1 147 ? 85.620 61.380 7.954 1.00 40.19 571 GLY E CA 1
ATOM 6031 C C . GLY E 1 147 ? 85.723 59.977 7.385 1.00 40.29 571 GLY E C 1
ATOM 6032 O O . GLY E 1 147 ? 85.580 59.778 6.172 1.00 40.84 571 GLY E O 1
ATOM 6033 N N . TYR E 1 148 ? 85.964 59.006 8.259 1.00 40.34 572 TYR E N 1
ATOM 6034 C CA . TYR E 1 148 ? 85.962 57.595 7.872 1.00 40.06 572 TYR E CA 1
ATOM 6035 C C . TYR E 1 148 ? 84.620 56.921 8.198 1.00 39.07 572 TYR E C 1
ATOM 6036 O O . TYR E 1 148 ? 84.575 55.746 8.574 1.00 39.39 572 TYR E O 1
ATOM 6045 N N . THR E 1 149 ? 83.533 57.677 8.053 1.00 37.41 573 THR E N 1
ATOM 6046 C CA . THR E 1 149 ? 82.181 57.152 8.240 1.00 35.98 573 THR E CA 1
ATOM 6047 C C . THR E 1 149 ? 81.381 57.359 6.964 1.00 35.24 573 THR E C 1
ATOM 6048 O O . THR E 1 149 ? 81.139 58.495 6.547 1.00 35.26 573 THR E O 1
ATOM 6052 N N . GLY E 1 150 ? 80.983 56.250 6.344 1.00 34.32 574 GLY E N 1
ATOM 6053 C CA . GLY E 1 150 ? 80.218 56.288 5.104 1.00 33.25 574 GLY E CA 1
ATOM 6054 C C . GLY E 1 150 ? 78.725 56.263 5.347 1.00 32.61 574 GLY E C 1
ATOM 6055 O O . GLY E 1 150 ? 78.261 55.826 6.399 1.00 32.50 574 GLY E O 1
ATOM 6056 N N . GLY E 1 151 ? 77.977 56.753 4.370 1.00 32.42 575 GLY E N 1
ATOM 6057 C CA . GLY E 1 151 ? 76.524 56.704 4.408 1.00 32.51 575 GLY E CA 1
ATOM 6058 C C . GLY E 1 151 ? 75.991 56.234 3.070 1.00 32.62 575 GLY E C 1
ATOM 6059 O O . GLY E 1 151 ? 76.514 56.617 2.019 1.00 32.52 575 GLY E O 1
ATOM 6060 N N . ALA E 1 152 ? 74.957 55.399 3.105 1.00 32.82 576 ALA E N 1
ATOM 6061 C CA . ALA E 1 152 ? 74.373 54.865 1.878 1.00 33.22 576 ALA E CA 1
ATOM 6062 C C . ALA E 1 152 ? 72.853 54.927 1.886 1.00 33.55 576 ALA E C 1
ATOM 6063 O O . ALA E 1 152 ? 72.232 54.938 2.943 1.00 33.70 576 ALA E O 1
ATOM 6065 N N . VAL E 1 153 ? 72.266 54.971 0.694 1.00 34.30 577 VAL E N 1
ATOM 6066 C CA . VAL E 1 153 ? 70.819 54.857 0.523 1.00 35.03 577 VAL E CA 1
ATOM 6067 C C . VAL E 1 153 ? 70.492 53.402 0.154 1.00 35.58 577 VAL E C 1
ATOM 6068 O O . VAL E 1 153 ? 70.997 52.887 -0.849 1.00 35.32 577 VAL E O 1
ATOM 6072 N N . ILE E 1 154 ? 69.665 52.752 0.975 1.00 36.26 578 ILE E N 1
ATOM 6073 C CA . ILE E 1 154 ? 69.238 51.369 0.739 1.00 37.11 578 ILE E CA 1
ATOM 6074 C C . ILE E 1 154 ? 68.504 51.248 -0.598 1.00 37.71 578 ILE E C 1
ATOM 6075 O O . ILE E 1 154 ? 67.667 52.092 -0.931 1.00 37.76 578 ILE E O 1
ATOM 6080 N N . ILE E 1 155 ? 68.843 50.209 -1.363 1.00 38.39 579 ILE E N 1
ATOM 6081 C CA . ILE E 1 155 ? 68.181 49.933 -2.643 1.00 39.20 579 ILE E CA 1
ATOM 6082 C C . ILE E 1 155 ? 67.158 48.791 -2.530 1.00 39.96 579 ILE E C 1
ATOM 6083 O O . ILE E 1 155 ? 67.367 47.811 -1.810 1.00 39.93 579 ILE E O 1
ATOM 6088 N N . ASP E 1 156 ? 66.057 48.947 -3.260 1.00 41.05 580 ASP E N 1
ATOM 6089 C CA . ASP E 1 156 ? 64.905 48.055 -3.214 1.00 42.09 580 ASP E CA 1
ATOM 6090 C C . ASP E 1 156 ? 64.511 47.725 -4.660 1.00 42.38 580 ASP E C 1
ATOM 6091 O O . ASP E 1 156 ? 64.668 48.573 -5.539 1.00 42.47 580 ASP E O 1
ATOM 6096 N N . PRO E 1 157 ? 64.017 46.495 -4.928 1.00 42.82 581 PRO E N 1
ATOM 6097 C CA . PRO E 1 157 ? 63.570 46.185 -6.298 1.00 43.14 581 PRO E CA 1
ATOM 6098 C C . PRO E 1 157 ? 62.563 47.187 -6.886 1.00 43.52 581 PRO E C 1
ATOM 6099 O O . PRO E 1 157 ? 62.547 47.400 -8.099 1.00 43.67 581 PRO E O 1
ATOM 6103 N N . THR E 1 158 ? 61.755 47.808 -6.029 1.00 43.88 582 THR E N 1
ATOM 6104 C CA . THR E 1 158 ? 60.746 48.779 -6.466 1.00 44.13 582 THR E CA 1
ATOM 6105 C C . THR E 1 158 ? 61.356 50.119 -6.901 1.00 44.28 582 THR E C 1
ATOM 6106 O O . THR E 1 158 ? 60.673 50.953 -7.508 1.00 44.44 582 THR E O 1
ATOM 6110 N N . ASP E 1 159 ? 62.637 50.318 -6.595 1.00 44.27 583 ASP E N 1
ATOM 6111 C CA . ASP E 1 159 ? 63.343 51.546 -6.967 1.00 44.42 583 ASP E CA 1
ATOM 6112 C C . ASP E 1 159 ? 63.716 51.586 -8.447 1.00 44.39 583 ASP E C 1
ATOM 6113 O O . ASP E 1 159 ? 63.979 52.661 -8.991 1.00 44.58 583 ASP E O 1
ATOM 6118 N N . PHE E 1 160 ? 63.736 50.419 -9.090 1.00 44.42 584 PHE E N 1
ATOM 6119 C CA . PHE E 1 160 ? 64.138 50.297 -10.495 1.00 44.45 584 PHE E CA 1
ATOM 6120 C C . PHE E 1 160 ? 63.153 50.937 -11.483 1.00 44.90 584 PHE E C 1
ATOM 6121 O O . PHE E 1 160 ? 63.554 51.384 -12.561 1.00 44.99 584 PHE E O 1
ATOM 6129 N N . HIS E 1 161 ? 61.872 50.976 -11.113 1.00 45.38 585 HIS E N 1
ATOM 6130 C CA . HIS E 1 161 ? 60.817 51.480 -11.999 1.00 45.83 585 HIS E CA 1
ATOM 6131 C C . HIS E 1 161 ? 59.774 52.328 -11.265 1.00 46.15 585 HIS E C 1
ATOM 6132 O O . HIS E 1 161 ? 59.546 52.132 -10.064 1.00 46.38 585 HIS E O 1
ATOM 6139 N N . PRO E 1 162 ? 59.144 53.284 -11.982 1.00 46.56 586 PRO E N 1
ATOM 6140 C CA . PRO E 1 162 ? 57.979 53.998 -11.453 1.00 46.69 586 PRO E CA 1
ATOM 6141 C C . PRO E 1 162 ? 56.681 53.225 -11.686 1.00 46.93 586 PRO E C 1
ATOM 6142 O O . PRO E 1 162 ? 56.519 52.117 -11.170 1.00 47.27 586 PRO E O 1
ATOM 6146 N N . LYS F 1 1 ? 92.189 54.871 -17.060 1.00 35.71 -7 LYS F N 1
ATOM 6147 C CA . LYS F 1 1 ? 93.364 53.969 -16.828 1.00 35.78 -7 LYS F CA 1
ATOM 6148 C C . LYS F 1 1 ? 93.239 53.144 -15.545 1.00 35.03 -7 LYS F C 1
ATOM 6149 O O . LYS F 1 1 ? 94.218 52.977 -14.808 1.00 35.59 -7 LYS F O 1
ATOM 6155 N N . HIS F 1 2 ? 92.048 52.610 -15.295 1.00 33.96 -6 HIS F N 1
ATOM 6156 C CA . HIS F 1 2 ? 91.780 51.858 -14.073 1.00 32.52 -6 HIS F CA 1
ATOM 6157 C C . HIS F 1 2 ? 92.323 50.437 -14.097 1.00 31.64 -6 HIS F C 1
ATOM 6158 O O . HIS F 1 2 ? 92.462 49.833 -15.163 1.00 31.70 -6 HIS F O 1
ATOM 6165 N N . HIS F 1 3 ? 92.626 49.918 -12.910 1.00 30.32 -5 HIS F N 1
ATOM 6166 C CA . HIS F 1 3 ? 93.057 48.534 -12.736 1.00 29.26 -5 HIS F CA 1
ATOM 6167 C C . HIS F 1 3 ? 91.845 47.624 -12.534 1.00 28.48 -5 HIS F C 1
ATOM 6168 O O . HIS F 1 3 ? 91.172 47.687 -11.502 1.00 28.64 -5 HIS F O 1
ATOM 6175 N N . HIS F 1 4 ? 91.565 46.798 -13.537 1.00 27.31 -4 HIS F N 1
ATOM 6176 C CA . HIS F 1 4 ? 90.440 45.863 -13.492 1.00 26.51 -4 HIS F CA 1
ATOM 6177 C C . HIS F 1 4 ? 90.978 44.436 -13.386 1.00 26.09 -4 HIS F C 1
ATOM 6178 O O . HIS F 1 4 ? 91.257 43.785 -14.392 1.00 25.81 -4 HIS F O 1
ATOM 6185 N N . HIS F 1 5 ? 91.157 43.973 -12.152 1.00 25.34 -3 HIS F N 1
ATOM 6186 C CA . HIS F 1 5 ? 91.825 42.698 -11.887 1.00 25.01 -3 HIS F CA 1
ATOM 6187 C C . HIS F 1 5 ? 90.815 41.560 -11.689 1.00 24.89 -3 HIS F C 1
ATOM 6188 O O . HIS F 1 5 ? 89.619 41.812 -11.538 1.00 24.74 -3 HIS F O 1
ATOM 6195 N N . HIS F 1 6 ? 91.295 40.316 -11.701 1.00 24.82 -2 HIS F N 1
ATOM 6196 C CA . HIS F 1 6 ? 90.387 39.156 -11.740 1.00 25.46 -2 HIS F CA 1
ATOM 6197 C C . HIS F 1 6 ? 90.777 38.033 -10.783 1.00 25.61 -2 HIS F C 1
ATOM 6198 O O . HIS F 1 6 ? 91.899 37.994 -10.277 1.00 25.53 -2 HIS F O 1
ATOM 6205 N N . HIS F 1 7 ? 89.823 37.134 -10.540 1.00 26.64 -1 HIS F N 1
ATOM 6206 C CA . HIS F 1 7 ? 90.017 35.937 -9.705 1.00 26.75 -1 HIS F CA 1
ATOM 6207 C C . HIS F 1 7 ? 90.552 36.250 -8.305 1.00 26.61 -1 HIS F C 1
ATOM 6208 O O . HIS F 1 7 ? 91.541 35.662 -7.841 1.00 26.38 -1 HIS F O 1
ATOM 6215 N N . ILE F 1 8 ? 89.874 37.193 -7.659 1.00 26.21 432 ILE F N 1
ATOM 6216 C CA . ILE F 1 8 ? 90.160 37.604 -6.295 1.00 26.24 432 ILE F CA 1
ATOM 6217 C C . ILE F 1 8 ? 89.430 36.653 -5.348 1.00 25.95 432 ILE F C 1
ATOM 6218 O O . ILE F 1 8 ? 88.202 36.540 -5.389 1.00 26.10 432 ILE F O 1
ATOM 6223 N N . LYS F 1 9 ? 90.206 35.963 -4.517 1.00 25.89 433 LYS F N 1
ATOM 6224 C CA . LYS F 1 9 ? 89.702 34.870 -3.669 1.00 26.24 433 LYS F CA 1
ATOM 6225 C C . LYS F 1 9 ? 89.972 35.086 -2.171 1.00 25.56 433 LYS F C 1
ATOM 6226 O O . LYS F 1 9 ? 90.939 34.540 -1.625 1.00 25.53 433 LYS F O 1
ATOM 6232 N N . PRO F 1 10 ? 89.113 35.881 -1.500 1.00 25.59 434 PRO F N 1
ATOM 6233 C CA . PRO F 1 10 ? 89.253 36.163 -0.068 1.00 25.41 434 PRO F CA 1
ATOM 6234 C C . PRO F 1 10 ? 89.057 34.921 0.797 1.00 25.25 434 PRO F C 1
ATOM 6235 O O . PRO F 1 10 ? 89.516 34.890 1.939 1.00 25.10 434 PRO F O 1
ATOM 6239 N N . GLY F 1 11 ? 88.400 33.902 0.242 1.00 24.93 435 GLY F N 1
ATOM 6240 C CA . GLY F 1 11 ? 88.240 32.614 0.922 1.00 24.33 435 GLY F CA 1
ATOM 6241 C C . GLY F 1 11 ? 89.541 31.853 1.091 1.00 24.22 435 GLY F C 1
ATOM 6242 O O . GLY F 1 11 ? 89.605 30.896 1.864 1.00 24.61 435 GLY F O 1
ATOM 6243 N N . ALA F 1 12 ? 90.584 32.275 0.378 1.00 23.53 436 ALA F N 1
ATOM 6244 C CA . ALA F 1 12 ? 91.908 31.675 0.526 1.00 23.00 436 ALA F CA 1
ATOM 6245 C C . ALA F 1 12 ? 92.745 32.321 1.637 1.00 23.11 436 ALA F C 1
ATOM 6246 O O . ALA F 1 12 ? 93.904 31.960 1.824 1.00 22.54 436 ALA F O 1
ATOM 6248 N N . LEU F 1 13 ? 92.150 33.257 2.376 1.00 22.90 437 LEU F N 1
ATOM 6249 C CA . LEU F 1 13 ? 92.841 33.911 3.489 1.00 23.29 437 LEU F CA 1
ATOM 6250 C C . LEU F 1 13 ? 92.505 33.296 4.845 1.00 23.44 437 LEU F C 1
ATOM 6251 O O . LEU F 1 13 ? 91.399 32.801 5.060 1.00 23.16 437 LEU F O 1
ATOM 6256 N N . CYS F 1 14 ? 93.474 33.344 5.754 1.00 23.82 438 CYS F N 1
ATOM 6257 C CA . CYS F 1 14 ? 93.241 33.019 7.155 1.00 24.59 438 CYS F CA 1
ATOM 6258 C C . CYS F 1 14 ? 94.026 33.977 8.055 1.00 25.18 438 CYS F C 1
ATOM 6259 O O . CYS F 1 14 ? 94.777 34.829 7.567 1.00 24.75 438 CYS F O 1
ATOM 6262 N N . VAL F 1 15 ? 93.838 33.841 9.365 1.00 26.00 439 VAL F N 1
ATOM 6263 C CA . VAL F 1 15 ? 94.622 34.620 10.329 1.00 27.06 439 VAL F CA 1
ATOM 6264 C C . VAL F 1 15 ? 95.532 33.698 11.127 1.00 27.79 439 VAL F C 1
ATOM 6265 O O . VAL F 1 15 ? 95.117 32.617 11.569 1.00 27.74 439 VAL F O 1
ATOM 6269 N N . ILE F 1 16 ? 96.787 34.114 11.265 1.00 28.61 440 ILE F N 1
ATOM 6270 C CA . ILE F 1 16 ? 97.769 33.381 12.055 1.00 29.75 440 ILE F CA 1
ATOM 6271 C C . ILE F 1 16 ? 97.910 34.070 13.412 1.00 30.80 440 ILE F C 1
ATOM 6272 O O . ILE F 1 16 ? 98.105 35.286 13.484 1.00 30.48 440 ILE F O 1
ATOM 6277 N N . ASP F 1 17 ? 97.778 33.282 14.476 1.00 31.85 441 ASP F N 1
ATOM 6278 C CA . ASP F 1 17 ? 97.842 33.783 15.845 1.00 33.33 441 ASP F CA 1
ATOM 6279 C C . ASP F 1 17 ? 99.013 33.137 16.576 1.00 33.83 441 ASP F C 1
ATOM 6280 O O . ASP F 1 17 ? 99.155 31.910 16.583 1.00 33.77 441 ASP F O 1
ATOM 6285 N N . THR F 1 18 ? 99.855 33.983 17.169 1.00 34.62 442 THR F N 1
ATOM 6286 C CA . THR F 1 18 ? 101.004 33.552 17.963 1.00 35.29 442 THR F CA 1
ATOM 6287 C C . THR F 1 18 ? 101.066 34.389 19.252 1.00 35.91 442 THR F C 1
ATOM 6288 O O . THR F 1 18 ? 100.435 35.451 19.329 1.00 35.95 442 THR F O 1
ATOM 6292 N N . PRO F 1 19 ? 101.826 33.924 20.267 1.00 36.57 443 PRO F N 1
ATOM 6293 C CA . PRO F 1 19 ? 102.032 34.720 21.486 1.00 37.06 443 PRO F CA 1
ATOM 6294 C C . PRO F 1 19 ? 102.560 36.127 21.199 1.00 37.50 443 PRO F C 1
ATOM 6295 O O . PRO F 1 19 ? 102.223 37.066 21.922 1.00 38.01 443 PRO F O 1
ATOM 6299 N N . GLU F 1 20 ? 103.355 36.260 20.137 1.00 37.78 444 GLU F N 1
ATOM 6300 C CA . GLU F 1 20 ? 103.981 37.529 19.765 1.00 38.02 444 GLU F CA 1
ATOM 6301 C C . GLU F 1 20 ? 103.044 38.467 19.004 1.00 37.68 444 GLU F C 1
ATOM 6302 O O . GLU F 1 20 ? 103.283 39.679 18.950 1.00 37.96 444 GLU F O 1
ATOM 6308 N N . GLY F 1 21 ? 101.985 37.911 18.418 1.00 37.06 445 GLY F N 1
ATOM 6309 C CA . GLY F 1 21 ? 100.993 38.704 17.690 1.00 36.09 445 GLY F CA 1
ATOM 6310 C C . GLY F 1 21 ? 100.291 37.949 16.572 1.00 35.51 445 GLY F C 1
ATOM 6311 O O . GLY F 1 21 ? 100.316 36.715 16.530 1.00 35.63 445 GLY F O 1
ATOM 6312 N N . LYS F 1 22 ? 99.670 38.700 15.663 1.00 34.63 446 LYS F N 1
ATOM 6313 C CA . LYS F 1 22 ? 98.868 38.127 14.579 1.00 33.84 446 LYS F CA 1
ATOM 6314 C C . LYS F 1 22 ? 99.388 38.510 13.195 1.00 32.90 446 LYS F C 1
ATOM 6315 O O . LYS F 1 22 ? 100.109 39.498 13.042 1.00 32.71 446 LYS F O 1
ATOM 6321 N N . GLY F 1 23 ? 99.021 37.710 12.193 1.00 31.56 447 GLY F N 1
ATOM 6322 C CA . GLY F 1 23 ? 99.314 38.014 10.795 1.00 29.84 447 GLY F CA 1
ATOM 6323 C C . GLY F 1 23 ? 98.254 37.464 9.859 1.00 28.82 447 GLY F C 1
ATOM 6324 O O . GLY F 1 23 ? 97.259 36.880 10.301 1.00 28.29 447 GLY F O 1
ATOM 6325 N N . THR F 1 24 ? 98.465 37.667 8.561 1.00 27.68 448 THR F N 1
ATOM 6326 C CA . THR F 1 24 ? 97.623 37.065 7.531 1.00 26.61 448 THR F CA 1
ATOM 6327 C C . THR F 1 24 ? 98.343 35.837 6.983 1.00 26.18 448 THR F C 1
ATOM 6328 O O . THR F 1 24 ? 99.573 35.823 6.867 1.00 26.09 448 THR F O 1
ATOM 6332 N N . GLY F 1 25 ? 97.572 34.793 6.691 1.00 25.39 449 GLY F N 1
ATOM 6333 C CA . GLY F 1 25 ? 98.089 33.612 6.007 1.00 24.49 449 GLY F CA 1
ATOM 6334 C C . GLY F 1 25 ? 97.253 33.342 4.769 1.00 24.07 449 GLY F C 1
ATOM 6335 O O . GLY F 1 25 ? 96.147 33.878 4.630 1.00 23.77 449 GLY F O 1
ATOM 6336 N N . PHE F 1 26 ? 97.777 32.525 3.859 1.00 23.64 450 PHE F N 1
ATOM 6337 C CA . PHE F 1 26 ? 96.997 32.118 2.689 1.00 23.76 450 PHE F CA 1
ATOM 6338 C C . PHE F 1 26 ? 97.212 30.661 2.290 1.00 23.84 450 PHE F C 1
ATOM 6339 O O . PHE F 1 26 ? 98.317 30.140 2.390 1.00 23.85 450 PHE F O 1
ATOM 6347 N N . PHE F 1 27 ? 96.131 30.014 1.857 1.00 24.21 451 PHE F N 1
ATOM 6348 C CA . PHE F 1 27 ? 96.188 28.611 1.442 1.00 24.50 451 PHE F CA 1
ATOM 6349 C C . PHE F 1 27 ? 96.749 28.467 0.028 1.00 24.89 451 PHE F C 1
ATOM 6350 O O . PHE F 1 27 ? 96.315 29.150 -0.900 1.00 25.00 451 PHE F O 1
ATOM 6358 N N . SER F 1 28 ? 97.736 27.591 -0.106 1.00 25.69 452 SER F N 1
ATOM 6359 C CA . SER F 1 28 ? 98.335 27.241 -1.390 1.00 26.83 452 SER F CA 1
ATOM 6360 C C . SER F 1 28 ? 98.789 25.790 -1.289 1.00 27.13 452 SER F C 1
ATOM 6361 O O . SER F 1 28 ? 99.563 25.443 -0.403 1.00 27.30 452 SER F O 1
ATOM 6364 N N . GLY F 1 29 ? 98.300 24.943 -2.190 1.00 28.02 453 GLY F N 1
ATOM 6365 C CA . GLY F 1 29 ? 98.571 23.503 -2.109 1.00 28.68 453 GLY F CA 1
ATOM 6366 C C . GLY F 1 29 ? 98.051 22.928 -0.804 1.00 28.92 453 GLY F C 1
ATOM 6367 O O . GLY F 1 29 ? 96.898 23.161 -0.433 1.00 29.24 453 GLY F O 1
ATOM 6368 N N . ASN F 1 30 ? 98.908 22.193 -0.101 1.00 29.38 454 ASN F N 1
ATOM 6369 C CA . ASN F 1 30 ? 98.579 21.649 1.217 1.00 30.00 454 ASN F CA 1
ATOM 6370 C C . ASN F 1 30 ? 99.118 22.530 2.357 1.00 29.86 454 ASN F C 1
ATOM 6371 O O . ASN F 1 30 ? 99.120 22.126 3.525 1.00 29.75 454 ASN F O 1
ATOM 6376 N N . ASP F 1 31 ? 99.557 23.739 2.007 1.00 29.54 455 ASP F N 1
ATOM 6377 C CA . ASP F 1 31 ? 100.218 24.638 2.955 1.00 29.27 455 ASP F CA 1
ATOM 6378 C C . ASP F 1 31 ? 99.391 25.868 3.323 1.00 28.46 455 ASP F C 1
ATOM 6379 O O . ASP F 1 31 ? 98.448 26.234 2.621 1.00 28.23 455 ASP F O 1
ATOM 6384 N N . ILE F 1 32 ? 99.745 26.475 4.452 1.00 27.88 456 ILE F N 1
ATOM 6385 C CA . ILE F 1 32 ? 99.402 27.863 4.747 1.00 27.33 456 ILE F CA 1
ATOM 6386 C C . ILE F 1 32 ? 100.713 28.644 4.680 1.00 27.31 456 ILE F C 1
ATOM 6387 O O . ILE F 1 32 ? 101.691 28.299 5.354 1.00 27.10 456 ILE F O 1
ATOM 6392 N N . VAL F 1 33 ? 100.727 29.673 3.841 1.00 27.12 457 VAL F N 1
ATOM 6393 C CA . VAL F 1 33 ? 101.915 30.483 3.608 1.00 26.75 457 VAL F CA 1
ATOM 6394 C C . VAL F 1 33 ? 101.747 31.844 4.293 1.00 26.53 457 VAL F C 1
ATOM 6395 O O . VAL F 1 33 ? 100.662 32.427 4.279 1.00 26.27 457 VAL F O 1
ATOM 6399 N N . THR F 1 34 ? 102.825 32.328 4.902 1.00 26.72 458 THR F N 1
ATOM 6400 C CA . THR F 1 34 ? 102.847 33.640 5.556 1.00 26.86 458 THR F CA 1
ATOM 6401 C C . THR F 1 34 ? 104.277 34.211 5.553 1.00 27.06 458 THR F C 1
ATOM 6402 O O . THR F 1 34 ? 105.192 33.601 4.992 1.00 26.70 458 THR F O 1
ATOM 6406 N N . ALA F 1 35 ? 104.456 35.383 6.161 1.00 27.40 459 ALA F N 1
ATOM 6407 C CA . ALA F 1 35 ? 105.782 35.977 6.335 1.00 28.34 459 ALA F CA 1
ATOM 6408 C C . ALA F 1 35 ? 106.526 35.281 7.472 1.00 28.88 459 ALA F C 1
ATOM 6409 O O . ALA F 1 35 ? 105.916 34.884 8.465 1.00 28.91 459 ALA F O 1
ATOM 6411 N N . ALA F 1 36 ? 107.841 35.132 7.326 1.00 29.98 460 ALA F N 1
ATOM 6412 C CA . ALA F 1 36 ? 108.654 34.427 8.324 1.00 30.97 460 ALA F CA 1
ATOM 6413 C C . ALA F 1 36 ? 108.508 34.993 9.739 1.00 31.70 460 ALA F C 1
ATOM 6414 O O . ALA F 1 36 ? 108.442 34.235 10.708 1.00 31.84 460 ALA F O 1
ATOM 6416 N N . HIS F 1 37 ? 108.432 36.319 9.850 1.00 32.55 461 HIS F N 1
ATOM 6417 C CA . HIS F 1 37 ? 108.396 36.981 11.156 1.00 33.25 461 HIS F CA 1
ATOM 6418 C C . HIS F 1 37 ? 107.048 36.843 11.873 1.00 33.62 461 HIS F C 1
ATOM 6419 O O . HIS F 1 37 ? 106.962 37.047 13.086 1.00 33.62 461 HIS F O 1
ATOM 6426 N N . VAL F 1 38 ? 106.004 36.496 11.120 1.00 34.03 462 VAL F N 1
ATOM 6427 C CA . VAL F 1 38 ? 104.700 36.175 11.703 1.00 34.43 462 VAL F CA 1
ATOM 6428 C C . VAL F 1 38 ? 104.839 34.921 12.571 1.00 34.91 462 VAL F C 1
ATOM 6429 O O . VAL F 1 38 ? 104.287 34.848 13.669 1.00 34.89 462 VAL F O 1
ATOM 6433 N N . VAL F 1 39 ? 105.605 33.956 12.068 1.00 35.59 463 VAL F N 1
ATOM 6434 C CA . VAL F 1 39 ? 105.820 32.675 12.733 1.00 36.56 463 VAL F CA 1
ATOM 6435 C C . VAL F 1 39 ? 106.955 32.751 13.760 1.00 37.21 463 VAL F C 1
ATOM 6436 O O . VAL F 1 39 ? 106.829 32.230 14.872 1.00 37.11 463 VAL F O 1
ATOM 6440 N N . GLY F 1 40 ? 108.059 33.390 13.375 1.00 37.93 464 GLY F N 1
ATOM 6441 C CA . GLY F 1 40 ? 109.224 33.539 14.247 1.00 38.68 464 GLY F CA 1
ATOM 6442 C C . GLY F 1 40 ? 109.901 32.220 14.568 1.00 39.20 464 GLY F C 1
ATOM 6443 O O . GLY F 1 40 ? 110.240 31.450 13.664 1.00 39.24 464 GLY F O 1
ATOM 6444 N N . ASN F 1 41 ? 110.091 31.966 15.862 1.00 39.70 465 ASN F N 1
ATOM 6445 C CA . ASN F 1 41 ? 110.729 30.738 16.341 1.00 40.15 465 ASN F CA 1
ATOM 6446 C C . ASN F 1 41 ? 109.724 29.667 16.777 1.00 40.09 465 ASN F C 1
ATOM 6447 O O . ASN F 1 41 ? 110.111 28.630 17.324 1.00 40.16 465 ASN F O 1
ATOM 6452 N N . ASN F 1 42 ? 108.441 29.918 16.529 1.00 39.87 466 ASN F N 1
ATOM 6453 C CA . ASN F 1 42 ? 107.382 28.987 16.924 1.00 39.68 466 ASN F CA 1
ATOM 6454 C C . ASN F 1 42 ? 107.369 27.717 16.076 1.00 39.33 466 ASN F C 1
ATOM 6455 O O . ASN F 1 42 ? 107.587 27.766 14.864 1.00 39.48 466 ASN F O 1
ATOM 6460 N N . THR F 1 43 ? 107.137 26.581 16.729 1.00 38.92 467 THR F N 1
ATOM 6461 C CA . THR F 1 43 ? 106.987 25.303 16.034 1.00 38.49 467 THR F CA 1
ATOM 6462 C C . THR F 1 43 ? 105.517 25.072 15.705 1.00 37.85 467 THR F C 1
ATOM 6463 O O . THR F 1 43 ? 105.190 24.428 14.708 1.00 37.84 467 THR F O 1
ATOM 6467 N N . PHE F 1 44 ? 104.646 25.603 16.563 1.00 37.08 468 PHE F N 1
ATOM 6468 C CA . PHE F 1 44 ? 103.201 25.528 16.389 1.00 36.37 468 PHE F CA 1
ATOM 6469 C C . PHE F 1 44 ? 102.589 26.919 16.450 1.00 35.75 468 PHE F C 1
ATOM 6470 O O . PHE F 1 44 ? 102.951 27.730 17.304 1.00 35.80 468 PHE F O 1
ATOM 6478 N N . VAL F 1 45 ? 101.664 27.186 15.534 1.00 34.70 469 VAL F N 1
ATOM 6479 C CA . VAL F 1 45 ? 100.920 28.439 15.515 1.00 33.81 469 VAL F CA 1
ATOM 6480 C C . VAL F 1 45 ? 99.423 28.152 15.542 1.00 33.24 469 VAL F C 1
ATOM 6481 O O . VAL F 1 45 ? 98.992 27.020 15.300 1.00 33.18 469 VAL F O 1
ATOM 6485 N N . ASN F 1 46 ? 98.635 29.174 15.848 1.00 32.30 470 ASN F N 1
ATOM 6486 C CA . ASN F 1 46 ? 97.193 29.058 15.754 1.00 31.87 470 ASN F CA 1
ATOM 6487 C C . ASN F 1 46 ? 96.696 29.665 14.455 1.00 31.17 470 ASN F C 1
ATOM 6488 O O . ASN F 1 46 ? 97.248 30.658 13.967 1.00 30.79 470 ASN F O 1
ATOM 6493 N N . VAL F 1 47 ? 95.665 29.040 13.895 1.00 30.21 471 VAL F N 1
ATOM 6494 C CA . VAL F 1 47 ? 95.081 29.467 12.641 1.00 29.64 471 VAL F CA 1
ATOM 6495 C C . VAL F 1 47 ? 93.595 29.705 12.843 1.00 29.15 471 VAL F C 1
ATOM 6496 O O . VAL F 1 47 ? 92.890 28.868 13.402 1.00 28.84 471 VAL F O 1
ATOM 6500 N N . CYS F 1 48 ? 93.128 30.854 12.380 1.00 28.94 472 CYS F N 1
ATOM 6501 C CA . CYS F 1 48 ? 91.725 31.196 12.461 1.00 28.65 472 CYS F CA 1
ATOM 6502 C C . CYS F 1 48 ? 91.117 31.210 11.064 1.00 28.60 472 CYS F C 1
ATOM 6503 O O . CYS F 1 48 ? 91.623 31.898 10.169 1.00 28.48 472 CYS F O 1
ATOM 6506 N N . TYR F 1 49 ? 90.039 30.450 10.880 1.00 27.76 473 TYR F N 1
ATOM 6507 C CA . TYR F 1 49 ? 89.343 30.390 9.592 1.00 27.24 473 TYR F CA 1
ATOM 6508 C C . TYR F 1 49 ? 87.853 30.171 9.790 1.00 27.28 473 TYR F C 1
ATOM 6509 O O . TYR F 1 49 ? 87.447 29.217 10.459 1.00 26.91 473 TYR F O 1
ATOM 6518 N N . GLU F 1 50 ? 87.054 31.063 9.200 1.00 27.26 474 GLU F N 1
ATOM 6519 C CA . GLU F 1 50 ? 85.590 31.032 9.291 1.00 27.38 474 GLU F CA 1
ATOM 6520 C C . GLU F 1 50 ? 85.068 30.848 10.730 1.00 27.97 474 GLU F C 1
ATOM 6521 O O . GLU F 1 50 ? 84.085 30.136 10.977 1.00 27.86 474 GLU F O 1
ATOM 6527 N N . GLY F 1 51 ? 85.740 31.508 11.674 1.00 28.37 475 GLY F N 1
ATOM 6528 C CA . GLY F 1 51 ? 85.320 31.532 13.071 1.00 29.19 475 GLY F CA 1
ATOM 6529 C C . GLY F 1 51 ? 85.857 30.421 13.956 1.00 29.85 475 GLY F C 1
ATOM 6530 O O . GLY F 1 51 ? 85.527 30.363 15.142 1.00 30.19 475 GLY F O 1
ATOM 6531 N N . LEU F 1 52 ? 86.677 29.537 13.392 1.00 30.42 476 LEU F N 1
ATOM 6532 C CA . LEU F 1 52 ? 87.222 28.408 14.143 1.00 30.93 476 LEU F CA 1
ATOM 6533 C C . LEU F 1 52 ? 88.745 28.449 14.218 1.00 31.41 476 LEU F C 1
ATOM 6534 O O . LEU F 1 52 ? 89.420 28.651 13.210 1.00 31.00 476 LEU F O 1
ATOM 6539 N N . MET F 1 53 ? 89.275 28.248 15.423 1.00 32.13 477 MET F N 1
ATOM 6540 C CA . MET F 1 53 ? 90.717 28.239 15.644 1.00 33.15 477 MET F CA 1
ATOM 6541 C C . MET F 1 53 ? 91.282 26.824 15.627 1.00 32.93 477 MET F C 1
ATOM 6542 O O . MET F 1 53 ? 90.724 25.915 16.244 1.00 33.10 477 MET F O 1
ATOM 6547 N N . TYR F 1 54 ? 92.388 26.652 14.910 1.00 32.87 478 TYR F N 1
ATOM 6548 C CA . TYR F 1 54 ? 93.077 25.372 14.794 1.00 33.01 478 TYR F CA 1
ATOM 6549 C C . TYR F 1 54 ? 94.520 25.540 15.241 1.00 33.61 478 TYR F C 1
ATOM 6550 O O . TYR F 1 54 ? 95.084 26.630 15.132 1.00 33.48 478 TYR F O 1
ATOM 6559 N N . GLU F 1 55 ? 95.121 24.455 15.717 1.00 34.29 479 GLU F N 1
ATOM 6560 C CA . GLU F 1 55 ? 96.561 24.415 15.925 1.00 35.32 479 GLU F CA 1
ATOM 6561 C C . GLU F 1 55 ? 97.230 23.810 14.693 1.00 35.26 479 GLU F C 1
ATOM 6562 O O . GLU F 1 55 ? 96.808 22.758 14.200 1.00 35.15 479 GLU F O 1
ATOM 6568 N N . ALA F 1 56 ? 98.269 24.481 14.201 1.00 35.33 480 ALA F N 1
ATOM 6569 C CA . ALA F 1 56 ? 98.972 24.054 12.996 1.00 35.75 480 ALA F CA 1
ATOM 6570 C C . ALA F 1 56 ? 100.479 23.986 13.232 1.00 36.09 480 ALA F C 1
ATOM 6571 O O . ALA F 1 56 ? 101.011 24.710 14.070 1.00 36.35 480 ALA F O 1
ATOM 6573 N N . LYS F 1 57 ? 101.159 23.112 12.496 1.00 36.61 481 LYS F N 1
ATOM 6574 C CA . LYS F 1 57 ? 102.602 22.927 12.658 1.00 37.23 481 LYS F CA 1
ATOM 6575 C C . LYS F 1 57 ? 103.393 23.543 11.506 1.00 37.31 481 LYS F C 1
ATOM 6576 O O . LYS F 1 57 ? 103.070 23.335 10.337 1.00 37.12 481 LYS F O 1
ATOM 6582 N N . VAL F 1 58 ? 104.435 24.294 11.855 1.00 37.82 482 VAL F N 1
ATOM 6583 C CA . VAL F 1 58 ? 105.326 24.906 10.871 1.00 38.22 482 VAL F CA 1
ATOM 6584 C C . VAL F 1 58 ? 106.071 23.807 10.114 1.00 38.67 482 VAL F C 1
ATOM 6585 O O . VAL F 1 58 ? 106.721 22.955 10.720 1.00 39.04 482 VAL F O 1
ATOM 6589 N N . ARG F 1 59 ? 105.950 23.821 8.790 1.00 39.21 483 ARG F N 1
ATOM 6590 C CA . ARG F 1 59 ? 106.582 22.810 7.945 1.00 39.90 483 ARG F CA 1
ATOM 6591 C C . ARG F 1 59 ? 108.024 23.160 7.581 1.00 40.40 483 ARG F C 1
ATOM 6592 O O . ARG F 1 59 ? 108.932 22.360 7.807 1.00 40.54 483 ARG F O 1
ATOM 6600 N N . TYR F 1 60 ? 108.230 24.354 7.025 1.00 40.90 484 TYR F N 1
ATOM 6601 C CA . TYR F 1 60 ? 109.506 24.692 6.399 1.00 41.46 484 TYR F CA 1
ATOM 6602 C C . TYR F 1 60 ? 109.806 26.193 6.419 1.00 41.90 484 TYR F C 1
ATOM 6603 O O . TYR F 1 60 ? 108.959 27.013 6.059 1.00 41.75 484 TYR F O 1
ATOM 6612 N N . MET F 1 61 ? 111.023 26.528 6.846 1.00 42.50 485 MET F N 1
ATOM 6613 C CA . MET F 1 61 ? 111.499 27.909 6.899 1.00 43.11 485 MET F CA 1
ATOM 6614 C C . MET F 1 61 ? 112.718 28.078 5.995 1.00 43.27 485 MET F C 1
ATOM 6615 O O . MET F 1 61 ? 113.848 27.830 6.427 1.00 43.50 485 MET F O 1
ATOM 6620 N N . PRO F 1 62 ? 112.498 28.494 4.734 1.00 43.42 486 PRO F N 1
ATOM 6621 C CA . PRO F 1 62 ? 113.613 28.756 3.820 1.00 43.52 486 PRO F CA 1
ATOM 6622 C C . PRO F 1 62 ? 114.389 30.027 4.191 1.00 43.69 486 PRO F C 1
ATOM 6623 O O . PRO F 1 62 ? 114.018 30.730 5.142 1.00 43.65 486 PRO F O 1
ATOM 6627 N N . GLU F 1 63 ? 115.457 30.308 3.446 1.00 43.76 487 GLU F N 1
ATOM 6628 C CA . GLU F 1 63 ? 116.287 31.485 3.695 1.00 44.01 487 GLU F CA 1
ATOM 6629 C C . GLU F 1 63 ? 115.503 32.775 3.440 1.00 43.31 487 GLU F C 1
ATOM 6630 O O . GLU F 1 63 ? 115.683 33.762 4.157 1.00 43.37 487 GLU F O 1
ATOM 6636 N N . LYS F 1 64 ? 114.633 32.752 2.428 1.00 42.64 488 LYS F N 1
ATOM 6637 C CA . LYS F 1 64 ? 113.679 33.840 2.185 1.00 41.87 488 LYS F CA 1
ATOM 6638 C C . LYS F 1 64 ? 112.792 34.083 3.405 1.00 41.24 488 LYS F C 1
ATOM 6639 O O . LYS F 1 64 ? 112.527 33.163 4.188 1.00 41.20 488 LYS F O 1
ATOM 6645 N N . ASP F 1 65 ? 112.323 35.320 3.552 1.00 40.22 489 ASP F N 1
ATOM 6646 C CA . ASP F 1 65 ? 111.481 35.698 4.684 1.00 39.55 489 ASP F CA 1
ATOM 6647 C C . ASP F 1 65 ? 110.027 35.237 4.501 1.00 38.70 489 ASP F C 1
ATOM 6648 O O . ASP F 1 65 ? 109.084 36.027 4.623 1.00 38.64 489 ASP F O 1
ATOM 6653 N N . ILE F 1 66 ? 109.870 33.946 4.218 1.00 37.76 490 ILE F N 1
ATOM 6654 C CA . ILE F 1 66 ? 108.568 33.311 4.013 1.00 37.14 490 ILE F CA 1
ATOM 6655 C C . ILE F 1 66 ? 108.476 32.060 4.899 1.00 36.51 490 ILE F C 1
ATOM 6656 O O . ILE F 1 66 ? 109.489 31.406 5.165 1.00 36.31 490 ILE F O 1
ATOM 6661 N N . ALA F 1 67 ? 107.268 31.747 5.368 1.00 35.57 491 ALA F N 1
ATOM 6662 C CA . ALA F 1 67 ? 107.042 30.577 6.221 1.00 34.78 491 ALA F CA 1
ATOM 6663 C C . ALA F 1 67 ? 105.974 29.643 5.649 1.00 34.28 491 ALA F C 1
ATOM 6664 O O . ALA F 1 67 ? 104.938 30.100 5.157 1.00 34.25 491 ALA F O 1
ATOM 6666 N N . PHE F 1 68 ? 106.236 28.340 5.723 1.00 33.55 492 PHE F N 1
ATOM 6667 C CA . PHE F 1 68 ? 105.288 27.324 5.274 1.00 32.77 492 PHE F CA 1
ATOM 6668 C C . PHE F 1 68 ? 104.738 26.519 6.449 1.00 32.28 492 PHE F C 1
ATOM 6669 O O . PHE F 1 68 ? 105.490 25.917 7.217 1.00 32.14 492 PHE F O 1
ATOM 6677 N N . ILE F 1 69 ? 103.417 26.537 6.581 1.00 31.61 493 ILE F N 1
ATOM 6678 C CA . ILE F 1 69 ? 102.710 25.845 7.651 1.00 31.14 493 ILE F CA 1
ATOM 6679 C C . ILE F 1 69 ? 101.845 24.752 7.020 1.00 30.98 493 ILE F C 1
ATOM 6680 O O . ILE F 1 69 ? 101.146 25.006 6.035 1.00 30.57 493 ILE F O 1
ATOM 6685 N N . THR F 1 70 ? 101.898 23.543 7.578 1.00 30.58 494 THR F N 1
ATOM 6686 C CA . THR F 1 70 ? 101.026 22.461 7.130 1.00 30.33 494 THR F CA 1
ATOM 6687 C C . THR F 1 70 ? 99.586 22.783 7.506 1.00 29.84 494 THR F C 1
ATOM 6688 O O . THR F 1 70 ? 99.290 23.046 8.676 1.00 29.91 494 THR F O 1
ATOM 6692 N N . CYS F 1 71 ? 98.698 22.778 6.513 1.00 29.28 495 CYS F N 1
ATOM 6693 C CA . CYS F 1 71 ? 97.282 23.018 6.765 1.00 29.21 495 CYS F CA 1
ATOM 6694 C C . CYS F 1 71 ? 96.733 21.901 7.651 1.00 29.23 495 CYS F C 1
ATOM 6695 O O . CYS F 1 71 ? 96.944 20.723 7.350 1.00 29.44 495 CYS F O 1
ATOM 6698 N N . PRO F 1 72 ? 96.064 22.268 8.764 1.00 29.13 496 PRO F N 1
ATOM 6699 C CA . PRO F 1 72 ? 95.394 21.276 9.609 1.00 29.03 496 PRO F CA 1
ATOM 6700 C C . PRO F 1 72 ? 94.482 20.367 8.780 1.00 28.90 496 PRO F C 1
ATOM 6701 O O . PRO F 1 72 ? 93.799 20.843 7.869 1.00 28.69 496 PRO F O 1
ATOM 6705 N N . GLY F 1 73 ? 94.484 19.073 9.102 1.00 28.78 497 GLY F N 1
ATOM 6706 C CA . GLY F 1 73 ? 93.728 18.074 8.343 1.00 28.62 497 GLY F CA 1
ATOM 6707 C C . GLY F 1 73 ? 92.229 18.317 8.341 1.00 28.47 497 GLY F C 1
ATOM 6708 O O . GLY F 1 73 ? 91.541 17.962 7.385 1.00 28.89 497 GLY F O 1
ATOM 6709 N N . ASP F 1 74 ? 91.732 18.928 9.414 1.00 28.24 498 ASP F N 1
ATOM 6710 C CA . ASP F 1 74 ? 90.307 19.224 9.571 1.00 28.03 498 ASP F CA 1
ATOM 6711 C C . ASP F 1 74 ? 89.898 20.626 9.076 1.00 27.34 498 ASP F C 1
ATOM 6712 O O . ASP F 1 74 ? 88.719 20.976 9.100 1.00 27.25 498 ASP F O 1
ATOM 6717 N N . LEU F 1 75 ? 90.875 21.414 8.633 1.00 26.56 499 LEU F N 1
ATOM 6718 C CA . LEU F 1 75 ? 90.620 22.721 8.011 1.00 25.89 499 LEU F CA 1
ATOM 6719 C C . LEU F 1 75 ? 90.525 22.568 6.490 1.00 25.09 499 LEU F C 1
ATOM 6720 O O . LEU F 1 75 ? 91.523 22.294 5.827 1.00 24.71 499 LEU F O 1
ATOM 6725 N N . HIS F 1 76 ? 89.315 22.744 5.960 1.00 24.68 500 HIS F N 1
ATOM 6726 C CA . HIS F 1 76 ? 89.034 22.549 4.535 1.00 24.46 500 HIS F CA 1
ATOM 6727 C C . HIS F 1 76 ? 88.691 23.897 3.890 1.00 24.81 500 HIS F C 1
ATOM 6728 O O . HIS F 1 76 ? 87.525 24.292 3.867 1.00 24.55 500 HIS F O 1
ATOM 6735 N N . PRO F 1 77 ? 89.708 24.613 3.363 1.00 25.21 501 PRO F N 1
ATOM 6736 C CA . PRO F 1 77 ? 89.450 25.964 2.851 1.00 25.82 501 PRO F CA 1
ATOM 6737 C C . PRO F 1 77 ? 88.652 25.923 1.553 1.00 26.42 501 PRO F C 1
ATOM 6738 O O . PRO F 1 77 ? 88.807 24.992 0.769 1.00 26.73 501 PRO F O 1
ATOM 6742 N N . THR F 1 78 ? 87.818 26.934 1.336 1.00 27.01 502 THR F N 1
ATOM 6743 C CA . THR F 1 78 ? 86.976 27.008 0.144 1.00 27.52 502 THR F CA 1
ATOM 6744 C C . THR F 1 78 ? 87.725 27.487 -1.096 1.00 27.76 502 THR F C 1
ATOM 6745 O O . THR F 1 78 ? 87.245 27.322 -2.218 1.00 27.79 502 THR F O 1
ATOM 6749 N N . ALA F 1 79 ? 88.895 28.088 -0.892 1.00 27.82 503 ALA F N 1
ATOM 6750 C CA . ALA F 1 79 ? 89.721 28.548 -2.004 1.00 27.95 503 ALA F CA 1
ATOM 6751 C C . ALA F 1 79 ? 91.203 28.430 -1.675 1.00 28.12 503 ALA F C 1
ATOM 6752 O O . ALA F 1 79 ? 91.597 28.497 -0.512 1.00 27.94 503 ALA F O 1
ATOM 6754 N N . ARG F 1 80 ? 92.011 28.213 -2.706 1.00 28.67 504 ARG F N 1
ATOM 6755 C CA . ARG F 1 80 ? 93.462 28.189 -2.586 1.00 29.40 504 ARG F CA 1
ATOM 6756 C C . ARG F 1 80 ? 94.054 29.036 -3.691 1.00 29.92 504 ARG F C 1
ATOM 6757 O O . ARG F 1 80 ? 93.427 29.230 -4.738 1.00 30.37 504 ARG F O 1
ATOM 6765 N N . LEU F 1 81 ? 95.267 29.526 -3.462 1.00 30.35 505 LEU F N 1
ATOM 6766 C CA . LEU F 1 81 ? 95.960 30.345 -4.446 1.00 30.84 505 LEU F CA 1
ATOM 6767 C C . LEU F 1 81 ? 97.046 29.550 -5.152 1.00 31.67 505 LEU F C 1
ATOM 6768 O O . LEU F 1 81 ? 97.709 28.712 -4.547 1.00 31.62 505 LEU F O 1
ATOM 6773 N N . LYS F 1 82 ? 97.203 29.812 -6.445 1.00 32.91 506 LYS F N 1
ATOM 6774 C CA . LYS F 1 82 ? 98.266 29.206 -7.238 1.00 34.43 506 LYS F CA 1
ATOM 6775 C C . LYS F 1 82 ? 99.273 30.276 -7.630 1.00 35.06 506 LYS F C 1
ATOM 6776 O O . LYS F 1 82 ? 98.938 31.458 -7.659 1.00 34.95 506 LYS F O 1
ATOM 6782 N N . LEU F 1 83 ? 100.505 29.863 -7.913 1.00 36.27 507 LEU F N 1
ATOM 6783 C CA . LEU F 1 83 ? 101.535 30.787 -8.380 1.00 37.90 507 LEU F CA 1
ATOM 6784 C C . LEU F 1 83 ? 101.388 31.049 -9.874 1.00 39.04 507 LEU F C 1
ATOM 6785 O O . LEU F 1 83 ? 100.710 30.296 -10.579 1.00 39.21 507 LEU F O 1
ATOM 6790 N N . SER F 1 84 ? 102.008 32.125 -10.351 1.00 40.55 508 SER F N 1
ATOM 6791 C CA . SER F 1 84 ? 101.905 32.502 -11.759 1.00 41.98 508 SER F CA 1
ATOM 6792 C C . SER F 1 84 ? 103.015 31.889 -12.601 1.00 42.60 508 SER F C 1
ATOM 6793 O O . SER F 1 84 ? 104.150 31.746 -12.141 1.00 42.80 508 SER F O 1
ATOM 6796 N N . LYS F 1 85 ? 102.671 31.535 -13.838 1.00 43.67 509 LYS F N 1
ATOM 6797 C CA . LYS F 1 85 ? 103.620 30.952 -14.788 1.00 44.60 509 LYS F CA 1
ATOM 6798 C C . LYS F 1 85 ? 104.323 32.031 -15.617 1.00 44.62 509 LYS F C 1
ATOM 6799 O O . LYS F 1 85 ? 105.511 31.902 -15.938 1.00 44.98 509 LYS F O 1
ATOM 6805 N N . ASN F 1 86 ? 103.580 33.081 -15.969 1.00 44.37 510 ASN F N 1
ATOM 6806 C CA . ASN F 1 86 ? 104.122 34.218 -16.716 1.00 44.27 510 ASN F CA 1
ATOM 6807 C C . ASN F 1 86 ? 103.900 35.513 -15.933 1.00 43.69 510 ASN F C 1
ATOM 6808 O O . ASN F 1 86 ? 103.010 36.299 -16.273 1.00 43.92 510 ASN F O 1
ATOM 6813 N N . PRO F 1 87 ? 104.714 35.739 -14.884 1.00 43.04 511 PRO F N 1
ATOM 6814 C CA . PRO F 1 87 ? 104.451 36.789 -13.894 1.00 42.44 511 PRO F CA 1
ATOM 6815 C C . PRO F 1 87 ? 104.565 38.220 -14.432 1.00 41.54 511 PRO F C 1
ATOM 6816 O O . PRO F 1 87 ? 105.630 38.626 -14.901 1.00 41.55 511 PRO F O 1
ATOM 6820 N N . ASP F 1 88 ? 103.463 38.966 -14.368 1.00 40.43 512 ASP F N 1
ATOM 6821 C CA . ASP F 1 88 ? 103.484 40.398 -14.651 1.00 39.28 512 ASP F CA 1
ATOM 6822 C C . ASP F 1 88 ? 103.490 41.179 -13.338 1.00 38.48 512 ASP F C 1
ATOM 6823 O O . ASP F 1 88 ? 102.475 41.248 -12.638 1.00 38.01 512 ASP F O 1
ATOM 6828 N N . TYR F 1 89 ? 104.641 41.773 -13.029 1.00 37.37 513 TYR F N 1
ATOM 6829 C CA . TYR F 1 89 ? 104.832 42.524 -11.791 1.00 36.48 513 TYR F CA 1
ATOM 6830 C C . TYR F 1 89 ? 104.447 44.004 -11.892 1.00 35.15 513 TYR F C 1
ATOM 6831 O O . TYR F 1 89 ? 104.618 44.746 -10.926 1.00 35.32 513 TYR F O 1
ATOM 6840 N N . SER F 1 90 ? 103.921 44.414 -13.047 1.00 33.65 514 SER F N 1
ATOM 6841 C CA . SER F 1 90 ? 103.497 45.801 -13.302 1.00 32.15 514 SER F CA 1
ATOM 6842 C C . SER F 1 90 ? 102.403 46.285 -12.348 1.00 31.24 514 SER F C 1
ATOM 6843 O O . SER F 1 90 ? 102.419 47.438 -11.915 1.00 30.81 514 SER F O 1
ATOM 6846 N N . CYS F 1 91 ? 101.448 45.404 -12.044 1.00 29.70 515 CYS F N 1
ATOM 6847 C CA . CYS F 1 91 ? 100.358 45.731 -11.127 1.00 28.45 515 CYS F CA 1
ATOM 6848 C C . CYS F 1 91 ? 99.934 44.521 -10.290 1.00 27.58 515 CYS F C 1
ATOM 6849 O O . CYS F 1 91 ? 100.183 43.373 -10.673 1.00 27.35 515 CYS F O 1
ATOM 6852 N N . VAL F 1 92 ? 99.327 44.785 -9.135 1.00 26.36 516 VAL F N 1
ATOM 6853 C CA . VAL F 1 92 ? 99.024 43.734 -8.163 1.00 25.30 516 VAL F CA 1
ATOM 6854 C C . VAL F 1 92 ? 97.633 43.871 -7.554 1.00 24.94 516 VAL F C 1
ATOM 6855 O O . VAL F 1 92 ? 96.993 44.918 -7.670 1.00 24.55 516 VAL F O 1
ATOM 6859 N N . THR F 1 93 ? 97.174 42.790 -6.926 1.00 24.60 517 THR F N 1
ATOM 6860 C CA . THR F 1 93 ? 96.027 42.815 -6.026 1.00 23.98 517 THR F CA 1
ATOM 6861 C C . THR F 1 93 ? 96.538 42.322 -4.674 1.00 23.82 517 THR F C 1
ATOM 6862 O O . THR F 1 93 ? 97.151 41.250 -4.594 1.00 23.57 517 THR F O 1
ATOM 6866 N N . VAL F 1 94 ? 96.305 43.109 -3.622 1.00 23.85 518 VAL F N 1
ATOM 6867 C CA . VAL F 1 94 ? 96.691 42.718 -2.263 1.00 24.29 518 VAL F CA 1
ATOM 6868 C C . VAL F 1 94 ? 95.435 42.408 -1.444 1.00 24.47 518 VAL F C 1
ATOM 6869 O O . VAL F 1 94 ? 94.500 43.201 -1.415 1.00 23.98 518 VAL F O 1
ATOM 6873 N N . MET F 1 95 ? 95.422 41.244 -0.802 1.00 25.11 519 MET F N 1
ATOM 6874 C CA . MET F 1 95 ? 94.277 40.790 0.004 1.00 26.24 519 MET F CA 1
ATOM 6875 C C . MET F 1 95 ? 94.768 40.523 1.407 1.00 25.61 519 MET F C 1
ATOM 6876 O O . MET F 1 95 ? 95.716 39.765 1.581 1.00 25.46 519 MET F O 1
ATOM 6881 N N . ALA F 1 96 ? 94.119 41.108 2.410 1.00 26.05 520 ALA F N 1
ATOM 6882 C CA . ALA F 1 96 ? 94.550 40.904 3.798 1.00 26.09 520 ALA F CA 1
ATOM 6883 C C . ALA F 1 96 ? 93.420 40.977 4.819 1.00 26.13 520 ALA F C 1
ATOM 6884 O O . ALA F 1 96 ? 92.364 41.555 4.559 1.00 25.86 520 ALA F O 1
ATOM 6886 N N . TYR F 1 97 ? 93.655 40.390 5.988 1.00 26.59 521 TYR F N 1
ATOM 6887 C CA . TYR F 1 97 ? 92.859 40.726 7.162 1.00 27.61 521 TYR F CA 1
ATOM 6888 C C . TYR F 1 97 ? 93.589 41.800 7.961 1.00 28.09 521 TYR F C 1
ATOM 6889 O O . TYR F 1 97 ? 94.758 41.639 8.312 1.00 28.52 521 TYR F O 1
ATOM 6898 N N . VAL F 1 98 ? 92.897 42.907 8.208 1.00 28.55 522 VAL F N 1
ATOM 6899 C CA . VAL F 1 98 ? 93.452 44.008 8.985 1.00 28.99 522 VAL F CA 1
ATOM 6900 C C . VAL F 1 98 ? 92.530 44.190 10.183 1.00 29.07 522 VAL F C 1
ATOM 6901 O O . VAL F 1 98 ? 91.400 44.669 10.043 1.00 28.94 522 VAL F O 1
ATOM 6905 N N . ASN F 1 99 ? 93.022 43.783 11.352 1.00 29.71 523 ASN F N 1
ATOM 6906 C CA . ASN F 1 99 ? 92.205 43.670 12.554 1.00 30.45 523 ASN F CA 1
ATOM 6907 C C . ASN F 1 99 ? 91.001 42.771 12.244 1.00 30.48 523 ASN F C 1
ATOM 6908 O O . ASN F 1 99 ? 91.194 41.609 11.874 1.00 30.56 523 ASN F O 1
ATOM 6913 N N . GLU F 1 100 ? 89.785 43.301 12.340 1.00 30.33 524 GLU F N 1
ATOM 6914 C CA . GLU F 1 100 ? 88.582 42.509 12.084 1.00 30.56 524 GLU F CA 1
ATOM 6915 C C . GLU F 1 100 ? 88.152 42.476 10.615 1.00 29.84 524 GLU F C 1
ATOM 6916 O O . GLU F 1 100 ? 87.311 41.666 10.237 1.00 29.65 524 GLU F O 1
ATOM 6922 N N . ASP F 1 101 ? 88.735 43.343 9.789 1.00 29.12 525 ASP F N 1
ATOM 6923 C CA . ASP F 1 101 ? 88.220 43.567 8.442 1.00 28.46 525 ASP F CA 1
ATOM 6924 C C . ASP F 1 101 ? 89.006 42.880 7.337 1.00 27.57 525 ASP F C 1
ATOM 6925 O O . ASP F 1 101 ? 90.205 42.665 7.457 1.00 27.49 525 ASP F O 1
ATOM 6930 N N . LEU F 1 102 ? 88.310 42.550 6.252 1.00 26.80 526 LEU F N 1
ATOM 6931 C CA . LEU F 1 102 ? 88.972 42.174 5.012 1.00 25.99 526 LEU F CA 1
ATOM 6932 C C . LEU F 1 102 ? 89.275 43.466 4.271 1.00 25.55 526 LEU F C 1
ATOM 6933 O O . LEU F 1 102 ? 88.423 44.340 4.186 1.00 25.46 526 LEU F O 1
ATOM 6938 N N . VAL F 1 103 ? 90.486 43.584 3.741 1.00 25.21 527 VAL F N 1
ATOM 6939 C CA . VAL F 1 103 ? 90.823 44.717 2.878 1.00 25.09 527 VAL F CA 1
ATOM 6940 C C . VAL F 1 103 ? 91.435 44.193 1.579 1.00 24.83 527 VAL F C 1
ATOM 6941 O O . VAL F 1 103 ? 92.379 43.407 1.600 1.00 24.97 527 VAL F O 1
ATOM 6945 N N . VAL F 1 104 ? 90.876 44.621 0.453 1.00 24.76 528 VAL F N 1
ATOM 6946 C CA . VAL F 1 104 ? 91.396 44.250 -0.863 1.00 24.91 528 VAL F CA 1
ATOM 6947 C C . VAL F 1 104 ? 91.638 45.516 -1.668 1.00 25.13 528 VAL F C 1
ATOM 6948 O O . VAL F 1 104 ? 90.777 46.395 -1.718 1.00 25.29 528 VAL F O 1
ATOM 6952 N N . SER F 1 105 ? 92.811 45.609 -2.292 1.00 25.55 529 SER F N 1
ATOM 6953 C CA . SER F 1 105 ? 93.118 46.740 -3.168 1.00 26.08 529 SER F CA 1
ATOM 6954 C C . SER F 1 105 ? 94.092 46.389 -4.289 1.00 26.26 529 SER F C 1
ATOM 6955 O O . SER F 1 105 ? 94.942 45.507 -4.136 1.00 26.73 529 SER F O 1
ATOM 6958 N N . THR F 1 106 ? 93.971 47.101 -5.407 1.00 26.35 530 THR F N 1
ATOM 6959 C CA . THR F 1 106 ? 94.918 46.981 -6.514 1.00 26.57 530 THR F CA 1
ATOM 6960 C C . THR F 1 106 ? 95.941 48.117 -6.446 1.00 26.90 530 THR F C 1
ATOM 6961 O O . THR F 1 106 ? 95.657 49.165 -5.858 1.00 26.52 530 THR F O 1
ATOM 6965 N N . ALA F 1 107 ? 97.124 47.896 -7.022 1.00 26.97 531 ALA F N 1
ATOM 6966 C CA . ALA F 1 107 ? 98.122 48.970 -7.196 1.00 27.78 531 ALA F CA 1
ATOM 6967 C C . ALA F 1 107 ? 99.191 48.641 -8.235 1.00 28.25 531 ALA F C 1
ATOM 6968 O O . ALA F 1 107 ? 99.549 47.475 -8.434 1.00 28.09 531 ALA F O 1
ATOM 6970 N N . ALA F 1 108 ? 99.713 49.682 -8.883 1.00 28.98 532 ALA F N 1
ATOM 6971 C CA . ALA F 1 108 ? 100.940 49.555 -9.666 1.00 29.53 532 ALA F CA 1
ATOM 6972 C C . ALA F 1 108 ? 102.072 49.198 -8.714 1.00 30.04 532 ALA F C 1
ATOM 6973 O O . ALA F 1 108 ? 102.082 49.646 -7.563 1.00 30.45 532 ALA F O 1
ATOM 6975 N N . ALA F 1 109 ? 103.006 48.376 -9.181 1.00 30.51 533 ALA F N 1
ATOM 6976 C CA . ALA F 1 109 ? 104.097 47.889 -8.344 1.00 31.42 533 ALA F CA 1
ATOM 6977 C C . ALA F 1 109 ? 105.470 48.158 -8.955 1.00 32.32 533 ALA F C 1
ATOM 6978 O O . ALA F 1 109 ? 105.599 48.337 -10.169 1.00 32.13 533 ALA F O 1
ATOM 6980 N N . MET F 1 110 ? 106.483 48.163 -8.090 1.00 33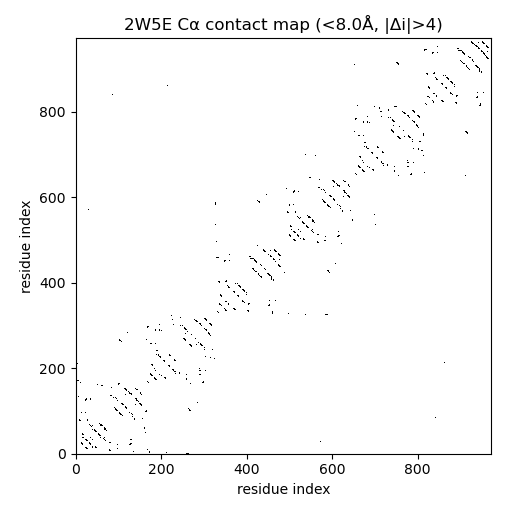.14 534 MET F N 1
ATOM 6981 C CA . MET F 1 110 ? 107.852 48.502 -8.447 1.00 34.72 534 MET F CA 1
ATOM 6982 C C . MET F 1 110 ? 108.793 47.393 -7.966 1.00 34.89 534 MET F C 1
ATOM 6983 O O . MET F 1 110 ? 108.764 47.020 -6.796 1.00 34.85 534 MET F O 1
ATOM 6988 N N . VAL F 1 111 ? 109.621 46.877 -8.871 1.00 35.78 535 VAL F N 1
ATOM 6989 C CA . VAL F 1 111 ? 110.533 45.764 -8.575 1.00 36.81 535 VAL F CA 1
ATOM 6990 C C . VAL F 1 111 ? 111.933 46.247 -8.172 1.00 37.50 535 VAL F C 1
ATOM 6991 O O . VAL F 1 111 ? 112.505 47.122 -8.829 1.00 37.44 535 VAL F O 1
ATOM 6995 N N . TYR F 1 112 ? 112.469 45.672 -7.094 1.00 38.47 536 TYR F N 1
ATOM 6996 C CA . TYR F 1 112 ? 113.869 45.865 -6.687 1.00 39.50 536 TYR F CA 1
ATOM 6997 C C . TYR F 1 112 ? 114.449 44.523 -6.305 1.00 39.55 536 TYR F C 1
ATOM 6998 O O . TYR F 1 112 ? 114.155 44.007 -5.223 1.00 39.67 536 TYR F O 1
ATOM 7007 N N . GLY F 1 113 ? 115.269 43.957 -7.184 1.00 39.64 537 GLY F N 1
ATOM 7008 C CA . GLY F 1 113 ? 115.711 42.582 -7.040 1.00 39.96 537 GLY F CA 1
ATOM 7009 C C . GLY F 1 113 ? 114.569 41.637 -6.723 1.00 39.99 537 GLY F C 1
ATOM 7010 O O . GLY F 1 113 ? 113.627 41.501 -7.504 1.00 40.09 537 GLY F O 1
ATOM 7011 N N . ASN F 1 114 ? 114.653 40.982 -5.570 1.00 40.13 538 ASN F N 1
ATOM 7012 C CA . ASN F 1 114 ? 113.683 39.958 -5.198 1.00 40.26 538 ASN F CA 1
ATOM 7013 C C . ASN F 1 114 ? 112.491 40.540 -4.445 1.00 39.71 538 ASN F C 1
ATOM 7014 O O . ASN F 1 114 ? 111.668 39.803 -3.903 1.00 39.43 538 ASN F O 1
ATOM 7019 N N . THR F 1 115 ? 112.406 41.866 -4.415 1.00 38.91 539 THR F N 1
ATOM 7020 C CA . THR F 1 115 ? 111.402 42.551 -3.607 1.00 38.32 539 THR F CA 1
ATOM 7021 C C . THR F 1 115 ? 110.447 43.390 -4.467 1.00 37.37 539 THR F C 1
ATOM 7022 O O . THR F 1 115 ? 110.780 43.802 -5.584 1.00 37.24 539 THR F O 1
ATOM 7026 N N . LEU F 1 116 ? 109.261 43.639 -3.924 1.00 36.22 540 LEU F N 1
ATOM 7027 C CA . LEU F 1 116 ? 108.212 44.369 -4.608 1.00 35.20 540 LEU F CA 1
ATOM 7028 C C . LEU F 1 116 ? 107.716 45.512 -3.721 1.00 34.38 540 LEU F C 1
ATOM 7029 O O . LEU F 1 116 ? 107.599 45.350 -2.510 1.00 34.07 540 LEU F O 1
ATOM 7034 N N . SER F 1 117 ? 107.444 46.669 -4.320 1.00 33.58 541 SER F N 1
ATOM 7035 C CA . SER F 1 117 ? 106.843 47.790 -3.590 1.00 32.88 541 SER F CA 1
ATOM 7036 C C . SER F 1 117 ? 105.587 48.274 -4.274 1.00 31.95 541 SER F C 1
ATOM 7037 O O . SER F 1 117 ? 105.500 48.258 -5.497 1.00 31.69 541 SER F O 1
ATOM 7040 N N . TYR F 1 118 ? 104.623 48.711 -3.468 1.00 31.05 542 TYR F N 1
ATOM 7041 C CA . TYR F 1 118 ? 103.277 49.047 -3.937 1.00 30.65 542 TYR F CA 1
ATOM 7042 C C . TYR F 1 118 ? 102.549 49.817 -2.847 1.00 30.76 542 TYR F C 1
ATOM 7043 O O . TYR F 1 118 ? 102.873 49.683 -1.665 1.00 30.71 542 TYR F O 1
ATOM 7052 N N . ALA F 1 119 ? 101.552 50.599 -3.244 1.00 31.10 543 ALA F N 1
ATOM 7053 C CA . ALA F 1 119 ? 100.684 51.283 -2.298 1.00 31.85 543 ALA F CA 1
ATOM 7054 C C . ALA F 1 119 ? 99.723 50.312 -1.603 1.00 32.43 543 ALA F C 1
ATOM 7055 O O . ALA F 1 119 ? 99.209 49.368 -2.219 1.00 32.21 543 ALA F O 1
ATOM 7057 N N . VAL F 1 120 ? 99.504 50.547 -0.313 1.00 33.02 544 VAL F N 1
ATOM 7058 C CA . VAL F 1 120 ? 98.499 49.818 0.464 1.00 33.72 544 VAL F CA 1
ATOM 7059 C C . VAL F 1 120 ? 97.494 50.814 1.041 1.00 34.18 544 VAL F C 1
ATOM 7060 O O . VAL F 1 120 ? 97.774 52.015 1.104 1.00 33.91 544 VAL F O 1
ATOM 7064 N N . ARG F 1 121 ? 96.333 50.311 1.461 1.00 34.17 545 ARG F N 1
ATOM 7065 C CA . ARG F 1 121 ? 95.211 51.165 1.851 1.00 35.23 545 ARG F CA 1
ATOM 7066 C C . ARG F 1 121 ? 95.074 51.393 3.358 1.00 35.47 545 ARG F C 1
ATOM 7067 O O . ARG F 1 121 ? 94.188 52.123 3.801 1.00 35.59 545 ARG F O 1
ATOM 7075 N N . THR F 1 122 ? 95.956 50.769 4.130 1.00 35.99 546 THR F N 1
ATOM 7076 C CA . THR F 1 122 ? 95.972 50.919 5.578 1.00 36.82 546 THR F CA 1
ATOM 7077 C C . THR F 1 122 ? 97.412 51.011 6.064 1.00 37.13 546 THR F C 1
ATOM 7078 O O . THR F 1 122 ? 98.326 50.508 5.409 1.00 37.11 546 THR F O 1
ATOM 7082 N N . GLN F 1 123 ? 97.611 51.662 7.206 1.00 37.90 547 GLN F N 1
ATOM 7083 C CA . GLN F 1 123 ? 98.920 51.688 7.854 1.00 38.63 547 GLN F CA 1
ATOM 7084 C C . GLN F 1 123 ? 99.073 50.576 8.889 1.00 38.70 547 GLN F C 1
ATOM 7085 O O . GLN F 1 123 ? 100.158 50.386 9.448 1.00 38.88 547 GLN F O 1
ATOM 7091 N N . ASP F 1 124 ? 97.988 49.847 9.142 1.00 38.91 548 ASP F N 1
ATOM 7092 C CA . ASP F 1 124 ? 98.009 48.731 10.090 1.00 38.90 548 ASP F CA 1
ATOM 7093 C C . ASP F 1 124 ? 98.663 47.486 9.477 1.00 38.71 548 ASP F C 1
ATOM 7094 O O . ASP F 1 124 ? 98.815 47.394 8.255 1.00 38.70 548 ASP F O 1
ATOM 7099 N N . GLY F 1 125 ? 99.056 46.543 10.333 1.00 38.32 549 GLY F N 1
ATOM 7100 C CA . GLY F 1 125 ? 99.784 45.345 9.910 1.00 38.00 549 GLY F CA 1
ATOM 7101 C C . GLY F 1 125 ? 99.016 44.431 8.965 1.00 37.57 549 GLY F C 1
ATOM 7102 O O . GLY F 1 125 ? 97.842 44.135 9.190 1.00 37.72 549 GLY F O 1
ATOM 7103 N N . MET F 1 126 ? 99.704 43.996 7.911 1.00 37.10 550 MET F N 1
ATOM 7104 C CA . MET F 1 126 ? 99.177 43.097 6.884 1.00 36.53 550 MET F CA 1
ATOM 7105 C C . MET F 1 126 ? 100.131 41.929 6.686 1.00 35.04 550 MET F C 1
ATOM 7106 O O . MET F 1 126 ? 100.028 41.220 5.685 1.00 34.67 550 MET F O 1
ATOM 7111 N N . SER F 1 127 ? 101.068 41.749 7.617 1.00 33.43 551 SER F N 1
ATOM 7112 C CA . SER F 1 127 ? 102.177 40.811 7.444 1.00 32.29 551 SER F CA 1
ATOM 7113 C C . SER F 1 127 ? 101.710 39.428 6.989 1.00 31.24 551 SER F C 1
ATOM 7114 O O . SER F 1 127 ? 100.835 38.824 7.619 1.00 30.52 551 SER F O 1
ATOM 7117 N N . GLY F 1 128 ? 102.291 38.953 5.886 1.00 29.84 552 GLY F N 1
ATOM 7118 C CA . GLY F 1 128 ? 102.001 37.623 5.351 1.00 28.56 552 GLY F CA 1
ATOM 7119 C C . GLY F 1 128 ? 100.986 37.580 4.223 1.00 27.62 552 GLY F C 1
ATOM 7120 O O . GLY F 1 128 ? 100.836 36.542 3.568 1.00 27.38 552 GLY F O 1
ATOM 7121 N N . ALA F 1 129 ? 100.293 38.697 3.995 1.00 26.56 553 ALA F N 1
ATOM 7122 C CA . ALA F 1 129 ? 99.265 38.779 2.953 1.00 25.62 553 ALA F CA 1
ATOM 7123 C C . ALA F 1 129 ? 99.795 38.425 1.566 1.00 25.16 553 ALA F C 1
ATOM 7124 O O . ALA F 1 129 ? 100.927 38.805 1.206 1.00 24.79 553 ALA F O 1
ATOM 7126 N N . PRO F 1 130 ? 98.986 37.684 0.782 1.00 24.50 554 PRO F N 1
ATOM 7127 C CA . PRO F 1 130 ? 99.360 37.379 -0.592 1.00 24.26 554 PRO F CA 1
ATOM 7128 C C . PRO F 1 130 ? 99.299 38.621 -1.472 1.00 23.74 554 PRO F C 1
ATOM 7129 O O . PRO F 1 130 ? 98.355 39.404 -1.391 1.00 23.49 554 PRO F O 1
ATOM 7133 N N . VAL F 1 131 ? 100.324 38.785 -2.295 1.00 23.87 555 VAL F N 1
ATOM 7134 C CA . VAL F 1 131 ? 100.352 39.820 -3.315 1.00 23.90 555 VAL F CA 1
ATOM 7135 C C . VAL F 1 131 ? 100.160 39.106 -4.653 1.00 24.12 555 VAL F C 1
ATOM 7136 O O . VAL F 1 131 ? 101.012 38.331 -5.078 1.00 24.12 555 VAL F O 1
ATOM 7140 N N . CYS F 1 132 ? 99.012 39.340 -5.285 1.00 24.66 556 CYS F N 1
ATOM 7141 C CA . CYS F 1 132 ? 98.632 38.616 -6.503 1.00 25.45 556 CYS F CA 1
ATOM 7142 C C . CYS F 1 132 ? 98.770 39.444 -7.777 1.00 25.83 556 CYS F C 1
ATOM 7143 O O . CYS F 1 132 ? 98.736 40.678 -7.723 1.00 25.70 556 CYS F O 1
ATOM 7146 N N . ASP F 1 133 ? 98.912 38.767 -8.923 1.00 26.00 557 ASP F N 1
ATOM 7147 C CA . ASP F 1 133 ? 98.858 39.444 -10.219 1.00 26.11 557 ASP F CA 1
ATOM 7148 C C . ASP F 1 133 ? 97.419 39.807 -10.604 1.00 26.31 557 ASP F C 1
ATOM 7149 O O . ASP F 1 133 ? 96.478 39.532 -9.842 1.00 26.20 557 ASP F O 1
ATOM 7154 N N . LYS F 1 134 ? 97.255 40.419 -11.777 1.00 26.41 558 LYS F N 1
ATOM 7155 C CA . LYS F 1 134 ? 95.943 40.847 -12.278 1.00 27.27 558 LYS F CA 1
ATOM 7156 C C . LYS F 1 134 ? 94.966 39.692 -12.495 1.00 27.12 558 LYS F C 1
ATOM 7157 O O . LYS F 1 134 ? 93.778 39.921 -12.687 1.00 26.86 558 LYS F O 1
ATOM 7163 N N . TYR F 1 135 ? 95.480 38.464 -12.467 1.00 27.84 559 TYR F N 1
ATOM 7164 C CA . TYR F 1 135 ? 94.661 37.265 -12.656 1.00 28.40 559 TYR F CA 1
ATOM 7165 C C . TYR F 1 135 ? 94.461 36.464 -11.370 1.00 28.76 559 TYR F C 1
ATOM 7166 O O . TYR F 1 135 ? 93.813 35.409 -11.379 1.00 28.40 559 TYR F O 1
ATOM 7175 N N . CYS F 1 136 ? 95.012 36.967 -10.266 1.00 28.64 560 CYS F N 1
ATOM 7176 C CA . CYS F 1 136 ? 94.753 36.394 -8.946 1.00 28.72 560 CYS F CA 1
ATOM 7177 C C . CYS F 1 136 ? 95.694 35.284 -8.534 1.00 28.80 560 CYS F C 1
ATOM 7178 O O . CYS F 1 136 ? 95.450 34.592 -7.546 1.00 28.69 560 CYS F O 1
ATOM 7179 N N . ARG F 1 137 ? 96.772 35.116 -9.293 1.00 29.15 561 ARG F N 1
ATOM 7180 C CA . ARG F 1 137 ? 97.841 34.187 -8.947 1.00 29.58 561 ARG F CA 1
ATOM 7181 C C . ARG F 1 137 ? 98.865 34.913 -8.082 1.00 29.32 561 ARG F C 1
ATOM 7182 O O . ARG F 1 137 ? 99.166 36.075 -8.333 1.00 29.19 561 ARG F O 1
ATOM 7190 N N . VAL F 1 138 ? 99.403 34.225 -7.076 1.00 29.45 562 VAL F N 1
ATOM 7191 C CA . VAL F 1 138 ? 100.324 34.841 -6.108 1.00 29.43 562 VAL F CA 1
ATOM 7192 C C . VAL F 1 138 ? 101.707 35.079 -6.704 1.00 29.52 562 VAL F C 1
ATOM 7193 O O . VAL F 1 138 ? 102.306 34.172 -7.278 1.00 29.63 562 VAL F O 1
ATOM 7197 N N . LEU F 1 139 ? 102.189 36.315 -6.559 1.00 29.32 563 LEU F N 1
ATOM 7198 C CA . LEU F 1 139 ? 103.514 36.728 -7.012 1.00 29.21 563 LEU F CA 1
ATOM 7199 C C . LEU F 1 139 ? 104.489 36.844 -5.852 1.00 28.76 563 LEU F C 1
ATOM 7200 O O . LEU F 1 139 ? 105.678 36.566 -6.004 1.00 29.31 563 LEU F O 1
ATOM 7205 N N . ALA F 1 140 ? 103.976 37.265 -4.697 1.00 28.70 564 ALA F N 1
ATOM 7206 C CA . ALA F 1 140 ? 104.813 37.682 -3.574 1.00 28.02 564 ALA F CA 1
ATOM 7207 C C . ALA F 1 140 ? 104.089 37.578 -2.233 1.00 27.78 564 ALA F C 1
ATOM 7208 O O . ALA F 1 140 ? 102.858 37.507 -2.187 1.00 27.53 564 ALA F O 1
ATOM 7210 N N . VAL F 1 141 ? 104.864 37.570 -1.147 1.00 27.87 565 VAL F N 1
ATOM 7211 C CA . VAL F 1 141 ? 104.323 37.565 0.218 1.00 28.08 565 VAL F CA 1
ATOM 7212 C C . VAL F 1 141 ? 104.618 38.906 0.914 1.00 28.33 565 VAL F C 1
ATOM 7213 O O . VAL F 1 141 ? 105.781 39.281 1.077 1.00 28.19 565 VAL F O 1
ATOM 7217 N N . HIS F 1 142 ? 103.594 39.601 1.332 1.00 28.85 566 HIS F N 1
ATOM 7218 C CA . HIS F 1 142 ? 103.725 40.868 1.989 1.00 29.59 566 HIS F CA 1
ATOM 7219 C C . HIS F 1 142 ? 104.499 40.774 3.275 1.00 30.23 566 HIS F C 1
ATOM 7220 O O . HIS F 1 142 ? 104.193 40.004 4.082 1.00 29.58 566 HIS F O 1
ATOM 7227 N N . GLN F 1 143 ? 105.504 41.606 3.443 1.00 31.10 567 GLN F N 1
ATOM 7228 C CA . GLN F 1 143 ? 106.381 41.581 4.613 1.00 32.21 567 GLN F CA 1
ATOM 7229 C C . GLN F 1 143 ? 105.982 42.640 5.638 1.00 32.99 567 GLN F C 1
ATOM 7230 O O . GLN F 1 143 ? 105.642 42.325 6.781 1.00 32.86 567 GLN F O 1
ATOM 7236 N N . THR F 1 144 ? 106.019 43.898 5.219 1.00 34.03 568 THR F N 1
ATOM 7237 C CA . THR F 1 144 ? 105.719 45.007 6.109 1.00 34.98 568 THR F CA 1
ATOM 7238 C C . THR F 1 144 ? 105.222 46.218 5.328 1.00 35.15 568 THR F C 1
ATOM 7239 O O . THR F 1 144 ? 105.264 46.245 4.093 1.00 34.72 568 THR F O 1
ATOM 7243 N N . ASN F 1 145 ? 104.668 47.159 6.047 1.00 35.37 569 ASN F N 1
ATOM 7244 C CA . ASN F 1 145 ? 104.371 48.438 5.507 1.00 35.96 569 ASN F CA 1
ATOM 7245 C C . ASN F 1 145 ? 105.195 49.481 6.205 1.00 35.93 569 ASN F C 1
ATOM 7246 O O . ASN F 1 145 ? 105.430 49.386 7.364 1.00 35.82 569 ASN F O 1
ATOM 7251 N N . THR F 1 146 ? 105.663 50.449 5.450 1.00 35.91 570 THR F N 1
ATOM 7252 C CA . THR F 1 146 ? 106.032 51.747 5.988 1.00 35.69 570 THR F CA 1
ATOM 7253 C C . THR F 1 146 ? 105.098 52.819 5.509 1.00 35.10 570 THR F C 1
ATOM 7254 O O . THR F 1 146 ? 105.088 53.174 4.388 1.00 35.09 570 THR F O 1
ATOM 7258 N N . GLY F 1 147 ? 104.249 53.262 6.385 1.00 34.42 571 GLY F N 1
ATOM 7259 C CA . GLY F 1 147 ? 103.162 54.143 6.002 1.00 33.70 571 GLY F CA 1
ATOM 7260 C C . GLY F 1 147 ? 102.212 53.429 5.062 1.00 33.60 571 GLY F C 1
ATOM 7261 O O . GLY F 1 147 ? 101.768 52.314 5.350 1.00 33.39 571 GLY F O 1
ATOM 7262 N N . TYR F 1 148 ? 101.916 54.060 3.929 1.00 33.08 572 TYR F N 1
ATOM 7263 C CA . TYR F 1 148 ? 101.038 53.463 2.924 1.00 33.06 572 TYR F CA 1
ATOM 7264 C C . TYR F 1 148 ? 101.799 52.786 1.786 1.00 32.68 572 TYR F C 1
ATOM 7265 O O . TYR F 1 148 ? 101.237 52.531 0.721 1.00 32.51 572 TYR F O 1
ATOM 7274 N N . THR F 1 149 ? 103.074 52.498 2.029 1.00 32.36 573 THR F N 1
ATOM 7275 C CA . THR F 1 149 ? 103.906 51.762 1.093 1.00 32.34 573 THR F CA 1
ATOM 7276 C C . THR F 1 149 ? 104.120 50.355 1.629 1.00 32.03 573 THR F C 1
ATOM 7277 O O . THR F 1 149 ? 104.649 50.175 2.727 1.00 31.86 573 THR F O 1
ATOM 7281 N N . GLY F 1 150 ? 103.676 49.366 0.859 1.00 31.75 574 GLY F N 1
ATOM 7282 C CA . GLY F 1 150 ? 103.879 47.966 1.212 1.00 31.37 574 GLY F CA 1
ATOM 7283 C C . GLY F 1 150 ? 105.123 47.399 0.559 1.00 31.29 574 GLY F C 1
ATOM 7284 O O . GLY F 1 150 ? 105.522 47.835 -0.520 1.00 31.37 574 GLY F O 1
ATOM 7285 N N . GLY F 1 151 ? 105.744 46.435 1.227 1.00 31.10 575 GLY F N 1
ATOM 7286 C CA . GLY F 1 151 ? 106.875 45.704 0.672 1.00 31.32 575 GLY F CA 1
ATOM 7287 C C . GLY F 1 151 ? 106.649 44.206 0.773 1.00 31.49 575 GLY F C 1
ATOM 7288 O O . GLY F 1 151 ? 106.180 43.716 1.805 1.00 30.97 575 GLY F O 1
ATOM 7289 N N . ALA F 1 152 ? 106.974 43.486 -0.300 1.00 31.73 576 ALA F N 1
ATOM 7290 C CA . ALA F 1 152 ? 106.798 42.034 -0.351 1.00 32.33 576 ALA F CA 1
ATOM 7291 C C . ALA F 1 152 ? 108.013 41.321 -0.939 1.00 32.83 576 ALA F C 1
ATOM 7292 O O . ALA F 1 152 ? 108.746 41.899 -1.734 1.00 32.84 576 ALA F O 1
ATOM 7294 N N . VAL F 1 153 ? 108.212 40.063 -0.549 1.00 33.54 577 VAL F N 1
ATOM 7295 C CA . VAL F 1 153 ? 109.245 39.217 -1.149 1.00 34.50 577 VAL F CA 1
ATOM 7296 C C . VAL F 1 153 ? 108.594 38.317 -2.198 1.00 35.03 577 VAL F C 1
ATOM 7297 O O . VAL F 1 153 ? 107.601 37.642 -1.910 1.00 34.98 577 VAL F O 1
ATOM 7301 N N . ILE F 1 154 ? 109.150 38.327 -3.410 1.00 35.83 578 ILE F N 1
ATOM 7302 C CA . ILE F 1 154 ? 108.671 37.487 -4.514 1.00 36.68 578 ILE F CA 1
ATOM 7303 C C . ILE F 1 154 ? 108.823 35.990 -4.202 1.00 37.18 578 ILE F C 1
ATOM 7304 O O . ILE F 1 154 ? 109.850 35.553 -3.672 1.00 37.18 578 ILE F O 1
ATOM 7309 N N . ILE F 1 155 ? 107.781 35.226 -4.519 1.00 38.01 579 ILE F N 1
ATOM 7310 C CA . ILE F 1 155 ? 107.755 33.783 -4.279 1.00 38.83 579 ILE F CA 1
ATOM 7311 C C . ILE F 1 155 ? 107.820 33.013 -5.607 1.00 39.56 579 ILE F C 1
ATOM 7312 O O . ILE F 1 155 ? 107.241 33.445 -6.611 1.00 39.58 579 ILE F O 1
ATOM 7317 N N . ASP F 1 156 ? 108.545 31.896 -5.613 1.00 40.51 580 ASP F N 1
ATOM 7318 C CA . ASP F 1 156 ? 108.541 30.974 -6.758 1.00 41.74 580 ASP F CA 1
ATOM 7319 C C . ASP F 1 156 ? 108.398 29.507 -6.308 1.00 42.12 580 ASP F C 1
ATOM 7320 O O . ASP F 1 156 ? 108.628 29.200 -5.136 1.00 42.11 580 ASP F O 1
ATOM 7325 N N . PRO F 1 157 ? 107.997 28.603 -7.230 1.00 42.72 581 PRO F N 1
ATOM 7326 C CA . PRO F 1 157 ? 107.706 27.202 -6.869 1.00 43.00 581 PRO F CA 1
ATOM 7327 C C . PRO F 1 157 ? 108.822 26.461 -6.123 1.00 43.31 581 PRO F C 1
ATOM 7328 O O . PRO F 1 157 ? 108.532 25.512 -5.391 1.00 43.47 581 PRO F O 1
ATOM 7332 N N . THR F 1 158 ? 110.071 26.895 -6.296 1.00 43.64 582 THR F N 1
ATOM 7333 C CA . THR F 1 158 ? 111.222 26.236 -5.659 1.00 43.87 582 THR F CA 1
ATOM 7334 C C . THR F 1 158 ? 111.350 26.566 -4.172 1.00 43.94 582 THR F C 1
ATOM 7335 O O . THR F 1 158 ? 112.069 25.877 -3.439 1.00 44.17 582 THR F O 1
ATOM 7339 N N . ASP F 1 159 ? 110.654 27.615 -3.736 1.00 43.98 583 ASP F N 1
ATOM 7340 C CA . ASP F 1 159 ? 110.678 28.051 -2.339 1.00 43.91 583 ASP F CA 1
ATOM 7341 C C . ASP F 1 159 ? 109.953 27.085 -1.399 1.00 43.97 583 ASP F C 1
ATOM 7342 O O . ASP F 1 159 ? 110.210 27.076 -0.197 1.00 44.07 583 ASP F O 1
ATOM 7347 N N . PHE F 1 160 ? 109.136 26.218 -1.958 1.00 44.11 584 PHE F N 1
ATOM 7348 C CA . PHE F 1 160 ? 108.240 25.396 -1.183 1.00 44.18 584 PHE F CA 1
ATOM 7349 C C . PHE F 1 160 ? 108.914 24.245 -0.486 1.00 44.52 584 PHE F C 1
ATOM 7350 O O . PHE F 1 160 ? 108.384 23.700 0.439 1.00 44.49 584 PHE F O 1
ATOM 7358 N N . HIS F 1 161 ? 110.095 23.889 -0.950 1.00 45.01 585 HIS F N 1
ATOM 7359 C CA . HIS F 1 161 ? 110.840 22.730 -0.486 1.00 45.42 585 HIS F CA 1
ATOM 7360 C C . HIS F 1 161 ? 112.334 22.941 -0.644 1.00 45.72 585 HIS F C 1
ATOM 7361 O O . HIS F 1 161 ? 112.746 23.634 -1.534 1.00 45.78 585 HIS F O 1
ATOM 7368 N N . PRO F 1 162 ? 113.131 22.316 0.209 1.00 46.01 586 PRO F N 1
ATOM 7369 C CA . PRO F 1 162 ? 114.587 22.408 0.121 1.00 46.30 586 PRO F CA 1
ATOM 7370 C C . PRO F 1 162 ? 115.180 21.380 -0.846 1.00 46.50 586 PRO F C 1
ATOM 7371 O O . PRO F 1 162 ? 114.697 21.238 -1.972 1.00 46.81 586 PRO F O 1
#

CATH classification: 2.40.10.10 (+1 more: 2.40.10.10)

InterPro domains:
  IPR009003 Peptidase S1, PA clan [SSF50494] (437-584)
  IPR022068 Mamastrovirus p20 protein [PF12285] (756-926)
  IPR045833 Astrovirus p19 protein [PF19414] (1-174)
  IPR045835 Astrovirus transmembrane protein 1A [PF19415] (176-419)
  IPR045836 Astrovirus VPg protein [PF19416] (664-755)